Protein AF-0000000081343562 (afdb_homodimer)

Radius of gyration: 34.68 Å; Cα contacts (8 Å, |Δi|>4): 1991; chains: 2; bounding box: 82×102×68 Å

Structure (mmCIF, N/CA/C/O backbone):
data_AF-0000000081343562-model_v1
#
loop_
_entity.id
_entity.type
_entity.pdbx_description
1 polymer 'STAS domain-containing protein'
#
loop_
_atom_site.group_PDB
_atom_site.id
_atom_site.type_symbol
_atom_site.label_atom_id
_atom_site.label_alt_id
_atom_site.label_comp_id
_atom_site.label_asym_id
_atom_site.label_entity_id
_atom_site.label_seq_id
_atom_site.pdbx_PDB_ins_code
_atom_site.Cartn_x
_atom_site.Cartn_y
_atom_site.Cartn_z
_atom_site.occupancy
_atom_site.B_iso_or_equiv
_atom_site.auth_seq_id
_atom_site.auth_comp_id
_atom_site.auth_asym_id
_atom_site.auth_atom_id
_atom_site.pdbx_PDB_model_num
ATOM 1 N N . MET A 1 1 ? -19.469 31.406 -26.484 1 41.75 1 MET A N 1
ATOM 2 C CA . MET A 1 1 ? -18.094 30.984 -26.188 1 41.75 1 MET A CA 1
ATOM 3 C C . MET A 1 1 ? -17.484 31.859 -25.094 1 41.75 1 MET A C 1
ATOM 5 O O . MET A 1 1 ? -16.609 31.406 -24.359 1 41.75 1 MET A O 1
ATOM 9 N N . LYS A 1 2 ? -17.953 33.219 -25.219 1 46.97 2 LYS A N 1
ATOM 10 C CA . LYS A 1 2 ? -17.406 34.219 -24.281 1 46.97 2 LYS A CA 1
ATOM 11 C C . LYS A 1 2 ? -17.984 34 -22.891 1 46.97 2 LYS A C 1
ATOM 13 O O . LYS A 1 2 ? -17.281 34.188 -21.891 1 46.97 2 LYS A O 1
ATOM 18 N N . ARG A 1 3 ? -19.172 33.719 -22.75 1 47.62 3 ARG A N 1
ATOM 19 C CA . ARG A 1 3 ? -19.812 33.531 -21.453 1 47.62 3 ARG A CA 1
ATOM 20 C C . ARG A 1 3 ? -19.281 32.281 -20.766 1 47.62 3 ARG A C 1
ATOM 22 O O . ARG A 1 3 ? -19.078 32.281 -19.547 1 47.62 3 ARG A O 1
ATOM 29 N N . LYS A 1 4 ? -19.188 31.297 -21.531 1 56.66 4 LYS A N 1
ATOM 30 C CA . LYS A 1 4 ? -18.672 30.047 -20.984 1 56.66 4 LYS A CA 1
ATOM 31 C C . LYS A 1 4 ? -17.219 30.203 -20.516 1 56.66 4 LYS A C 1
ATOM 33 O O . LYS A 1 4 ? -16.844 29.656 -19.484 1 56.66 4 LYS A O 1
ATOM 38 N N . LYS A 1 5 ? -16.484 30.922 -21.281 1 53.62 5 LYS A N 1
ATOM 39 C CA . LYS A 1 5 ? -15.086 31.188 -20.953 1 53.62 5 LYS A CA 1
ATOM 40 C C . LYS A 1 5 ? -14.977 32.062 -19.703 1 53.62 5 LYS A C 1
ATOM 42 O O . LYS A 1 5 ? -14.086 31.859 -18.875 1 53.62 5 LYS A O 1
ATOM 47 N N . THR A 1 6 ? -15.664 32.906 -19.578 1 57.25 6 THR A N 1
ATOM 48 C CA . THR A 1 6 ? -15.656 33.781 -18.406 1 57.25 6 THR A CA 1
ATOM 49 C C . THR A 1 6 ? -16.031 33 -17.156 1 57.25 6 THR A C 1
ATOM 51 O O . THR A 1 6 ? -15.453 33.219 -16.078 1 57.25 6 THR A O 1
ATOM 54 N N . SER A 1 7 ? -16.875 32.156 -17.344 1 67.88 7 SER A N 1
ATOM 55 C CA . SER A 1 7 ? -17.312 31.328 -16.219 1 67.88 7 SER A CA 1
ATOM 56 C C . SER A 1 7 ? -16.203 30.359 -15.781 1 67.88 7 SER A C 1
ATOM 58 O O . SER A 1 7 ? -16.016 30.141 -14.586 1 67.88 7 SER A O 1
ATOM 60 N N . PHE A 1 8 ? -15.414 29.969 -16.781 1 70.25 8 PHE A N 1
ATOM 61 C CA . PHE A 1 8 ? -14.297 29.062 -16.484 1 70.25 8 PHE A CA 1
ATOM 62 C C . PHE A 1 8 ? -13.188 29.812 -15.75 1 70.25 8 PHE A C 1
ATOM 64 O O . PHE A 1 8 ? -12.641 29.312 -14.766 1 70.25 8 PHE A O 1
ATOM 71 N N . ILE A 1 9 ? -12.93 31.016 -16.219 1 72.75 9 ILE A N 1
ATOM 72 C CA . ILE A 1 9 ? -11.867 31.812 -15.617 1 72.75 9 ILE A CA 1
ATOM 73 C C . ILE A 1 9 ? -12.258 32.219 -14.195 1 72.75 9 ILE A C 1
ATOM 75 O O . ILE A 1 9 ? -11.43 32.156 -13.273 1 72.75 9 ILE A O 1
ATOM 79 N N . LYS A 1 10 ? -13.422 32.594 -14.047 1 73.56 10 LYS A N 1
ATOM 80 C CA . LYS A 1 10 ? -13.891 33 -12.727 1 73.56 10 LYS A CA 1
ATOM 81 C C . LYS A 1 10 ? -13.922 31.797 -11.773 1 73.56 10 LYS A C 1
ATOM 83 O O . LYS A 1 10 ? -13.727 31.953 -10.562 1 73.56 10 LYS A O 1
ATOM 88 N N . ARG A 1 11 ? -14.07 30.734 -12.359 1 76.62 11 ARG A N 1
ATOM 89 C CA . ARG A 1 11 ? -14.117 29.531 -11.531 1 76.62 11 ARG A CA 1
ATOM 90 C C . ARG A 1 11 ? -12.719 29.141 -11.055 1 76.62 11 ARG A C 1
ATOM 92 O O . ARG A 1 11 ? -12.555 28.656 -9.938 1 76.62 11 ARG A O 1
ATOM 99 N N . HIS A 1 12 ? -11.742 29.5 -11.883 1 84.5 12 HIS A N 1
ATOM 100 C CA . HIS A 1 12 ? -10.398 29.062 -11.555 1 84.5 12 HIS A CA 1
ATOM 101 C C . HIS A 1 12 ? -9.578 30.203 -10.945 1 84.5 12 HIS A C 1
ATOM 103 O O . HIS A 1 12 ? -8.477 29.969 -10.438 1 84.5 12 HIS A O 1
ATOM 109 N N . ILE A 1 13 ? -10.156 31.438 -10.992 1 90.5 13 ILE A N 1
ATOM 110 C CA . ILE A 1 13 ? -9.523 32.594 -10.367 1 90.5 13 ILE A CA 1
ATOM 111 C C . ILE A 1 13 ? -10.539 33.344 -9.492 1 90.5 13 ILE A C 1
ATOM 113 O O . ILE A 1 13 ? -11.047 34.406 -9.867 1 90.5 13 ILE A O 1
ATOM 117 N N . PRO A 1 14 ? -10.711 32.875 -8.336 1 88.31 14 PRO A N 1
ATOM 118 C CA . PRO A 1 14 ? -11.773 33.344 -7.445 1 88.31 14 PRO A CA 1
ATOM 119 C C . PRO A 1 14 ? -11.664 34.844 -7.117 1 88.31 14 PRO A C 1
ATOM 121 O O . PRO A 1 14 ? -12.672 35.5 -6.824 1 88.31 14 PRO A O 1
ATOM 124 N N . ILE A 1 15 ? -10.523 35.469 -7.164 1 87.88 15 ILE A N 1
ATOM 125 C CA . ILE A 1 15 ? -10.352 36.875 -6.824 1 87.88 15 ILE A CA 1
ATOM 126 C C . ILE A 1 15 ? -11.18 37.719 -7.773 1 87.88 15 ILE A C 1
ATOM 128 O O . ILE A 1 15 ? -11.656 38.812 -7.391 1 87.88 15 ILE A O 1
ATOM 132 N N . LEU A 1 16 ? -11.375 37.312 -8.945 1 88.81 16 LEU A N 1
ATOM 133 C CA . LEU A 1 16 ? -12.117 38.062 -9.945 1 88.81 16 LEU A CA 1
ATOM 134 C C . LEU A 1 16 ? -13.609 38.062 -9.617 1 88.81 16 LEU A C 1
ATOM 136 O O . LEU A 1 16 ? -14.344 38.938 -10.094 1 88.81 16 LEU A O 1
ATOM 140 N N . ASP A 1 17 ? -14 37.156 -8.773 1 85.44 17 ASP A N 1
ATOM 141 C CA . ASP A 1 17 ? -15.398 37.094 -8.383 1 85.44 17 ASP A CA 1
ATOM 142 C C . ASP A 1 17 ? -15.664 37.875 -7.117 1 85.44 17 ASP A C 1
ATOM 144 O O . ASP A 1 17 ? -16.578 38.719 -7.078 1 85.44 17 ASP A O 1
ATOM 148 N N . TRP A 1 18 ? -14.883 37.719 -6.117 1 86.31 18 TRP A N 1
ATOM 149 C CA . TRP A 1 18 ? -15.219 38.312 -4.824 1 86.31 18 TRP A CA 1
ATOM 150 C C . TRP A 1 18 ? -14.664 39.719 -4.711 1 86.31 18 TRP A C 1
ATOM 152 O O . TRP A 1 18 ? -15.219 40.562 -3.988 1 86.31 18 TRP A O 1
ATOM 162 N N . LEU A 1 19 ? -13.555 40.188 -5.391 1 87.94 19 LEU A N 1
ATOM 163 C CA . LEU A 1 19 ? -12.922 41.5 -5.23 1 87.94 19 LEU A CA 1
ATOM 164 C C . LEU A 1 19 ? -13.859 42.625 -5.688 1 87.94 19 LEU A C 1
ATOM 166 O O . LEU A 1 19 ? -13.969 43.656 -5.023 1 87.94 19 LEU A O 1
ATOM 170 N N . PRO A 1 20 ? -14.516 42.406 -6.84 1 87.88 20 PRO A N 1
ATOM 171 C CA . PRO A 1 20 ? -15.453 43.438 -7.266 1 87.88 20 PRO A CA 1
ATOM 172 C C . PRO A 1 20 ? -16.641 43.594 -6.312 1 87.88 20 PRO A C 1
ATOM 174 O O . PRO A 1 20 ? -17.25 44.656 -6.258 1 87.88 20 PRO A O 1
ATOM 177 N N . LYS A 1 21 ? -16.875 42.562 -5.574 1 88.88 21 LYS A N 1
ATOM 178 C CA . LYS A 1 21 ? -18 42.594 -4.637 1 88.88 21 LYS A CA 1
ATOM 179 C C . LYS A 1 21 ? -17.531 42.938 -3.229 1 88.88 21 LYS A C 1
ATOM 181 O O . LYS A 1 21 ? -18.297 42.875 -2.271 1 88.88 21 LYS A O 1
ATOM 186 N N . TYR A 1 22 ? -16.328 43.375 -3.184 1 91.56 22 TYR A N 1
ATOM 187 C CA . TYR A 1 22 ? -15.734 43.688 -1.889 1 91.56 22 TYR A CA 1
ATOM 188 C C . TYR A 1 22 ? -16.359 44.906 -1.275 1 91.56 22 TYR A C 1
ATOM 190 O O . TYR A 1 22 ? -16.359 46 -1.891 1 91.56 22 TYR A O 1
ATOM 198 N N . ASP A 1 23 ? -16.859 44.75 -0.118 1 92 23 ASP A N 1
ATOM 199 C CA . ASP A 1 23 ? -17.438 45.875 0.607 1 92 23 ASP A CA 1
ATOM 200 C C . ASP A 1 23 ? -16.391 46.562 1.487 1 92 23 ASP A C 1
ATOM 202 O O . ASP A 1 23 ? -16.078 46.062 2.574 1 92 23 ASP A O 1
ATOM 206 N N . ILE A 1 24 ? -16 47.719 1.186 1 91 24 ILE A N 1
ATOM 207 C CA . ILE A 1 24 ? -14.922 48.406 1.849 1 91 24 ILE A CA 1
ATOM 208 C C . ILE A 1 24 ? -15.352 48.812 3.26 1 91 24 ILE A C 1
ATOM 210 O O . ILE A 1 24 ? -14.57 48.719 4.207 1 91 24 ILE A O 1
ATOM 214 N N . LYS A 1 25 ? -16.547 49.219 3.469 1 91.06 25 LYS A N 1
ATOM 215 C CA . LYS A 1 25 ? -17.031 49.719 4.758 1 91.06 25 LYS A CA 1
ATOM 216 C C . LYS A 1 25 ? -17.156 48.562 5.766 1 91.06 25 LYS A C 1
ATOM 218 O O . LYS A 1 25 ? -16.797 48.719 6.934 1 91.06 25 LYS A O 1
ATOM 223 N N . GLU A 1 26 ? -17.484 47.469 5.273 1 90.81 26 GLU A N 1
ATOM 224 C CA . GLU A 1 26 ? -17.781 46.344 6.184 1 90.81 26 GLU A CA 1
ATOM 225 C C . GLU A 1 26 ? -16.562 45.438 6.352 1 90.81 26 GLU A C 1
ATOM 227 O O . GLU A 1 26 ? -16.375 44.844 7.414 1 90.81 26 GLU A O 1
ATOM 232 N N . ASN A 1 27 ? -15.719 45.406 5.355 1 92.69 27 ASN A N 1
ATOM 233 C CA . ASN A 1 27 ? -14.727 44.312 5.348 1 92.69 27 ASN A CA 1
ATOM 234 C C . ASN A 1 27 ? -13.32 44.875 5.57 1 92.69 27 ASN A C 1
ATOM 236 O O . ASN A 1 27 ? -12.469 44.188 6.141 1 92.69 27 ASN A O 1
ATOM 240 N N . LEU A 1 28 ? -13.031 46.062 5.234 1 94.19 28 LEU A N 1
ATOM 241 C CA . LEU A 1 28 ? -11.664 46.562 5.141 1 94.19 28 LEU A CA 1
ATOM 242 C C . LEU A 1 28 ? -11.016 46.625 6.52 1 94.19 28 LEU A C 1
ATOM 244 O O . LEU A 1 28 ? -9.883 46.188 6.699 1 94.19 28 LEU A O 1
ATOM 248 N N . ILE A 1 29 ? -11.672 47.219 7.461 1 93.44 29 ILE A N 1
ATOM 249 C CA . ILE A 1 29 ? -11.102 47.375 8.797 1 93.44 29 ILE A CA 1
ATOM 250 C C . ILE A 1 29 ? -10.828 45.969 9.391 1 93.44 29 ILE A C 1
ATOM 252 O O . ILE A 1 29 ? -9.797 45.781 10.047 1 93.44 29 ILE A O 1
ATOM 256 N N . ASN A 1 30 ? -11.727 45.062 9.219 1 93.19 30 ASN A N 1
ATOM 257 C CA . ASN A 1 30 ? -11.57 43.719 9.711 1 93.19 30 ASN A CA 1
ATOM 258 C C . ASN A 1 30 ? -10.383 43 9.047 1 93.19 30 ASN A C 1
ATOM 260 O O . ASN A 1 30 ? -9.609 42.312 9.711 1 93.19 30 ASN A O 1
ATOM 264 N N . ASP A 1 31 ? -10.289 43.219 7.805 1 95.06 31 ASP A N 1
ATOM 265 C CA . ASP A 1 31 ? -9.195 42.562 7.07 1 95.06 31 ASP A CA 1
ATOM 266 C C . ASP A 1 31 ? -7.859 43.219 7.43 1 95.06 31 ASP A C 1
ATOM 268 O O . ASP A 1 31 ? -6.824 42.531 7.434 1 95.06 31 ASP A O 1
ATOM 272 N N . ILE A 1 32 ? -7.836 44.5 7.742 1 94.62 32 ILE A N 1
ATOM 273 C CA . ILE A 1 32 ? -6.617 45.156 8.172 1 94.62 32 ILE A CA 1
ATOM 274 C C . ILE A 1 32 ? -6.184 44.625 9.539 1 94.62 32 ILE A C 1
ATOM 276 O O . ILE A 1 32 ? -5.016 44.312 9.742 1 94.62 32 ILE A O 1
ATOM 280 N N . VAL A 1 33 ? -7.098 44.531 10.414 1 92.38 33 VAL A N 1
ATOM 281 C CA . VAL A 1 33 ? -6.805 44.031 11.75 1 92.38 33 VAL A CA 1
ATOM 282 C C . VAL A 1 33 ? -6.312 42.594 11.68 1 92.38 33 VAL A C 1
ATOM 284 O O . VAL A 1 33 ? -5.32 42.219 12.32 1 92.38 33 VAL A O 1
ATOM 287 N N . GLY A 1 34 ? -7.047 41.812 10.953 1 93 34 GLY A N 1
ATOM 288 C CA . GLY A 1 34 ? -6.629 40.438 10.766 1 93 34 GLY A CA 1
ATOM 289 C C . GLY A 1 34 ? -5.262 40.312 10.125 1 93 34 GLY A C 1
ATOM 290 O O . GLY A 1 34 ? -4.426 39.531 10.586 1 93 34 GLY A O 1
ATOM 291 N N . GLY A 1 35 ? -5.043 41.031 9.109 1 94.5 35 GLY A N 1
ATOM 292 C CA . GLY A 1 35 ? -3.77 41.031 8.414 1 94.5 35 GLY A CA 1
ATOM 293 C C . GLY A 1 35 ? -2.605 41.469 9.281 1 94.5 35 GLY A C 1
ATOM 294 O O . GLY A 1 35 ? -1.52 40.875 9.211 1 94.5 35 GLY A O 1
ATOM 295 N N . LEU A 1 36 ? -2.793 42.5 10.062 1 93.19 36 LEU A N 1
ATOM 296 C CA . LEU A 1 36 ? -1.755 42.938 10.977 1 93.19 36 LEU A CA 1
ATOM 297 C C . LEU A 1 36 ? -1.447 41.906 12.031 1 93.19 36 LEU A C 1
ATOM 299 O O . LEU A 1 36 ? -0.28 41.625 12.32 1 93.19 36 LEU A O 1
ATOM 303 N N . THR A 1 37 ? -2.5 41.375 12.531 1 90.69 37 THR A N 1
ATOM 304 C CA . THR A 1 37 ? -2.348 40.344 13.547 1 90.69 37 THR A CA 1
ATOM 305 C C . THR A 1 37 ? -1.55 39.156 13.008 1 90.69 37 THR A C 1
ATOM 307 O O . THR A 1 37 ? -0.575 38.719 13.625 1 90.69 37 THR A O 1
ATOM 310 N N . VAL A 1 38 ? -1.941 38.688 11.914 1 92.81 38 VAL A N 1
ATOM 311 C CA . VAL A 1 38 ? -1.296 37.531 11.305 1 92.81 38 VAL A CA 1
ATOM 312 C C . VAL A 1 38 ? 0.112 37.875 10.844 1 92.81 38 VAL A C 1
ATOM 314 O O . VAL A 1 38 ? 1.034 37.062 10.93 1 92.81 38 VAL A O 1
ATOM 317 N N . GLY A 1 39 ? 0.273 39.094 10.32 1 93.75 39 GLY A N 1
ATOM 318 C CA . GLY A 1 39 ? 1.591 39.562 9.914 1 93.75 39 GLY A CA 1
ATOM 319 C C . GLY A 1 39 ? 2.605 39.531 11.047 1 93.75 39 GLY A C 1
ATOM 320 O O . GLY A 1 39 ? 3.74 39.062 10.852 1 93.75 39 GLY A O 1
ATOM 321 N N . PHE A 1 40 ? 2.18 39.875 12.164 1 90.81 40 PHE A N 1
ATOM 322 C CA . PHE A 1 40 ? 3.053 39.906 13.336 1 90.81 40 PHE A CA 1
ATOM 323 C C . PHE A 1 40 ? 3.391 38.5 13.781 1 90.81 40 PHE A C 1
ATOM 325 O O . PHE A 1 40 ? 4.484 38.25 14.297 1 90.81 40 PHE A O 1
ATOM 332 N N . ILE A 1 41 ? 2.527 37.625 13.539 1 90.62 41 ILE A N 1
ATOM 333 C CA . ILE A 1 41 ? 2.748 36.219 13.922 1 90.62 41 ILE A CA 1
ATOM 334 C C . ILE A 1 41 ? 3.66 35.562 12.898 1 90.62 41 ILE A C 1
ATOM 336 O O . ILE A 1 41 ? 4.488 34.719 13.25 1 90.62 41 ILE A O 1
ATOM 340 N N . HIS A 1 42 ? 3.543 35.938 11.656 1 94.06 42 HIS A N 1
ATOM 341 C CA . HIS A 1 42 ? 4.328 35.375 10.562 1 94.06 42 HIS A CA 1
ATOM 342 C C . HIS A 1 42 ? 5.82 35.625 10.781 1 94.06 42 HIS A C 1
ATOM 344 O O . HIS A 1 42 ? 6.645 34.781 10.383 1 94.06 42 HIS A O 1
ATOM 350 N N . VAL A 1 43 ? 6.164 36.656 11.391 1 92.81 43 VAL A N 1
ATOM 351 C CA . VAL A 1 43 ? 7.57 37.062 11.492 1 92.81 43 VAL A CA 1
ATOM 352 C C . VAL A 1 43 ? 8.312 36.062 12.383 1 92.81 43 VAL A C 1
ATOM 354 O O . VAL A 1 43 ? 9.211 35.344 11.914 1 92.81 43 VAL A O 1
ATOM 357 N N . PRO A 1 44 ? 7.887 35.969 13.648 1 91.62 44 PRO A N 1
ATOM 358 C CA . PRO A 1 44 ? 8.602 35 14.484 1 91.62 44 PRO A CA 1
ATOM 359 C C . PRO A 1 44 ? 8.445 33.562 14 1 91.62 44 PRO A C 1
ATOM 361 O O . PRO A 1 44 ? 9.398 32.781 14.031 1 91.62 44 PRO A O 1
ATOM 364 N N . GLN A 1 45 ? 7.305 33.156 13.57 1 91.88 45 GLN A N 1
ATOM 365 C CA . GLN A 1 45 ? 7.043 31.797 13.102 1 91.88 45 GLN A CA 1
ATOM 366 C C . GLN A 1 45 ? 7.879 31.469 11.867 1 91.88 45 GLN A C 1
ATOM 368 O O . GLN A 1 45 ? 8.43 30.375 11.758 1 91.88 45 GLN A O 1
ATOM 373 N N . GLY A 1 46 ? 7.859 32.406 10.977 1 94.25 46 GLY A N 1
ATOM 374 C CA . GLY A 1 46 ? 8.648 32.219 9.766 1 94.25 46 GLY A CA 1
ATOM 375 C C . GLY A 1 46 ? 10.125 31.984 10.047 1 94.25 46 GLY A C 1
ATOM 376 O O . GLY A 1 46 ? 10.727 31.047 9.531 1 94.25 46 GLY A O 1
ATOM 377 N N . MET A 1 47 ? 10.68 32.812 10.859 1 92.69 47 MET A N 1
ATOM 378 C CA . MET A 1 47 ? 12.094 32.688 11.195 1 92.69 47 MET A CA 1
ATOM 379 C C . MET A 1 47 ? 12.375 31.406 11.953 1 92.69 47 MET A C 1
ATOM 381 O O . MET A 1 47 ? 13.383 30.734 11.703 1 92.69 47 MET A O 1
ATOM 385 N N . ALA A 1 48 ? 11.469 31.094 12.773 1 93.19 48 ALA A N 1
ATOM 386 C CA . ALA A 1 48 ? 11.648 29.906 13.617 1 93.19 48 ALA A CA 1
ATOM 387 C C . ALA A 1 48 ? 11.562 28.625 12.797 1 93.19 48 ALA A C 1
ATOM 389 O O . ALA A 1 48 ? 12.344 27.703 13.008 1 93.19 48 ALA A O 1
ATOM 390 N N . TYR A 1 49 ? 10.68 28.5 11.859 1 95 49 TYR A N 1
ATOM 391 C CA . TYR A 1 49 ? 10.43 27.266 11.133 1 95 49 TYR A CA 1
ATOM 392 C C . TYR A 1 49 ? 11.445 27.078 10.008 1 95 49 TYR A C 1
ATOM 394 O O . TYR A 1 49 ? 11.578 25.984 9.461 1 95 49 TYR A O 1
ATOM 402 N N . ALA A 1 50 ? 12.203 28.109 9.75 1 95 50 ALA A N 1
ATOM 403 C CA . ALA A 1 50 ? 13.266 27.984 8.758 1 95 50 ALA A CA 1
ATOM 404 C C . ALA A 1 50 ? 14.312 26.969 9.195 1 95 50 ALA A C 1
ATOM 406 O O . ALA A 1 50 ? 14.859 26.234 8.367 1 95 50 ALA A O 1
ATOM 407 N N . SER A 1 51 ? 14.562 26.969 10.438 1 91.38 51 SER A N 1
ATOM 408 C CA . SER A 1 51 ? 15.539 26 10.953 1 91.38 51 SER A CA 1
ATOM 409 C C . SER A 1 51 ? 15.062 24.562 10.75 1 91.38 51 SER A C 1
ATOM 411 O O . SER A 1 51 ? 15.875 23.656 10.555 1 91.38 51 SER A O 1
ATOM 413 N N . LEU A 1 52 ? 13.797 24.391 10.773 1 93.06 52 LEU A N 1
ATOM 414 C CA . LEU A 1 52 ? 13.234 23.062 10.547 1 93.06 52 LEU A CA 1
ATOM 415 C C . LEU A 1 52 ? 13.438 22.641 9.094 1 93.06 52 LEU A C 1
ATOM 417 O O . LEU A 1 52 ? 13.625 21.453 8.82 1 93.06 52 LEU A O 1
ATOM 421 N N . ALA A 1 53 ? 13.43 23.594 8.242 1 95.25 53 ALA A N 1
ATOM 422 C CA . ALA A 1 53 ? 13.617 23.328 6.82 1 95.25 53 ALA A CA 1
ATOM 423 C C . ALA A 1 53 ? 15.094 23.25 6.465 1 95.25 53 ALA A C 1
ATOM 425 O O . ALA A 1 53 ? 15.453 22.906 5.336 1 95.25 53 ALA A O 1
ATOM 426 N N . GLY A 1 54 ? 15.945 23.609 7.438 1 92.5 54 GLY A N 1
ATOM 427 C CA . GLY A 1 54 ? 17.375 23.594 7.203 1 92.5 54 GLY A CA 1
ATOM 428 C C . GLY A 1 54 ? 17.875 24.812 6.445 1 92.5 54 GLY A C 1
ATOM 429 O O . GLY A 1 54 ? 18.812 24.719 5.66 1 92.5 54 GLY A O 1
ATOM 430 N N . LEU A 1 55 ? 17.234 25.922 6.633 1 94.69 55 LEU A N 1
ATOM 431 C CA . LEU A 1 55 ? 17.578 27.141 5.922 1 94.69 55 LEU A CA 1
ATOM 432 C C . LEU A 1 55 ? 17.781 28.297 6.895 1 94.69 55 LEU A C 1
ATOM 434 O O . LEU A 1 55 ? 17.453 28.188 8.078 1 94.69 55 LEU A O 1
ATOM 438 N N . LYS A 1 56 ? 18.328 29.391 6.391 1 93 56 LYS A N 1
ATOM 439 C CA . LYS A 1 56 ? 18.484 30.609 7.184 1 93 56 LYS A CA 1
ATOM 440 C C . LYS A 1 56 ? 17.125 31.25 7.465 1 93 56 LYS A C 1
ATOM 442 O O . LYS A 1 56 ? 16.188 31.125 6.664 1 93 56 LYS A O 1
ATOM 447 N N . PRO A 1 57 ? 16.953 31.938 8.516 1 92.94 57 PRO A N 1
ATOM 448 C CA . PRO A 1 57 ? 15.672 32.5 8.969 1 92.94 57 PRO A CA 1
ATOM 449 C C . PRO A 1 57 ? 15.023 33.406 7.934 1 92.94 57 PRO A C 1
ATOM 451 O O . PRO A 1 57 ? 13.797 33.5 7.855 1 92.94 57 PRO A O 1
ATOM 454 N N . VAL A 1 58 ? 15.812 34.094 7.102 1 92.94 58 VAL A N 1
ATOM 455 C CA . VAL A 1 58 ? 15.273 35.031 6.133 1 92.94 58 VAL A CA 1
ATOM 456 C C . VAL A 1 58 ? 14.352 34.312 5.156 1 92.94 58 VAL A C 1
ATOM 458 O O . VAL A 1 58 ? 13.344 34.875 4.711 1 92.94 58 VAL A O 1
ATOM 461 N N . TYR A 1 59 ? 14.656 33.094 4.84 1 95.12 59 TYR A N 1
ATOM 462 C CA . TYR A 1 59 ? 13.859 32.344 3.885 1 95.12 59 TYR A CA 1
ATOM 463 C C . TYR A 1 59 ? 12.477 32.031 4.449 1 95.12 59 TYR A C 1
ATOM 465 O O . TYR A 1 59 ? 11.523 31.812 3.697 1 95.12 59 TYR A O 1
ATOM 473 N N . GLY A 1 60 ? 12.398 31.953 5.758 1 95.81 60 GLY A N 1
ATOM 474 C CA . GLY A 1 60 ? 11.102 31.797 6.395 1 95.81 60 GLY A CA 1
ATOM 475 C C . GLY A 1 60 ? 10.195 33 6.199 1 95.81 60 GLY A C 1
ATOM 476 O O . GLY A 1 60 ? 8.977 32.844 6.066 1 95.81 60 GLY A O 1
ATOM 477 N N . LEU A 1 61 ? 10.82 34.125 6.176 1 94.69 61 LEU A N 1
ATOM 478 C CA . LEU A 1 61 ? 10.047 35.344 5.922 1 94.69 61 LEU A CA 1
ATOM 479 C C . LEU A 1 61 ? 9.508 35.344 4.5 1 94.69 61 LEU A C 1
ATOM 481 O O . LEU A 1 61 ? 8.352 35.719 4.273 1 94.69 61 LEU A O 1
ATOM 485 N N . TYR A 1 62 ? 10.352 34.906 3.578 1 96.5 62 TYR A N 1
ATOM 486 C CA . TYR A 1 62 ? 9.898 34.812 2.197 1 96.5 62 TYR A CA 1
ATOM 487 C C . TYR A 1 62 ? 8.758 33.812 2.064 1 96.5 62 TYR A C 1
ATOM 489 O O . TYR A 1 62 ? 7.793 34.031 1.332 1 96.5 62 TYR A O 1
ATOM 497 N N . THR A 1 63 ? 8.883 32.688 2.77 1 97.5 63 THR A N 1
ATOM 498 C CA . THR A 1 63 ? 7.898 31.625 2.695 1 97.5 63 THR A CA 1
ATOM 499 C C . THR A 1 63 ? 6.574 32.062 3.316 1 97.5 63 THR A C 1
ATOM 501 O O . THR A 1 63 ? 5.516 31.547 2.975 1 97.5 63 THR A O 1
ATOM 504 N N . SER A 1 64 ? 6.648 32.969 4.215 1 96.81 64 SER A N 1
ATOM 505 C CA . SER A 1 64 ? 5.449 33.531 4.832 1 96.81 64 SER A CA 1
ATOM 506 C C . SER A 1 64 ? 4.828 34.625 3.969 1 96.81 64 SER A C 1
ATOM 508 O O . SER A 1 64 ? 3.658 34.969 4.137 1 96.81 64 SER A O 1
ATOM 510 N N . LEU A 1 65 ? 5.578 35.156 3.053 1 96.62 65 LEU A N 1
ATOM 511 C CA . LEU A 1 65 ? 5.176 36.312 2.279 1 96.62 65 LEU A CA 1
ATOM 512 C C . LEU A 1 65 ? 4.488 35.906 0.985 1 96.62 65 LEU A C 1
ATOM 514 O O . LEU A 1 65 ? 3.32 36.25 0.762 1 96.62 65 LEU A O 1
ATOM 518 N N . PHE A 1 66 ? 5.086 35.125 0.178 1 97.25 66 PHE A N 1
ATOM 519 C CA . PHE A 1 66 ? 4.684 34.938 -1.208 1 97.25 66 PHE A CA 1
ATOM 520 C C . PHE A 1 66 ? 3.461 34.031 -1.285 1 97.25 66 PHE A C 1
ATOM 522 O O . PHE A 1 66 ? 2.502 34.312 -2 1 97.25 66 PHE A O 1
ATOM 529 N N . PRO A 1 67 ? 3.434 32.938 -0.543 1 97.19 67 PRO A N 1
ATOM 530 C CA . PRO A 1 67 ? 2.305 32 -0.686 1 97.19 67 PRO A CA 1
ATOM 531 C C . PRO A 1 67 ? 0.963 32.656 -0.371 1 97.19 67 PRO A C 1
ATOM 533 O O . PRO A 1 67 ? -0.022 32.438 -1.077 1 97.19 67 PRO A O 1
ATOM 536 N N . GLY A 1 68 ? 0.923 33.438 0.675 1 96.19 68 GLY A N 1
ATOM 537 C CA . GLY A 1 68 ? -0.313 34.125 1.034 1 96.19 68 GLY A CA 1
ATOM 538 C C . GLY A 1 68 ? -0.839 35.031 -0.065 1 96.19 68 GLY A C 1
ATOM 539 O O . GLY A 1 68 ? -2.047 35.094 -0.303 1 96.19 68 GLY A O 1
ATOM 540 N N . LEU A 1 69 ? 0.035 35.688 -0.744 1 96.56 69 LEU A N 1
ATOM 541 C CA . LEU A 1 69 ? -0.338 36.594 -1.812 1 96.56 69 LEU A CA 1
ATOM 542 C C . LEU A 1 69 ? -0.907 35.844 -3.008 1 96.56 69 LEU A C 1
ATOM 544 O O . LEU A 1 69 ? -1.893 36.281 -3.609 1 96.56 69 LEU A O 1
ATOM 548 N N . ILE A 1 70 ? -0.305 34.781 -3.311 1 97 70 ILE A N 1
ATOM 549 C CA . ILE A 1 70 ? -0.753 34 -4.457 1 97 70 ILE A CA 1
ATOM 550 C C . ILE A 1 70 ? -2.072 33.312 -4.125 1 97 70 ILE A C 1
ATOM 552 O O . ILE A 1 70 ? -2.961 33.219 -4.973 1 97 70 ILE A O 1
ATOM 556 N N . TYR A 1 71 ? -2.17 32.844 -2.918 1 96.94 71 TYR A N 1
ATOM 557 C CA . TYR A 1 71 ? -3.398 32.156 -2.504 1 96.94 71 TYR A CA 1
ATOM 558 C C . TYR A 1 71 ? -4.586 33.125 -2.566 1 96.94 71 TYR A C 1
ATOM 560 O O . TYR A 1 71 ? -5.707 32.719 -2.871 1 96.94 71 TYR A O 1
ATOM 568 N N . MET A 1 72 ? -4.344 34.344 -2.262 1 95.56 72 MET A N 1
ATOM 569 C CA . MET A 1 72 ? -5.402 35.375 -2.328 1 95.56 72 MET A CA 1
ATOM 570 C C . MET A 1 72 ? -6.043 35.375 -3.711 1 95.56 72 MET A C 1
ATOM 572 O O . MET A 1 72 ? -7.25 35.625 -3.836 1 95.56 72 MET A O 1
ATOM 576 N N . ILE A 1 73 ? -5.285 35.062 -4.699 1 95.25 73 ILE A N 1
ATOM 577 C CA . ILE A 1 73 ? -5.746 35.125 -6.078 1 95.25 73 ILE A CA 1
ATOM 578 C C . ILE A 1 73 ? -6.531 33.875 -6.426 1 95.25 73 ILE A C 1
ATOM 580 O O . ILE A 1 73 ? -7.582 33.938 -7.066 1 95.25 73 ILE A O 1
ATOM 584 N N . PHE A 1 74 ? -6.047 32.719 -5.93 1 94.69 74 PHE A N 1
ATOM 585 C CA . PHE A 1 74 ? -6.574 31.453 -6.457 1 94.69 74 PHE A CA 1
ATOM 586 C C . PHE A 1 74 ? -7.391 30.719 -5.402 1 94.69 74 PHE A C 1
ATOM 588 O O . PHE A 1 74 ? -8.156 29.812 -5.723 1 94.69 74 PHE A O 1
ATOM 595 N N . GLY A 1 75 ? -7.238 31.031 -4.152 1 93.44 75 GLY A N 1
ATOM 596 C CA . GLY A 1 75 ? -7.844 30.266 -3.074 1 93.44 75 GLY A CA 1
ATOM 597 C C . GLY A 1 75 ? -9.336 30.5 -2.943 1 93.44 75 GLY A C 1
ATOM 598 O O . GLY A 1 75 ? -9.852 31.531 -3.377 1 93.44 75 GLY A O 1
ATOM 599 N N . SER A 1 76 ? -10.023 29.516 -2.324 1 91.31 76 SER A N 1
ATOM 600 C CA . SER A 1 76 ? -11.469 29.625 -2.154 1 91.31 76 SER A CA 1
ATOM 601 C C . SER A 1 76 ? -11.836 29.891 -0.698 1 91.31 76 SER A C 1
ATOM 603 O O . SER A 1 76 ? -12.961 30.312 -0.402 1 91.31 76 SER A O 1
ATOM 605 N N . SER A 1 77 ? -10.93 29.672 0.175 1 93.19 77 SER A N 1
ATOM 606 C CA . SER A 1 77 ? -11.203 29.953 1.581 1 93.19 77 SER A CA 1
ATOM 607 C C . SER A 1 77 ? -10.969 31.422 1.916 1 93.19 77 SER A C 1
ATOM 609 O O . SER A 1 77 ? -9.992 32 1.452 1 93.19 77 SER A O 1
ATOM 611 N N . ARG A 1 78 ? -11.781 31.922 2.734 1 93.31 78 ARG A N 1
ATOM 612 C CA . ARG A 1 78 ? -11.711 33.344 3.086 1 93.31 78 ARG A CA 1
ATOM 613 C C . ARG A 1 78 ? -10.82 33.562 4.305 1 93.31 78 ARG A C 1
ATOM 615 O O . ARG A 1 78 ? -10.336 34.656 4.543 1 93.31 78 ARG A O 1
ATOM 622 N N . HIS A 1 79 ? -10.57 32.5 5.012 1 93.31 79 HIS A N 1
ATOM 623 C CA . HIS A 1 79 ? -10.047 32.719 6.355 1 93.31 79 HIS A CA 1
ATOM 624 C C . HIS A 1 79 ? -8.727 32 6.559 1 93.31 79 HIS A C 1
ATOM 626 O O . HIS A 1 79 ? -7.988 32.281 7.504 1 93.31 79 HIS A O 1
ATOM 632 N N . VAL A 1 80 ? -8.375 31.062 5.695 1 94 80 VAL A N 1
ATOM 633 C CA . VAL A 1 80 ? -7.168 30.266 5.918 1 94 80 VAL A CA 1
ATOM 634 C C . VAL A 1 80 ? -5.938 31.141 5.711 1 94 80 VAL A C 1
ATOM 636 O O . VAL A 1 80 ? -5.914 32 4.816 1 94 80 VAL A O 1
ATOM 639 N N . SER A 1 81 ? -4.988 30.984 6.562 1 94.56 81 SER A N 1
ATOM 640 C CA . SER A 1 81 ? -3.715 31.688 6.445 1 94.56 81 SER A CA 1
ATOM 641 C C . SER A 1 81 ? -2.611 30.766 5.949 1 94.56 81 SER A C 1
ATOM 643 O O . SER A 1 81 ? -2.174 29.859 6.676 1 94.56 81 SER A O 1
ATOM 645 N N . LEU A 1 82 ? -2.146 31.016 4.773 1 95.19 82 LEU A N 1
ATOM 646 C CA . LEU A 1 82 ? -1.099 30.188 4.176 1 95.19 82 LEU A CA 1
ATOM 647 C C . LEU A 1 82 ? 0.283 30.734 4.527 1 95.19 82 LEU A C 1
ATOM 649 O O . LEU A 1 82 ? 0.485 31.953 4.57 1 95.19 82 LEU A O 1
ATOM 653 N N . GLY A 1 83 ? 1.201 29.938 4.754 1 95.94 83 GLY A N 1
ATOM 654 C CA . GLY A 1 83 ? 2.58 30.25 5.09 1 95.94 83 GLY A CA 1
ATOM 655 C C . GLY A 1 83 ? 3.365 29.062 5.59 1 95.94 83 GLY A C 1
ATOM 656 O O . GLY A 1 83 ? 3.213 27.953 5.07 1 95.94 83 GLY A O 1
ATOM 657 N N . VAL A 1 84 ? 4.188 29.359 6.559 1 95.75 84 VAL A N 1
ATOM 658 C CA . VAL A 1 84 ? 5.027 28.297 7.105 1 95.75 84 VAL A CA 1
ATOM 659 C C . VAL A 1 84 ? 4.207 27.438 8.055 1 95.75 84 VAL A C 1
ATOM 661 O O . VAL A 1 84 ? 3.322 27.938 8.758 1 95.75 84 VAL A O 1
ATOM 664 N N . PHE A 1 85 ? 4.434 26.219 8.023 1 93.94 85 PHE A N 1
ATOM 665 C CA . PHE A 1 85 ? 3.838 25.219 8.914 1 93.94 85 PHE A CA 1
ATOM 666 C C . PHE A 1 85 ? 4.887 24.234 9.414 1 93.94 85 PHE A C 1
ATOM 668 O O . PHE A 1 85 ? 5.73 23.781 8.648 1 93.94 85 PHE A O 1
ATOM 675 N N . ALA A 1 86 ? 4.844 24 10.688 1 90.94 86 ALA A N 1
ATOM 676 C CA . ALA A 1 86 ? 5.906 23.25 11.359 1 90.94 86 ALA A CA 1
ATOM 677 C C . ALA A 1 86 ? 6.109 21.891 10.695 1 90.94 86 ALA A C 1
ATOM 679 O O . ALA A 1 86 ? 7.246 21.5 10.414 1 90.94 86 ALA A O 1
ATOM 680 N N . ILE A 1 87 ? 5.078 21.203 10.43 1 89.75 87 ILE A N 1
ATOM 681 C CA . ILE A 1 87 ? 5.168 19.844 9.93 1 89.75 87 ILE A CA 1
ATOM 682 C C . ILE A 1 87 ? 5.723 19.844 8.508 1 89.75 87 ILE A C 1
ATOM 684 O O . ILE A 1 87 ? 6.605 19.062 8.172 1 89.75 87 ILE A O 1
ATOM 688 N N . ILE A 1 88 ? 5.23 20.672 7.703 1 95.25 88 ILE A N 1
ATOM 689 C CA . ILE A 1 88 ? 5.699 20.766 6.324 1 95.25 88 ILE A CA 1
ATOM 690 C C . ILE A 1 88 ? 7.164 21.188 6.301 1 95.25 88 ILE A C 1
ATOM 692 O O . ILE A 1 88 ? 7.953 20.703 5.496 1 95.25 88 ILE A O 1
ATOM 696 N N . SER A 1 89 ? 7.512 22.141 7.207 1 96.12 89 SER A N 1
ATOM 697 C CA . SER A 1 89 ? 8.891 22.594 7.305 1 96.12 89 SER A CA 1
ATOM 698 C C . SER A 1 89 ? 9.828 21.438 7.684 1 96.12 89 SER A C 1
ATOM 700 O O . SER A 1 89 ? 10.914 21.312 7.125 1 96.12 89 SER A O 1
ATOM 702 N N . LEU A 1 90 ? 9.359 20.734 8.562 1 92.25 90 LEU A N 1
ATOM 703 C CA . LEU A 1 90 ? 10.156 19.594 8.992 1 92.25 90 LEU A CA 1
ATOM 704 C C . LEU A 1 90 ? 10.305 18.578 7.871 1 92.25 90 LEU A C 1
ATOM 706 O O . LEU A 1 90 ? 11.375 17.984 7.688 1 92.25 90 LEU A O 1
ATOM 710 N N . MET A 1 91 ? 9.219 18.297 7.176 1 93.62 91 MET A N 1
ATOM 711 C CA . MET A 1 91 ? 9.273 17.375 6.043 1 93.62 91 MET A CA 1
ATOM 712 C C . MET A 1 91 ? 10.25 17.859 4.984 1 93.62 91 MET A C 1
ATOM 714 O O . MET A 1 91 ? 11.023 17.078 4.434 1 93.62 91 MET A O 1
ATOM 718 N N . CYS A 1 92 ? 10.227 19.094 4.777 1 96.06 92 CYS A N 1
ATOM 719 C CA . CYS A 1 92 ? 11.156 19.703 3.834 1 96.06 92 CYS A CA 1
ATOM 720 C C . CYS A 1 92 ? 12.594 19.594 4.328 1 96.06 92 CYS A C 1
ATOM 722 O O . CYS A 1 92 ? 13.508 19.344 3.543 1 96.06 92 CYS A O 1
ATOM 724 N N . GLY A 1 93 ? 12.742 19.875 5.582 1 94.38 93 GLY A N 1
ATOM 725 C CA . GLY A 1 93 ? 14.062 19.766 6.18 1 94.38 93 GLY A CA 1
ATOM 726 C C . GLY A 1 93 ? 14.664 18.375 6.062 1 94.38 93 GLY A C 1
ATOM 727 O O . GLY A 1 93 ? 15.844 18.234 5.754 1 94.38 93 GLY A O 1
ATOM 728 N N . SER A 1 94 ? 13.859 17.422 6.32 1 90.62 94 SER A N 1
ATOM 729 C CA . SER A 1 94 ? 14.312 16.031 6.203 1 90.62 94 SER A CA 1
ATOM 730 C C . SER A 1 94 ? 14.719 15.703 4.77 1 90.62 94 SER A C 1
ATOM 732 O O . SER A 1 94 ? 15.719 15.023 4.543 1 90.62 94 SER A O 1
ATOM 734 N N . CYS A 1 95 ? 13.945 16.109 3.875 1 93.31 95 CYS A N 1
ATOM 735 C CA . CYS A 1 95 ? 14.258 15.93 2.461 1 93.31 95 CYS A CA 1
ATOM 736 C C . CYS A 1 95 ? 15.555 16.641 2.1 1 93.31 95 CYS A C 1
ATOM 738 O O . CYS A 1 95 ? 16.422 16.062 1.441 1 93.31 95 CYS A O 1
ATOM 740 N N . ASN A 1 96 ? 15.695 17.875 2.549 1 95.31 96 ASN A N 1
ATOM 741 C CA . ASN A 1 96 ? 16.859 18.703 2.27 1 95.31 96 ASN A CA 1
ATOM 742 C C . ASN A 1 96 ? 18.141 18.062 2.801 1 95.31 96 ASN A C 1
ATOM 744 O O . ASN A 1 96 ? 19.156 18 2.094 1 95.31 96 ASN A O 1
ATOM 748 N N . ILE A 1 97 ? 18.094 17.594 4.012 1 90.69 97 ILE A N 1
ATOM 749 C CA . ILE A 1 97 ? 19.25 16.984 4.637 1 90.69 97 ILE A CA 1
ATOM 750 C C . ILE A 1 97 ? 19.688 15.758 3.838 1 90.69 97 ILE A C 1
ATOM 752 O O . ILE A 1 97 ? 20.859 15.578 3.541 1 90.69 97 ILE A O 1
ATOM 756 N N . ARG A 1 98 ? 18.781 14.938 3.473 1 88.25 98 ARG A N 1
ATOM 757 C CA . ARG A 1 98 ? 19.078 13.711 2.742 1 88.25 98 ARG A CA 1
ATOM 758 C C . ARG A 1 98 ? 19.641 14.016 1.361 1 88.25 98 ARG A C 1
ATOM 760 O O . ARG A 1 98 ? 20.703 13.508 0.996 1 88.25 98 ARG A O 1
ATOM 767 N N . VAL A 1 99 ? 19.031 14.883 0.63 1 93.19 99 VAL A N 1
ATOM 768 C CA . VAL A 1 99 ? 19.344 15.133 -0.771 1 93.19 99 VAL A CA 1
ATOM 769 C C . VAL A 1 99 ? 20.625 15.961 -0.866 1 93.19 99 VAL A C 1
ATOM 771 O O . VAL A 1 99 ? 21.438 15.766 -1.774 1 93.19 99 VAL A O 1
ATOM 774 N N . SER A 1 100 ? 20.766 16.953 0.026 1 94 100 SER A N 1
ATOM 775 C CA . SER A 1 100 ? 21.984 17.766 0.013 1 94 100 SER A CA 1
ATOM 776 C C . SER A 1 100 ? 23.219 16.906 0.238 1 94 100 SER A C 1
ATOM 778 O O . SER A 1 100 ? 24.266 17.125 -0.399 1 94 100 SER A O 1
ATOM 780 N N . GLN A 1 101 ? 23.094 15.969 1.14 1 88.88 101 GLN A N 1
ATOM 781 C CA . GLN A 1 101 ? 24.203 15.062 1.386 1 88.88 101 GLN A CA 1
ATOM 782 C C . GLN A 1 101 ? 24.516 14.219 0.153 1 88.88 101 GLN A C 1
ATOM 784 O O . GLN A 1 101 ? 25.688 14.016 -0.193 1 88.88 101 GLN A O 1
ATOM 789 N N . GLU A 1 102 ? 23.516 13.742 -0.464 1 88.19 102 GLU A N 1
ATOM 790 C CA . GLU A 1 102 ? 23.688 12.922 -1.661 1 88.19 102 GLU A CA 1
ATOM 791 C C . GLU A 1 102 ? 24.359 13.711 -2.779 1 88.19 102 GLU A C 1
ATOM 793 O O . GLU A 1 102 ? 25.234 13.188 -3.469 1 88.19 102 GLU A O 1
ATOM 798 N N . ILE A 1 103 ? 23.953 14.938 -2.961 1 90.81 103 ILE A N 1
ATOM 799 C CA . ILE A 1 103 ? 24.484 15.773 -4.027 1 90.81 103 ILE A CA 1
ATOM 800 C C . ILE A 1 103 ? 25.922 16.172 -3.699 1 90.81 103 ILE A C 1
ATOM 802 O O . ILE A 1 103 ? 26.797 16.172 -4.574 1 90.81 103 ILE A O 1
ATOM 806 N N . MET A 1 104 ? 26.141 16.531 -2.445 1 91.81 104 MET A N 1
ATOM 807 C CA . MET A 1 104 ? 27.484 16.906 -2.023 1 91.81 104 MET A CA 1
ATOM 808 C C . MET A 1 104 ? 28.453 15.742 -2.215 1 91.81 104 MET A C 1
ATOM 810 O O . MET A 1 104 ? 29.578 15.93 -2.672 1 91.81 104 MET A O 1
ATOM 814 N N . ASP A 1 105 ? 28.016 14.516 -1.887 1 88.12 105 ASP A N 1
ATOM 815 C CA . ASP A 1 105 ? 28.828 13.328 -2.057 1 88.12 105 ASP A CA 1
ATOM 816 C C . ASP A 1 105 ? 29.094 13.047 -3.533 1 88.12 105 ASP A C 1
ATOM 818 O O . ASP A 1 105 ? 30.203 12.648 -3.908 1 88.12 105 ASP A O 1
ATOM 822 N N . LYS A 1 106 ? 28.125 13.195 -4.375 1 86.5 106 LYS A N 1
ATOM 823 C CA . LYS A 1 106 ? 28.219 12.93 -5.805 1 86.5 106 LYS A CA 1
ATOM 824 C C . LYS A 1 106 ? 29.234 13.852 -6.469 1 86.5 106 LYS A C 1
ATOM 826 O O . LYS A 1 106 ? 29.984 13.422 -7.352 1 86.5 106 LYS A O 1
ATOM 831 N N . TYR A 1 107 ? 29.312 15.102 -5.992 1 90.31 107 TYR A N 1
ATOM 832 C CA . TYR A 1 107 ? 30.172 16.094 -6.633 1 90.31 107 TYR A CA 1
ATOM 833 C C . TYR A 1 107 ? 31.391 16.391 -5.762 1 90.31 107 TYR A C 1
ATOM 835 O O . TYR A 1 107 ? 32.125 17.328 -6.035 1 90.31 107 TYR A O 1
ATOM 843 N N . ASN A 1 108 ? 31.594 15.727 -4.641 1 89.69 108 ASN A N 1
ATOM 844 C CA . ASN A 1 108 ? 32.719 15.844 -3.715 1 89.69 108 ASN A CA 1
ATOM 845 C C . ASN A 1 108 ? 32.875 17.266 -3.188 1 89.69 108 ASN A C 1
ATOM 847 O O . ASN A 1 108 ? 33.938 17.844 -3.234 1 89.69 108 ASN A O 1
ATOM 851 N N . LEU A 1 109 ? 31.75 17.828 -2.816 1 87.81 109 LEU A N 1
ATOM 852 C CA . LEU A 1 109 ? 31.75 19.172 -2.23 1 87.81 109 LEU A CA 1
ATOM 853 C C . LEU A 1 109 ? 31.797 19.094 -0.708 1 87.81 109 LEU A C 1
ATOM 855 O O . LEU A 1 109 ? 31.203 18.203 -0.107 1 87.81 109 LEU A O 1
ATOM 859 N N . THR A 1 110 ? 32.5 20.078 -0.032 1 85.94 110 THR A N 1
ATOM 860 C CA . THR A 1 110 ? 32.656 19.984 1.416 1 85.94 110 THR A CA 1
ATOM 861 C C . THR A 1 110 ? 32.344 21.328 2.084 1 85.94 110 THR A C 1
ATOM 863 O O . THR A 1 110 ? 32.156 21.391 3.299 1 85.94 110 THR A O 1
ATOM 866 N N . SER A 1 111 ? 32.156 22.359 1.361 1 88 111 SER A N 1
ATOM 867 C CA . SER A 1 111 ? 32.031 23.688 1.958 1 88 111 SER A CA 1
ATOM 868 C C . SER A 1 111 ? 30.609 23.906 2.484 1 88 111 SER A C 1
ATOM 870 O O . SER A 1 111 ? 29.641 23.406 1.901 1 88 111 SER A O 1
ATOM 872 N N . ILE A 1 112 ? 30.469 24.609 3.621 1 82.69 112 ILE A N 1
ATOM 873 C CA . ILE A 1 112 ? 29.188 24.953 4.238 1 82.69 112 ILE A CA 1
ATOM 874 C C . ILE A 1 112 ? 28.391 25.859 3.305 1 82.69 112 ILE A C 1
ATOM 876 O O . ILE A 1 112 ? 27.172 25.766 3.236 1 82.69 112 ILE A O 1
ATOM 880 N N . GLU A 1 113 ? 29.062 26.688 2.641 1 86.38 113 GLU A N 1
ATOM 881 C CA . GLU A 1 113 ? 28.422 27.609 1.709 1 86.38 113 GLU A CA 1
ATOM 882 C C . GLU A 1 113 ? 27.766 26.859 0.556 1 86.38 113 GLU A C 1
ATOM 884 O O . GLU A 1 113 ? 26.641 27.188 0.148 1 86.38 113 GLU A O 1
ATOM 889 N N . ASP A 1 114 ? 28.406 25.891 0.092 1 90.56 114 ASP A N 1
ATOM 890 C CA . ASP A 1 114 ? 27.859 25.062 -0.97 1 90.56 114 ASP A CA 1
ATOM 891 C C . ASP A 1 114 ? 26.594 24.344 -0.501 1 90.56 114 ASP A C 1
ATOM 893 O O . ASP A 1 114 ? 25.609 24.25 -1.245 1 90.56 114 ASP A O 1
ATOM 897 N N . ARG A 1 115 ? 26.656 23.953 0.644 1 90.38 115 ARG A N 1
ATOM 898 C CA . ARG A 1 115 ? 25.516 23.234 1.19 1 90.38 115 ARG A CA 1
ATOM 899 C C . ARG A 1 115 ? 24.297 24.156 1.284 1 90.38 115 ARG A C 1
ATOM 901 O O . ARG A 1 115 ? 23.172 23.719 1.021 1 90.38 115 ARG A O 1
ATOM 908 N N . GLN A 1 116 ? 24.531 25.328 1.658 1 90.5 116 GLN A N 1
ATOM 909 C CA . GLN A 1 116 ? 23.438 26.281 1.799 1 90.5 116 GLN A CA 1
ATOM 910 C C . GLN A 1 116 ? 22.812 26.594 0.445 1 90.5 116 GLN A C 1
ATOM 912 O O . GLN A 1 116 ? 21.578 26.688 0.328 1 90.5 116 GLN A O 1
ATOM 917 N N . GLU A 1 117 ? 23.625 26.75 -0.504 1 92.25 117 GLU A N 1
ATOM 918 C CA . GLU A 1 117 ? 23.125 27.047 -1.844 1 92.25 117 GLU A CA 1
ATOM 919 C C . GLU A 1 117 ? 22.344 25.859 -2.41 1 92.25 117 GLU A C 1
ATOM 921 O O . GLU A 1 117 ? 21.297 26.047 -3.021 1 92.25 117 GLU A O 1
ATOM 926 N N . ILE A 1 118 ? 22.891 24.719 -2.193 1 95.12 118 ILE A N 1
ATOM 927 C CA . ILE A 1 118 ? 22.234 23.5 -2.664 1 95.12 118 ILE A CA 1
ATOM 928 C C . ILE A 1 118 ? 20.906 23.312 -1.942 1 95.12 118 ILE A C 1
ATOM 930 O O . ILE A 1 118 ? 19.922 22.891 -2.549 1 95.12 118 ILE A O 1
ATOM 934 N N . SER A 1 119 ? 20.922 23.641 -0.666 1 96.31 119 SER A N 1
ATOM 935 C CA . SER A 1 119 ? 19.719 23.5 0.146 1 96.31 119 SER A CA 1
ATOM 936 C C . SER A 1 119 ? 18.578 24.375 -0.387 1 96.31 119 SER A C 1
ATOM 938 O O . SER A 1 119 ? 17.422 23.953 -0.441 1 96.31 119 SER A O 1
ATOM 940 N N . VAL A 1 120 ? 18.969 25.594 -0.757 1 96.12 120 VAL A N 1
ATOM 941 C CA . VAL A 1 120 ? 17.969 26.531 -1.28 1 96.12 120 VAL A CA 1
ATOM 942 C C . VAL A 1 120 ? 17.406 26 -2.6 1 96.12 120 VAL A C 1
ATOM 944 O O . VAL A 1 120 ? 16.203 26.047 -2.83 1 96.12 120 VAL A O 1
ATOM 947 N N . GLU A 1 121 ? 18.234 25.453 -3.387 1 96.62 121 GLU A N 1
ATOM 948 C CA . GLU A 1 121 ? 17.797 24.922 -4.676 1 96.62 121 GLU A CA 1
ATOM 949 C C . GLU A 1 121 ? 16.906 23.703 -4.492 1 96.62 121 GLU A C 1
ATOM 951 O O . GLU A 1 121 ? 15.961 23.484 -5.254 1 96.62 121 GLU A O 1
ATOM 956 N N . ILE A 1 122 ? 17.234 22.938 -3.521 1 97.38 122 ILE A N 1
ATOM 957 C CA . ILE A 1 122 ? 16.484 21.719 -3.242 1 97.38 122 ILE A CA 1
ATOM 958 C C . ILE A 1 122 ? 15.055 22.094 -2.844 1 97.38 122 ILE A C 1
ATOM 960 O O . ILE A 1 122 ? 14.086 21.516 -3.355 1 97.38 122 ILE A O 1
ATOM 964 N N . VAL A 1 123 ? 14.914 23.031 -1.971 1 97.12 123 VAL A N 1
ATOM 965 C CA . VAL A 1 123 ? 13.586 23.359 -1.458 1 97.12 123 VAL A CA 1
ATOM 966 C C . VAL A 1 123 ? 12.766 24.047 -2.547 1 97.12 123 VAL A C 1
ATOM 968 O O . VAL A 1 123 ? 11.547 23.859 -2.619 1 97.12 123 VAL A O 1
ATOM 971 N N . LYS A 1 124 ? 13.477 24.797 -3.414 1 97.31 124 LYS A N 1
ATOM 972 C CA . LYS A 1 124 ? 12.789 25.406 -4.555 1 97.31 124 LYS A CA 1
ATOM 973 C C . LYS A 1 124 ? 12.258 24.328 -5.5 1 97.31 124 LYS A C 1
ATOM 975 O O . LYS A 1 124 ? 11.094 24.375 -5.91 1 97.31 124 LYS A O 1
ATOM 980 N N . SER A 1 125 ? 13.109 23.422 -5.809 1 98.06 125 SER A N 1
ATOM 981 C CA . SER A 1 125 ? 12.727 22.344 -6.707 1 98.06 125 SER A CA 1
ATOM 982 C C . SER A 1 125 ? 11.625 21.484 -6.098 1 98.06 125 SER A C 1
ATOM 984 O O . SER A 1 125 ? 10.711 21.047 -6.801 1 98.06 125 SER A O 1
ATOM 986 N N . LEU A 1 126 ? 11.773 21.234 -4.855 1 97.94 126 LEU A N 1
ATOM 987 C CA . LEU A 1 126 ? 10.75 20.5 -4.121 1 97.94 126 LEU A CA 1
ATOM 988 C C . LEU A 1 126 ? 9.406 21.219 -4.215 1 97.94 126 LEU A C 1
ATOM 990 O O . LEU A 1 126 ? 8.375 20.594 -4.465 1 97.94 126 LEU A O 1
ATOM 994 N N . GLY A 1 127 ? 9.438 22.531 -4.02 1 98.19 127 GLY A N 1
ATOM 995 C CA . GLY A 1 127 ? 8.219 23.328 -4.113 1 98.19 127 GLY A CA 1
ATOM 996 C C . GLY A 1 127 ? 7.551 23.234 -5.473 1 98.19 127 GLY A C 1
ATOM 997 O O . GLY A 1 127 ? 6.332 23.094 -5.562 1 98.19 127 GLY A O 1
ATOM 998 N N . LEU A 1 128 ? 8.305 23.312 -6.465 1 98.19 128 LEU A N 1
ATOM 999 C CA . LEU A 1 128 ? 7.762 23.234 -7.812 1 98.19 128 LEU A CA 1
ATOM 1000 C C . LEU A 1 128 ? 7.117 21.875 -8.062 1 98.19 128 LEU A C 1
ATOM 1002 O O . LEU A 1 128 ? 6.031 21.797 -8.641 1 98.19 128 LEU A O 1
ATOM 1006 N N . LEU A 1 129 ? 7.812 20.875 -7.652 1 97.88 129 LEU A N 1
ATOM 1007 C CA . LEU A 1 129 ? 7.285 19.531 -7.875 1 97.88 129 LEU A CA 1
ATOM 1008 C C . LEU A 1 129 ? 6.02 19.312 -7.059 1 97.88 129 LEU A C 1
ATOM 1010 O O . LEU A 1 129 ? 5.09 18.641 -7.52 1 97.88 129 LEU A O 1
ATOM 1014 N N . VAL A 1 130 ? 5.984 19.781 -5.859 1 97.88 130 VAL A N 1
ATOM 1015 C CA . VAL A 1 130 ? 4.777 19.719 -5.039 1 97.88 130 VAL A CA 1
ATOM 1016 C C . VAL A 1 130 ? 3.623 20.406 -5.77 1 97.88 130 VAL A C 1
ATOM 1018 O O . VAL A 1 130 ? 2.516 19.859 -5.832 1 97.88 130 VAL A O 1
ATOM 1021 N N . GLY A 1 131 ? 3.945 21.562 -6.316 1 97.94 131 GLY A N 1
ATOM 1022 C CA . GLY A 1 131 ? 2.934 22.281 -7.078 1 97.94 131 GLY A CA 1
ATOM 1023 C C . GLY A 1 131 ? 2.441 21.516 -8.289 1 97.94 131 GLY A C 1
ATOM 1024 O O . GLY A 1 131 ? 1.237 21.453 -8.547 1 97.94 131 GLY A O 1
ATOM 1025 N N . CYS A 1 132 ? 3.314 20.906 -8.961 1 97.31 132 CYS A N 1
ATOM 1026 C CA . CYS A 1 132 ? 2.953 20.109 -10.125 1 97.31 132 CYS A CA 1
ATOM 1027 C C . CYS A 1 132 ? 2.047 18.953 -9.734 1 97.31 132 CYS A C 1
ATOM 1029 O O . CYS A 1 132 ? 1.056 18.672 -10.414 1 97.31 132 CYS A O 1
ATOM 1031 N N . PHE A 1 133 ? 2.395 18.328 -8.695 1 95.5 133 PHE A N 1
ATOM 1032 C CA . PHE A 1 133 ? 1.579 17.219 -8.219 1 95.5 133 PHE A CA 1
ATOM 1033 C C . PHE A 1 133 ? 0.183 17.703 -7.832 1 95.5 133 PHE A C 1
ATOM 1035 O O . PHE A 1 133 ? -0.811 17.031 -8.141 1 95.5 133 PHE A O 1
ATOM 1042 N N . GLN A 1 134 ? 0.122 18.781 -7.164 1 95.5 134 GLN A N 1
ATOM 1043 C CA . GLN A 1 134 ? -1.171 19.297 -6.723 1 95.5 134 GLN A CA 1
ATOM 1044 C C . GLN A 1 134 ? -2.041 19.688 -7.91 1 95.5 134 GLN A C 1
ATOM 1046 O O . GLN A 1 134 ? -3.246 19.438 -7.918 1 95.5 134 GLN A O 1
ATOM 1051 N N . ILE A 1 135 ? -1.439 20.266 -8.906 1 94.94 135 ILE A N 1
ATOM 1052 C CA . ILE A 1 135 ? -2.18 20.625 -10.117 1 94.94 135 ILE A CA 1
ATOM 1053 C C . ILE A 1 135 ? -2.656 19.344 -10.82 1 94.94 135 ILE A C 1
ATOM 1055 O O . ILE A 1 135 ? -3.811 19.266 -11.242 1 94.94 135 ILE A O 1
ATOM 1059 N N . LEU A 1 136 ? -1.782 18.391 -10.836 1 92.81 136 LEU A N 1
ATOM 1060 C CA . LEU A 1 136 ? -2.125 17.125 -11.469 1 92.81 136 LEU A CA 1
ATOM 1061 C C . LEU A 1 136 ? -3.26 16.438 -10.719 1 92.81 136 LEU A C 1
ATOM 1063 O O . LEU A 1 136 ? -4.188 15.906 -11.336 1 92.81 136 LEU A O 1
ATOM 1067 N N . LEU A 1 137 ? -3.152 16.469 -9.469 1 87.5 137 LEU A N 1
ATOM 1068 C CA . LEU A 1 137 ? -4.176 15.844 -8.641 1 87.5 137 LEU A CA 1
ATOM 1069 C C . LEU A 1 137 ? -5.504 16.578 -8.766 1 87.5 137 LEU A C 1
ATOM 1071 O O . LEU A 1 137 ? -6.57 15.961 -8.688 1 87.5 137 LEU A O 1
ATOM 1075 N N . GLY A 1 138 ? -5.453 17.906 -8.898 1 85.62 138 GLY A N 1
ATOM 1076 C CA . GLY A 1 138 ? -6.66 18.672 -9.156 1 85.62 138 GLY A CA 1
ATOM 1077 C C . GLY A 1 138 ? -7.297 18.359 -10.492 1 85.62 138 GLY A C 1
ATOM 1078 O O . GLY A 1 138 ? -8.523 18.281 -10.602 1 85.62 138 GLY A O 1
ATOM 1079 N N . LEU A 1 139 ? -6.461 18.109 -11.422 1 85.31 139 LEU A N 1
ATOM 1080 C CA . LEU A 1 139 ? -6.938 17.844 -12.773 1 85.31 139 LEU A CA 1
ATOM 1081 C C . LEU A 1 139 ? -7.605 16.484 -12.867 1 85.31 139 LEU A C 1
ATOM 1083 O O . LEU A 1 139 ? -8.594 16.312 -13.586 1 85.31 139 LEU A O 1
ATOM 1087 N N . ILE A 1 140 ? -7.105 15.531 -12.039 1 78.69 140 ILE A N 1
ATOM 1088 C CA . ILE A 1 140 ? -7.676 14.195 -12.125 1 78.69 140 ILE A CA 1
ATOM 1089 C C . ILE A 1 140 ? -8.805 14.055 -11.102 1 78.69 140 ILE A C 1
ATOM 1091 O O . ILE A 1 140 ? -9.289 12.945 -10.852 1 78.69 140 ILE A O 1
ATOM 1095 N N . LYS A 1 141 ? -9.188 15.141 -10.523 1 76.81 141 LYS A N 1
ATOM 1096 C CA . LYS A 1 141 ? -10.289 15.195 -9.57 1 76.81 141 LYS A CA 1
ATOM 1097 C C . LYS A 1 141 ? -10.07 14.234 -8.406 1 76.81 141 LYS A C 1
ATOM 1099 O O . LYS A 1 141 ? -10.969 13.477 -8.039 1 76.81 141 LYS A O 1
ATOM 1104 N N . ALA A 1 142 ? -8.789 14.297 -8.016 1 72.12 142 ALA A N 1
ATOM 1105 C CA . ALA A 1 142 ? -8.422 13.398 -6.922 1 72.12 142 ALA A CA 1
ATOM 1106 C C . ALA A 1 142 ? -8.867 13.961 -5.574 1 72.12 142 ALA A C 1
ATOM 1108 O O . ALA A 1 142 ? -8.156 13.828 -4.574 1 72.12 142 ALA A O 1
ATOM 1109 N N . ASP A 1 143 ? -9.922 14.656 -5.555 1 69.62 143 ASP A N 1
ATOM 1110 C CA . ASP A 1 143 ? -10.398 15.234 -4.305 1 69.62 143 ASP A CA 1
ATOM 1111 C C . ASP A 1 143 ? -10.805 14.141 -3.314 1 69.62 143 ASP A C 1
ATOM 1113 O O . ASP A 1 143 ? -10.859 14.383 -2.107 1 69.62 143 ASP A O 1
ATOM 1117 N N . TYR A 1 144 ? -10.945 12.953 -3.893 1 69.38 144 TYR A N 1
ATOM 1118 C CA . TYR A 1 144 ? -11.305 11.828 -3.047 1 69.38 144 TYR A CA 1
ATOM 1119 C C . TYR A 1 144 ? -10.117 11.367 -2.209 1 69.38 144 TYR A C 1
ATOM 1121 O O . TYR A 1 144 ? -10.289 10.711 -1.183 1 69.38 144 TYR A O 1
ATOM 1129 N N . LEU A 1 145 ? -8.977 11.852 -2.623 1 68.56 145 LEU A N 1
ATOM 1130 C CA . LEU A 1 145 ? -7.766 11.461 -1.906 1 68.56 145 LEU A CA 1
ATOM 1131 C C . LEU A 1 145 ? -7.758 12.047 -0.498 1 68.56 145 LEU A C 1
ATOM 1133 O O . LEU A 1 145 ? -7.156 11.477 0.413 1 68.56 145 LEU A O 1
ATOM 1137 N N . ILE A 1 146 ? -8.477 13.164 -0.342 1 73.12 146 ILE A N 1
ATOM 1138 C CA . ILE A 1 146 ? -8.547 13.82 0.959 1 73.12 146 ILE A CA 1
ATOM 1139 C C . ILE A 1 146 ? -9.266 12.906 1.956 1 73.12 146 ILE A C 1
ATOM 1141 O O . ILE A 1 146 ? -8.922 12.883 3.141 1 73.12 146 ILE A O 1
ATOM 1145 N N . SER A 1 147 ? -10.125 12.078 1.393 1 76.81 147 SER A N 1
ATOM 1146 C CA . SER A 1 147 ? -10.945 11.219 2.238 1 76.81 147 SER A CA 1
ATOM 1147 C C . SER A 1 147 ? -10.156 10.016 2.734 1 76.81 147 SER A C 1
ATOM 1149 O O . SER A 1 147 ? -10.547 9.367 3.705 1 76.81 147 SER A O 1
ATOM 1151 N N . TYR A 1 148 ? -9.047 9.875 2.162 1 77.06 148 TYR A N 1
ATOM 1152 C CA . TYR A 1 148 ? -8.297 8.672 2.498 1 77.06 148 TYR A CA 1
ATOM 1153 C C . TYR A 1 148 ? -7.43 8.891 3.73 1 77.06 148 TYR A C 1
ATOM 1155 O O . TYR A 1 148 ? -6.887 7.941 4.297 1 77.06 148 TYR A O 1
ATOM 1163 N N . LEU A 1 149 ? -7.281 10.133 4.086 1 80.31 149 LEU A N 1
ATOM 1164 C CA . LEU A 1 149 ? -6.594 10.398 5.344 1 80.31 149 LEU A CA 1
ATOM 1165 C C . LEU A 1 149 ? -7.594 10.578 6.48 1 80.31 149 LEU A C 1
ATOM 1167 O O . LEU A 1 149 ? -8.078 11.688 6.719 1 80.31 149 LEU A O 1
ATOM 1171 N N . SER A 1 150 ? -7.859 9.508 7.172 1 84.5 150 SER A N 1
ATOM 1172 C CA . SER A 1 150 ? -8.82 9.516 8.273 1 84.5 150 SER A CA 1
ATOM 1173 C C . SER A 1 150 ? -8.305 10.344 9.445 1 84.5 150 SER A C 1
ATOM 1175 O O . SER A 1 150 ? -7.129 10.695 9.492 1 84.5 150 SER A O 1
ATOM 1177 N N . ASP A 1 151 ? -9.164 10.641 10.328 1 80.69 151 ASP A N 1
ATOM 1178 C CA . ASP A 1 151 ? -8.805 11.414 11.516 1 80.69 151 ASP A CA 1
ATOM 1179 C C . ASP A 1 151 ? -7.738 10.695 12.336 1 80.69 151 ASP A C 1
ATOM 1181 O O . ASP A 1 151 ? -6.824 11.328 12.867 1 80.69 151 ASP A O 1
ATOM 1185 N N . GLN A 1 152 ? -7.863 9.43 12.359 1 86.25 152 GLN A N 1
ATOM 1186 C CA . GLN A 1 152 ? -6.918 8.648 13.148 1 86.25 152 GLN A CA 1
ATOM 1187 C C . GLN A 1 152 ? -5.512 8.727 12.555 1 86.25 152 GLN A C 1
ATOM 1189 O O . GLN A 1 152 ? -4.527 8.812 13.289 1 86.25 152 GLN A O 1
ATOM 1194 N N . ILE A 1 153 ? -5.465 8.672 11.234 1 87.88 153 ILE A N 1
ATOM 1195 C CA . ILE A 1 153 ? -4.18 8.734 10.555 1 87.88 153 ILE A CA 1
ATOM 1196 C C . ILE A 1 153 ? -3.572 10.125 10.727 1 87.88 153 ILE A C 1
ATOM 1198 O O . ILE A 1 153 ? -2.391 10.258 11.055 1 87.88 153 ILE A O 1
ATOM 1202 N N . VAL A 1 154 ? -4.422 11.141 10.562 1 84 154 VAL A N 1
ATOM 1203 C CA . VAL A 1 154 ? -3.949 12.523 10.633 1 84 154 VAL A CA 1
ATOM 1204 C C . VAL A 1 154 ? -3.461 12.836 12.039 1 84 154 VAL A C 1
ATOM 1206 O O . VAL A 1 154 ? -2.381 13.398 12.219 1 84 154 VAL A O 1
ATOM 1209 N N . VAL A 1 155 ? -4.207 12.453 13.047 1 85.44 155 VAL A N 1
ATOM 1210 C CA . VAL A 1 155 ? -3.836 12.75 14.422 1 85.44 155 VAL A CA 1
ATOM 1211 C C . VAL A 1 155 ? -2.586 11.953 14.805 1 85.44 155 VAL A C 1
ATOM 1213 O O . VAL A 1 155 ? -1.69 12.477 15.469 1 85.44 155 VAL A O 1
ATOM 1216 N N . GLY A 1 156 ? -2.549 10.711 14.43 1 88.69 156 GLY A N 1
ATOM 1217 C CA . GLY A 1 156 ? -1.368 9.906 14.695 1 88.69 156 GLY A CA 1
ATOM 1218 C C . GLY A 1 156 ? -0.113 10.453 14.039 1 88.69 156 GLY A C 1
ATOM 1219 O O . GLY A 1 156 ? 0.933 10.562 14.68 1 88.69 156 GLY A O 1
ATOM 1220 N N . PHE A 1 157 ? -0.275 10.773 12.875 1 88.44 157 PHE A N 1
ATOM 1221 C CA . PHE A 1 157 ? 0.826 11.305 12.078 1 88.44 157 PHE A CA 1
ATOM 1222 C C . PHE A 1 157 ? 1.285 12.656 12.625 1 88.44 157 PHE A C 1
ATOM 1224 O O . PHE A 1 157 ? 2.482 12.883 12.805 1 88.44 157 PHE A O 1
ATOM 1231 N N . THR A 1 158 ? 0.37 13.578 12.828 1 86.56 158 THR A N 1
ATOM 1232 C CA . THR A 1 158 ? 0.72 14.914 13.289 1 86.56 158 THR A CA 1
ATOM 1233 C C . THR A 1 158 ? 1.349 14.859 14.68 1 86.56 158 THR A C 1
ATOM 1235 O O . THR A 1 158 ? 2.273 15.617 14.977 1 86.56 158 THR A O 1
ATOM 1238 N N . THR A 1 159 ? 0.846 14.008 15.516 1 89.31 159 THR A N 1
ATOM 1239 C CA . THR A 1 159 ? 1.44 13.852 16.828 1 89.31 159 THR A CA 1
ATOM 1240 C C . THR A 1 159 ? 2.85 13.273 16.734 1 89.31 159 THR A C 1
ATOM 1242 O O . THR A 1 159 ? 3.754 13.688 17.453 1 89.31 159 THR A O 1
ATOM 1245 N N . GLY A 1 160 ? 2.971 12.297 15.914 1 91.19 160 GLY A N 1
ATOM 1246 C CA . GLY A 1 160 ? 4.305 11.773 15.672 1 91.19 160 GLY A CA 1
ATOM 1247 C C . GLY A 1 160 ? 5.266 12.805 15.109 1 91.19 160 GLY A C 1
ATOM 1248 O O . GLY A 1 160 ? 6.422 12.875 15.531 1 91.19 160 GLY A O 1
ATOM 1249 N N . ALA A 1 161 ? 4.77 13.57 14.18 1 89.38 161 ALA A N 1
ATOM 1250 C CA . ALA A 1 161 ? 5.574 14.641 13.594 1 89.38 161 ALA A CA 1
ATOM 1251 C C . ALA A 1 161 ? 5.945 15.68 14.648 1 89.38 161 ALA A C 1
ATOM 1253 O O . ALA A 1 161 ? 7.039 16.25 14.602 1 89.38 161 ALA A O 1
ATOM 1254 N N . ALA A 1 162 ? 5.023 15.969 15.547 1 90.81 162 ALA A N 1
ATOM 1255 C CA . ALA A 1 162 ? 5.289 16.906 16.625 1 90.81 162 ALA A CA 1
ATOM 1256 C C . ALA A 1 162 ? 6.473 16.453 17.484 1 90.81 162 ALA A C 1
ATOM 1258 O O . ALA A 1 162 ? 7.266 17.281 17.938 1 90.81 162 ALA A O 1
ATOM 1259 N N . CYS A 1 163 ? 6.582 15.195 17.656 1 92.81 163 CYS A N 1
ATOM 1260 C CA . CYS A 1 163 ? 7.723 14.648 18.391 1 92.81 163 CYS A CA 1
ATOM 1261 C C . CYS A 1 163 ? 9.031 14.945 17.656 1 92.81 163 CYS A C 1
ATOM 1263 O O . CYS A 1 163 ? 10.031 15.273 18.297 1 92.81 163 CYS A O 1
ATOM 1265 N N . HIS A 1 164 ? 8.938 14.797 16.422 1 92.19 164 HIS A N 1
ATOM 1266 C CA . HIS A 1 164 ? 10.125 15.078 15.625 1 92.19 164 HIS A CA 1
ATOM 1267 C C . HIS A 1 164 ? 10.477 16.562 15.68 1 92.19 164 HIS A C 1
ATOM 1269 O O . HIS A 1 164 ? 11.656 16.922 15.766 1 92.19 164 HIS A O 1
ATOM 1275 N N . VAL A 1 165 ? 9.477 17.406 15.57 1 91.06 165 VAL A N 1
ATOM 1276 C CA . VAL A 1 165 ? 9.695 18.859 15.633 1 91.06 165 VAL A CA 1
ATOM 1277 C C . VAL A 1 165 ? 10.273 19.234 17 1 91.06 165 VAL A C 1
ATOM 1279 O O . VAL A 1 165 ? 11.219 20.016 17.078 1 91.06 165 VAL A O 1
ATOM 1282 N N . PHE A 1 166 ? 9.734 18.688 18 1 93.38 166 PHE A N 1
ATOM 1283 C CA . PHE A 1 166 ? 10.211 18.938 19.359 1 93.38 166 PHE A CA 1
ATOM 1284 C C . PHE A 1 166 ? 11.68 18.562 19.484 1 93.38 166 PHE A C 1
ATOM 1286 O O . PHE A 1 166 ? 12.477 19.344 20 1 93.38 166 PHE A O 1
ATOM 1293 N N . THR A 1 167 ? 12.016 17.438 19.016 1 92.5 167 THR A N 1
ATOM 1294 C CA . THR A 1 167 ? 13.367 16.906 19.125 1 92.5 167 THR A CA 1
ATOM 1295 C C . THR A 1 167 ? 14.336 17.766 18.312 1 92.5 167 THR A C 1
ATOM 1297 O O . THR A 1 167 ? 15.469 18 18.734 1 92.5 167 THR A O 1
ATOM 1300 N N . ALA A 1 168 ? 13.883 18.234 17.219 1 90.5 168 ALA A N 1
ATOM 1301 C CA . ALA A 1 168 ? 14.719 19.031 16.328 1 90.5 168 ALA A CA 1
ATOM 1302 C C . ALA A 1 168 ? 15.094 20.359 16.969 1 90.5 168 ALA A C 1
ATOM 1304 O O . ALA A 1 168 ? 16.047 21.016 16.531 1 90.5 168 ALA A O 1
ATOM 1305 N N . GLN A 1 169 ? 14.359 20.75 17.969 1 92.25 169 GLN A N 1
ATOM 1306 C CA . GLN A 1 169 ? 14.625 22.031 18.609 1 92.25 169 GLN A CA 1
ATOM 1307 C C . GLN A 1 169 ? 15.562 21.875 19.797 1 92.25 169 GLN A C 1
ATOM 1309 O O . GLN A 1 169 ? 16.172 22.844 20.266 1 92.25 169 GLN A O 1
ATOM 1314 N N . LEU A 1 170 ? 15.82 20.734 20.266 1 93 170 LEU A N 1
ATOM 1315 C CA . LEU A 1 170 ? 16.516 20.516 21.531 1 93 170 LEU A CA 1
ATOM 1316 C C . LEU A 1 170 ? 17.984 20.891 21.422 1 93 170 LEU A C 1
ATOM 1318 O O . LEU A 1 170 ? 18.562 21.422 22.375 1 93 170 LEU A O 1
ATOM 1322 N N . ASN A 1 171 ? 18.625 20.656 20.359 1 92.44 171 ASN A N 1
ATOM 1323 C CA . ASN A 1 171 ? 20.047 20.984 20.203 1 92.44 171 ASN A CA 1
ATOM 1324 C C . ASN A 1 171 ? 20.266 22.5 20.281 1 92.44 171 ASN A C 1
ATOM 1326 O O . ASN A 1 171 ? 21.25 22.953 20.875 1 92.44 171 ASN A O 1
ATOM 1330 N N . LYS A 1 172 ? 19.391 23.25 19.766 1 92.31 172 LYS A N 1
ATOM 1331 C CA . LYS A 1 172 ? 19.5 24.703 19.781 1 92.31 172 LYS A CA 1
ATOM 1332 C C . LYS A 1 172 ? 19.219 25.266 21.172 1 92.31 172 LYS A C 1
ATOM 1334 O O . LYS A 1 172 ? 19.781 26.281 21.578 1 92.31 172 LYS A O 1
ATOM 1339 N N . MET A 1 173 ? 18.359 24.578 21.828 1 93.62 173 MET A N 1
ATOM 1340 C CA . MET A 1 173 ? 18.016 25.016 23.188 1 93.62 173 MET A CA 1
ATOM 1341 C C . MET A 1 173 ? 19.156 24.703 24.156 1 93.62 173 MET A C 1
ATOM 1343 O O . MET A 1 173 ? 19.344 25.422 25.141 1 93.62 173 MET A O 1
ATOM 1347 N N . LEU A 1 174 ? 19.891 23.672 23.828 1 93.12 174 LEU A N 1
ATOM 1348 C CA . LEU A 1 174 ? 21.016 23.281 24.672 1 93.12 174 LEU A CA 1
ATOM 1349 C C . LEU A 1 174 ? 22.312 23.938 24.188 1 93.12 174 LEU A C 1
ATOM 1351 O O . LEU A 1 174 ? 23.297 23.969 24.938 1 93.12 174 LEU A O 1
ATOM 1355 N N . GLY A 1 175 ? 22.281 24.438 23.016 1 92.06 175 GLY A N 1
ATOM 1356 C CA . GLY A 1 175 ? 23.453 25.078 22.453 1 92.06 175 GLY A CA 1
ATOM 1357 C C . GLY A 1 175 ? 24.531 24.094 22.016 1 92.06 175 GLY A C 1
ATOM 1358 O O . GLY A 1 175 ? 25.719 24.359 22.203 1 92.06 175 GLY A O 1
ATOM 1359 N N . VAL A 1 176 ? 24.125 22.938 21.562 1 90.38 176 VAL A N 1
ATOM 1360 C CA . VAL A 1 176 ? 25.062 21.906 21.156 1 90.38 176 VAL A CA 1
ATOM 1361 C C . VAL A 1 176 ? 24.906 21.625 19.656 1 90.38 176 VAL A C 1
ATOM 1363 O O . VAL A 1 176 ? 23.812 21.781 19.109 1 90.38 176 VAL A O 1
ATOM 1366 N N . SER A 1 177 ? 25.984 21.328 19.016 1 87 177 SER A N 1
ATOM 1367 C CA . SER A 1 177 ? 25.953 20.906 17.625 1 87 177 SER A CA 1
ATOM 1368 C C . SER A 1 177 ? 25.875 19.391 17.516 1 87 177 SER A C 1
ATOM 1370 O O . SER A 1 177 ? 26.719 18.672 18.062 1 87 177 SER A O 1
ATOM 1372 N N . LEU A 1 178 ? 24.891 18.906 16.875 1 87.19 178 LEU A N 1
ATOM 1373 C CA . LEU A 1 178 ? 24.703 17.453 16.75 1 87.19 178 LEU A CA 1
ATOM 1374 C C . LEU A 1 178 ? 24.828 17.031 15.281 1 87.19 178 LEU A C 1
ATOM 1376 O O . LEU A 1 178 ? 24.516 17.812 14.375 1 87.19 178 LEU A O 1
ATOM 1380 N N . PRO A 1 179 ? 25.25 15.812 15.102 1 83.44 179 PRO A N 1
ATOM 1381 C CA . PRO A 1 179 ? 25.266 15.281 13.734 1 83.44 179 PRO A CA 1
ATOM 1382 C C . PRO A 1 179 ? 23.859 15.086 13.164 1 83.44 179 PRO A C 1
ATOM 1384 O O . PRO A 1 179 ? 22.906 14.938 13.922 1 83.44 179 PRO A O 1
ATOM 1387 N N . ARG A 1 180 ? 23.812 15.031 11.883 1 79.69 180 ARG A N 1
ATOM 1388 C CA . ARG A 1 180 ? 22.531 14.867 11.203 1 79.69 180 ARG A CA 1
ATOM 1389 C C . ARG A 1 180 ? 22.25 13.391 10.922 1 79.69 180 ARG A C 1
ATOM 1391 O O . ARG A 1 180 ? 23.156 12.617 10.617 1 79.69 180 ARG A O 1
ATOM 1398 N N . HIS A 1 181 ? 21.016 13.031 11.227 1 80.38 181 HIS A N 1
ATOM 1399 C CA . HIS A 1 181 ? 20.594 11.648 10.992 1 80.38 181 HIS A CA 1
ATOM 1400 C C . HIS A 1 181 ? 19.328 11.586 10.148 1 80.38 181 HIS A C 1
ATOM 1402 O O . HIS A 1 181 ? 18.547 12.539 10.117 1 80.38 181 HIS A O 1
ATOM 1408 N N . THR A 1 182 ? 19.266 10.516 9.32 1 75.12 182 THR A N 1
ATOM 1409 C CA . THR A 1 182 ? 18.062 10.281 8.531 1 75.12 182 THR A CA 1
ATOM 1410 C C . THR A 1 182 ? 17.641 8.82 8.602 1 75.12 182 THR A C 1
ATOM 1412 O O . THR A 1 182 ? 18.422 7.957 8.992 1 75.12 182 THR A O 1
ATOM 1415 N N . GLY A 1 183 ? 16.344 8.602 8.398 1 75.06 183 GLY A N 1
ATOM 1416 C CA . GLY A 1 183 ? 15.898 7.234 8.211 1 75.06 183 GLY A CA 1
ATOM 1417 C C . GLY A 1 183 ? 15.445 6.574 9.5 1 75.06 183 GLY A C 1
ATOM 1418 O O . GLY A 1 183 ? 15.008 7.254 10.43 1 75.06 183 GLY A O 1
ATOM 1419 N N . PHE A 1 184 ? 15.531 5.23 9.547 1 80 184 PHE A N 1
ATOM 1420 C CA . PHE A 1 184 ? 15.047 4.402 10.641 1 80 184 PHE A CA 1
ATOM 1421 C C . PHE A 1 184 ? 15.82 4.703 11.922 1 80 184 PHE A C 1
ATOM 1423 O O . PHE A 1 184 ? 17.047 4.727 11.922 1 80 184 PHE A O 1
ATOM 1430 N N . GLY A 1 185 ? 15.102 5.039 13.016 1 85.62 185 GLY A N 1
ATOM 1431 C CA . GLY A 1 185 ? 15.672 5.266 14.328 1 85.62 185 GLY A CA 1
ATOM 1432 C C . GLY A 1 185 ? 16.312 6.637 14.477 1 85.62 185 GLY A C 1
ATOM 1433 O O . GLY A 1 185 ? 17.172 6.84 15.328 1 85.62 185 GLY A O 1
ATOM 1434 N N . LYS A 1 186 ? 16 7.492 13.625 1 86.38 186 LYS A N 1
ATOM 1435 C CA . LYS A 1 186 ? 16.562 8.836 13.625 1 86.38 186 LYS A CA 1
ATOM 1436 C C . LYS A 1 186 ? 16.406 9.508 14.984 1 86.38 186 LYS A C 1
ATOM 1438 O O . LYS A 1 186 ? 17.359 10.07 15.531 1 86.38 186 LYS A O 1
ATOM 1443 N N . LEU A 1 187 ? 15.227 9.469 15.547 1 90.5 187 LEU A N 1
ATOM 1444 C CA . LEU A 1 187 ? 14.945 10.125 16.828 1 90.5 187 LEU A CA 1
ATOM 1445 C C . LEU A 1 187 ? 15.797 9.516 17.938 1 90.5 187 LEU A C 1
ATOM 1447 O O . LEU A 1 187 ? 16.328 10.242 18.781 1 90.5 187 LEU A O 1
ATOM 1451 N N . PHE A 1 188 ? 15.953 8.25 17.859 1 90.62 188 PHE A N 1
ATOM 1452 C CA . PHE A 1 188 ? 16.719 7.562 18.891 1 90.62 188 PHE A CA 1
ATOM 1453 C C . PHE A 1 188 ? 18.203 7.926 18.797 1 90.62 188 PHE A C 1
ATOM 1455 O O . PHE A 1 188 ? 18.875 8.086 19.812 1 90.62 188 PHE A O 1
ATOM 1462 N N . ARG A 1 189 ? 18.688 8 17.656 1 90.56 189 ARG A N 1
ATOM 1463 C CA . ARG A 1 189 ? 20.078 8.391 17.453 1 90.56 189 ARG A CA 1
ATOM 1464 C C . ARG A 1 189 ? 20.328 9.82 17.922 1 90.56 189 ARG A C 1
ATOM 1466 O O . ARG A 1 189 ? 21.375 10.125 18.484 1 90.56 189 ARG A O 1
ATOM 1473 N N . ILE A 1 190 ? 19.359 10.734 17.703 1 91.31 190 ILE A N 1
ATOM 1474 C CA . ILE A 1 190 ? 19.484 12.125 18.125 1 91.31 190 ILE A CA 1
ATOM 1475 C C . ILE A 1 190 ? 19.516 12.188 19.656 1 91.31 190 ILE A C 1
ATOM 1477 O O . ILE A 1 190 ? 20.312 12.93 20.234 1 91.31 190 ILE A O 1
ATOM 1481 N N . TYR A 1 191 ? 18.672 11.422 20.25 1 92.81 191 TYR A N 1
ATOM 1482 C CA . TYR A 1 191 ? 18.641 11.414 21.703 1 92.81 191 TYR A CA 1
ATOM 1483 C C . TYR A 1 191 ? 19.922 10.836 22.281 1 92.81 191 TYR A C 1
ATOM 1485 O O . TYR A 1 191 ? 20.406 11.289 23.312 1 92.81 191 TYR A O 1
ATOM 1493 N N . ARG A 1 192 ? 20.406 9.805 21.594 1 92.25 192 ARG A N 1
ATOM 1494 C CA . ARG A 1 192 ? 21.703 9.273 22 1 92.25 192 ARG A CA 1
ATOM 1495 C C . ARG A 1 192 ? 22.781 10.336 21.922 1 92.25 192 ARG A C 1
ATOM 1497 O O . ARG A 1 192 ? 23.562 10.508 22.859 1 92.25 192 ARG A O 1
ATOM 1504 N N . ASP A 1 193 ? 22.781 11.047 20.891 1 92.62 193 ASP A N 1
ATOM 1505 C CA . ASP A 1 193 ? 23.766 12.109 20.703 1 92.62 193 ASP A CA 1
ATOM 1506 C C . ASP A 1 193 ? 23.562 13.227 21.719 1 92.62 193 ASP A C 1
ATOM 1508 O O . ASP A 1 193 ? 24.547 13.82 22.188 1 92.62 193 ASP A O 1
ATOM 1512 N N . LEU A 1 194 ? 22.406 13.547 22 1 92.31 194 LEU A N 1
ATOM 1513 C CA . LEU A 1 194 ? 22.078 14.594 22.969 1 92.31 194 LEU A CA 1
ATOM 1514 C C . LEU A 1 194 ? 22.562 14.203 24.359 1 92.31 194 LEU A C 1
ATOM 1516 O O . LEU A 1 194 ? 23.172 15.016 25.062 1 92.31 194 LEU A O 1
ATOM 1520 N N . ILE A 1 195 ? 22.328 13 24.719 1 92.5 195 ILE A N 1
ATOM 1521 C CA . ILE A 1 195 ? 22.734 12.5 26.031 1 92.5 195 ILE A CA 1
ATOM 1522 C C . ILE A 1 195 ? 24.266 12.5 26.125 1 92.5 195 ILE A C 1
ATOM 1524 O O . ILE A 1 195 ? 24.828 12.898 27.141 1 92.5 195 ILE A O 1
ATOM 1528 N N . ASN A 1 196 ? 24.875 12.086 25.062 1 92.06 196 ASN A N 1
ATOM 1529 C CA . ASN A 1 196 ? 26.344 12.094 25.016 1 92.06 196 ASN A CA 1
ATOM 1530 C C . ASN A 1 196 ? 26.891 13.516 25.141 1 92.06 196 ASN A C 1
ATOM 1532 O O . ASN A 1 196 ? 27.906 13.727 25.812 1 92.06 196 ASN A O 1
ATOM 1536 N N . SER A 1 197 ? 26.234 14.453 24.531 1 91.56 197 SER A N 1
ATOM 1537 C CA . SER A 1 197 ? 26.688 15.844 24.594 1 91.56 197 SER A CA 1
ATOM 1538 C C . SER A 1 197 ? 26.547 16.406 26 1 91.56 197 SER A C 1
ATOM 1540 O O . SER A 1 197 ? 27.375 17.219 26.438 1 91.56 197 SER A O 1
ATOM 1542 N N . VAL A 1 198 ? 25.547 16.047 26.656 1 89.88 198 VAL A N 1
ATOM 1543 C CA . VAL A 1 198 ? 25.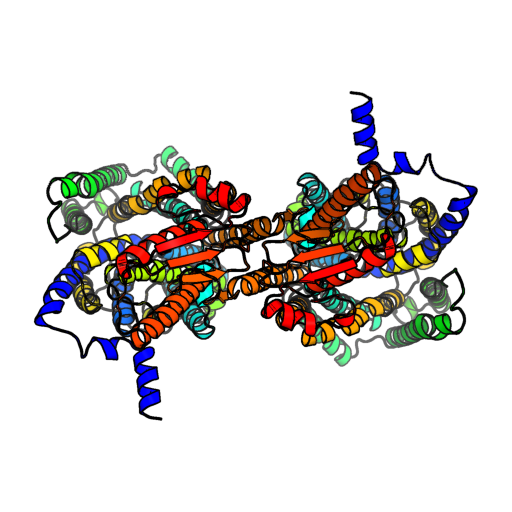312 16.5 28.031 1 89.88 198 VAL A CA 1
ATOM 1544 C C . VAL A 1 198 ? 26.344 15.875 28.953 1 89.88 198 VAL A C 1
ATOM 1546 O O . VAL A 1 198 ? 26.891 16.547 29.828 1 89.88 198 VAL A O 1
ATOM 1549 N N . MET A 1 199 ? 26.594 14.633 28.672 1 91.56 199 MET A N 1
ATOM 1550 C CA . MET A 1 199 ? 27.547 13.906 29.5 1 91.56 199 MET A CA 1
ATOM 1551 C C . MET A 1 199 ? 28.969 14.438 29.297 1 91.56 199 MET A C 1
ATOM 1553 O O . MET A 1 199 ? 29.797 14.391 30.219 1 91.56 199 MET A O 1
ATOM 1557 N N . GLU A 1 200 ? 29.219 14.898 28.141 1 92.06 200 GLU A N 1
ATOM 1558 C CA . GLU A 1 200 ? 30.547 15.414 27.828 1 92.06 200 GLU A CA 1
ATOM 1559 C C . GLU A 1 200 ? 30.656 16.906 28.156 1 92.06 200 GLU A C 1
ATOM 1561 O O . GLU A 1 200 ? 31.609 17.562 27.734 1 92.06 200 GLU A O 1
ATOM 1566 N N . ASP A 1 201 ? 29.672 17.5 28.781 1 87.69 201 ASP A N 1
ATOM 1567 C CA . ASP A 1 201 ? 29.625 18.875 29.25 1 87.69 201 ASP A CA 1
ATOM 1568 C C . ASP A 1 201 ? 29.766 19.859 28.094 1 87.69 201 ASP A C 1
ATOM 1570 O O . ASP A 1 201 ? 30.5 20.844 28.203 1 87.69 201 ASP A O 1
ATOM 1574 N N . GLN A 1 202 ? 29.156 19.547 27.047 1 90.06 202 GLN A N 1
ATOM 1575 C CA . GLN A 1 202 ? 29.203 20.406 25.875 1 90.06 202 GLN A CA 1
ATOM 1576 C C . GLN A 1 202 ? 28.062 21.406 25.875 1 90.06 202 GLN A C 1
ATOM 1578 O O . GLN A 1 202 ? 28.016 22.328 25.047 1 90.06 202 GLN A O 1
ATOM 1583 N N . VAL A 1 203 ? 27.25 21.344 26.891 1 92.31 203 VAL A N 1
ATOM 1584 C CA . VAL A 1 203 ? 26.047 22.172 26.969 1 92.31 203 VAL A CA 1
ATOM 1585 C C . VAL A 1 203 ? 26.438 23.609 27.344 1 92.31 203 VAL A C 1
ATOM 1587 O O . VAL A 1 203 ? 27.25 23.812 28.25 1 92.31 203 VAL A O 1
ATOM 1590 N N . ASN A 1 204 ? 25.891 24.562 26.562 1 93.69 204 ASN A N 1
ATOM 1591 C CA . ASN A 1 204 ? 26.031 25.953 26.953 1 93.69 204 ASN A CA 1
ATOM 1592 C C . ASN A 1 204 ? 24.984 26.359 27.969 1 93.69 204 ASN A C 1
ATOM 1594 O O . ASN A 1 204 ? 23.844 26.656 27.609 1 93.69 204 ASN A O 1
ATOM 1598 N N . PHE A 1 205 ? 25.328 26.547 29.125 1 93 205 PHE A N 1
ATOM 1599 C CA . PHE A 1 205 ? 24.422 26.75 30.25 1 93 205 PHE A CA 1
ATOM 1600 C C . PHE A 1 205 ? 23.672 28.078 30.109 1 93 205 PHE A C 1
ATOM 1602 O O . PHE A 1 205 ? 22.547 28.203 30.547 1 93 205 PHE A O 1
ATOM 1609 N N . TYR A 1 206 ? 24.328 29.047 29.5 1 93.06 206 TYR A N 1
ATOM 1610 C CA . TYR A 1 206 ? 23.656 30.328 29.266 1 93.06 206 TYR A CA 1
ATOM 1611 C C . TYR A 1 206 ? 22.516 30.172 28.266 1 93.06 206 TYR A C 1
ATOM 1613 O O . TYR A 1 206 ? 21.422 30.688 28.5 1 93.06 206 TYR A O 1
ATOM 1621 N N . THR A 1 207 ? 22.812 29.406 27.266 1 94.56 207 THR A N 1
ATOM 1622 C CA . THR A 1 207 ? 21.781 29.141 26.266 1 94.56 207 THR A CA 1
ATOM 1623 C C . THR A 1 207 ? 20.625 28.375 26.875 1 94.56 207 THR A C 1
ATOM 1625 O O . THR A 1 207 ? 19.453 28.672 26.609 1 94.56 207 THR A O 1
ATOM 1628 N N . LEU A 1 208 ? 20.938 27.453 27.688 1 95 208 LEU A N 1
ATOM 1629 C CA . LEU A 1 208 ? 19.906 26.641 28.344 1 95 208 LEU A CA 1
ATOM 1630 C C . LEU A 1 208 ? 19.062 27.484 29.281 1 95 208 LEU A C 1
ATOM 1632 O O . LEU A 1 208 ? 17.828 27.359 29.297 1 95 208 LEU A O 1
ATOM 1636 N N . ALA A 1 209 ? 19.688 28.281 30.016 1 95 209 ALA A N 1
ATOM 1637 C CA . ALA A 1 209 ? 18.969 29.141 30.969 1 95 209 ALA A CA 1
ATOM 1638 C C . ALA A 1 209 ? 18.031 30.094 30.25 1 95 209 ALA A C 1
ATOM 1640 O O . ALA A 1 209 ? 16.891 30.281 30.672 1 95 209 ALA A O 1
ATOM 1641 N N . ILE A 1 210 ? 18.547 30.688 29.234 1 94.88 210 ILE A N 1
ATOM 1642 C CA . ILE A 1 210 ? 17.75 31.609 28.453 1 94.88 210 ILE A CA 1
ATOM 1643 C C . ILE A 1 210 ? 16.562 30.875 27.828 1 94.88 210 ILE A C 1
ATOM 1645 O O . ILE A 1 210 ? 15.453 31.406 27.781 1 94.88 210 ILE A O 1
ATOM 1649 N N . SER A 1 211 ? 16.797 29.719 27.375 1 96.69 211 SER A N 1
ATOM 1650 C CA . SER A 1 211 ? 15.758 28.922 26.734 1 96.69 211 SER A CA 1
ATOM 1651 C C . SER A 1 211 ? 14.664 28.547 27.734 1 96.69 211 SER A C 1
ATOM 1653 O O . SER A 1 211 ? 13.477 28.688 27.453 1 96.69 211 SER A O 1
ATOM 1655 N N . ILE A 1 212 ? 15.047 28.062 28.875 1 96.25 212 ILE A N 1
ATOM 1656 C CA . ILE A 1 212 ? 14.086 27.672 29.906 1 96.25 212 ILE A CA 1
ATOM 1657 C C . ILE A 1 212 ? 13.25 28.875 30.312 1 96.25 212 ILE A C 1
ATOM 1659 O O . ILE A 1 212 ? 12.023 28.797 30.422 1 96.25 212 ILE A O 1
ATOM 1663 N N . PHE A 1 213 ? 13.945 29.938 30.516 1 95.75 213 PHE A N 1
ATOM 1664 C CA . PHE A 1 213 ? 13.258 31.156 30.906 1 95.75 213 PHE A CA 1
ATOM 1665 C C . PHE A 1 213 ? 12.266 31.594 29.828 1 95.75 213 PHE A C 1
ATOM 1667 O O . PHE A 1 213 ? 11.133 31.969 30.125 1 95.75 213 PHE A O 1
ATOM 1674 N N . THR A 1 214 ? 12.742 31.578 28.641 1 95.69 214 THR A N 1
ATOM 1675 C CA . THR A 1 214 ? 11.906 32 27.531 1 95.69 214 THR A CA 1
ATOM 1676 C C . THR A 1 214 ? 10.688 31.094 27.375 1 95.69 214 THR A C 1
ATOM 1678 O O . THR A 1 214 ? 9.578 31.578 27.156 1 95.69 214 THR A O 1
ATOM 1681 N N . VAL A 1 215 ? 10.82 29.828 27.469 1 95.75 215 VAL A N 1
ATOM 1682 C CA . VAL A 1 215 ? 9.719 28.875 27.359 1 95.75 215 VAL A CA 1
ATOM 1683 C C . VAL A 1 215 ? 8.703 29.125 28.469 1 95.75 215 VAL A C 1
ATOM 1685 O O . VAL A 1 215 ? 7.496 29.141 28.219 1 95.75 215 VAL A O 1
ATOM 1688 N N . ILE A 1 216 ? 9.188 29.266 29.641 1 94.94 216 ILE A N 1
ATOM 1689 C CA . ILE A 1 216 ? 8.312 29.516 30.781 1 94.94 216 ILE A CA 1
ATOM 1690 C C . ILE A 1 216 ? 7.559 30.828 30.578 1 94.94 216 ILE A C 1
ATOM 1692 O O . ILE A 1 216 ? 6.359 30.906 30.844 1 94.94 216 ILE A O 1
ATOM 1696 N N . PHE A 1 217 ? 8.281 31.812 30.125 1 94.06 217 PHE A N 1
ATOM 1697 C CA . PHE A 1 217 ? 7.691 33.125 29.891 1 94.06 217 PHE A CA 1
ATOM 1698 C C . PHE A 1 217 ? 6.59 33.031 28.844 1 94.06 217 PHE A C 1
ATOM 1700 O O . PHE A 1 217 ? 5.461 33.469 29.078 1 94.06 217 PHE A O 1
ATOM 1707 N N . LEU A 1 218 ? 6.883 32.531 27.719 1 93.38 218 LEU A N 1
ATOM 1708 C CA . LEU A 1 218 ? 5.918 32.406 26.625 1 93.38 218 LEU A CA 1
ATOM 1709 C C . LEU A 1 218 ? 4.727 31.547 27.031 1 93.38 218 LEU A C 1
ATOM 1711 O O . LEU A 1 218 ? 3.58 31.906 26.75 1 93.38 218 LEU A O 1
ATOM 1715 N N . TYR A 1 219 ? 5.02 30.469 27.656 1 91.19 219 TYR A N 1
ATOM 1716 C CA . TYR A 1 219 ? 3.957 29.562 28.062 1 91.19 219 TYR A CA 1
ATOM 1717 C C . TYR A 1 219 ? 3.027 30.219 29.062 1 91.19 219 TYR A C 1
ATOM 1719 O O . TYR A 1 219 ? 1.804 30.109 28.953 1 91.19 219 TYR A O 1
ATOM 1727 N N . SER A 1 220 ? 3.572 30.875 30.062 1 90.88 220 SER A N 1
ATOM 1728 C CA . SER A 1 220 ? 2.797 31.516 31.109 1 90.88 220 SER A CA 1
ATOM 1729 C C . SER A 1 220 ? 1.954 32.656 30.547 1 90.88 220 SER A C 1
ATOM 1731 O O . SER A 1 220 ? 0.782 32.812 30.906 1 90.88 220 SER A O 1
ATOM 1733 N N . PHE A 1 221 ? 2.492 33.375 29.688 1 86.81 221 PHE A N 1
ATOM 1734 C CA . PHE A 1 221 ? 1.784 34.562 29.172 1 86.81 221 PHE A CA 1
ATOM 1735 C C . PHE A 1 221 ? 0.724 34.125 28.172 1 86.81 221 PHE A C 1
ATOM 1737 O O . PHE A 1 221 ? -0.384 34.656 28.156 1 86.81 221 PHE A O 1
ATOM 1744 N N . LYS A 1 222 ? 0.973 33.219 27.328 1 84.19 222 LYS A N 1
ATOM 1745 C CA . LYS A 1 222 ? 0.054 32.781 26.281 1 84.19 222 LYS A CA 1
ATOM 1746 C C . LYS A 1 222 ? -1.116 32 26.844 1 84.19 222 LYS A C 1
ATOM 1748 O O . LYS A 1 222 ? -2.256 32.156 26.406 1 84.19 222 LYS A O 1
ATOM 1753 N N . TYR A 1 223 ? -0.86 31.188 27.812 1 83.94 223 TYR A N 1
ATOM 1754 C CA . TYR A 1 223 ? -1.886 30.203 28.156 1 83.94 223 TYR A CA 1
ATOM 1755 C C . TYR A 1 223 ? -2.42 30.453 29.562 1 83.94 223 TYR A C 1
ATOM 1757 O O . TYR A 1 223 ? -3.498 29.969 29.922 1 83.94 223 TYR A O 1
ATOM 1765 N N . ILE A 1 224 ? -1.75 31.25 30.344 1 82.56 224 ILE A N 1
ATOM 1766 C CA . ILE A 1 224 ? -2.221 31.484 31.703 1 82.56 224 ILE A CA 1
ATOM 1767 C C . ILE A 1 224 ? -2.686 32.938 31.859 1 82.56 224 ILE A C 1
ATOM 1769 O O . ILE A 1 224 ? -3.816 33.188 32.281 1 82.56 224 ILE A O 1
ATOM 1773 N N . ILE A 1 225 ? -1.91 33.875 31.438 1 80.62 225 ILE A N 1
ATOM 1774 C CA . ILE A 1 225 ? -2.172 35.281 31.719 1 80.62 225 ILE A CA 1
ATOM 1775 C C . ILE A 1 225 ? -3.178 35.812 30.719 1 80.62 225 ILE A C 1
ATOM 1777 O O . ILE A 1 225 ? -4.109 36.531 31.094 1 80.62 225 ILE A O 1
ATOM 1781 N N . THR A 1 226 ? -2.961 35.531 29.453 1 77.75 226 THR A N 1
ATOM 1782 C CA . THR A 1 226 ? -3.816 36.094 28.422 1 77.75 226 THR A CA 1
ATOM 1783 C C . THR A 1 226 ? -5.258 35.594 28.578 1 77.75 226 THR A C 1
ATOM 1785 O O . THR A 1 226 ? -6.191 36.406 28.531 1 77.75 226 THR A O 1
ATOM 1788 N N . PRO A 1 227 ? -5.531 34.281 28.703 1 73.31 227 PRO A N 1
ATOM 1789 C CA . PRO A 1 227 ? -6.926 33.875 28.891 1 73.31 227 PRO A CA 1
ATOM 1790 C C . PRO A 1 227 ? -7.555 34.469 30.141 1 73.31 227 PRO A C 1
ATOM 1792 O O . PRO A 1 227 ? -8.766 34.688 30.188 1 73.31 227 PRO A O 1
ATOM 1795 N N . ARG A 1 228 ? -6.875 34.781 31.125 1 68.44 228 ARG A N 1
ATOM 1796 C CA . ARG A 1 228 ? -7.383 35.281 32.375 1 68.44 228 ARG A CA 1
ATOM 1797 C C . ARG A 1 228 ? -7.578 36.812 32.312 1 68.44 228 ARG A C 1
ATOM 1799 O O . ARG A 1 228 ? -8.562 37.344 32.844 1 68.44 228 ARG A O 1
ATOM 1806 N N . CYS A 1 229 ? -6.641 37.438 31.812 1 61.97 229 CYS A N 1
ATOM 1807 C CA . CYS A 1 229 ? -6.68 38.875 31.875 1 61.97 229 CYS A CA 1
ATOM 1808 C C . CYS A 1 229 ? -7.262 39.469 30.594 1 61.97 229 CYS A C 1
ATOM 1810 O O . CYS A 1 229 ? -7.84 40.562 30.594 1 61.97 229 CYS A O 1
ATOM 1812 N N . CYS A 1 230 ? -7.027 38.844 29.391 1 57.56 230 CYS A N 1
ATOM 1813 C CA . CYS A 1 230 ? -7.383 39.469 28.109 1 57.56 230 CYS A CA 1
ATOM 1814 C C . CYS A 1 230 ? -8.352 38.594 27.328 1 57.56 230 CYS A C 1
ATOM 1816 O O . CYS A 1 230 ? -8.281 38.531 26.109 1 57.56 230 CYS A O 1
ATOM 1818 N N . ALA A 1 231 ? -9.141 37.844 28.031 1 55.97 231 ALA A N 1
ATOM 1819 C CA . ALA A 1 231 ? -10.078 36.938 27.375 1 55.97 231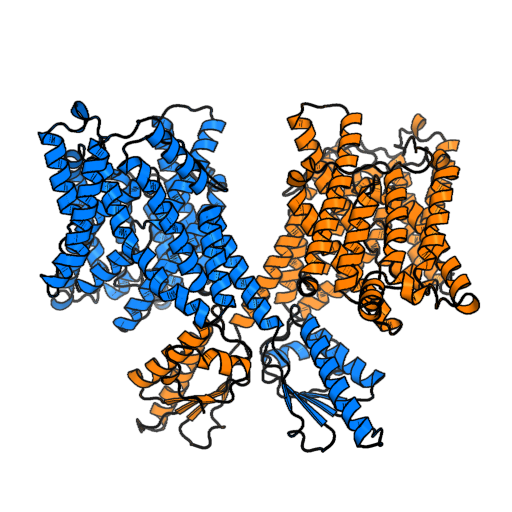 ALA A CA 1
ATOM 1820 C C . ALA A 1 231 ? -10.867 37.656 26.281 1 55.97 231 ALA A C 1
ATOM 1822 O O . ALA A 1 231 ? -11.258 37.062 25.281 1 55.97 231 ALA A O 1
ATOM 1823 N N . LYS A 1 232 ? -11.062 38.938 26.5 1 56.22 232 LYS A N 1
ATOM 1824 C CA . LYS A 1 232 ? -12.039 39.625 25.672 1 56.22 232 LYS A CA 1
ATOM 1825 C C . LYS A 1 232 ? -11.359 40.406 24.547 1 56.22 232 LYS A C 1
ATOM 1827 O O . LYS A 1 232 ? -12.023 41.094 23.766 1 56.22 232 LYS A O 1
ATOM 1832 N N . THR A 1 233 ? -10.156 40.469 24.469 1 56.53 233 THR A N 1
ATOM 1833 C CA . THR A 1 233 ? -9.617 41.406 23.469 1 56.53 233 THR A CA 1
ATOM 1834 C C . THR A 1 233 ? -9.555 40.719 22.094 1 56.53 233 THR A C 1
ATOM 1836 O O . THR A 1 233 ? -9.195 39.562 21.984 1 56.53 233 THR A O 1
ATOM 1839 N N . ARG A 1 234 ? -9.93 41.281 21.141 1 59.59 234 ARG A N 1
ATOM 1840 C CA . ARG A 1 234 ? -10.008 40.938 19.734 1 59.59 234 ARG A CA 1
ATOM 1841 C C . ARG A 1 234 ? -8.617 40.781 19.125 1 59.59 234 ARG A C 1
ATOM 1843 O O . ARG A 1 234 ? -8.453 40.156 18.078 1 59.59 234 ARG A O 1
ATOM 1850 N N . PHE A 1 235 ? -7.605 41.438 19.984 1 62.44 235 PHE A N 1
ATOM 1851 C CA . PHE A 1 235 ? -6.262 41.469 19.422 1 62.44 235 PHE A CA 1
ATOM 1852 C C . PHE A 1 235 ? -5.324 40.562 20.219 1 62.44 235 PHE A C 1
ATOM 1854 O O . PHE A 1 235 ? -4.938 40.906 21.344 1 62.44 235 PHE A O 1
ATOM 1861 N N . PRO A 1 236 ? -5.012 39.469 19.672 1 71.56 236 PRO A N 1
ATOM 1862 C CA . PRO A 1 236 ? -4.043 38.625 20.391 1 71.56 236 PRO A CA 1
ATOM 1863 C C . PRO A 1 236 ? -2.656 39.281 20.453 1 71.56 236 PRO A C 1
ATOM 1865 O O . PRO A 1 236 ? -2.191 39.844 19.484 1 71.56 236 PRO A O 1
ATOM 1868 N N . ILE A 1 237 ? -2.096 39.5 21.594 1 76.5 237 ILE A N 1
ATOM 1869 C CA . ILE A 1 237 ? -0.757 40.031 21.797 1 76.5 237 ILE A CA 1
ATOM 1870 C C . ILE A 1 237 ? 0.282 39.062 21.219 1 76.5 237 ILE A C 1
ATOM 1872 O O . ILE A 1 237 ? 0.296 37.906 21.562 1 76.5 237 ILE A O 1
ATOM 1876 N N . PRO A 1 238 ? 1.026 39.562 20.266 1 84.38 238 PRO A N 1
ATOM 1877 C CA . PRO A 1 238 ? 2.061 38.719 19.688 1 84.38 238 PRO A CA 1
ATOM 1878 C C . PRO A 1 238 ? 3.275 38.562 20.594 1 84.38 238 PRO A C 1
ATOM 1880 O O . PRO A 1 238 ? 4.355 39.062 20.281 1 84.38 238 PRO A O 1
ATOM 1883 N N . TYR A 1 239 ? 3.193 37.812 21.641 1 86.06 239 TYR A N 1
ATOM 1884 C CA . TYR A 1 239 ? 4.246 37.594 22.625 1 86.06 239 TYR A CA 1
ATOM 1885 C C . TYR A 1 239 ? 5.527 37.094 21.953 1 86.06 239 TYR A C 1
ATOM 1887 O O . TYR A 1 239 ? 6.629 37.469 22.391 1 86.06 239 TYR A O 1
ATOM 1895 N N . ASP A 1 240 ? 5.375 36.312 20.938 1 90 240 ASP A N 1
ATOM 1896 C CA . ASP A 1 240 ? 6.539 35.781 20.234 1 90 240 ASP A CA 1
ATOM 1897 C C . ASP A 1 240 ? 7.383 36.906 19.641 1 90 240 ASP A C 1
ATOM 1899 O O . ASP A 1 240 ? 8.617 36.875 19.719 1 90 240 ASP A O 1
ATOM 1903 N N . LEU A 1 241 ? 6.691 37.875 19.078 1 87.81 241 LEU A N 1
ATOM 1904 C CA . LEU A 1 241 ? 7.383 39 18.484 1 87.81 241 LEU A CA 1
ATOM 1905 C C . LEU A 1 241 ? 8.109 39.812 19.547 1 87.81 241 LEU A C 1
ATOM 1907 O O . LEU A 1 241 ? 9.242 40.25 19.328 1 87.81 241 LEU A O 1
ATOM 1911 N N . PHE A 1 242 ? 7.527 39.969 20.641 1 88.31 242 PHE A N 1
ATOM 1912 C CA . PHE A 1 242 ? 8.133 40.719 21.719 1 88.31 242 PHE A CA 1
ATOM 1913 C C . PHE A 1 242 ? 9.391 40.031 22.234 1 88.31 242 PHE A C 1
ATOM 1915 O O . PHE A 1 242 ? 10.398 40.688 22.516 1 88.31 242 PHE A O 1
ATOM 1922 N N . VAL A 1 243 ? 9.242 38.75 22.359 1 91.56 243 VAL A N 1
ATOM 1923 C CA . VAL A 1 243 ? 10.383 38 22.828 1 91.56 243 VAL A CA 1
ATOM 1924 C C . VAL A 1 243 ? 11.539 38.094 21.844 1 91.56 243 VAL A C 1
ATOM 1926 O O . VAL A 1 243 ? 12.703 38.219 22.25 1 91.56 243 VAL A O 1
ATOM 1929 N N . ILE A 1 244 ? 11.258 38.062 20.625 1 90.75 244 ILE A N 1
ATOM 1930 C CA . ILE A 1 244 ? 12.281 38.188 19.578 1 90.75 244 ILE A CA 1
ATOM 1931 C C . ILE A 1 244 ? 12.914 39.562 19.625 1 90.75 244 ILE A C 1
ATOM 1933 O O . ILE A 1 244 ? 14.141 39.688 19.562 1 90.75 244 ILE A O 1
ATOM 1937 N N . ILE A 1 245 ? 12.164 40.594 19.781 1 90.12 245 ILE A N 1
ATOM 1938 C CA . ILE A 1 245 ? 12.672 41.969 19.812 1 90.12 245 ILE A CA 1
ATOM 1939 C C . ILE A 1 245 ? 13.5 42.156 21.078 1 90.12 245 ILE A C 1
ATOM 1941 O O . ILE A 1 245 ? 14.633 42.656 21.016 1 90.12 245 ILE A O 1
ATOM 1945 N N . ALA A 1 246 ? 12.906 41.781 22.141 1 91.94 246 ALA A N 1
ATOM 1946 C CA . ALA A 1 246 ? 13.609 41.938 23.422 1 91.94 246 ALA A CA 1
ATOM 1947 C C . ALA A 1 246 ? 14.883 41.094 23.453 1 91.94 246 ALA A C 1
ATOM 1949 O O . ALA A 1 246 ? 15.906 41.531 23.969 1 91.94 246 ALA A O 1
ATOM 1950 N N . GLY A 1 247 ? 14.711 39.906 23.016 1 92.88 247 GLY A N 1
ATOM 1951 C CA . GLY A 1 247 ? 15.867 39.031 22.969 1 92.88 247 GLY A CA 1
ATOM 1952 C C . GLY A 1 247 ? 16.984 39.562 22.078 1 92.88 247 GLY A C 1
ATOM 1953 O O . GLY A 1 247 ? 18.156 39.438 22.422 1 92.88 247 GLY A O 1
ATOM 1954 N N . THR A 1 248 ? 16.625 40.094 20.984 1 92.69 248 THR A N 1
ATOM 1955 C CA . THR A 1 248 ? 17.609 40.688 20.062 1 92.69 248 THR A CA 1
ATOM 1956 C C . THR A 1 248 ? 18.297 41.875 20.719 1 92.69 248 THR A C 1
ATOM 1958 O O . THR A 1 248 ? 19.531 42.031 20.625 1 92.69 248 THR A O 1
ATOM 1961 N N . ALA A 1 249 ? 17.562 42.719 21.328 1 92.88 249 ALA A N 1
ATOM 1962 C CA . ALA A 1 249 ? 18.125 43.875 22.016 1 92.88 249 ALA A CA 1
ATOM 1963 C C . ALA A 1 249 ? 19.078 43.438 23.125 1 92.88 249 ALA A C 1
ATOM 1965 O O . ALA A 1 249 ? 20.172 44 23.25 1 92.88 249 ALA A O 1
ATOM 1966 N N . ALA A 1 250 ? 18.641 42.531 23.828 1 93.62 250 ALA A N 1
ATOM 1967 C CA . ALA A 1 250 ? 19.484 42.031 24.906 1 93.62 250 ALA A CA 1
ATOM 1968 C C . ALA A 1 250 ? 20.781 41.438 24.359 1 93.62 250 ALA A C 1
ATOM 1970 O O . ALA A 1 250 ? 21.844 41.594 24.953 1 93.62 250 ALA A O 1
ATOM 1971 N N . SER A 1 251 ? 20.641 40.719 23.328 1 94.5 251 SER A N 1
ATOM 1972 C CA . SER A 1 251 ? 21.812 40.094 22.719 1 94.5 251 SER A CA 1
ATOM 1973 C C . SER A 1 251 ? 22.797 41.125 22.219 1 94.5 251 SER A C 1
ATOM 1975 O O . SER A 1 251 ? 24.016 40.938 22.328 1 94.5 251 SER A O 1
ATOM 1977 N N . GLN A 1 252 ? 22.297 42.219 21.703 1 91 252 GLN A N 1
ATOM 1978 C CA . GLN A 1 252 ? 23.156 43.281 21.203 1 91 252 GLN A CA 1
ATOM 1979 C C . GLN A 1 252 ? 23.812 44.031 22.344 1 91 252 GLN A C 1
ATOM 1981 O O . GLN A 1 252 ? 25.016 44.312 22.297 1 91 252 GLN A O 1
ATOM 1986 N N . ILE A 1 253 ? 23.125 44.312 23.359 1 92.75 253 ILE A N 1
ATOM 1987 C CA . ILE A 1 253 ? 23.594 45.094 24.484 1 92.75 253 ILE A CA 1
ATOM 1988 C C . ILE A 1 253 ? 24.641 44.312 25.281 1 92.75 253 ILE A C 1
ATOM 1990 O O . ILE A 1 253 ? 25.656 44.875 25.672 1 92.75 253 ILE A O 1
ATOM 1994 N N . PHE A 1 254 ? 24.406 43.031 25.438 1 92.81 254 PHE A N 1
ATOM 1995 C CA . PHE A 1 254 ? 25.266 42.219 26.297 1 92.81 254 PHE A CA 1
ATOM 1996 C C . PHE A 1 254 ? 26.25 41.406 25.469 1 92.81 254 PHE A C 1
ATOM 1998 O O . PHE A 1 254 ? 27.016 40.625 26 1 92.81 254 PHE A O 1
ATOM 2005 N N . SER A 1 255 ? 26.266 41.531 24.172 1 90 255 SER A N 1
ATOM 2006 C CA . SER A 1 255 ? 27.156 40.812 23.266 1 90 255 SER A CA 1
ATOM 2007 C C . SER A 1 255 ? 27.156 39.312 23.578 1 90 255 SER A C 1
ATOM 2009 O O . SER A 1 255 ? 28.219 38.719 23.781 1 90 255 SER A O 1
ATOM 2011 N N . LEU A 1 256 ? 26.062 38.781 23.578 1 89.56 256 LEU A N 1
ATOM 2012 C CA . LEU A 1 256 ? 25.859 37.406 24 1 89.56 256 LEU A CA 1
ATOM 2013 C C . LEU A 1 256 ? 26.656 36.469 23.125 1 89.56 256 LEU A C 1
ATOM 2015 O O . LEU A 1 256 ? 27.125 35.406 23.609 1 89.56 256 LEU A O 1
ATOM 2019 N N . HIS A 1 257 ? 26.781 36.719 21.875 1 89.44 257 HIS A N 1
ATOM 2020 C CA . HIS A 1 257 ? 27.5 35.844 20.953 1 89.44 257 HIS A CA 1
ATOM 2021 C C . HIS A 1 257 ? 28.984 35.781 21.281 1 89.44 257 HIS A C 1
ATOM 2023 O O . HIS A 1 257 ? 29.578 34.719 21.359 1 89.44 257 HIS A O 1
ATOM 2029 N N . ASP A 1 258 ? 29.562 36.875 21.469 1 87.75 258 ASP A N 1
ATOM 2030 C CA . ASP A 1 258 ? 31 37 21.656 1 87.75 258 ASP A CA 1
ATOM 2031 C C . ASP A 1 258 ? 31.391 36.625 23.094 1 87.75 258 ASP A C 1
ATOM 2033 O O . ASP A 1 258 ? 32.438 36 23.297 1 87.75 258 ASP A O 1
ATOM 2037 N N . THR A 1 259 ? 30.547 36.938 23.984 1 88.56 259 THR A N 1
ATOM 2038 C CA . THR A 1 259 ? 30.906 36.75 25.391 1 88.56 259 THR A CA 1
ATOM 2039 C C . THR A 1 259 ? 30.5 35.344 25.859 1 88.56 259 THR A C 1
ATOM 2041 O O . THR A 1 259 ? 31.234 34.688 26.594 1 88.56 259 THR A O 1
ATOM 2044 N N . TYR A 1 260 ? 29.391 34.938 25.484 1 89.81 260 TYR A N 1
ATOM 2045 C CA . TYR A 1 260 ? 28.828 33.719 26.062 1 89.81 260 TYR A CA 1
ATOM 2046 C C . TYR A 1 260 ? 28.703 32.625 25 1 89.81 260 TYR A C 1
ATOM 2048 O O . TYR A 1 260 ? 28.188 31.547 25.281 1 89.81 260 TYR A O 1
ATOM 2056 N N . HIS A 1 261 ? 29.078 32.844 23.797 1 90.88 261 HIS A N 1
ATOM 2057 C CA . HIS A 1 261 ? 29.125 31.891 22.703 1 90.88 261 HIS A CA 1
ATOM 2058 C C . HIS A 1 261 ? 27.734 31.344 22.391 1 90.88 261 HIS A C 1
ATOM 2060 O O . HIS A 1 261 ? 27.562 30.156 22.125 1 90.88 261 HIS A O 1
ATOM 2066 N N . ILE A 1 262 ? 26.812 32.219 22.547 1 91.62 262 ILE A N 1
ATOM 2067 C CA . ILE A 1 262 ? 25.453 31.875 22.156 1 91.62 262 ILE A CA 1
ATOM 2068 C C . ILE A 1 262 ? 25.297 32.031 20.641 1 91.62 262 ILE A C 1
ATOM 2070 O O . ILE A 1 262 ? 25.688 33.062 20.078 1 91.62 262 ILE A O 1
ATOM 2074 N N . LYS A 1 263 ? 24.797 31.031 20.031 1 91.75 263 LYS A N 1
ATOM 2075 C CA . LYS A 1 263 ? 24.609 31.062 18.578 1 91.75 263 LYS A CA 1
ATOM 2076 C C . LYS A 1 263 ? 23.547 32.094 18.188 1 91.75 263 LYS A C 1
ATOM 2078 O O . LYS A 1 263 ? 22.484 32.156 18.812 1 91.75 263 LYS A O 1
ATOM 2083 N N . ILE A 1 264 ? 23.844 32.844 17.156 1 91.25 264 ILE A N 1
ATOM 2084 C CA . ILE A 1 264 ? 22.922 33.875 16.703 1 91.25 264 ILE A CA 1
ATOM 2085 C C . ILE A 1 264 ? 22.547 33.625 15.234 1 91.25 264 ILE A C 1
ATOM 2087 O O . ILE A 1 264 ? 23.156 32.781 14.562 1 91.25 264 ILE A O 1
ATOM 2091 N N . VAL A 1 265 ? 21.562 34.312 14.688 1 89.31 265 VAL A N 1
ATOM 2092 C CA . VAL A 1 265 ? 21.016 34.125 13.344 1 89.31 265 VAL A CA 1
ATOM 2093 C C . VAL A 1 265 ? 22.047 34.562 12.305 1 89.31 265 VAL A C 1
ATOM 2095 O O . VAL A 1 265 ? 22.25 33.906 11.297 1 89.31 265 VAL A O 1
ATOM 2098 N N . GLY A 1 266 ? 22.703 35.625 12.531 1 84.12 266 GLY A N 1
ATOM 2099 C CA . GLY A 1 266 ? 23.719 36.094 11.602 1 84.12 266 GLY A CA 1
ATOM 2100 C C . GLY A 1 266 ? 23.172 37.062 10.555 1 84.12 266 GLY A C 1
ATOM 2101 O O . GLY A 1 266 ? 22.156 37.719 10.773 1 84.12 266 GLY A O 1
ATOM 2102 N N . THR A 1 267 ? 23.75 37.094 9.383 1 81.88 267 THR A N 1
ATOM 2103 C CA . THR A 1 267 ? 23.469 38.125 8.383 1 81.88 267 THR A CA 1
ATOM 2104 C C . THR A 1 267 ? 22.141 37.844 7.703 1 81.88 267 THR A C 1
ATOM 2106 O O . THR A 1 267 ? 21.875 36.75 7.254 1 81.88 267 THR A O 1
ATOM 2109 N N . ILE A 1 268 ? 21.25 38.812 7.688 1 83.12 268 ILE A N 1
ATOM 2110 C CA . ILE A 1 268 ? 19.969 38.781 6.98 1 83.12 268 ILE A CA 1
ATOM 2111 C C . ILE A 1 268 ? 20 39.75 5.801 1 83.12 268 ILE A C 1
ATOM 2113 O O . ILE A 1 268 ? 20.062 40.938 5.992 1 83.12 268 ILE A O 1
ATOM 2117 N N . PRO A 1 269 ? 20.016 39.25 4.586 1 83 269 PRO A N 1
ATOM 2118 C CA . PRO A 1 269 ? 20.031 40.125 3.428 1 83 269 PRO A CA 1
ATOM 2119 C C . PRO A 1 269 ? 18.781 41 3.344 1 83 269 PRO A C 1
ATOM 2121 O O . PRO A 1 269 ? 17.688 40.562 3.713 1 83 269 PRO A O 1
ATOM 2124 N N . LYS A 1 270 ? 19 42.188 2.838 1 85.06 270 LYS A N 1
ATOM 2125 C CA . LYS A 1 270 ? 17.891 43.125 2.686 1 85.06 270 LYS A CA 1
ATOM 2126 C C . LYS A 1 270 ? 17.219 42.969 1.325 1 85.06 270 LYS A C 1
ATOM 2128 O O . LYS A 1 270 ? 17.875 42.688 0.324 1 85.06 270 LYS A O 1
ATOM 2133 N N . GLY A 1 271 ? 15.953 43.125 1.335 1 85.12 271 GLY A N 1
ATOM 2134 C CA . GLY A 1 271 ? 15.234 43.219 0.075 1 85.12 271 GLY A CA 1
ATOM 2135 C C . GLY A 1 271 ? 14.531 41.906 -0.3 1 85.12 271 GLY A C 1
ATOM 2136 O O . GLY A 1 271 ? 14.359 41.031 0.539 1 85.12 271 GLY A O 1
ATOM 2137 N N . LEU A 1 272 ? 14.023 41.906 -1.545 1 91.44 272 LEU A N 1
ATOM 2138 C CA . LEU A 1 272 ? 13.281 40.781 -2.1 1 91.44 272 LEU A CA 1
ATOM 2139 C C . LEU A 1 272 ? 14.156 39.969 -3.049 1 91.44 272 LEU A C 1
ATOM 2141 O O . LEU A 1 272 ? 14.961 40.531 -3.793 1 91.44 272 LEU A O 1
ATOM 2145 N N . PRO A 1 273 ? 14.055 38.719 -2.916 1 92.31 273 PRO A N 1
ATOM 2146 C CA . PRO A 1 273 ? 14.844 37.875 -3.818 1 92.31 273 PRO A CA 1
ATOM 2147 C C . PRO A 1 273 ? 14.352 37.938 -5.262 1 92.31 273 PRO A C 1
ATOM 2149 O O . PRO A 1 273 ? 13.164 38.156 -5.504 1 92.31 273 PRO A O 1
ATOM 2152 N N . ALA A 1 274 ? 15.242 37.75 -6.188 1 93 274 ALA A N 1
ATOM 2153 C CA . ALA A 1 274 ? 14.891 37.688 -7.605 1 93 274 ALA A CA 1
ATOM 2154 C C . ALA A 1 274 ? 14.328 36.344 -7.973 1 93 274 ALA A C 1
ATOM 2156 O O . ALA A 1 274 ? 14.789 35.312 -7.473 1 93 274 ALA A O 1
ATOM 2157 N N . PRO A 1 275 ? 13.312 36.375 -8.758 1 95.5 275 PRO A N 1
ATOM 2158 C CA . PRO A 1 275 ? 12.742 35.094 -9.18 1 95.5 275 PRO A CA 1
ATOM 2159 C C . PRO A 1 275 ? 13.695 34.281 -10.062 1 95.5 275 PRO A C 1
ATOM 2161 O O . PRO A 1 275 ? 14.414 34.844 -10.883 1 95.5 275 PRO A O 1
ATOM 2164 N N . LYS A 1 276 ? 13.867 33.094 -9.766 1 95.62 276 LYS A N 1
ATOM 2165 C CA . LYS A 1 276 ? 14.672 32.156 -10.547 1 95.62 276 LYS A CA 1
ATOM 2166 C C . LYS A 1 276 ? 13.984 30.812 -10.656 1 95.62 276 LYS A C 1
ATOM 2168 O O . LYS A 1 276 ? 13.477 30.281 -9.664 1 95.62 276 LYS A O 1
ATOM 2173 N N . PHE A 1 277 ? 14.023 30.312 -11.852 1 96.81 277 PHE A N 1
ATOM 2174 C CA . PHE A 1 277 ? 13.383 29.016 -12.086 1 96.81 277 PHE A CA 1
ATOM 2175 C C . PHE A 1 277 ? 14.164 27.891 -11.406 1 96.81 277 PHE A C 1
ATOM 2177 O O . PHE A 1 277 ? 15.398 27.844 -11.5 1 96.81 277 PHE A O 1
ATOM 2184 N N . PRO A 1 278 ? 13.492 27.062 -10.727 1 96.81 278 PRO A N 1
ATOM 2185 C CA . PRO A 1 278 ? 14.172 26 -9.992 1 96.81 278 PRO A CA 1
ATOM 2186 C C . PRO A 1 278 ? 14.805 24.953 -10.906 1 96.81 278 PRO A C 1
ATOM 2188 O O . PRO A 1 278 ? 14.406 24.828 -12.07 1 96.81 278 PRO A O 1
ATOM 2191 N N . ASP A 1 279 ? 15.75 24.203 -10.414 1 95.81 279 ASP A N 1
ATOM 2192 C CA . ASP A 1 279 ? 16.469 23.172 -11.156 1 95.81 279 ASP A CA 1
ATOM 2193 C C . ASP A 1 279 ? 15.648 21.891 -11.227 1 95.81 279 ASP A C 1
ATOM 2195 O O . ASP A 1 279 ? 15.508 21.172 -10.234 1 95.81 279 ASP A O 1
ATOM 2199 N N . ILE A 1 280 ? 15.258 21.5 -12.375 1 95.38 280 ILE A N 1
ATOM 2200 C CA . ILE A 1 280 ? 14.367 20.359 -12.586 1 95.38 280 ILE A CA 1
ATOM 2201 C C . ILE A 1 280 ? 15.141 19.062 -12.445 1 95.38 280 ILE A C 1
ATOM 2203 O O . ILE A 1 280 ? 14.547 18 -12.211 1 95.38 280 ILE A O 1
ATOM 2207 N N . SER A 1 281 ? 16.438 19.094 -12.516 1 93.44 281 SER A N 1
ATOM 2208 C CA . SER A 1 281 ? 17.281 17.906 -12.406 1 93.44 281 SER A CA 1
ATOM 2209 C C . SER A 1 281 ? 17.188 17.297 -11.008 1 93.44 281 SER A C 1
ATOM 2211 O O . SER A 1 281 ? 17.469 16.109 -10.82 1 93.44 281 SER A O 1
ATOM 2213 N N . ILE A 1 282 ? 16.75 18.109 -10.109 1 95.25 282 ILE A N 1
ATOM 2214 C CA . ILE A 1 282 ? 16.688 17.672 -8.719 1 95.25 282 ILE A CA 1
ATOM 2215 C C . ILE A 1 282 ? 15.391 16.906 -8.477 1 95.25 282 ILE A C 1
ATOM 2217 O O . ILE A 1 282 ? 15.25 16.219 -7.465 1 95.25 282 ILE A O 1
ATOM 2221 N N . PHE A 1 283 ? 14.492 16.844 -9.414 1 94.56 283 PHE A N 1
ATOM 2222 C CA . PHE A 1 283 ? 13.18 16.219 -9.258 1 94.56 283 PHE A CA 1
ATOM 2223 C C . PHE A 1 283 ? 13.32 14.742 -8.906 1 94.56 283 PHE A C 1
ATOM 2225 O O . PHE A 1 283 ? 12.57 14.227 -8.078 1 94.56 283 PHE A O 1
ATOM 2232 N N . GLN A 1 284 ? 14.273 14.133 -9.438 1 89.81 284 GLN A N 1
ATOM 2233 C CA . GLN A 1 284 ? 14.438 12.688 -9.266 1 89.81 284 GLN A CA 1
ATOM 2234 C C . GLN A 1 284 ? 14.773 12.344 -7.82 1 89.81 284 GLN A C 1
ATOM 2236 O O . GLN A 1 284 ? 14.492 11.227 -7.363 1 89.81 284 GLN A O 1
ATOM 2241 N N . TYR A 1 285 ? 15.328 13.328 -7.145 1 89.62 285 TYR A N 1
ATOM 2242 C CA . TYR A 1 285 ? 15.773 13.062 -5.785 1 89.62 285 TYR A CA 1
ATOM 2243 C C . TYR A 1 285 ? 14.656 13.32 -4.781 1 89.62 285 TYR A C 1
ATOM 2245 O O . TYR A 1 285 ? 14.711 12.852 -3.645 1 89.62 285 TYR A O 1
ATOM 2253 N N . VAL A 1 286 ? 13.609 14.094 -5.223 1 94.38 286 VAL A N 1
ATOM 2254 C CA . VAL A 1 286 ? 12.688 14.578 -4.203 1 94.38 286 VAL A CA 1
ATOM 2255 C C . VAL A 1 286 ? 11.273 14.109 -4.52 1 94.38 286 VAL A C 1
ATOM 2257 O O . VAL A 1 286 ? 10.305 14.609 -3.947 1 94.38 286 VAL A O 1
ATOM 2260 N N . ILE A 1 287 ? 11 13.133 -5.309 1 91.69 287 ILE A N 1
ATOM 2261 C CA . ILE A 1 287 ? 9.703 12.742 -5.836 1 91.69 287 ILE A CA 1
ATOM 2262 C C . ILE A 1 287 ? 8.812 12.242 -4.703 1 91.69 287 ILE A C 1
ATOM 2264 O O . ILE A 1 287 ? 7.648 12.633 -4.598 1 91.69 287 ILE A O 1
ATOM 2268 N N . SER A 1 288 ? 9.328 11.344 -3.857 1 87.19 288 SER A N 1
ATOM 2269 C CA . SER A 1 288 ? 8.523 10.758 -2.791 1 87.19 288 SER A CA 1
ATOM 2270 C C . SER A 1 288 ? 8.109 11.805 -1.766 1 87.19 288 SER A C 1
ATOM 2272 O O . SER A 1 288 ? 6.953 11.836 -1.336 1 87.19 288 SER A O 1
ATOM 2274 N N . GLU A 1 289 ? 9.031 12.664 -1.411 1 93.06 289 GLU A N 1
ATOM 2275 C CA . GLU A 1 289 ? 8.734 13.727 -0.455 1 93.06 289 GLU A CA 1
ATOM 2276 C C . GLU A 1 289 ? 7.754 14.734 -1.044 1 93.06 289 GLU A C 1
ATOM 2278 O O . GLU A 1 289 ? 6.863 15.227 -0.347 1 93.06 289 GLU A O 1
ATOM 2283 N N . ALA A 1 290 ? 7.969 14.984 -2.352 1 96.56 290 ALA A N 1
ATOM 2284 C CA . ALA A 1 290 ? 7.094 15.945 -3.01 1 96.56 290 ALA A CA 1
ATOM 2285 C C . ALA A 1 290 ? 5.645 15.469 -3.01 1 96.56 290 ALA A C 1
ATOM 2287 O O . ALA A 1 290 ? 4.727 16.25 -2.768 1 96.56 290 ALA A O 1
ATOM 2288 N N . LEU A 1 291 ? 5.441 14.266 -3.213 1 91.44 291 LEU A N 1
ATOM 2289 C CA . LEU A 1 291 ? 4.094 13.703 -3.219 1 91.44 291 LEU A CA 1
ATOM 2290 C C . LEU A 1 291 ? 3.479 13.758 -1.825 1 91.44 291 LEU A C 1
ATOM 2292 O O . LEU A 1 291 ? 2.314 14.133 -1.67 1 91.44 291 LEU A O 1
ATOM 2296 N N . ALA A 1 292 ? 4.25 13.359 -0.872 1 90 292 ALA A N 1
ATOM 2297 C CA . ALA A 1 292 ? 3.773 13.352 0.509 1 90 292 ALA A CA 1
ATOM 2298 C C . ALA A 1 292 ? 3.385 14.758 0.961 1 90 292 ALA A C 1
ATOM 2300 O O . ALA A 1 292 ? 2.312 14.953 1.535 1 90 292 ALA A O 1
ATOM 2301 N N . ILE A 1 293 ? 4.234 15.719 0.654 1 95.38 293 ILE A N 1
ATOM 2302 C CA . ILE A 1 293 ? 4 17.094 1.062 1 95.38 293 ILE A CA 1
ATOM 2303 C C . ILE A 1 293 ? 2.795 17.656 0.315 1 95.38 293 ILE A C 1
ATOM 2305 O O . ILE A 1 293 ? 1.987 18.391 0.89 1 95.38 293 ILE A O 1
ATOM 2309 N N . ALA A 1 294 ? 2.695 17.281 -0.961 1 94.75 294 ALA A N 1
ATOM 2310 C CA . ALA A 1 294 ? 1.566 17.75 -1.768 1 94.75 294 ALA A CA 1
ATOM 2311 C C . ALA A 1 294 ? 0.24 17.312 -1.147 1 94.75 294 ALA A C 1
ATOM 2313 O O . ALA A 1 294 ? -0.692 18.125 -1.046 1 94.75 294 ALA A O 1
ATOM 2314 N N . VAL A 1 295 ? 0.21 16.188 -0.657 1 89.25 295 VAL A N 1
ATOM 2315 C CA . VAL A 1 295 ? -1.033 15.641 -0.127 1 89.25 295 VAL A CA 1
ATOM 2316 C C . VAL A 1 295 ? -1.3 16.219 1.265 1 89.25 295 VAL A C 1
ATOM 2318 O O . VAL A 1 295 ? -2.406 16.672 1.552 1 89.25 295 VAL A O 1
ATOM 2321 N N . VAL A 1 296 ? -0.325 16.25 2.1 1 88.62 296 VAL A N 1
ATOM 2322 C CA . VAL A 1 296 ? -0.491 16.688 3.479 1 88.62 296 VAL A CA 1
ATOM 2323 C C . VAL A 1 296 ? -0.897 18.172 3.502 1 88.62 296 VAL A C 1
ATOM 2325 O O . VAL A 1 296 ? -1.793 18.562 4.254 1 88.62 296 VAL A O 1
ATOM 2328 N N . SER A 1 297 ? -0.253 18.891 2.676 1 93 297 SER A N 1
ATOM 2329 C CA . SER A 1 297 ? -0.532 20.328 2.666 1 93 297 SER A CA 1
ATOM 2330 C C . SER A 1 297 ? -1.964 20.609 2.223 1 93 297 SER A C 1
ATOM 2332 O O . SER A 1 297 ? -2.641 21.469 2.795 1 93 297 SER A O 1
ATOM 2334 N N . VAL A 1 298 ? -2.451 19.906 1.261 1 91.31 298 VAL A N 1
ATOM 2335 C CA . VAL A 1 298 ? -3.801 20.125 0.751 1 91.31 298 VAL A CA 1
ATOM 2336 C C . VAL A 1 298 ? -4.824 19.641 1.772 1 91.31 298 VAL A C 1
ATOM 2338 O O . VAL A 1 298 ? -5.848 20.297 1.998 1 91.31 298 VAL A O 1
ATOM 2341 N N . VAL A 1 299 ? -4.523 18.562 2.383 1 84.62 299 VAL A N 1
ATOM 2342 C CA . VAL A 1 299 ? -5.453 17.969 3.344 1 84.62 299 VAL A CA 1
ATOM 2343 C C . VAL A 1 299 ? -5.617 18.906 4.539 1 84.62 299 VAL A C 1
ATOM 2345 O O . VAL A 1 299 ? -6.734 19.156 4.996 1 84.62 299 VAL A O 1
ATOM 2348 N N . VAL A 1 300 ? -4.559 19.469 4.98 1 85.81 300 VAL A N 1
ATOM 2349 C CA . VAL A 1 300 ? -4.594 20.375 6.121 1 85.81 300 VAL A CA 1
ATOM 2350 C C . VAL A 1 300 ? -5.344 21.641 5.742 1 85.81 300 VAL A C 1
ATOM 2352 O O . VAL A 1 300 ? -6.18 22.125 6.508 1 85.81 300 VAL A O 1
ATOM 2355 N N . THR A 1 301 ? -5.09 22.109 4.586 1 91.56 301 THR A N 1
ATOM 2356 C CA . THR A 1 301 ? -5.695 23.359 4.133 1 91.56 301 THR A CA 1
ATOM 2357 C C . THR A 1 301 ? -7.195 23.188 3.924 1 91.56 301 THR A C 1
ATOM 2359 O O . THR A 1 301 ? -7.988 24 4.387 1 91.56 301 THR A O 1
ATOM 2362 N N . ILE A 1 302 ? -7.617 22.125 3.303 1 87.62 302 ILE A N 1
ATOM 2363 C CA . ILE A 1 302 ? -9.031 21.891 3.01 1 87.62 302 ILE A CA 1
ATOM 2364 C C . ILE A 1 302 ? -9.781 21.578 4.301 1 87.62 302 ILE A C 1
ATOM 2366 O O . ILE A 1 302 ? -10.914 22.031 4.488 1 87.62 302 ILE A O 1
ATOM 2370 N N . SER A 1 303 ? -9.156 20.859 5.148 1 82.12 303 SER A N 1
ATOM 2371 C CA . SER A 1 303 ? -9.797 20.531 6.422 1 82.12 303 SER A CA 1
ATOM 2372 C C . SER A 1 303 ? -10.102 21.797 7.223 1 82.12 303 SER A C 1
ATOM 2374 O O . SER A 1 303 ? -11.219 21.953 7.719 1 82.12 303 SER A O 1
ATOM 2376 N N . MET A 1 304 ? -9.156 22.672 7.273 1 86.06 304 MET A N 1
ATOM 2377 C CA . MET A 1 304 ? -9.359 23.938 7.988 1 86.06 304 MET A CA 1
ATOM 2378 C C . MET A 1 304 ? -10.336 24.828 7.242 1 86.06 304 MET A C 1
ATOM 2380 O O . MET A 1 304 ? -11.141 25.531 7.859 1 86.06 304 MET A O 1
ATOM 2384 N N . GLY A 1 305 ? -10.211 24.812 5.988 1 88.38 305 GLY A N 1
ATOM 2385 C CA . GLY A 1 305 ? -11.133 25.578 5.176 1 88.38 305 GLY A CA 1
ATOM 2386 C C . GLY A 1 305 ? -12.578 25.172 5.359 1 88.38 305 GLY A C 1
ATOM 2387 O O . GLY A 1 305 ? -13.469 26.016 5.426 1 88.38 305 GLY A O 1
ATOM 2388 N N . LYS A 1 306 ? -12.82 23.969 5.473 1 81 306 LYS A N 1
ATOM 2389 C CA . LYS A 1 306 ? -14.172 23.453 5.648 1 81 306 LYS A CA 1
ATOM 2390 C C . LYS A 1 306 ? -14.742 23.844 7.008 1 81 306 LYS A C 1
ATOM 2392 O O . LYS A 1 306 ? -15.945 24.094 7.133 1 81 306 LYS A O 1
ATOM 2397 N N . VAL A 1 307 ? -13.945 23.891 7.977 1 80.25 307 VAL A N 1
ATOM 2398 C CA . VAL A 1 307 ? -14.359 24.312 9.312 1 80.25 307 VAL A CA 1
ATOM 2399 C C . VAL A 1 307 ? -14.867 25.75 9.266 1 80.25 307 VAL A C 1
ATOM 2401 O O . VAL A 1 307 ? -15.945 26.047 9.797 1 80.25 307 VAL A O 1
ATOM 2404 N N . PHE A 1 308 ? -14.148 26.578 8.602 1 89.25 308 PHE A N 1
ATOM 2405 C CA . PHE A 1 308 ? -14.531 27.984 8.516 1 89.25 308 PHE A CA 1
ATOM 2406 C C . PHE A 1 308 ? -15.742 28.156 7.598 1 89.25 308 PHE A C 1
ATOM 2408 O O . PHE A 1 308 ? -16.609 28.984 7.863 1 89.25 308 PHE A O 1
ATOM 2415 N N . ALA A 1 309 ? -15.727 27.359 6.551 1 86.31 309 ALA A N 1
ATOM 2416 C CA . ALA A 1 309 ? -16.844 27.438 5.613 1 86.31 309 ALA A CA 1
ATOM 2417 C C . ALA A 1 309 ? -18.156 27.078 6.301 1 86.31 309 ALA A C 1
ATOM 2419 O O . ALA A 1 309 ? -19.188 27.703 6.051 1 86.31 309 ALA A O 1
ATOM 2420 N N . LYS A 1 310 ? -18.125 26.203 7.086 1 74.75 310 LYS A N 1
ATOM 2421 C CA . LYS A 1 310 ? -19.312 25.797 7.848 1 74.75 310 LYS A CA 1
ATOM 2422 C C . LYS A 1 310 ? -19.703 26.891 8.844 1 74.75 310 LYS A C 1
ATOM 2424 O O . LYS A 1 310 ? -20.891 27.219 8.961 1 74.75 310 LYS A O 1
ATOM 2429 N N . LYS A 1 311 ? -18.766 27.359 9.516 1 81.44 311 LYS A N 1
ATOM 2430 C CA . LYS A 1 311 ? -19 28.375 10.539 1 81.44 311 LYS A CA 1
ATOM 2431 C C . LYS A 1 311 ? -19.578 29.641 9.93 1 81.44 311 LYS A C 1
ATOM 2433 O O . LYS A 1 311 ? -20.422 30.297 10.539 1 81.44 311 LYS A O 1
ATOM 2438 N N . HIS A 1 312 ? -19.109 29.953 8.812 1 89.31 312 HIS A N 1
ATOM 2439 C CA . HIS A 1 312 ? -19.484 31.234 8.227 1 89.31 312 HIS A CA 1
ATOM 2440 C C . HIS A 1 312 ? -20.422 31.031 7.039 1 89.31 312 HIS A C 1
ATOM 2442 O O . HIS A 1 312 ? -20.656 31.969 6.277 1 89.31 312 HIS A O 1
ATOM 2448 N N . ASP A 1 313 ? -20.766 29.828 6.754 1 80.81 313 ASP A N 1
ATOM 2449 C CA . ASP A 1 313 ? -21.812 29.453 5.809 1 80.81 313 ASP A CA 1
ATOM 2450 C C . ASP A 1 313 ? -21.391 29.781 4.375 1 80.81 313 ASP A C 1
ATOM 2452 O O . ASP A 1 313 ? -22.109 30.484 3.662 1 80.81 313 ASP A O 1
ATOM 2456 N N . TYR A 1 314 ? -20.297 29.422 4.02 1 85.31 314 TYR A N 1
ATOM 2457 C CA . TYR A 1 314 ? -19.891 29.453 2.621 1 85.31 314 TYR A CA 1
ATOM 2458 C C . TYR A 1 314 ? -19.344 28.094 2.184 1 85.31 314 TYR A C 1
ATOM 2460 O O . TYR A 1 314 ? -19.391 27.125 2.939 1 85.31 314 TYR A O 1
ATOM 2468 N N . LYS A 1 315 ? -19.016 27.938 0.939 1 81.38 315 LYS A N 1
ATOM 2469 C CA . LYS A 1 315 ? -18.578 26.625 0.43 1 81.38 315 LYS A CA 1
ATOM 2470 C C . LYS A 1 315 ? -17.156 26.688 -0.092 1 81.38 315 LYS A C 1
ATOM 2472 O O . LYS A 1 315 ? -16.719 27.719 -0.626 1 81.38 315 LYS A O 1
ATOM 2477 N N . ILE A 1 316 ? -16.453 25.672 0.168 1 85.19 316 ILE A N 1
ATOM 2478 C CA . ILE A 1 316 ? -15.102 25.5 -0.362 1 85.19 316 ILE A CA 1
ATOM 2479 C C . ILE A 1 316 ? -15.094 24.391 -1.409 1 85.19 316 ILE A C 1
ATOM 2481 O O . ILE A 1 316 ? -15.773 23.375 -1.247 1 85.19 316 ILE A O 1
ATOM 2485 N N . ASP A 1 317 ? -14.469 24.656 -2.482 1 83.38 317 ASP A N 1
ATOM 2486 C CA . ASP A 1 317 ? -14.328 23.656 -3.535 1 83.38 317 ASP A CA 1
ATOM 2487 C C . ASP A 1 317 ? -12.977 22.953 -3.447 1 83.38 317 ASP A C 1
ATOM 2489 O O . ASP A 1 317 ? -11.938 23.562 -3.715 1 83.38 317 ASP A O 1
ATOM 2493 N N . ALA A 1 318 ? -13.031 21.734 -3.172 1 84.19 318 ALA A N 1
ATOM 2494 C CA . ALA A 1 318 ? -11.805 20.969 -2.977 1 84.19 318 ALA A CA 1
ATOM 2495 C C . ALA A 1 318 ? -10.945 20.969 -4.238 1 84.19 318 ALA A C 1
ATOM 2497 O O . ALA A 1 318 ? -9.719 21.062 -4.164 1 84.19 318 ALA A O 1
ATOM 2498 N N . ARG A 1 319 ? -11.516 20.828 -5.402 1 84.38 319 ARG A N 1
ATOM 2499 C CA . ARG A 1 319 ? -10.773 20.812 -6.66 1 84.38 319 ARG A CA 1
ATOM 2500 C C . ARG A 1 319 ? -10.055 22.141 -6.883 1 84.38 319 ARG A C 1
ATOM 2502 O O . ARG A 1 319 ? -8.922 22.172 -7.355 1 84.38 319 ARG A O 1
ATOM 2509 N N . GLN A 1 320 ? -10.781 23.172 -6.559 1 89.19 320 GLN A N 1
ATOM 2510 C CA . GLN A 1 320 ? -10.195 24.5 -6.684 1 89.19 320 GLN A CA 1
ATOM 2511 C C . GLN A 1 320 ? -9.023 24.672 -5.719 1 89.19 320 GLN A C 1
ATOM 2513 O O . GLN A 1 320 ? -8.047 25.359 -6.035 1 89.19 320 GLN A O 1
ATOM 2518 N N . GLU A 1 321 ? -9.203 24.125 -4.598 1 91.81 321 GLU A N 1
ATOM 2519 C CA . GLU A 1 321 ? -8.133 24.234 -3.617 1 91.81 321 GLU A CA 1
ATOM 2520 C C . GLU A 1 321 ? -6.879 23.5 -4.082 1 91.81 321 GLU A C 1
ATOM 2522 O O . GLU A 1 321 ? -5.758 23.938 -3.816 1 91.81 321 GLU A O 1
ATOM 2527 N N . PHE A 1 322 ? -7.051 22.391 -4.75 1 91.88 322 PHE A N 1
ATOM 2528 C CA . PHE A 1 322 ? -5.914 21.688 -5.332 1 91.88 322 PHE A CA 1
ATOM 2529 C C . PHE A 1 322 ? -5.188 22.578 -6.332 1 91.88 322 PHE A C 1
ATOM 2531 O O . PHE A 1 322 ? -3.961 22.703 -6.297 1 91.88 322 PHE A O 1
ATOM 2538 N N . PHE A 1 323 ? -5.941 23.172 -7.156 1 92.5 323 PHE A N 1
ATOM 2539 C CA . PHE A 1 323 ? -5.375 24.047 -8.172 1 92.5 323 PHE A CA 1
ATOM 2540 C C . PHE A 1 323 ? -4.734 25.281 -7.531 1 92.5 323 PHE A C 1
ATOM 2542 O O . PHE A 1 323 ? -3.637 25.688 -7.914 1 92.5 323 PHE A O 1
ATOM 2549 N N . ALA A 1 324 ? -5.434 25.812 -6.59 1 95 324 ALA A N 1
ATOM 2550 C CA . ALA A 1 324 ? -4.938 27.016 -5.906 1 95 324 ALA A CA 1
ATOM 2551 C C . ALA A 1 324 ? -3.605 26.734 -5.219 1 95 324 ALA A C 1
ATOM 2553 O O . ALA A 1 324 ? -2.646 27.5 -5.379 1 95 324 ALA A O 1
ATOM 2554 N N . LEU A 1 325 ? -3.512 25.672 -4.508 1 96.38 325 LEU A N 1
ATOM 2555 C CA . LEU A 1 325 ? -2.283 25.328 -3.795 1 96.38 325 LEU A CA 1
ATOM 2556 C C . LEU A 1 325 ? -1.179 24.938 -4.77 1 96.38 325 LEU A C 1
ATOM 2558 O O . LEU A 1 325 ? -0.002 25.219 -4.523 1 96.38 325 LEU A O 1
ATOM 2562 N N . GLY A 1 326 ? -1.577 24.25 -5.824 1 97.06 326 GLY A N 1
ATOM 2563 C CA . GLY A 1 326 ? -0.604 23.953 -6.863 1 97.06 326 GLY A CA 1
ATOM 2564 C C . GLY A 1 326 ? 0.022 25.203 -7.461 1 97.06 326 GLY A C 1
ATOM 2565 O O . GLY A 1 326 ? 1.233 25.25 -7.684 1 97.06 326 GLY A O 1
ATOM 2566 N N . MET A 1 327 ? -0.785 26.156 -7.699 1 96.62 327 MET A N 1
ATOM 2567 C CA . MET A 1 327 ? -0.297 27.438 -8.227 1 96.62 327 MET A CA 1
ATOM 2568 C C . MET A 1 327 ? 0.562 28.156 -7.195 1 96.62 327 MET A C 1
ATOM 2570 O O . MET A 1 327 ? 1.585 28.75 -7.539 1 96.62 327 MET A O 1
ATOM 2574 N N . VAL A 1 328 ? 0.102 28.109 -5.984 1 97.94 328 VAL A N 1
ATOM 2575 C CA . VAL A 1 328 ? 0.851 28.75 -4.898 1 97.94 328 VAL A CA 1
ATOM 2576 C C . VAL A 1 328 ? 2.264 28.172 -4.848 1 97.94 328 VAL A C 1
ATOM 2578 O O . VAL A 1 328 ? 3.246 28.906 -4.844 1 97.94 328 VAL A O 1
ATOM 2581 N N . GLU A 1 329 ? 2.348 26.859 -4.828 1 98.5 329 GLU A N 1
ATOM 2582 C CA . GLU A 1 329 ? 3.648 26.203 -4.711 1 98.5 329 GLU A CA 1
ATOM 2583 C C . GLU A 1 329 ? 4.484 26.422 -5.969 1 98.5 329 GLU A C 1
ATOM 2585 O O . GLU A 1 329 ? 5.691 26.656 -5.887 1 98.5 329 GLU A O 1
ATOM 2590 N N . SER A 1 330 ? 3.902 26.359 -7.137 1 97.75 330 SER A N 1
ATOM 2591 C CA . SER A 1 330 ? 4.625 26.484 -8.398 1 97.75 330 SER A CA 1
ATOM 2592 C C . SER A 1 330 ? 5.18 27.891 -8.57 1 97.75 330 SER A C 1
ATOM 2594 O O . SER A 1 330 ? 6.352 28.078 -8.906 1 97.75 330 SER A O 1
ATOM 2596 N N . ILE A 1 331 ? 4.387 28.875 -8.297 1 97.62 331 ILE A N 1
ATOM 2597 C CA . ILE A 1 331 ? 4.801 30.266 -8.484 1 97.62 331 ILE A CA 1
ATOM 2598 C C . ILE A 1 331 ? 5.758 30.672 -7.375 1 97.62 331 ILE A C 1
ATOM 2600 O O . ILE A 1 331 ? 6.762 31.344 -7.625 1 97.62 331 ILE A O 1
ATOM 2604 N N . SER A 1 332 ? 5.449 30.312 -6.16 1 97.69 332 SER A N 1
ATOM 2605 C CA . SER A 1 332 ? 6.309 30.656 -5.035 1 97.69 332 SER A CA 1
ATOM 2606 C C . SER A 1 332 ? 7.684 30.016 -5.164 1 97.69 332 SER A C 1
ATOM 2608 O O . SER A 1 332 ? 8.672 30.547 -4.66 1 97.69 332 SER A O 1
ATOM 2610 N N . SER A 1 333 ? 7.754 28.891 -5.875 1 97.69 333 SER A N 1
ATOM 2611 C CA . SER A 1 333 ? 9 28.141 -6 1 97.69 333 SER A CA 1
ATOM 2612 C C . SER A 1 333 ? 10.031 28.906 -6.824 1 97.69 333 SER A C 1
ATOM 2614 O O . SER A 1 333 ? 11.219 28.578 -6.809 1 97.69 333 SER A O 1
ATOM 2616 N N . MET A 1 334 ? 9.641 29.953 -7.477 1 97.56 334 MET A N 1
ATOM 2617 C CA . MET A 1 334 ? 10.57 30.812 -8.203 1 97.56 334 MET A CA 1
ATOM 2618 C C . MET A 1 334 ? 11.406 31.641 -7.246 1 97.56 334 MET A C 1
ATOM 2620 O O . MET A 1 334 ? 12.43 32.219 -7.637 1 97.56 334 MET A O 1
ATOM 2624 N N . PHE A 1 335 ? 10.969 31.734 -6.023 1 97.06 335 PHE A N 1
ATOM 2625 C CA . PHE A 1 335 ? 11.688 32.406 -4.949 1 97.06 335 PHE A CA 1
ATOM 2626 C C . PHE A 1 335 ? 12.258 31.391 -3.963 1 97.06 335 PHE A C 1
ATOM 2628 O O . PHE A 1 335 ? 11.922 30.203 -4.023 1 97.06 335 PHE A O 1
ATOM 2635 N N . PRO A 1 336 ? 13.211 31.75 -3.189 1 96.12 336 PRO A N 1
ATOM 2636 C CA . PRO A 1 336 ? 13.789 30.812 -2.23 1 96.12 336 PRO A CA 1
ATOM 2637 C C . PRO A 1 336 ? 12.859 30.516 -1.059 1 96.12 336 PRO A C 1
ATOM 2639 O O . PRO A 1 336 ? 13.148 30.891 0.078 1 96.12 336 PRO A O 1
ATOM 2642 N N . VAL A 1 337 ? 11.812 29.812 -1.349 1 97.12 337 VAL A N 1
ATOM 2643 C CA . VAL A 1 337 ? 10.789 29.422 -0.383 1 97.12 337 VAL A CA 1
ATOM 2644 C C . VAL A 1 337 ? 10.594 27.906 -0.409 1 97.12 337 VAL A C 1
ATOM 2646 O O . VAL A 1 337 ? 10.891 27.266 -1.411 1 97.12 337 VAL A O 1
ATOM 2649 N N . TRP A 1 338 ? 10.312 27.344 0.733 1 97.81 338 TRP A N 1
ATOM 2650 C CA . TRP A 1 338 ? 9.93 25.938 0.751 1 97.81 338 TRP A CA 1
ATOM 2651 C C . TRP A 1 338 ? 8.414 25.781 0.725 1 97.81 338 TRP A C 1
ATOM 2653 O O . TRP A 1 338 ? 7.684 26.766 0.854 1 97.81 338 TRP A O 1
ATOM 2663 N N . PRO A 1 339 ? 7.895 24.609 0.425 1 97.81 339 PRO A N 1
ATOM 2664 C CA . PRO A 1 339 ? 6.445 24.422 0.317 1 97.81 339 PRO A CA 1
ATOM 2665 C C . PRO A 1 339 ? 5.695 24.953 1.54 1 97.81 339 PRO A C 1
ATOM 2667 O O . PRO A 1 339 ? 6.152 24.766 2.672 1 97.81 339 PRO A O 1
ATOM 2670 N N . SER A 1 340 ? 4.648 25.625 1.254 1 96.5 340 SER A N 1
ATOM 2671 C CA . SER A 1 340 ? 3.848 26.266 2.297 1 96.5 340 SER A CA 1
ATOM 2672 C C . SER A 1 340 ? 2.557 25.484 2.549 1 96.5 340 SER A C 1
ATOM 2674 O O . SER A 1 340 ? 2.197 24.594 1.771 1 96.5 340 SER A O 1
ATOM 2676 N N . SER A 1 341 ? 1.958 25.766 3.666 1 93.94 341 SER A N 1
ATOM 2677 C CA . SER A 1 341 ? 0.67 25.188 4.02 1 93.94 341 SER A CA 1
ATOM 2678 C C . SER A 1 341 ? -0.093 26.078 4.996 1 93.94 341 SER A C 1
ATOM 2680 O O . SER A 1 341 ? 0.418 27.109 5.43 1 93.94 341 SER A O 1
ATOM 2682 N N . THR A 1 342 ? -1.315 25.656 5.195 1 93.06 342 THR A N 1
ATOM 2683 C CA . THR A 1 342 ? -2.148 26.328 6.191 1 93.06 342 THR A CA 1
ATOM 2684 C C . THR A 1 342 ? -1.727 25.922 7.602 1 93.06 342 THR A C 1
ATOM 2686 O O . THR A 1 342 ? -1.416 24.766 7.863 1 93.06 342 THR A O 1
ATOM 2689 N N . ALA A 1 343 ? -1.575 26.969 8.391 1 89.31 343 ALA A N 1
ATOM 2690 C CA . ALA A 1 343 ? -1.342 26.719 9.812 1 89.31 343 ALA A CA 1
ATOM 2691 C C . ALA A 1 343 ? -2.641 26.828 10.609 1 89.31 343 ALA A C 1
ATOM 2693 O O . ALA A 1 343 ? -3.355 27.828 10.508 1 89.31 343 ALA A O 1
ATOM 2694 N N . LEU A 1 344 ? -2.916 25.891 11.359 1 82.12 344 LEU A N 1
ATOM 2695 C CA . LEU A 1 344 ? -4.184 25.812 12.078 1 82.12 344 LEU A CA 1
ATOM 2696 C C . LEU A 1 344 ? -4.328 26.953 13.07 1 82.12 344 LEU A C 1
ATOM 2698 O O . LEU A 1 344 ? -5.277 27.734 12.984 1 82.12 344 LEU A O 1
ATOM 2702 N N . ALA A 1 345 ? -3.32 27.109 13.914 1 79.94 345 ALA A N 1
ATOM 2703 C CA . ALA A 1 345 ? -3.379 28.125 14.969 1 79.94 345 ALA A CA 1
ATOM 2704 C C . ALA A 1 345 ? -3.463 29.531 14.383 1 79.94 345 ALA A C 1
ATOM 2706 O O . ALA A 1 345 ? -4.281 30.344 14.812 1 79.94 345 ALA A O 1
ATOM 2707 N N . ARG A 1 346 ? -2.68 29.766 13.414 1 88.5 346 ARG A N 1
ATOM 2708 C CA . ARG A 1 346 ? -2.648 31.094 12.805 1 88.5 346 ARG A CA 1
ATOM 2709 C C . ARG A 1 346 ? -3.961 31.391 12.086 1 88.5 346 ARG A C 1
ATOM 2711 O O . ARG A 1 346 ? -4.43 32.531 12.102 1 88.5 346 ARG A O 1
ATOM 2718 N N . SER A 1 347 ? -4.582 30.422 11.469 1 92 347 SER A N 1
ATOM 2719 C CA . SER A 1 347 ? -5.848 30.609 10.758 1 92 347 SER A CA 1
ATOM 2720 C C . SER A 1 347 ? -6.984 30.891 11.734 1 92 347 SER A C 1
ATOM 2722 O O . SER A 1 347 ? -7.867 31.703 11.445 1 92 347 SER A O 1
ATOM 2724 N N . ILE A 1 348 ? -6.93 30.25 12.844 1 86.69 348 ILE A N 1
ATOM 2725 C CA . ILE A 1 348 ? -7.941 30.484 13.867 1 86.69 348 ILE A CA 1
ATOM 2726 C C . ILE A 1 348 ? -7.805 31.906 14.406 1 86.69 348 ILE A C 1
ATOM 2728 O O . ILE A 1 348 ? -8.805 32.625 14.594 1 86.69 348 ILE A O 1
ATOM 2732 N N . ILE A 1 349 ? -6.609 32.281 14.641 1 86.44 349 ILE A N 1
ATOM 2733 C CA . ILE A 1 349 ? -6.348 33.625 15.125 1 86.44 349 ILE A CA 1
ATOM 2734 C C . ILE A 1 349 ? -6.797 34.625 14.078 1 86.44 349 ILE A C 1
ATOM 2736 O O . ILE A 1 349 ? -7.355 35.688 14.414 1 86.44 349 ILE A O 1
ATOM 2740 N N . ASN A 1 350 ? -6.527 34.344 12.836 1 91.88 350 ASN A N 1
ATOM 2741 C CA . ASN A 1 350 ? -6.961 35.219 11.734 1 91.88 350 ASN A CA 1
ATOM 2742 C C . ASN A 1 350 ? -8.477 35.375 11.719 1 91.88 350 ASN A C 1
ATOM 2744 O O . ASN A 1 350 ? -8.984 36.469 11.594 1 91.88 350 ASN A O 1
ATOM 2748 N N . GLU A 1 351 ? -9.164 34.312 11.859 1 91.56 351 GLU A N 1
ATOM 2749 C CA . GLU A 1 351 ? -10.625 34.312 11.875 1 91.56 351 GLU A CA 1
ATOM 2750 C C . GLU A 1 351 ? -11.156 35.031 13.109 1 91.56 351 GLU A C 1
ATOM 2752 O O . GLU A 1 351 ? -12.117 35.812 13.016 1 91.56 351 GLU A O 1
ATOM 2757 N N . ASN A 1 352 ? -10.539 34.781 14.234 1 87.62 352 ASN A N 1
ATOM 2758 C CA . ASN A 1 352 ? -10.961 35.406 15.484 1 87.62 352 ASN A CA 1
ATOM 2759 C C . ASN A 1 352 ? -10.75 36.906 15.461 1 87.62 352 ASN A C 1
ATOM 2761 O O . ASN A 1 352 ? -11.469 37.656 16.125 1 87.62 352 ASN A O 1
ATOM 2765 N N . ALA A 1 353 ? -9.766 37.281 14.727 1 89.56 353 ALA A N 1
ATOM 2766 C CA . ALA A 1 353 ? -9.477 38.719 14.609 1 89.56 353 ALA A CA 1
ATOM 2767 C C . ALA A 1 353 ? -10.547 39.438 13.789 1 89.56 353 ALA A C 1
ATOM 2769 O O . ALA A 1 353 ? -10.586 40.656 13.75 1 89.56 353 ALA A O 1
ATOM 2770 N N . GLY A 1 354 ? -11.391 38.562 13.117 1 89.12 354 GLY A N 1
ATOM 2771 C CA . GLY A 1 354 ? -12.523 39.125 12.406 1 89.12 354 GLY A CA 1
ATOM 2772 C C . GLY A 1 354 ? -12.312 39.219 10.906 1 89.12 354 GLY A C 1
ATOM 2773 O O . GLY A 1 354 ? -13.062 39.875 10.195 1 89.12 354 GLY A O 1
ATOM 2774 N N . THR A 1 355 ? -11.359 38.594 10.453 1 93.56 355 THR A N 1
ATOM 2775 C CA . THR A 1 355 ? -11.039 38.625 9.023 1 93.56 355 THR A CA 1
ATOM 2776 C C . THR A 1 355 ? -12.242 38.156 8.203 1 93.56 355 THR A C 1
ATOM 2778 O O . THR A 1 355 ? -12.93 37.188 8.578 1 93.56 355 THR A O 1
ATOM 2781 N N . LYS A 1 356 ? -12.406 38.844 7.055 1 93.06 356 LYS A N 1
ATOM 2782 C CA . LYS A 1 356 ? -13.57 38.531 6.238 1 93.06 356 LYS A CA 1
ATOM 2783 C C . LYS A 1 356 ? -13.164 37.969 4.875 1 93.06 356 LYS A C 1
ATOM 2785 O O . LYS A 1 356 ? -13.906 37.219 4.258 1 93.06 356 LYS A O 1
ATOM 2790 N N . THR A 1 357 ? -12.078 38.469 4.445 1 93.69 357 THR A N 1
ATOM 2791 C CA . THR A 1 357 ? -11.648 38.062 3.119 1 93.69 357 THR A CA 1
ATOM 2792 C C . THR A 1 357 ? -10.141 37.844 3.084 1 93.69 357 THR A C 1
ATOM 2794 O O . THR A 1 357 ? -9.445 38.125 4.055 1 93.69 357 THR A O 1
ATOM 2797 N N . GLN A 1 358 ? -9.648 37.375 1.933 1 93.94 358 GLN A N 1
ATOM 2798 C CA . GLN A 1 358 ? -8.234 37.094 1.751 1 93.94 358 GLN A CA 1
ATOM 2799 C C . GLN A 1 358 ? -7.434 38.375 1.514 1 93.94 358 GLN A C 1
ATOM 2801 O O . GLN A 1 358 ? -6.207 38.312 1.401 1 93.94 358 GLN A O 1
ATOM 2806 N N . LEU A 1 359 ? -8.078 39.5 1.533 1 94.38 359 LEU A N 1
ATOM 2807 C CA . LEU A 1 359 ? -7.363 40.75 1.413 1 94.38 359 LEU A CA 1
ATOM 2808 C C . LEU A 1 359 ? -6.434 40.969 2.602 1 94.38 359 LEU A C 1
ATOM 2810 O O . LEU A 1 359 ? -5.477 41.75 2.518 1 94.38 359 LEU A O 1
ATOM 2814 N N . SER A 1 360 ? -6.691 40.312 3.668 1 94.12 360 SER A N 1
ATOM 2815 C CA . SER A 1 360 ? -5.828 40.375 4.844 1 94.12 360 SER A CA 1
ATOM 2816 C C . SER A 1 360 ? -4.41 39.906 4.504 1 94.12 360 SER A C 1
ATOM 2818 O O . SER A 1 360 ? -3.451 40.312 5.164 1 94.12 360 SER A O 1
ATOM 2820 N N . ALA A 1 361 ? -4.297 39.156 3.479 1 95.12 361 ALA A N 1
ATOM 2821 C CA . ALA A 1 361 ? -2.992 38.656 3.066 1 95.12 361 ALA A CA 1
ATOM 2822 C C . ALA A 1 361 ? -2.096 39.781 2.562 1 95.12 361 ALA A C 1
ATOM 2824 O O . ALA A 1 361 ? -0.877 39.719 2.746 1 95.12 361 ALA A O 1
ATOM 2825 N N . ILE A 1 362 ? -2.668 40.75 1.967 1 95.62 362 ILE A N 1
ATOM 2826 C CA . ILE A 1 362 ? -1.906 41.906 1.482 1 95.62 362 ILE A CA 1
ATOM 2827 C C . ILE A 1 362 ? -1.358 42.688 2.666 1 95.62 362 ILE A C 1
ATOM 2829 O O . ILE A 1 362 ? -0.217 43.156 2.635 1 95.62 362 ILE A O 1
ATOM 2833 N N . ILE A 1 363 ? -2.174 42.844 3.627 1 95.75 363 ILE A N 1
ATOM 2834 C CA . ILE A 1 363 ? -1.758 43.594 4.82 1 95.75 363 ILE A CA 1
ATOM 2835 C C . ILE A 1 363 ? -0.647 42.812 5.535 1 95.75 363 ILE A C 1
ATOM 2837 O O . ILE A 1 363 ? 0.355 43.406 5.949 1 95.75 363 ILE A O 1
ATOM 2841 N N . SER A 1 364 ? -0.866 41.562 5.699 1 95.88 364 SER A N 1
ATOM 2842 C CA . SER A 1 364 ? 0.173 40.75 6.309 1 95.88 364 SER A CA 1
ATOM 2843 C C . SER A 1 364 ? 1.471 40.812 5.512 1 95.88 364 SER A C 1
ATOM 2845 O O . SER A 1 364 ? 2.559 40.844 6.09 1 95.88 364 SER A O 1
ATOM 2847 N N . ALA A 1 365 ? 1.327 40.781 4.211 1 96.31 365 ALA A N 1
ATOM 2848 C CA . ALA A 1 365 ? 2.49 40.875 3.33 1 96.31 365 ALA A CA 1
ATOM 2849 C C . ALA A 1 365 ? 3.215 42.188 3.512 1 96.31 365 ALA A C 1
ATOM 2851 O O . ALA A 1 365 ? 4.445 42.25 3.451 1 96.31 365 ALA A O 1
ATOM 2852 N N . THR A 1 366 ? 2.484 43.188 3.65 1 96.12 366 THR A N 1
ATOM 2853 C CA . THR A 1 366 ? 3.072 44.5 3.857 1 96.12 366 THR A CA 1
ATOM 2854 C C . THR A 1 366 ? 3.9 44.531 5.137 1 96.12 366 THR A C 1
ATOM 2856 O O . THR A 1 366 ? 4.992 45.125 5.164 1 96.12 366 THR A O 1
ATOM 2859 N N . VAL A 1 367 ? 3.396 43.938 6.141 1 94.19 367 VAL A N 1
ATOM 2860 C CA . VAL A 1 367 ? 4.141 43.844 7.391 1 94.19 367 VAL A CA 1
ATOM 2861 C C . VAL A 1 367 ? 5.457 43.094 7.156 1 94.19 367 VAL A C 1
ATOM 2863 O O . VAL A 1 367 ? 6.516 43.562 7.609 1 94.19 367 VAL A O 1
ATOM 2866 N N . LEU A 1 368 ? 5.41 42.062 6.48 1 95.06 368 LEU A N 1
ATOM 2867 C CA . LEU A 1 368 ? 6.594 41.25 6.215 1 95.06 368 LEU A CA 1
ATOM 2868 C C . LEU A 1 368 ? 7.594 42 5.348 1 95.06 368 LEU A C 1
ATOM 2870 O O . LEU A 1 368 ? 8.805 41.906 5.562 1 95.06 368 LEU A O 1
ATOM 2874 N N . ILE A 1 369 ? 7.082 42.75 4.387 1 95.19 369 ILE A N 1
ATOM 2875 C CA . ILE A 1 369 ? 7.945 43.531 3.521 1 95.19 369 ILE A CA 1
ATOM 2876 C C . ILE A 1 369 ? 8.656 44.625 4.348 1 95.19 369 ILE A C 1
ATOM 2878 O O . ILE A 1 369 ? 9.844 44.875 4.16 1 95.19 369 ILE A O 1
ATOM 2882 N N . LEU A 1 370 ? 7.938 45.156 5.242 1 93.12 370 LEU A N 1
ATOM 2883 C CA . LEU A 1 370 ? 8.531 46.156 6.121 1 93.12 370 LEU A CA 1
ATOM 2884 C C . LEU A 1 370 ? 9.617 45.562 6.996 1 93.12 370 LEU A C 1
ATOM 2886 O O . LEU A 1 370 ? 10.672 46.156 7.211 1 93.12 370 LEU A O 1
ATOM 2890 N N . VAL A 1 371 ? 9.328 44.406 7.445 1 90.12 371 VAL A N 1
ATOM 2891 C CA . VAL A 1 371 ? 10.305 43.719 8.266 1 90.12 371 VAL A CA 1
ATOM 2892 C C . VAL A 1 371 ? 11.539 43.375 7.426 1 90.12 371 VAL A C 1
ATOM 2894 O O . VAL A 1 371 ? 12.672 43.562 7.875 1 90.12 371 VAL A O 1
ATOM 2897 N N . LEU A 1 372 ? 11.383 42.938 6.242 1 91.31 372 LEU A N 1
ATOM 2898 C CA . LEU A 1 372 ? 12.469 42.531 5.363 1 91.31 372 LEU A CA 1
ATOM 2899 C C . LEU A 1 372 ? 13.344 43.719 4.98 1 91.31 372 LEU A C 1
ATOM 2901 O O . LEU A 1 372 ? 14.562 43.562 4.836 1 91.31 372 LEU A O 1
ATOM 2905 N N . PHE A 1 373 ? 12.781 44.875 4.887 1 90.75 373 PHE A N 1
ATOM 2906 C CA . PHE A 1 373 ? 13.523 46.031 4.387 1 90.75 373 PHE A CA 1
ATOM 2907 C C . PHE A 1 373 ? 14.094 46.844 5.543 1 90.75 373 PHE A C 1
ATOM 2909 O O . PHE A 1 373 ? 15.188 47.406 5.434 1 90.75 373 PHE A O 1
ATOM 2916 N N . PHE A 1 374 ? 13.43 46.812 6.703 1 88.06 374 PHE A N 1
ATOM 2917 C CA . PHE A 1 374 ? 13.836 47.781 7.727 1 88.06 374 PHE A CA 1
ATOM 2918 C C . PHE A 1 374 ? 14.289 47.062 8.992 1 88.06 374 PHE A C 1
ATOM 2920 O O . PHE A 1 374 ? 15.133 47.562 9.734 1 88.06 374 PHE A O 1
ATOM 2927 N N . ILE A 1 375 ? 13.766 46 9.297 1 84.62 375 ILE A N 1
ATOM 2928 C CA . ILE A 1 375 ? 13.984 45.344 10.586 1 84.62 375 I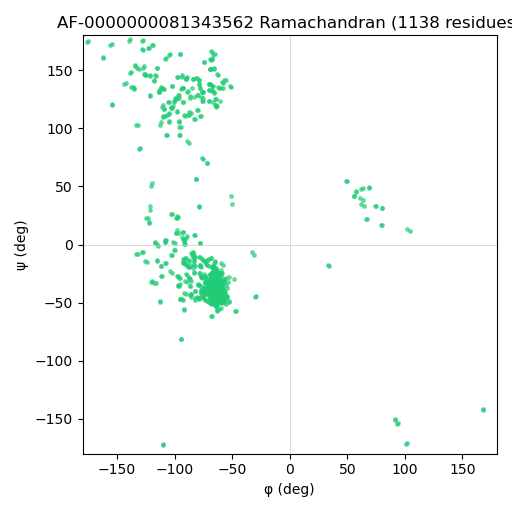LE A CA 1
ATOM 2929 C C . ILE A 1 375 ? 14.961 44.188 10.43 1 84.62 375 ILE A C 1
ATOM 2931 O O . ILE A 1 375 ? 15.656 43.812 11.375 1 84.62 375 ILE A O 1
ATOM 2935 N N . GLY A 1 376 ? 15.062 43.656 9.305 1 81.12 376 GLY A N 1
ATOM 2936 C CA . GLY A 1 376 ? 15.898 42.5 9.031 1 81.12 376 GLY A CA 1
ATOM 2937 C C . GLY A 1 376 ? 17.297 42.625 9.625 1 81.12 376 GLY A C 1
ATOM 2938 O O . GLY A 1 376 ? 17.688 41.812 10.453 1 81.12 376 GLY A O 1
ATOM 2939 N N . PRO A 1 377 ? 18.047 43.625 9.305 1 80.75 377 PRO A N 1
ATOM 2940 C CA . PRO A 1 377 ? 19.422 43.781 9.812 1 80.75 377 PRO A CA 1
ATOM 2941 C C . PRO A 1 377 ? 19.469 43.938 11.336 1 80.75 377 PRO A C 1
ATOM 2943 O O . PRO A 1 377 ? 20.453 43.531 11.961 1 80.75 377 PRO A O 1
ATOM 2946 N N . LEU A 1 378 ? 18.422 44.344 11.852 1 85.5 378 LEU A N 1
ATOM 2947 C CA . LEU A 1 378 ? 18.375 44.531 13.297 1 85.5 378 LEU A CA 1
ATOM 2948 C C . LEU A 1 378 ? 18.203 43.188 14.016 1 85.5 378 LEU A C 1
ATOM 2950 O O . LEU A 1 378 ? 18.484 43.094 15.211 1 85.5 378 LEU A O 1
ATOM 2954 N N . LEU A 1 379 ? 17.766 42.188 13.312 1 88.5 379 LEU A N 1
ATOM 2955 C CA . LEU A 1 379 ? 17.5 40.906 13.93 1 88.5 379 LEU A CA 1
ATOM 2956 C C . LEU A 1 379 ? 18.719 39.969 13.836 1 88.5 379 LEU A C 1
ATOM 2958 O O . LEU A 1 379 ? 18.688 38.844 14.312 1 88.5 379 LEU A O 1
ATOM 2962 N N . GLU A 1 380 ? 19.844 40.438 13.359 1 89 380 GLU A N 1
ATOM 2963 C CA . GLU A 1 380 ? 21.047 39.625 13.148 1 89 380 GLU A CA 1
ATOM 2964 C C . GLU A 1 380 ? 21.578 39.094 14.469 1 89 380 GLU A C 1
ATOM 2966 O O . GLU A 1 380 ? 22 37.938 14.531 1 89 380 GLU A O 1
ATOM 2971 N N . PRO A 1 381 ? 21.516 39.844 15.516 1 91.69 381 PRO A N 1
ATOM 2972 C CA . PRO A 1 381 ? 22.047 39.312 16.781 1 91.69 381 PRO A CA 1
ATOM 2973 C C . PRO A 1 381 ? 21.047 38.406 17.516 1 91.69 381 PRO A C 1
ATOM 2975 O O . PRO A 1 381 ? 21.312 37.969 18.625 1 91.69 381 PRO A O 1
ATOM 2978 N N . LEU A 1 382 ? 20 38.094 16.938 1 93.25 382 LEU A N 1
ATOM 2979 C CA . LEU A 1 382 ? 18.969 37.281 17.578 1 93.25 382 LEU A CA 1
ATOM 2980 C C . LEU A 1 382 ? 19.484 35.875 17.891 1 93.25 382 LEU A C 1
ATOM 2982 O O . LEU A 1 382 ? 19.953 35.188 17 1 93.25 382 LEU A O 1
ATOM 2986 N N . PRO A 1 383 ? 19.469 35.531 19.188 1 94 383 PRO A N 1
ATOM 2987 C CA . PRO A 1 383 ? 19.875 34.188 19.531 1 94 383 PRO A CA 1
ATOM 2988 C C . PRO A 1 383 ? 18.969 33.125 18.922 1 94 383 PRO A C 1
ATOM 2990 O O . PRO A 1 383 ? 17.734 33.219 19.031 1 94 383 PRO A O 1
ATOM 2993 N N . THR A 1 384 ? 19.484 32.094 18.375 1 93.5 384 THR A N 1
ATOM 2994 C CA . THR A 1 384 ? 18.734 31.062 17.703 1 93.5 384 THR A CA 1
ATOM 2995 C C . THR A 1 384 ? 17.891 30.266 18.688 1 93.5 384 THR A C 1
ATOM 2997 O O . THR A 1 384 ? 16.859 29.703 18.328 1 93.5 384 THR A O 1
ATOM 3000 N N . CYS A 1 385 ? 18.281 30.203 19.906 1 95 385 CYS A N 1
ATOM 3001 C CA . CYS A 1 385 ? 17.562 29.438 20.922 1 95 385 CYS A CA 1
ATOM 3002 C C . CYS A 1 385 ? 16.188 30.031 21.156 1 95 385 CYS A C 1
ATOM 3004 O O . CYS A 1 385 ? 15.242 29.328 21.516 1 95 385 CYS A O 1
ATOM 3006 N N . LEU A 1 386 ? 16.047 31.344 21 1 95.12 386 LEU A N 1
ATOM 3007 C CA . LEU A 1 386 ? 14.75 31.984 21.188 1 95.12 386 LEU A CA 1
ATOM 3008 C C . LEU A 1 386 ? 13.758 31.516 20.125 1 95.12 386 LEU A C 1
ATOM 3010 O O . LEU A 1 386 ? 12.578 31.312 20.422 1 95.12 386 LEU A O 1
ATOM 3014 N N . LEU A 1 387 ? 14.25 31.344 18.953 1 93.06 387 LEU A N 1
ATOM 3015 C CA . LEU A 1 387 ? 13.414 30.844 17.875 1 93.06 387 LEU A CA 1
ATOM 3016 C C . LEU A 1 387 ? 12.961 29.406 18.172 1 93.06 387 LEU A C 1
ATOM 3018 O O . LEU A 1 387 ? 11.805 29.062 17.906 1 93.06 387 LEU A O 1
ATOM 3022 N N . SER A 1 388 ? 13.805 28.641 18.688 1 94.94 388 SER A N 1
ATOM 3023 C CA . SER A 1 388 ? 13.469 27.281 19.062 1 94.94 388 SER A CA 1
ATOM 3024 C C . SER A 1 388 ? 12.391 27.234 20.141 1 94.94 388 SER A C 1
ATOM 3026 O O . SER A 1 388 ? 11.516 26.375 20.109 1 94.94 388 SER A O 1
ATOM 3028 N N . CYS A 1 389 ? 12.477 28.156 21.031 1 95.25 389 CYS A N 1
ATOM 3029 C CA . CYS A 1 389 ? 11.492 28.234 22.109 1 95.25 389 CYS A CA 1
ATOM 3030 C C . CYS A 1 389 ? 10.109 28.562 21.562 1 95.25 389 CYS A C 1
ATOM 3032 O O . CYS A 1 389 ? 9.109 28.016 22.031 1 95.25 389 CYS A O 1
ATOM 3034 N N . VAL A 1 390 ? 10.117 29.406 20.609 1 91.44 390 VAL A N 1
ATOM 3035 C CA . VAL A 1 390 ? 8.859 29.766 19.969 1 91.44 390 VAL A CA 1
ATOM 3036 C C . VAL A 1 390 ? 8.227 28.516 19.344 1 91.44 390 VAL A C 1
ATOM 3038 O O . VAL A 1 390 ? 7.016 28.297 19.484 1 91.44 390 VAL A O 1
ATOM 3041 N N . VAL A 1 391 ? 8.961 27.672 18.75 1 91.25 391 VAL A N 1
ATOM 3042 C CA . VAL A 1 391 ? 8.477 26.469 18.094 1 91.25 391 VAL A CA 1
ATOM 3043 C C . VAL A 1 391 ? 7.938 25.484 19.125 1 91.25 391 VAL A C 1
ATOM 3045 O O . VAL A 1 391 ? 6.859 24.906 18.953 1 91.25 391 VAL A O 1
ATOM 3048 N N . ILE A 1 392 ? 8.641 25.344 20.172 1 93.38 392 ILE A N 1
ATOM 3049 C CA . ILE A 1 392 ? 8.281 24.375 21.203 1 93.38 392 ILE A CA 1
ATOM 3050 C C . ILE A 1 392 ? 6.938 24.75 21.812 1 93.38 392 ILE A C 1
ATOM 3052 O O . ILE A 1 392 ? 6.078 23.891 22.016 1 93.38 392 ILE A O 1
ATOM 3056 N N . VAL A 1 393 ? 6.801 26.031 22.109 1 90.75 393 VAL A N 1
ATOM 3057 C CA . VAL A 1 393 ? 5.566 26.484 22.734 1 90.75 393 VAL A CA 1
ATOM 3058 C C . VAL A 1 393 ? 4.402 26.328 21.75 1 90.75 393 VAL A C 1
ATOM 3060 O O . VAL A 1 393 ? 3.281 26.016 22.156 1 90.75 393 VAL A O 1
ATOM 3063 N N . ALA A 1 394 ? 4.664 26.531 20.531 1 85.88 394 ALA A N 1
ATOM 3064 C CA . ALA A 1 394 ? 3.635 26.422 19.5 1 85.88 394 ALA A CA 1
ATOM 3065 C C . ALA A 1 394 ? 3.164 24.984 19.344 1 85.88 394 ALA A C 1
ATOM 3067 O O . ALA A 1 394 ? 2.076 24.734 18.812 1 85.88 394 ALA A O 1
ATOM 3068 N N . LEU A 1 395 ? 3.906 24 19.781 1 87.94 395 LEU A N 1
ATOM 3069 C CA . LEU A 1 395 ? 3.605 22.578 19.625 1 87.94 395 LEU A CA 1
ATOM 3070 C C . LEU A 1 395 ? 2.512 22.156 20.594 1 87.94 395 LEU A C 1
ATOM 3072 O O . LEU A 1 395 ? 1.942 21.062 20.453 1 87.94 395 LEU A O 1
ATOM 3076 N N . ARG A 1 396 ? 2.229 22.969 21.516 1 85.38 396 ARG A N 1
ATOM 3077 C CA . ARG A 1 396 ? 1.252 22.594 22.547 1 85.38 396 ARG A CA 1
ATOM 3078 C C . ARG A 1 396 ? -0.065 22.156 21.906 1 85.38 396 ARG A C 1
ATOM 3080 O O . ARG A 1 396 ? -0.655 21.156 22.328 1 85.38 396 ARG A O 1
ATOM 3087 N N . GLY A 1 397 ? -0.532 22.891 20.938 1 77.69 397 GLY A N 1
ATOM 3088 C CA . GLY A 1 397 ? -1.789 22.562 20.281 1 77.69 397 GLY A CA 1
ATOM 3089 C C . GLY A 1 397 ? -1.802 21.188 19.656 1 77.69 397 GLY A C 1
ATOM 3090 O O . GLY A 1 397 ? -2.809 20.469 19.734 1 77.69 397 GLY A O 1
ATOM 3091 N N . MET A 1 398 ? -0.76 20.797 19.125 1 78.75 398 MET A N 1
ATOM 3092 C CA . MET A 1 398 ? -0.667 19.5 18.469 1 78.75 398 MET A CA 1
ATOM 3093 C C . MET A 1 398 ? -0.67 18.359 19.484 1 78.75 398 MET A C 1
ATOM 3095 O O . MET A 1 398 ? -1.311 17.328 19.266 1 78.75 398 MET A O 1
ATOM 3099 N N . PHE A 1 399 ? -0.016 18.578 20.656 1 83.62 399 PHE A N 1
ATOM 3100 C CA . PHE A 1 399 ? 0.057 17.547 21.672 1 83.62 399 PHE A CA 1
ATOM 3101 C C . PHE A 1 399 ? -1.262 17.438 22.422 1 83.62 399 PHE A C 1
ATOM 3103 O O . PHE A 1 399 ? -1.631 16.359 22.891 1 83.62 399 PHE A O 1
ATOM 3110 N N . MET A 1 400 ? -1.967 18.516 22.469 1 79 400 MET A N 1
ATOM 3111 C CA . MET A 1 400 ? -3.244 18.5 23.188 1 79 400 MET A CA 1
ATOM 3112 C C . MET A 1 400 ? -4.301 17.75 22.375 1 79 400 MET A C 1
ATOM 3114 O O . MET A 1 400 ? -5.27 17.234 22.953 1 79 400 MET A O 1
ATOM 3118 N N . GLN A 1 401 ? -4.16 17.688 21.125 1 72.44 401 GLN A N 1
ATOM 3119 C CA . GLN A 1 401 ? -5.07 16.891 20.297 1 72.44 401 GLN A CA 1
ATOM 3120 C C . GLN A 1 401 ? -5.043 15.43 20.719 1 72.44 401 GLN A C 1
ATOM 3122 O O . GLN A 1 401 ? -6.043 14.719 20.578 1 72.44 401 GLN A O 1
ATOM 3127 N N . LEU A 1 402 ? -3.896 14.977 21.188 1 71.69 402 LEU A N 1
ATOM 3128 C CA . LEU A 1 402 ? -3.74 13.602 21.625 1 71.69 402 LEU A CA 1
ATOM 3129 C C . LEU A 1 402 ? -4.652 13.305 22.812 1 71.69 402 LEU A C 1
ATOM 3131 O O . LEU A 1 402 ? -5.168 12.195 22.953 1 71.69 402 LEU A O 1
ATOM 3135 N N . GLN A 1 403 ? -4.82 14.312 23.594 1 64 403 GLN A N 1
ATOM 3136 C CA . GLN A 1 403 ? -5.641 14.133 24.797 1 64 403 GLN A CA 1
ATOM 3137 C C . GLN A 1 403 ? -7.102 13.898 24.422 1 64 403 GLN A C 1
ATOM 3139 O O . GLN A 1 403 ? -7.801 13.125 25.078 1 64 403 GLN A O 1
ATOM 3144 N N . ASN A 1 404 ? -7.523 14.484 23.391 1 63.16 404 ASN A N 1
ATOM 3145 C CA . ASN A 1 404 ? -8.93 14.383 23.031 1 63.16 404 ASN A CA 1
ATOM 3146 C C . ASN A 1 404 ? -9.203 13.141 22.188 1 63.16 404 ASN A C 1
ATOM 3148 O O . ASN A 1 404 ? -10.227 12.477 22.359 1 63.16 404 ASN A O 1
ATOM 3152 N N . PHE A 1 405 ? -8.336 12.805 21.406 1 63.72 405 PHE A N 1
ATOM 3153 C CA . PHE A 1 405 ? -8.633 11.805 20.391 1 63.72 405 PHE A CA 1
ATOM 3154 C C . PHE A 1 405 ? -8.188 10.422 20.844 1 63.72 405 PHE A C 1
ATOM 3156 O O . PHE A 1 405 ? -8.906 9.438 20.656 1 63.72 405 PHE A O 1
ATOM 3163 N N . GLY A 1 406 ? -7.055 10.273 21.578 1 60.94 406 GLY A N 1
ATOM 3164 C CA . GLY A 1 406 ? -6.484 8.969 21.891 1 60.94 406 GLY A CA 1
ATOM 3165 C C . GLY A 1 406 ? -7.402 8.109 22.734 1 60.94 406 GLY A C 1
ATOM 3166 O O . GLY A 1 406 ? -7.844 7.043 22.297 1 60.94 406 GLY A O 1
ATOM 3167 N N . PRO A 1 407 ? -7.781 8.617 23.859 1 62.22 407 PRO A N 1
ATOM 3168 C CA . PRO A 1 407 ? -8.656 7.82 24.719 1 62.22 407 PRO A CA 1
ATOM 3169 C C . PRO A 1 407 ? -10.047 7.609 24.125 1 62.22 407 PRO A C 1
ATOM 3171 O O . PRO A 1 407 ? -10.68 6.582 24.375 1 62.22 407 PRO A O 1
ATOM 3174 N N . SER A 1 408 ? -10.352 8.492 23.328 1 69.62 408 SER A N 1
ATOM 3175 C CA . SER A 1 408 ? -11.664 8.383 22.703 1 69.62 408 SER A CA 1
ATOM 3176 C C . SER A 1 408 ? -11.703 7.242 21.688 1 69.62 408 SER A C 1
ATOM 3178 O O . SER A 1 408 ? -12.672 6.48 21.641 1 69.62 408 SER A O 1
ATOM 3180 N N . PHE A 1 409 ? -10.555 7.027 21.078 1 75 409 PHE A N 1
ATOM 3181 C CA . PHE A 1 409 ? -10.531 5.973 20.062 1 75 409 PHE A CA 1
ATOM 3182 C C . PHE A 1 409 ? -10.555 4.598 20.719 1 75 409 PHE A C 1
ATOM 3184 O O . PHE A 1 409 ? -11.219 3.682 20.234 1 75 409 PHE A O 1
ATOM 3191 N N . TRP A 1 410 ? -9.852 4.527 21.844 1 75.94 410 TRP A N 1
ATOM 3192 C CA . TRP A 1 410 ? -9.758 3.24 22.516 1 75.94 410 TRP A CA 1
ATOM 3193 C C . TRP A 1 410 ? -11.125 2.793 23.031 1 75.94 410 TRP A C 1
ATOM 3195 O O . TRP A 1 410 ? -11.461 1.608 22.953 1 75.94 410 TRP A O 1
ATOM 3205 N N . LYS A 1 411 ? -11.867 3.764 23.469 1 76.19 411 LYS A N 1
ATOM 3206 C CA . LYS A 1 411 ? -13.18 3.453 24.016 1 76.19 411 LYS A CA 1
ATOM 3207 C C . LYS A 1 411 ? -14.195 3.201 22.906 1 76.19 411 LYS A C 1
ATOM 3209 O O . LYS A 1 411 ? -15.133 2.414 23.078 1 76.19 411 LYS A O 1
ATOM 3214 N N . PHE A 1 412 ? -13.891 3.777 21.781 1 78.31 412 PHE A N 1
ATOM 3215 C CA . PHE A 1 412 ? -14.883 3.758 20.719 1 78.31 412 PHE A CA 1
ATOM 3216 C C . PHE A 1 412 ? -14.641 2.592 19.766 1 78.31 412 PHE A C 1
ATOM 3218 O O . PHE A 1 412 ? -15.578 1.896 19.375 1 78.31 412 PHE A O 1
ATOM 3225 N N . SER A 1 413 ? -13.398 2.438 19.375 1 85.44 413 SER A N 1
ATOM 3226 C CA . SER A 1 413 ? -13.078 1.419 18.375 1 85.44 413 SER A CA 1
ATOM 3227 C C . SER A 1 413 ? -11.633 0.951 18.5 1 85.44 413 SER A C 1
ATOM 3229 O O . SER A 1 413 ? -10.703 1.741 18.328 1 85.44 413 SER A O 1
ATOM 3231 N N . LYS A 1 414 ? -11.461 -0.25 18.734 1 86.69 414 LYS A N 1
ATOM 3232 C CA . LYS A 1 414 ? -10.125 -0.827 18.859 1 86.69 414 LYS A CA 1
ATOM 3233 C C . LYS A 1 414 ? -9.359 -0.745 17.547 1 86.69 414 LYS A C 1
ATOM 3235 O O . LYS A 1 414 ? -8.148 -0.526 17.547 1 86.69 414 LYS A O 1
ATOM 3240 N N . ILE A 1 415 ? -10.055 -0.879 16.469 1 87.69 415 ILE A N 1
ATOM 3241 C CA . ILE A 1 415 ? -9.414 -0.83 15.164 1 87.69 415 ILE A CA 1
ATOM 3242 C C . ILE A 1 415 ? -8.906 0.584 14.891 1 87.69 415 ILE A C 1
ATOM 3244 O O . ILE A 1 415 ? -7.789 0.767 14.406 1 87.69 415 ILE A O 1
ATOM 3248 N N . ASP A 1 416 ? -9.695 1.545 15.234 1 88.56 416 ASP A N 1
ATOM 3249 C CA . ASP A 1 416 ? -9.289 2.93 15.016 1 88.56 416 ASP A CA 1
ATOM 3250 C C . ASP A 1 416 ? -8.117 3.309 15.914 1 88.56 416 ASP A C 1
ATOM 3252 O O . ASP A 1 416 ? -7.242 4.082 15.516 1 88.56 416 ASP A O 1
ATOM 3256 N N . TRP A 1 417 ? -8.117 2.734 17.062 1 89.38 417 TRP A N 1
ATOM 3257 C CA . TRP A 1 417 ? -6.996 2.951 17.969 1 89.38 417 TRP A CA 1
ATOM 3258 C C . TRP A 1 417 ? -5.715 2.34 17.406 1 89.38 417 TRP A C 1
ATOM 3260 O O . TRP A 1 417 ? -4.633 2.908 17.562 1 89.38 417 TRP A O 1
ATOM 3270 N N . ILE A 1 418 ? -5.824 1.232 16.828 1 91.38 418 ILE A N 1
ATOM 3271 C CA . ILE A 1 418 ? -4.664 0.558 16.25 1 91.38 418 ILE A CA 1
ATOM 3272 C C . ILE A 1 418 ? -4.109 1.381 15.094 1 91.38 418 ILE A C 1
ATOM 3274 O O . ILE A 1 418 ? -2.895 1.522 14.953 1 91.38 418 ILE A O 1
ATOM 3278 N N . ILE A 1 419 ? -4.996 1.895 14.273 1 90.81 419 ILE A N 1
ATOM 3279 C CA . ILE A 1 419 ? -4.574 2.719 13.148 1 90.81 419 ILE A CA 1
ATOM 3280 C C . ILE A 1 419 ? -3.824 3.945 13.656 1 90.81 419 ILE A C 1
ATOM 3282 O O . ILE A 1 419 ? -2.758 4.289 13.141 1 90.81 419 ILE A O 1
ATOM 3286 N N . PHE A 1 420 ? -4.367 4.547 14.727 1 90.81 420 PHE A N 1
ATOM 3287 C CA . PHE A 1 420 ? -3.734 5.707 15.344 1 90.81 420 PHE A CA 1
ATOM 3288 C C . PHE A 1 420 ? -2.355 5.348 15.891 1 90.81 420 PHE A C 1
ATOM 3290 O O . PHE A 1 420 ? -1.375 6.039 15.609 1 90.81 420 PHE A O 1
ATOM 3297 N N . THR A 1 421 ? -2.273 4.277 16.609 1 93.06 421 THR A N 1
ATOM 3298 C CA . THR A 1 421 ? -1.053 3.877 17.297 1 93.06 421 THR A CA 1
ATOM 3299 C C . THR A 1 421 ? 0.031 3.482 16.297 1 93.06 421 THR A C 1
ATOM 3301 O O . THR A 1 421 ? 1.191 3.869 16.453 1 93.06 421 THR A O 1
ATOM 3304 N N . ILE A 1 422 ? -0.338 2.809 15.297 1 93.56 422 ILE A N 1
ATOM 3305 C CA . ILE A 1 422 ? 0.638 2.379 14.297 1 93.56 422 ILE A CA 1
ATOM 3306 C C . ILE A 1 422 ? 1.159 3.59 13.531 1 93.56 422 ILE A C 1
ATOM 3308 O O . ILE A 1 422 ? 2.357 3.691 13.258 1 93.56 422 ILE A O 1
ATOM 3312 N N . THR A 1 423 ? 0.246 4.438 13.18 1 92.12 423 THR A N 1
ATOM 3313 C CA . THR A 1 423 ? 0.658 5.648 12.477 1 92.12 423 THR A CA 1
ATOM 3314 C C . THR A 1 423 ? 1.606 6.477 13.336 1 92.12 423 THR A C 1
ATOM 3316 O O . THR A 1 423 ? 2.641 6.945 12.852 1 92.12 423 THR A O 1
ATOM 3319 N N . PHE A 1 424 ? 1.27 6.617 14.617 1 92.62 424 PHE A N 1
ATOM 3320 C CA . PHE A 1 424 ? 2.076 7.379 15.562 1 92.62 424 PHE A CA 1
ATOM 3321 C C . PHE A 1 424 ? 3.453 6.75 15.727 1 92.62 424 PHE A C 1
ATOM 3323 O O . PHE A 1 424 ? 4.473 7.426 15.578 1 92.62 424 PHE A O 1
ATOM 3330 N N . LEU A 1 425 ? 3.48 5.496 15.953 1 95 425 LEU A N 1
ATOM 3331 C CA . LEU A 1 425 ? 4.734 4.793 16.203 1 95 425 LEU A CA 1
ATOM 3332 C C . LEU A 1 425 ? 5.598 4.746 14.953 1 95 425 LEU A C 1
ATOM 3334 O O . LEU A 1 425 ? 6.82 4.883 15.031 1 95 425 LEU A O 1
ATOM 3338 N N . ALA A 1 426 ? 4.957 4.496 13.828 1 92.44 426 ALA A N 1
ATOM 3339 C CA . ALA A 1 426 ? 5.711 4.465 12.57 1 92.44 426 ALA A CA 1
ATOM 3340 C C . ALA A 1 426 ? 6.367 5.812 12.297 1 92.44 426 ALA A C 1
ATOM 3342 O O . ALA A 1 426 ? 7.504 5.871 11.82 1 92.44 426 ALA A O 1
ATOM 3343 N N . THR A 1 427 ? 5.652 6.883 12.57 1 91.06 427 THR A N 1
ATOM 3344 C CA . THR A 1 427 ? 6.195 8.219 12.359 1 91.06 427 THR A CA 1
ATOM 3345 C C . THR A 1 427 ? 7.352 8.492 13.32 1 91.06 427 THR A C 1
ATOM 3347 O O . THR A 1 427 ? 8.391 9.008 12.914 1 91.06 427 THR A O 1
ATOM 3350 N N . VAL A 1 428 ? 7.195 8.055 14.523 1 93.06 428 VAL A N 1
ATOM 3351 C CA . VAL A 1 428 ? 8.195 8.32 15.555 1 93.06 428 VAL A CA 1
ATOM 3352 C C . VAL A 1 428 ? 9.422 7.449 15.32 1 93.06 428 VAL A C 1
ATOM 3354 O O . VAL A 1 428 ? 10.555 7.922 15.422 1 93.06 428 VAL A O 1
ATOM 3357 N N . ILE A 1 429 ? 9.219 6.227 14.93 1 92.12 429 ILE A N 1
ATOM 3358 C CA . ILE A 1 429 ? 10.305 5.25 14.859 1 92.12 429 ILE A CA 1
ATOM 3359 C C . ILE A 1 429 ? 11.016 5.371 13.516 1 92.12 429 ILE A C 1
ATOM 3361 O O . ILE A 1 429 ? 12.242 5.234 13.438 1 92.12 429 ILE A O 1
ATOM 3365 N N . TYR A 1 430 ? 10.359 5.523 12.453 1 87.75 430 TYR A N 1
ATOM 3366 C CA . TYR A 1 430 ? 10.977 5.574 11.133 1 87.75 430 TYR A CA 1
ATOM 3367 C C . TYR A 1 430 ? 11.25 7.016 10.719 1 87.75 430 TYR A C 1
ATOM 3369 O O . TYR A 1 430 ? 12.391 7.484 10.781 1 87.75 430 TYR A O 1
ATOM 3377 N N . ASP A 1 431 ? 10.367 7.75 10.234 1 87.88 431 ASP A N 1
ATOM 3378 C CA . ASP A 1 431 ? 10.422 9.141 9.789 1 87.88 431 ASP A CA 1
ATOM 3379 C C . ASP A 1 431 ? 9.047 9.641 9.375 1 87.88 431 ASP A C 1
ATOM 3381 O O . ASP A 1 431 ? 8.086 8.867 9.32 1 87.88 431 ASP A O 1
ATOM 3385 N N . ILE A 1 432 ? 9.008 10.828 9.086 1 85.81 432 ILE A N 1
ATOM 3386 C CA . ILE A 1 432 ? 7.734 11.5 8.859 1 85.81 432 ILE A CA 1
ATOM 3387 C C . ILE A 1 432 ? 7.082 10.961 7.586 1 85.81 432 ILE A C 1
ATOM 3389 O O . ILE A 1 432 ? 5.926 10.539 7.605 1 85.81 432 ILE A O 1
ATOM 3393 N N . VAL A 1 433 ? 7.84 10.922 6.5 1 84.88 433 VAL A N 1
ATOM 3394 C CA . VAL A 1 433 ? 7.254 10.57 5.211 1 84.88 433 VAL A CA 1
ATOM 3395 C C . VAL A 1 433 ? 6.875 9.086 5.211 1 84.88 433 VAL A C 1
ATOM 3397 O O . VAL A 1 433 ? 5.727 8.734 4.934 1 84.88 433 VAL A O 1
ATOM 3400 N N . PRO A 1 434 ? 7.793 8.172 5.617 1 84.88 434 PRO A N 1
ATOM 3401 C CA . PRO A 1 434 ? 7.379 6.766 5.691 1 84.88 434 PRO A CA 1
ATOM 3402 C C . PRO A 1 434 ? 6.254 6.531 6.695 1 84.88 434 PRO A C 1
ATOM 3404 O O . PRO A 1 434 ? 5.402 5.664 6.484 1 84.88 434 PRO A O 1
ATOM 3407 N N . GLY A 1 435 ? 6.297 7.281 7.793 1 88.5 435 GLY A N 1
ATOM 3408 C CA . GLY A 1 435 ? 5.234 7.16 8.773 1 88.5 435 GLY A CA 1
ATOM 3409 C C . GLY A 1 435 ? 3.859 7.453 8.203 1 88.5 435 GLY A C 1
ATOM 3410 O O . GLY A 1 435 ? 2.895 6.742 8.508 1 88.5 435 GLY A O 1
ATOM 3411 N N . LEU A 1 436 ? 3.795 8.445 7.391 1 87.69 436 LEU A N 1
ATOM 3412 C CA . LEU A 1 436 ? 2.533 8.797 6.75 1 87.69 436 LEU A CA 1
ATOM 3413 C C . LEU A 1 436 ? 2.062 7.684 5.82 1 87.69 436 LEU A C 1
ATOM 3415 O O . LEU A 1 436 ? 0.884 7.32 5.832 1 87.69 436 LEU A O 1
ATOM 3419 N N . PHE A 1 437 ? 2.941 7.137 5.039 1 85.38 437 PHE A N 1
ATOM 3420 C CA . PHE A 1 437 ? 2.598 6.09 4.086 1 85.38 437 PHE A CA 1
ATOM 3421 C C . PHE A 1 437 ? 2.16 4.82 4.809 1 85.38 437 PHE A C 1
ATOM 3423 O O . PHE A 1 437 ? 1.193 4.172 4.402 1 85.38 437 PHE A O 1
ATOM 3430 N N . ILE A 1 438 ? 2.859 4.559 5.867 1 86.81 438 ILE A N 1
ATOM 3431 C CA . ILE A 1 438 ? 2.5 3.387 6.656 1 86.81 438 ILE A CA 1
ATOM 3432 C C . ILE A 1 438 ? 1.118 3.582 7.273 1 86.81 438 ILE A C 1
ATOM 3434 O O . ILE A 1 438 ? 0.303 2.656 7.293 1 86.81 438 ILE A O 1
ATOM 3438 N N . GLY A 1 439 ? 0.927 4.773 7.828 1 89.69 439 GLY A N 1
ATOM 3439 C CA . GLY A 1 439 ? -0.393 5.074 8.352 1 89.69 439 GLY A CA 1
ATOM 3440 C C . GLY A 1 439 ? -1.496 4.93 7.324 1 89.69 439 GLY A C 1
ATOM 3441 O O . GLY A 1 439 ? -2.543 4.344 7.605 1 89.69 439 GLY A O 1
ATOM 3442 N N . PHE A 1 440 ? -1.282 5.363 6.109 1 88 440 PHE A N 1
ATOM 3443 C CA . PHE A 1 440 ? -2.24 5.309 5.012 1 88 440 PHE A CA 1
ATOM 3444 C C . PHE A 1 440 ? -2.547 3.861 4.637 1 88 440 PHE A C 1
ATOM 3446 O O . PHE A 1 440 ? -3.713 3.477 4.527 1 88 440 PHE A O 1
ATOM 3453 N N . ILE A 1 441 ? -1.539 3.074 4.555 1 84.25 441 ILE A N 1
ATOM 3454 C CA . ILE A 1 441 ? -1.684 1.672 4.18 1 84.25 441 ILE A CA 1
ATOM 3455 C C . ILE A 1 441 ? -2.408 0.912 5.285 1 84.25 441 ILE A C 1
ATOM 3457 O O . ILE A 1 441 ? -3.281 0.086 5.012 1 84.25 441 ILE A O 1
ATOM 3461 N N . THR A 1 442 ? -2.031 1.228 6.484 1 87.06 442 THR A N 1
ATOM 3462 C CA . THR A 1 442 ? -2.654 0.574 7.629 1 87.06 442 THR A CA 1
ATOM 3463 C C . THR A 1 442 ? -4.141 0.92 7.711 1 87.06 442 THR A C 1
ATOM 3465 O O . THR A 1 442 ? -4.969 0.059 8.016 1 87.06 442 THR A O 1
ATOM 3468 N N . GLY A 1 443 ? -4.43 2.184 7.492 1 89.25 443 GLY A N 1
ATOM 3469 C CA . GLY A 1 443 ? -5.824 2.594 7.48 1 89.25 443 GLY A CA 1
ATOM 3470 C C . GLY A 1 443 ? -6.66 1.833 6.469 1 89.25 443 GLY A C 1
ATOM 3471 O O . GLY A 1 443 ? -7.734 1.324 6.801 1 89.25 443 GLY A O 1
ATOM 3472 N N . ILE A 1 444 ? -6.168 1.653 5.312 1 85.81 444 ILE A N 1
ATOM 3473 C CA . ILE A 1 444 ? -6.867 0.95 4.242 1 85.81 444 ILE A CA 1
ATOM 3474 C C . ILE A 1 444 ? -6.984 -0.533 4.59 1 85.81 444 ILE A C 1
ATOM 3476 O O . ILE A 1 444 ? -8.055 -1.125 4.465 1 85.81 444 ILE A O 1
ATOM 3480 N N . ALA A 1 445 ? -5.863 -1.066 5.066 1 83.81 445 ALA A N 1
ATOM 3481 C CA . ALA A 1 445 ? -5.824 -2.488 5.395 1 83.81 445 ALA A CA 1
ATOM 3482 C C . ALA A 1 445 ? -6.852 -2.834 6.465 1 83.81 445 ALA A C 1
ATOM 3484 O O . ALA A 1 445 ? -7.586 -3.816 6.336 1 83.81 445 ALA A O 1
ATOM 3485 N N . PHE A 1 446 ? -6.934 -2.027 7.465 1 86.75 446 PHE A N 1
ATOM 3486 C CA . PHE A 1 446 ? -7.848 -2.322 8.562 1 86.75 446 PHE A CA 1
ATOM 3487 C C . PHE A 1 446 ? -9.289 -2.029 8.172 1 86.75 446 PHE A C 1
ATOM 3489 O O . PHE A 1 446 ? -10.219 -2.65 8.688 1 86.75 446 PHE A O 1
ATOM 3496 N N . SER A 1 447 ? -9.484 -1.109 7.281 1 88.31 447 SER A N 1
ATOM 3497 C CA . SER A 1 447 ? -10.828 -0.875 6.766 1 88.31 447 SER A CA 1
ATOM 3498 C C . SER A 1 447 ? -11.328 -2.068 5.957 1 88.31 447 SER A C 1
ATOM 3500 O O . SER A 1 447 ? -12.484 -2.471 6.082 1 88.31 447 SER A O 1
ATOM 3502 N N . ILE A 1 448 ? -10.508 -2.619 5.18 1 86.19 448 ILE A N 1
ATOM 3503 C CA . ILE A 1 448 ? -10.852 -3.799 4.395 1 86.19 448 ILE A CA 1
ATOM 3504 C C . ILE A 1 448 ? -11.094 -4.984 5.324 1 86.19 448 ILE A C 1
ATOM 3506 O O . ILE A 1 448 ? -12.008 -5.785 5.098 1 86.19 448 ILE A O 1
ATOM 3510 N N . PHE A 1 449 ? -10.281 -5.039 6.324 1 84.81 449 PHE A N 1
ATOM 3511 C CA . PHE A 1 449 ? -10.43 -6.105 7.309 1 84.81 449 PHE A CA 1
ATOM 3512 C C . PHE A 1 449 ? -11.789 -6.031 7.984 1 84.81 449 PHE A C 1
ATOM 3514 O O . PHE A 1 449 ? -12.422 -7.059 8.234 1 84.81 449 PHE A O 1
ATOM 3521 N N . ARG A 1 450 ? -12.219 -4.828 8.219 1 86.81 450 ARG A N 1
ATOM 3522 C CA . ARG A 1 450 ? -13.547 -4.613 8.781 1 86.81 450 ARG A CA 1
ATOM 3523 C C . ARG A 1 450 ? -14.641 -5.117 7.84 1 86.81 450 ARG A C 1
ATOM 3525 O O . ARG A 1 450 ? -15.586 -5.777 8.273 1 86.81 450 ARG A O 1
ATOM 3532 N N . ILE A 1 451 ? -14.508 -4.809 6.656 1 88.94 451 ILE A N 1
ATOM 3533 C CA . ILE A 1 451 ? -15.508 -5.168 5.652 1 88.94 451 ILE A CA 1
ATOM 3534 C C . ILE A 1 451 ? -15.523 -6.68 5.457 1 88.94 451 ILE A C 1
ATOM 3536 O O . ILE A 1 451 ? -16.594 -7.285 5.309 1 88.94 451 ILE A O 1
ATOM 3540 N N . GLN A 1 452 ? -14.359 -7.242 5.477 1 86.25 452 GLN A N 1
ATOM 3541 C CA . GLN A 1 452 ? -14.219 -8.672 5.258 1 86.25 452 GLN A CA 1
ATOM 3542 C C . GLN A 1 452 ? -14.93 -9.477 6.344 1 86.25 452 GLN A C 1
ATOM 3544 O O . GLN A 1 452 ? -15.414 -10.578 6.09 1 86.25 452 GLN A O 1
ATOM 3549 N N . ARG A 1 453 ? -15.117 -8.969 7.539 1 85.06 453 ARG A N 1
ATOM 3550 C CA . ARG A 1 453 ? -15.641 -9.711 8.68 1 85.06 453 ARG A CA 1
ATOM 3551 C C . ARG A 1 453 ? -17.125 -9.438 8.875 1 85.06 453 ARG A C 1
ATOM 3553 O O . ARG A 1 453 ? -17.703 -9.82 9.891 1 85.06 453 ARG A O 1
ATOM 3560 N N . THR A 1 454 ? -17.656 -8.789 7.902 1 90.94 454 THR A N 1
ATOM 3561 C CA . THR A 1 454 ? -19.094 -8.555 7.98 1 90.94 454 THR A CA 1
ATOM 3562 C C . THR A 1 454 ? -19.859 -9.875 8.07 1 90.94 454 THR A C 1
ATOM 3564 O O . THR A 1 454 ? -19.5 -10.852 7.398 1 90.94 454 THR A O 1
ATOM 3567 N N . GLN A 1 455 ? -20.828 -9.898 8.859 1 90.31 455 GLN A N 1
ATOM 3568 C CA . GLN A 1 455 ? -21.562 -11.133 9.109 1 90.31 455 GLN A CA 1
ATOM 3569 C C . GLN A 1 455 ? -22.828 -11.195 8.25 1 90.31 455 GLN A C 1
ATOM 3571 O O . GLN A 1 455 ? -23.453 -10.172 7.988 1 90.31 455 GLN A O 1
ATOM 3576 N N . ILE A 1 456 ? -23.062 -12.406 7.867 1 93.06 456 ILE A N 1
ATOM 3577 C CA . ILE A 1 456 ? -24.312 -12.68 7.168 1 93.06 456 ILE A CA 1
ATOM 3578 C C . ILE A 1 456 ? -25.469 -12.758 8.172 1 93.06 456 ILE A C 1
ATOM 3580 O O . ILE A 1 456 ? -25.297 -13.305 9.266 1 93.06 456 ILE A O 1
ATOM 3584 N N . ILE A 1 457 ? -26.562 -12.117 7.852 1 90.81 457 ILE A N 1
ATOM 3585 C CA . ILE A 1 457 ? -27.75 -12.156 8.695 1 90.81 457 ILE A CA 1
ATOM 3586 C C . ILE A 1 457 ? -28.781 -13.109 8.094 1 90.81 457 ILE A C 1
ATOM 3588 O O . ILE A 1 457 ? -29.188 -12.945 6.938 1 90.81 457 ILE A O 1
ATOM 3592 N N . ALA A 1 458 ? -29.047 -14.086 8.844 1 90.69 458 ALA A N 1
ATOM 3593 C CA . ALA A 1 458 ? -30.047 -15.062 8.398 1 90.69 458 ALA A CA 1
ATOM 3594 C C . ALA A 1 458 ? -31.344 -14.891 9.172 1 90.69 458 ALA A C 1
ATOM 3596 O O . ALA A 1 458 ? -31.344 -14.703 10.391 1 90.69 458 ALA A O 1
ATOM 3597 N N . ASP A 1 459 ? -32.438 -14.656 8.414 1 84.31 459 ASP A N 1
ATOM 3598 C CA . ASP A 1 459 ? -33.781 -14.57 8.992 1 84.31 459 ASP A CA 1
ATOM 3599 C C . ASP A 1 459 ? -34.625 -15.766 8.602 1 84.31 459 ASP A C 1
ATOM 3601 O O . ASP A 1 459 ? -34.906 -15.977 7.418 1 84.31 459 ASP A O 1
ATOM 3605 N N . GLU A 1 460 ? -35.031 -16.547 9.516 1 71.88 460 GLU A N 1
ATOM 3606 C CA . GLU A 1 460 ? -35.812 -17.75 9.258 1 71.88 460 GLU A CA 1
ATOM 3607 C C . GLU A 1 460 ? -37.281 -17.422 9.102 1 71.88 460 GLU A C 1
ATOM 3609 O O . GLU A 1 460 ? -38.031 -18.172 8.484 1 71.88 460 GLU A O 1
ATOM 3614 N N . ASN A 1 461 ? -37.719 -16.359 9.648 1 64.56 461 ASN A N 1
ATOM 3615 C CA . ASN A 1 461 ? -39.125 -16.141 9.789 1 64.56 461 ASN A CA 1
ATOM 3616 C C . ASN A 1 461 ? -39.719 -15.469 8.547 1 64.56 461 ASN A C 1
ATOM 3618 O O . ASN A 1 461 ? -40.938 -15.398 8.391 1 64.56 461 ASN A O 1
ATOM 3622 N N . ASP A 1 462 ? -39 -14.836 7.707 1 56.03 462 ASP A N 1
ATOM 3623 C CA . ASP A 1 462 ? -39.531 -13.891 6.746 1 56.03 462 ASP A CA 1
ATOM 3624 C C . ASP A 1 462 ? -40.031 -14.609 5.492 1 56.03 462 ASP A C 1
ATOM 3626 O O . ASP A 1 462 ? -40.594 -13.984 4.59 1 56.03 462 ASP A O 1
ATOM 3630 N N . ILE A 1 463 ? -39.625 -15.812 5.191 1 56.09 463 ILE A N 1
ATOM 3631 C CA . ILE A 1 463 ? -40.094 -16.328 3.912 1 56.09 463 ILE A CA 1
ATOM 3632 C C . ILE A 1 463 ? -41.438 -17.016 4.094 1 56.09 463 ILE A C 1
ATOM 3634 O O . ILE A 1 463 ? -41.656 -17.766 5.051 1 56.09 463 ILE A O 1
ATOM 3638 N N . GLU A 1 464 ? -42.5 -16.344 3.496 1 51.66 464 GLU A N 1
ATOM 3639 C CA . GLU A 1 464 ? -43.875 -16.828 3.525 1 51.66 464 GLU A CA 1
ATOM 3640 C C . GLU A 1 464 ? -43.906 -18.359 3.586 1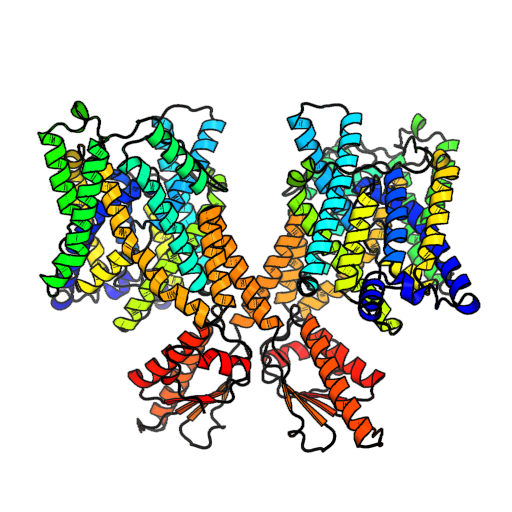 51.66 464 GLU A C 1
ATOM 3642 O O . GLU A 1 464 ? -44.812 -18.922 4.195 1 51.66 464 GLU A O 1
ATOM 3647 N N . SER A 1 465 ? -43.062 -18.938 2.734 1 52.16 465 SER A N 1
ATOM 3648 C CA . SER A 1 465 ? -43.188 -20.391 2.703 1 52.16 465 SER A CA 1
ATOM 3649 C C . SER A 1 465 ? -42.344 -21.062 3.781 1 52.16 465 SER A C 1
ATOM 3651 O O . SER A 1 465 ? -41.25 -20.594 4.082 1 52.16 465 SER A O 1
ATOM 3653 N N . SER A 1 466 ? -42.844 -21.688 4.754 1 54.31 466 SER A N 1
ATOM 3654 C CA . SER A 1 466 ? -42.375 -22.422 5.914 1 54.31 466 SER A CA 1
ATOM 3655 C C . SER A 1 466 ? -41.062 -23.125 5.625 1 54.31 466 SER A C 1
ATOM 3657 O O . SER A 1 466 ? -40.406 -23.641 6.531 1 54.31 466 SER A O 1
ATOM 3659 N N . LYS A 1 467 ? -40.5 -23.156 4.363 1 62.97 467 LYS A N 1
ATOM 3660 C CA . LYS A 1 467 ? -39.375 -24.031 4.129 1 62.97 467 LYS A CA 1
ATOM 3661 C C . LYS A 1 467 ? -38.188 -23.25 3.561 1 62.97 467 LYS A C 1
ATOM 3663 O O . LYS A 1 467 ? -37.344 -23.828 2.869 1 62.97 467 LYS A O 1
ATOM 3668 N N . GLY A 1 468 ? -38.156 -21.812 3.824 1 79.06 468 GLY A N 1
ATOM 3669 C CA . GLY A 1 468 ? -37.062 -21.062 3.229 1 79.06 468 GLY A CA 1
ATOM 3670 C C . GLY A 1 468 ? -36.344 -20.141 4.207 1 79.06 468 GLY A C 1
ATOM 3671 O O . GLY A 1 468 ? -36.812 -19.969 5.336 1 79.06 468 GLY A O 1
ATOM 3672 N N . ILE A 1 469 ? -35.031 -19.938 3.893 1 87.69 469 ILE A N 1
ATOM 3673 C CA . ILE A 1 469 ? -34.25 -19.031 4.703 1 87.69 469 ILE A CA 1
ATOM 3674 C C . ILE A 1 469 ? -33.906 -17.781 3.889 1 87.69 469 ILE A C 1
ATOM 3676 O O . ILE A 1 469 ? -33.625 -17.875 2.693 1 87.69 469 ILE A O 1
ATOM 3680 N N . ARG A 1 470 ? -34.094 -16.625 4.547 1 91.38 470 ARG A N 1
ATOM 3681 C CA . ARG A 1 470 ? -33.688 -15.359 3.943 1 91.38 470 ARG A CA 1
ATOM 3682 C C . ARG A 1 470 ? -32.344 -14.898 4.516 1 91.38 470 ARG A C 1
ATOM 3684 O O . ARG A 1 470 ? -32.188 -14.844 5.738 1 91.38 470 ARG A O 1
ATOM 3691 N N . VAL A 1 471 ? -31.453 -14.727 3.582 1 93.31 471 VAL A N 1
ATOM 3692 C CA . VAL A 1 471 ? -30.109 -14.305 3.996 1 93.31 471 VAL A CA 1
ATOM 3693 C C . VAL A 1 471 ? -29.828 -12.898 3.48 1 93.31 471 VAL A C 1
ATOM 3695 O O . VAL A 1 471 ? -30.172 -12.562 2.346 1 93.31 471 VAL A O 1
ATOM 3698 N N . THR A 1 472 ? -29.344 -12.047 4.367 1 93.5 472 THR A N 1
ATOM 3699 C CA . THR A 1 472 ? -28.953 -10.695 3.994 1 93.5 472 THR A CA 1
ATOM 3700 C C . THR A 1 472 ? -27.484 -10.453 4.324 1 93.5 472 THR A C 1
ATOM 3702 O O . THR A 1 472 ? -26.953 -11.031 5.273 1 93.5 472 THR A O 1
ATOM 3705 N N . TYR A 1 473 ? -26.828 -9.703 3.518 1 94.88 473 TYR A N 1
ATOM 3706 C CA . TYR A 1 473 ? -25.422 -9.367 3.686 1 94.88 473 TYR A CA 1
ATOM 3707 C C . TYR A 1 473 ? -25.188 -7.871 3.523 1 94.88 473 TYR A C 1
ATOM 3709 O O . TYR A 1 473 ? -25.188 -7.352 2.404 1 94.88 473 TYR A O 1
ATOM 3717 N N . PRO A 1 474 ? -25 -7.137 4.637 1 93.94 474 PRO A N 1
ATOM 3718 C CA . PRO A 1 474 ? -24.891 -5.676 4.582 1 93.94 474 PRO A CA 1
ATOM 3719 C C . PRO A 1 474 ? -23.5 -5.191 4.188 1 93.94 474 PRO A C 1
ATOM 3721 O O . PRO A 1 474 ? -22.875 -4.426 4.93 1 93.94 474 PRO A O 1
ATOM 3724 N N . SER A 1 475 ? -23 -5.617 3.061 1 93.19 475 SER A N 1
ATOM 3725 C CA . SER A 1 475 ? -21.688 -5.223 2.535 1 93.19 475 SER A CA 1
ATOM 3726 C C . SER A 1 475 ? -21.578 -5.523 1.044 1 93.19 475 SER A C 1
ATOM 3728 O O . SER A 1 475 ? -22.391 -6.273 0.496 1 93.19 475 SER A O 1
ATOM 3730 N N . SER A 1 476 ? -20.625 -4.844 0.427 1 94.06 476 SER A N 1
ATOM 3731 C CA . SER A 1 476 ? -20.297 -5.219 -0.946 1 94.06 476 SER A CA 1
ATOM 3732 C C . SER A 1 476 ? -19.703 -6.617 -1.012 1 94.06 476 SER A C 1
ATOM 3734 O O . SER A 1 476 ? -19.188 -7.129 -0.011 1 94.06 476 SER A O 1
ATOM 3736 N N . LEU A 1 477 ? -19.875 -7.266 -2.09 1 93.75 477 LEU A N 1
ATOM 3737 C CA . LEU A 1 477 ? -19.297 -8.578 -2.314 1 93.75 477 LEU A CA 1
ATOM 3738 C C . LEU A 1 477 ? -18.141 -8.5 -3.307 1 93.75 477 LEU A C 1
ATOM 3740 O O . LEU A 1 477 ? -18.344 -8.594 -4.52 1 93.75 477 LEU A O 1
ATOM 3744 N N . LEU A 1 478 ? -17 -8.375 -2.754 1 92.44 478 LEU A N 1
ATOM 3745 C CA . LEU A 1 478 ? -15.773 -8.18 -3.527 1 92.44 478 LEU A CA 1
ATOM 3746 C C . LEU A 1 478 ? -14.789 -9.32 -3.277 1 92.44 478 LEU A C 1
ATOM 3748 O O . LEU A 1 478 ? -15 -10.141 -2.385 1 92.44 478 LEU A O 1
ATOM 3752 N N . TYR A 1 479 ? -13.773 -9.359 -3.986 1 87.81 479 TYR A N 1
ATOM 3753 C CA . TYR A 1 479 ? -12.852 -10.492 -3.988 1 87.81 479 TYR A CA 1
ATOM 3754 C C . TYR A 1 479 ? -12.312 -10.758 -2.588 1 87.81 479 TYR A C 1
ATOM 3756 O O . TYR A 1 479 ? -12.078 -11.906 -2.211 1 87.81 479 TYR A O 1
ATOM 3764 N N . PHE A 1 480 ? -12.133 -9.703 -1.752 1 87.25 480 PHE A N 1
ATOM 3765 C CA . PHE A 1 480 ? -11.414 -9.891 -0.494 1 87.25 480 PHE A CA 1
ATOM 3766 C C . PHE A 1 480 ? -12.352 -10.414 0.588 1 87.25 480 PHE A C 1
ATOM 3768 O O . PHE A 1 480 ? -11.898 -10.844 1.653 1 87.25 480 PHE A O 1
ATOM 3775 N N . ASN A 1 481 ? -13.656 -10.422 0.362 1 90.19 481 ASN A N 1
ATOM 3776 C CA . ASN A 1 481 ? -14.547 -10.953 1.382 1 90.19 481 ASN A CA 1
ATOM 3777 C C . ASN A 1 481 ? -15.305 -12.18 0.877 1 90.19 481 ASN A C 1
ATOM 3779 O O . ASN A 1 481 ? -16.172 -12.711 1.575 1 90.19 481 ASN A O 1
ATOM 3783 N N . CYS A 1 482 ? -15.039 -12.625 -0.345 1 88.38 482 CYS A N 1
ATOM 3784 C CA . CYS A 1 482 ? -15.742 -13.75 -0.951 1 88.38 482 CYS A CA 1
ATOM 3785 C C . CYS A 1 482 ? -15.516 -15.023 -0.155 1 88.38 482 CYS A C 1
ATOM 3787 O O . CYS A 1 482 ? -16.453 -15.781 0.095 1 88.38 482 CYS A O 1
ATOM 3789 N N . ASP A 1 483 ? -14.344 -15.234 0.24 1 83.19 483 ASP A N 1
ATOM 3790 C CA . ASP A 1 483 ? -14.016 -16.469 0.959 1 83.19 483 ASP A CA 1
ATOM 3791 C C . ASP A 1 483 ? -14.727 -16.516 2.307 1 83.19 483 ASP A C 1
ATOM 3793 O O . ASP A 1 483 ? -15.305 -17.547 2.668 1 83.19 483 ASP A O 1
ATOM 3797 N N . VAL A 1 484 ? -14.711 -15.438 3.012 1 85.62 484 VAL A N 1
ATOM 3798 C CA . VAL A 1 484 ? -15.359 -15.375 4.316 1 85.62 484 VAL A CA 1
ATOM 3799 C C . VAL A 1 484 ? -16.875 -15.5 4.148 1 85.62 484 VAL A C 1
ATOM 3801 O O . VAL A 1 484 ? -17.531 -16.188 4.934 1 85.62 484 VAL A O 1
ATOM 3804 N N . PHE A 1 485 ? -17.375 -14.883 3.145 1 91.62 485 PHE A N 1
ATOM 3805 C CA . PHE A 1 485 ? -18.797 -14.977 2.84 1 91.62 485 PHE A CA 1
ATOM 3806 C C . PHE A 1 485 ? -19.188 -16.422 2.555 1 91.62 485 PHE A C 1
ATOM 3808 O O . PHE A 1 485 ? -20.172 -16.922 3.098 1 91.62 485 PHE A O 1
ATOM 3815 N N . GLU A 1 486 ? -18.406 -17.031 1.709 1 89.25 486 GLU A N 1
ATOM 3816 C CA . GLU A 1 486 ? -18.719 -18.406 1.318 1 89.25 486 GLU A CA 1
ATOM 3817 C C . GLU A 1 486 ? -18.703 -19.344 2.525 1 89.25 486 GLU A C 1
ATOM 3819 O O . GLU A 1 486 ? -19.594 -20.172 2.686 1 89.25 486 GLU A O 1
ATOM 3824 N N . LYS A 1 487 ? -17.734 -19.203 3.32 1 85.19 487 LYS A N 1
ATOM 3825 C CA . LYS A 1 487 ? -17.609 -20.031 4.512 1 85.19 487 LYS A CA 1
ATOM 3826 C C . LYS A 1 487 ? -18.781 -19.812 5.461 1 85.19 487 LYS A C 1
ATOM 3828 O O . LYS A 1 487 ? -19.375 -20.766 5.969 1 85.19 487 LYS A O 1
ATOM 3833 N N . SER A 1 488 ? -19.109 -18.547 5.703 1 90.94 488 SER A N 1
ATOM 3834 C CA . SER A 1 488 ? -20.219 -18.203 6.594 1 90.94 488 SER A CA 1
ATOM 3835 C C . SER A 1 488 ? -21.547 -18.672 6.016 1 90.94 488 SER A C 1
ATOM 3837 O O . SER A 1 488 ? -22.406 -19.156 6.75 1 90.94 488 SER A O 1
ATOM 3839 N N . PHE A 1 489 ? -21.672 -18.453 4.762 1 92.88 489 PHE A N 1
ATOM 3840 C CA . PHE A 1 489 ? -22.891 -18.859 4.066 1 92.88 489 PHE A CA 1
ATOM 3841 C C . PHE A 1 489 ? -23.109 -20.359 4.18 1 92.88 489 PHE A C 1
ATOM 3843 O O . PHE A 1 489 ? -24.203 -20.812 4.531 1 92.88 489 PHE A O 1
ATOM 3850 N N . ASN A 1 490 ? -22.078 -21.125 3.889 1 89 490 ASN A N 1
ATOM 3851 C CA . ASN A 1 490 ? -22.156 -22.578 3.957 1 89 490 ASN A CA 1
ATOM 3852 C C . ASN A 1 490 ? -22.438 -23.062 5.379 1 89 490 ASN A C 1
ATOM 3854 O O . ASN A 1 490 ? -23.172 -24.031 5.578 1 89 490 ASN A O 1
ATOM 3858 N N . LYS A 1 491 ? -21.906 -22.422 6.301 1 88.88 491 LYS A N 1
ATOM 3859 C CA . LYS A 1 491 ? -22.156 -22.75 7.695 1 88.88 491 LYS A CA 1
ATOM 3860 C C . LYS A 1 491 ? -23.625 -22.531 8.062 1 88.88 491 LYS A C 1
ATOM 3862 O O . LYS A 1 491 ? -24.234 -23.359 8.758 1 88.88 491 LYS A O 1
ATOM 3867 N N . ILE A 1 492 ? -24.172 -21.453 7.598 1 89.69 492 ILE A N 1
ATOM 3868 C CA . ILE A 1 492 ? -25.562 -21.109 7.879 1 89.69 492 ILE A CA 1
ATOM 3869 C C . ILE A 1 492 ? -26.484 -22.125 7.223 1 89.69 492 ILE A C 1
ATOM 3871 O O . ILE A 1 492 ? -27.438 -22.594 7.84 1 89.69 492 ILE A O 1
ATOM 3875 N N . ILE A 1 493 ? -26.172 -22.469 6.016 1 87.31 493 ILE A N 1
ATOM 3876 C CA . ILE A 1 493 ? -26.984 -23.422 5.277 1 87.31 493 ILE A CA 1
ATOM 3877 C C . ILE A 1 493 ? -26.922 -24.781 5.953 1 87.31 493 ILE A C 1
ATOM 3879 O O . ILE A 1 493 ? -27.938 -25.453 6.117 1 87.31 493 ILE A O 1
ATOM 3883 N N . HIS A 1 494 ? -25.75 -25.188 6.359 1 84.69 494 HIS A N 1
ATOM 3884 C CA . HIS A 1 494 ? -25.578 -26.484 7.008 1 84.69 494 HIS A CA 1
ATOM 3885 C C . HIS A 1 494 ? -26.297 -26.531 8.352 1 84.69 494 HIS A C 1
ATOM 3887 O O . HIS A 1 494 ? -26.906 -27.531 8.695 1 84.69 494 HIS A O 1
ATOM 3893 N N . THR A 1 495 ? -26.172 -25.5 9.086 1 83.69 495 THR A N 1
ATOM 3894 C CA . THR A 1 495 ? -26.781 -25.438 10.414 1 83.69 495 THR A CA 1
ATOM 3895 C C . THR A 1 495 ? -28.297 -25.422 10.305 1 83.69 495 THR A C 1
ATOM 3897 O O . THR A 1 495 ? -29 -26.094 11.062 1 83.69 495 THR A O 1
ATOM 3900 N N . GLN A 1 496 ? -28.797 -24.688 9.383 1 78 496 GLN A N 1
ATOM 3901 C CA . GLN A 1 496 ? -30.234 -24.484 9.281 1 78 496 GLN A CA 1
ATOM 3902 C C . GLN A 1 496 ? -30.922 -25.688 8.664 1 78 496 GLN A C 1
ATOM 3904 O O . GLN A 1 496 ? -32.031 -26.078 9.086 1 78 496 GLN A O 1
ATOM 3909 N N . PHE A 1 497 ? -30.344 -26.297 7.695 1 76.44 497 PHE A N 1
ATOM 3910 C CA . PHE A 1 497 ? -31 -27.406 7.02 1 76.44 497 PHE A CA 1
ATOM 3911 C C . PHE A 1 497 ? -30.703 -28.719 7.73 1 76.44 497 PHE A C 1
ATOM 3913 O O . PHE A 1 497 ? -31.5 -29.656 7.652 1 76.44 497 PHE A O 1
ATOM 3920 N N . SER A 1 498 ? -29.562 -28.812 8.375 1 73 498 SER A N 1
ATOM 3921 C CA . SER A 1 498 ? -29.312 -30 9.203 1 73 498 SER A CA 1
ATOM 3922 C C . SER A 1 498 ? -30.266 -30.031 10.406 1 73 498 SER A C 1
ATOM 3924 O O . SER A 1 498 ? -30.781 -31.094 10.75 1 73 498 SER A O 1
ATOM 3926 N N . THR A 1 499 ? -30.453 -28.938 10.984 1 66.19 499 THR A N 1
ATOM 3927 C CA . THR A 1 499 ? -31.359 -28.828 12.125 1 66.19 499 THR A CA 1
ATOM 3928 C C . THR A 1 499 ? -32.781 -29.109 11.703 1 66.19 499 THR A C 1
ATOM 3930 O O . THR A 1 499 ? -33.531 -29.812 12.406 1 66.19 499 THR A O 1
ATOM 3933 N N . LYS A 1 500 ? -33.188 -28.672 10.523 1 61.84 500 LYS A N 1
ATOM 3934 C CA . LYS A 1 500 ? -34.562 -28.859 10.062 1 61.84 500 LYS A CA 1
ATOM 3935 C C . LYS A 1 500 ? -34.812 -30.312 9.688 1 61.84 500 LYS A C 1
ATOM 3937 O O . LYS A 1 500 ? -35.906 -30.828 9.859 1 61.84 500 LYS A O 1
ATOM 3942 N N . ASP A 1 501 ? -33.719 -30.844 9.07 1 65.56 501 ASP A N 1
ATOM 3943 C CA . ASP A 1 501 ? -33.844 -32.25 8.703 1 65.56 501 ASP A CA 1
ATOM 3944 C C . ASP A 1 501 ? -34.062 -33.125 9.938 1 65.56 501 ASP A C 1
ATOM 3946 O O . ASP A 1 501 ? -34.844 -34.094 9.898 1 65.56 501 ASP A O 1
ATOM 3950 N N . GLU A 1 502 ? -33.312 -32.875 10.914 1 61.88 502 GLU A N 1
ATOM 3951 C CA . GLU A 1 502 ? -33.469 -33.625 12.156 1 61.88 502 GLU A CA 1
ATOM 3952 C C . GLU A 1 502 ? -34.875 -33.406 12.734 1 61.88 502 GLU A C 1
ATOM 3954 O O . GLU A 1 502 ? -35.469 -34.344 13.305 1 61.88 502 GLU A O 1
ATOM 3959 N N . GLU A 1 503 ? -35.312 -32.188 12.555 1 58.16 503 GLU A N 1
ATOM 3960 C CA . GLU A 1 503 ? -36.594 -31.859 13.164 1 58.16 503 GLU A CA 1
ATOM 3961 C C . GLU A 1 503 ? -37.75 -32.406 12.328 1 58.16 503 GLU A C 1
ATOM 3963 O O . GLU A 1 503 ? -38.781 -32.812 12.875 1 58.16 503 GLU A O 1
ATOM 3968 N N . THR A 1 504 ? -37.656 -32.188 11.133 1 54 504 THR A N 1
ATOM 3969 C CA . THR A 1 504 ? -38.875 -32.469 10.367 1 54 504 THR A CA 1
ATOM 3970 C C . THR A 1 504 ? -38.75 -33.844 9.703 1 54 504 THR A C 1
ATOM 3972 O O . THR A 1 504 ? -39.719 -34.312 9.055 1 54 504 THR A O 1
ATOM 3975 N N . GLN A 1 505 ? -37.906 -34.844 10.141 1 50.28 505 GLN A N 1
ATOM 3976 C CA . GLN A 1 505 ? -37.75 -36.156 9.562 1 50.28 505 GLN A CA 1
ATOM 3977 C C . GLN A 1 505 ? -37.906 -36.125 8.047 1 50.28 505 GLN A C 1
ATOM 3979 O O . GLN A 1 505 ? -37.969 -37.188 7.398 1 50.28 505 GLN A O 1
ATOM 3984 N N . MET A 1 506 ? -38.5 -35.125 7.379 1 45.34 506 MET A N 1
ATOM 3985 C CA . MET A 1 506 ? -38.875 -35.125 5.965 1 45.34 506 MET A CA 1
ATOM 3986 C C . MET A 1 506 ? -37.781 -34.438 5.133 1 45.34 506 MET A C 1
ATOM 3988 O O . MET A 1 506 ? -37.312 -33.344 5.484 1 45.34 506 MET A O 1
ATOM 3992 N N . ILE A 1 507 ? -36.906 -35.156 4.445 1 49.69 507 ILE A N 1
ATOM 3993 C CA . ILE A 1 507 ? -36 -34.656 3.406 1 49.69 507 ILE A CA 1
ATOM 3994 C C . ILE A 1 507 ? -36.781 -33.844 2.383 1 49.69 507 ILE A C 1
ATOM 3996 O O . ILE A 1 507 ? -37.438 -34.406 1.505 1 49.69 507 ILE A O 1
ATOM 4000 N N . ASP A 1 508 ? -37.719 -33 2.625 1 50.78 508 ASP A N 1
ATOM 4001 C CA . ASP A 1 508 ? -38.594 -32.406 1.645 1 50.78 508 ASP A CA 1
ATOM 4002 C C . ASP A 1 508 ? -37.812 -31.625 0.594 1 50.78 508 ASP A C 1
ATOM 4004 O O . ASP A 1 508 ? -36.812 -31 0.91 1 50.78 508 ASP A O 1
ATOM 4008 N N . LYS A 1 509 ? -38.125 -31.781 -0.667 1 55.53 509 LYS A N 1
ATOM 4009 C CA . LYS A 1 509 ? -37.719 -31.453 -2.027 1 55.53 509 LYS A CA 1
ATOM 4010 C C . LYS A 1 509 ? -37.688 -29.953 -2.26 1 55.53 509 LYS A C 1
ATOM 4012 O O . LYS A 1 509 ? -37.094 -29.484 -3.227 1 55.53 509 LYS A O 1
ATOM 4017 N N . ASP A 1 510 ? -38.312 -29.047 -1.388 1 62.03 510 ASP A N 1
ATOM 4018 C CA . ASP A 1 510 ? -38.438 -27.688 -1.902 1 62.03 510 ASP A CA 1
ATOM 4019 C C . ASP A 1 510 ? -37.719 -26.672 -1.011 1 62.03 510 ASP A C 1
ATOM 4021 O O . ASP A 1 510 ? -38.344 -25.734 -0.498 1 62.03 510 ASP A O 1
ATOM 4025 N N . ARG A 1 511 ? -36.469 -26.922 -0.684 1 80.88 511 ARG A N 1
ATOM 4026 C CA . ARG A 1 511 ? -35.688 -26 0.123 1 80.88 511 ARG A CA 1
ATOM 4027 C C . ARG A 1 511 ? -35.25 -24.781 -0.694 1 80.88 511 ARG A C 1
ATOM 4029 O O . ARG A 1 511 ? -34.781 -24.922 -1.826 1 80.88 511 ARG A O 1
ATOM 4036 N N . ASN A 1 512 ? -35.688 -23.516 -0.095 1 86.88 512 ASN A N 1
ATOM 4037 C CA . ASN A 1 512 ? -35.375 -22.297 -0.803 1 86.88 512 ASN A CA 1
ATOM 4038 C C . ASN A 1 512 ? -34.531 -21.344 0.073 1 86.88 512 ASN A C 1
ATOM 4040 O O . ASN A 1 512 ? -34.844 -21.188 1.261 1 86.88 512 ASN A O 1
ATOM 4044 N N . VAL A 1 513 ? -33.469 -20.938 -0.521 1 90.88 513 VAL A N 1
ATOM 4045 C CA . VAL A 1 513 ? -32.688 -19.891 0.107 1 90.88 513 VAL A CA 1
ATOM 4046 C C . VAL A 1 513 ? -32.812 -18.609 -0.699 1 90.88 513 VAL A C 1
ATOM 4048 O O . VAL A 1 513 ? -32.531 -18.594 -1.903 1 90.88 513 VAL A O 1
ATOM 4051 N N . VAL A 1 514 ? -33.312 -17.578 -0.05 1 92.44 514 VAL A N 1
ATOM 4052 C CA . VAL A 1 514 ? -33.438 -16.266 -0.695 1 92.44 514 VAL A CA 1
ATOM 4053 C C . VAL A 1 514 ? -32.344 -15.344 -0.208 1 92.44 514 VAL A C 1
ATOM 4055 O O . VAL A 1 514 ? -32.188 -15.109 0.994 1 92.44 514 VAL A O 1
ATOM 4058 N N . PHE A 1 515 ? -31.531 -14.922 -1.138 1 94.44 515 PHE A N 1
ATOM 4059 C CA . PHE A 1 515 ? -30.469 -13.969 -0.829 1 94.44 515 PHE A CA 1
ATOM 4060 C C . PHE A 1 515 ? -30.922 -12.547 -1.153 1 94.44 515 PHE A C 1
ATOM 4062 O O . PHE A 1 515 ? -31.062 -12.188 -2.324 1 94.44 515 PHE A O 1
ATOM 4069 N N . ASP A 1 516 ? -31.219 -11.781 -0.111 1 93.88 516 ASP A N 1
ATOM 4070 C CA . ASP A 1 516 ? -31.594 -10.383 -0.264 1 93.88 516 ASP A CA 1
ATOM 4071 C C . ASP A 1 516 ? -30.359 -9.508 -0.521 1 93.88 516 ASP A C 1
ATOM 4073 O O . ASP A 1 516 ? -29.562 -9.266 0.387 1 93.88 516 ASP A O 1
ATOM 4077 N N . MET A 1 517 ? -30.266 -9.008 -1.729 1 94.31 517 MET A N 1
ATOM 4078 C CA . MET A 1 517 ? -29.078 -8.281 -2.145 1 94.31 517 MET A CA 1
ATOM 4079 C C . MET A 1 517 ? -29.266 -6.777 -2.016 1 94.31 517 MET A C 1
ATOM 4081 O O . MET A 1 517 ? -28.562 -5.996 -2.656 1 94.31 517 MET A O 1
ATOM 4085 N N . SER A 1 518 ? -30.188 -6.371 -1.143 1 91.44 518 SER A N 1
ATOM 4086 C CA . SER A 1 518 ? -30.453 -4.949 -0.953 1 91.44 518 SER A CA 1
ATOM 4087 C C . SER A 1 518 ? -29.281 -4.254 -0.267 1 91.44 518 SER A C 1
ATOM 4089 O O . SER A 1 518 ? -29.078 -3.051 -0.447 1 91.44 518 SER A O 1
ATOM 4091 N N . GLY A 1 519 ? -28.547 -5.035 0.463 1 92.69 519 GLY A N 1
ATOM 4092 C CA . GLY A 1 519 ? -27.422 -4.469 1.192 1 92.69 519 GLY A CA 1
ATOM 4093 C C . GLY A 1 519 ? -26.125 -4.523 0.415 1 92.69 519 GLY A C 1
ATOM 4094 O O . GLY A 1 519 ? -25.094 -4.055 0.895 1 92.69 519 GLY A O 1
ATOM 4095 N N . ILE A 1 520 ? -26.172 -4.992 -0.806 1 94.69 520 ILE A N 1
ATOM 4096 C CA . ILE A 1 520 ? -24.969 -5.152 -1.614 1 94.69 520 ILE A CA 1
ATOM 4097 C C . ILE A 1 520 ? -24.906 -4.043 -2.664 1 94.69 520 ILE A C 1
ATOM 4099 O O . ILE A 1 520 ? -25.562 -4.125 -3.701 1 94.69 520 ILE A O 1
ATOM 4103 N N . GLY A 1 521 ? -24 -3.113 -2.363 1 92.44 521 GLY A N 1
ATOM 4104 C CA . GLY A 1 521 ? -23.906 -1.973 -3.26 1 92.44 521 GLY A CA 1
ATOM 4105 C C . GLY A 1 521 ? -23 -2.215 -4.445 1 92.44 521 GLY A C 1
ATOM 4106 O O . GLY A 1 521 ? -23.156 -1.595 -5.496 1 92.44 521 GLY A O 1
ATOM 4107 N N . ASN A 1 522 ? -22.031 -3.014 -4.207 1 93.31 522 ASN A N 1
ATOM 4108 C CA . ASN A 1 522 ? -21.047 -3.281 -5.25 1 93.31 522 ASN A CA 1
ATOM 4109 C C . ASN A 1 522 ? -20.688 -4.762 -5.305 1 93.31 522 ASN A C 1
ATOM 4111 O O . ASN A 1 522 ? -20.688 -5.449 -4.281 1 93.31 522 ASN A O 1
ATOM 4115 N N . ILE A 1 523 ? -20.359 -5.223 -6.551 1 92.56 523 ILE A N 1
ATOM 4116 C CA . ILE A 1 523 ? -19.938 -6.598 -6.781 1 92.56 523 ILE A CA 1
ATOM 4117 C C . ILE A 1 523 ? -18.859 -6.629 -7.863 1 92.56 523 ILE A C 1
ATOM 4119 O O . ILE A 1 523 ? -18.891 -5.824 -8.797 1 92.56 523 ILE A O 1
ATOM 4123 N N . ASP A 1 524 ? -17.906 -7.383 -7.664 1 90.38 524 ASP A N 1
ATOM 4124 C CA . ASP A 1 524 ? -16.875 -7.531 -8.695 1 90.38 524 ASP A CA 1
ATOM 4125 C C . ASP A 1 524 ? -16.938 -8.914 -9.336 1 90.38 524 ASP A C 1
ATOM 4127 O O . ASP A 1 524 ? -17.891 -9.672 -9.109 1 90.38 524 ASP A O 1
ATOM 4131 N N . VAL A 1 525 ? -16 -9.219 -10.133 1 87 525 VAL A N 1
ATOM 4132 C CA . VAL A 1 525 ? -16 -10.469 -10.891 1 87 525 VAL A CA 1
ATOM 4133 C C . VAL A 1 525 ? -15.945 -11.656 -9.93 1 87 525 VAL A C 1
ATOM 4135 O O . VAL A 1 525 ? -16.656 -12.641 -10.109 1 87 525 VAL A O 1
ATOM 4138 N N . SER A 1 526 ? -15.102 -11.555 -8.93 1 86.88 526 SER A N 1
ATOM 4139 C CA . SER A 1 526 ? -14.984 -12.633 -7.949 1 86.88 526 SER A CA 1
ATOM 4140 C C . SER A 1 526 ? -16.312 -12.859 -7.219 1 86.88 526 SER A C 1
ATOM 4142 O O . SER A 1 526 ? -16.688 -14 -6.949 1 86.88 526 SER A O 1
ATOM 4144 N N . GLY A 1 527 ? -16.922 -11.727 -6.887 1 90.88 527 GLY A N 1
ATOM 4145 C CA . GLY A 1 527 ? -18.234 -11.836 -6.25 1 90.88 527 GLY A CA 1
ATOM 4146 C C . GLY A 1 527 ? -19.281 -12.484 -7.137 1 90.88 527 GLY A C 1
ATOM 4147 O O . GLY A 1 527 ? -20.047 -13.328 -6.68 1 90.88 527 GLY A O 1
ATOM 4148 N N . ALA A 1 528 ? -19.344 -12.078 -8.32 1 90.88 528 ALA A N 1
ATOM 4149 C CA . ALA A 1 528 ? -20.281 -12.656 -9.273 1 90.88 528 ALA A CA 1
ATOM 4150 C C . ALA A 1 528 ? -20.031 -14.141 -9.477 1 90.88 528 ALA A C 1
ATOM 4152 O O . ALA A 1 528 ? -20.969 -14.945 -9.5 1 90.88 528 ALA A O 1
ATOM 4153 N N . ASN A 1 529 ? -18.797 -14.469 -9.633 1 87 529 ASN A N 1
ATOM 4154 C CA . ASN A 1 529 ? -18.422 -15.867 -9.789 1 87 529 ASN A CA 1
ATOM 4155 C C . ASN A 1 529 ? -18.812 -16.688 -8.57 1 87 529 ASN A C 1
ATOM 4157 O O . ASN A 1 529 ? -19.203 -17.859 -8.703 1 87 529 ASN A O 1
ATOM 4161 N N . LEU A 1 530 ? -18.672 -16.125 -7.473 1 89.81 530 LEU A N 1
ATOM 4162 C CA . LEU A 1 530 ? -19.031 -16.812 -6.238 1 89.81 530 LEU A CA 1
ATOM 4163 C C . LEU A 1 530 ? -20.531 -17.109 -6.207 1 89.81 530 LEU A C 1
ATOM 4165 O O . LEU A 1 530 ? -20.953 -18.188 -5.801 1 89.81 530 LEU A O 1
ATOM 4169 N N . LEU A 1 531 ? -21.359 -16.125 -6.605 1 93.5 531 LEU A N 1
ATOM 4170 C CA . LEU A 1 531 ? -22.812 -16.312 -6.621 1 93.5 531 LEU A CA 1
ATOM 4171 C C . LEU A 1 531 ? -23.188 -17.438 -7.582 1 93.5 531 LEU A C 1
ATOM 4173 O O . LEU A 1 531 ? -24.078 -18.234 -7.273 1 93.5 531 LEU A O 1
ATOM 4177 N N . VAL A 1 532 ? -22.562 -17.484 -8.664 1 90.31 532 VAL A N 1
ATOM 4178 C CA . VAL A 1 532 ? -22.797 -18.547 -9.641 1 90.31 532 VAL A CA 1
ATOM 4179 C C . VAL A 1 532 ? -22.391 -19.891 -9.047 1 90.31 532 VAL A C 1
ATOM 4181 O O . VAL A 1 532 ? -23.141 -20.859 -9.141 1 90.31 532 VAL A O 1
ATOM 4184 N N . LYS A 1 533 ? -21.25 -19.891 -8.508 1 86.94 533 LYS A N 1
ATOM 4185 C CA . LYS A 1 533 ? -20.734 -21.109 -7.875 1 86.94 533 LYS A CA 1
ATOM 4186 C C . LYS A 1 533 ? -21.688 -21.609 -6.789 1 86.94 533 LYS A C 1
ATOM 4188 O O . LYS A 1 533 ? -21.953 -22.812 -6.695 1 86.94 533 LYS A O 1
ATOM 4193 N N . LEU A 1 534 ? -22.172 -20.703 -5.957 1 91.75 534 LEU A N 1
ATOM 4194 C CA . LEU A 1 534 ? -23.094 -21.062 -4.883 1 91.75 534 LEU A CA 1
ATOM 4195 C C . LEU A 1 534 ? -24.406 -21.609 -5.441 1 91.75 534 LEU A C 1
ATOM 4197 O O . LEU A 1 534 ? -24.969 -22.562 -4.906 1 91.75 534 LEU A O 1
ATOM 4201 N N . THR A 1 535 ? -24.906 -21 -6.469 1 91.62 535 THR A N 1
ATOM 4202 C CA . THR A 1 535 ? -26.141 -21.438 -7.102 1 91.62 535 THR A CA 1
ATOM 4203 C C . THR A 1 535 ? -26 -22.859 -7.629 1 91.62 535 THR A C 1
ATOM 4205 O O . THR A 1 535 ? -26.875 -23.703 -7.41 1 91.62 535 THR A O 1
ATOM 4208 N N . GLU A 1 536 ? -24.891 -23.109 -8.242 1 87.94 536 GLU A N 1
ATOM 4209 C CA . GLU A 1 536 ? -24.625 -24.438 -8.805 1 87.94 536 GLU A CA 1
ATOM 4210 C C . GLU A 1 536 ? -24.438 -25.469 -7.703 1 87.94 536 GLU A C 1
ATOM 4212 O O . GLU A 1 536 ? -25 -26.562 -7.77 1 87.94 536 GLU A O 1
ATOM 4217 N N . ASN A 1 537 ? -23.703 -25.125 -6.711 1 86.69 537 ASN A N 1
ATOM 4218 C CA . ASN A 1 537 ? -23.391 -26.062 -5.629 1 86.69 537 ASN A CA 1
ATOM 4219 C C . ASN A 1 537 ? -24.641 -26.422 -4.832 1 86.69 537 ASN A C 1
ATOM 4221 O O . ASN A 1 537 ? -24.828 -27.578 -4.445 1 86.69 537 ASN A O 1
ATOM 4225 N N . LEU A 1 538 ? -25.469 -25.422 -4.543 1 88.81 538 LEU A N 1
ATOM 4226 C CA . LEU A 1 538 ? -26.672 -25.656 -3.764 1 88.81 538 LEU A CA 1
ATOM 4227 C C . LEU A 1 538 ? -27.656 -26.516 -4.539 1 88.81 538 LEU A C 1
ATOM 4229 O O . LEU A 1 538 ? -28.312 -27.391 -3.965 1 88.81 538 LEU A O 1
ATOM 4233 N N . LYS A 1 539 ? -27.672 -26.328 -5.766 1 87.06 539 LYS A N 1
ATOM 4234 C CA . LYS A 1 539 ? -28.562 -27.109 -6.605 1 87.06 539 LYS A CA 1
ATOM 4235 C C . LYS A 1 539 ? -28.062 -28.547 -6.762 1 87.06 539 LYS A C 1
ATOM 4237 O O . LYS A 1 539 ? -28.812 -29.5 -6.547 1 87.06 539 LYS A O 1
ATOM 4242 N N . GLU A 1 540 ? -26.828 -28.688 -7.059 1 83.88 540 GLU A N 1
ATOM 4243 C CA . GLU A 1 540 ? -26.25 -29.984 -7.383 1 83.88 540 GLU A CA 1
ATOM 4244 C C . GLU A 1 540 ? -26.078 -30.844 -6.129 1 83.88 540 GLU A C 1
ATOM 4246 O O . GLU A 1 540 ? -26.359 -32.031 -6.148 1 83.88 540 GLU A O 1
ATOM 4251 N N . GLN A 1 541 ? -25.641 -30.25 -5.09 1 76.19 541 GLN A N 1
ATOM 4252 C CA . GLN A 1 541 ? -25.281 -31.031 -3.914 1 76.19 541 GLN A CA 1
ATOM 4253 C C . GLN A 1 541 ? -26.484 -31.219 -2.984 1 76.19 541 GLN A C 1
ATOM 4255 O O . GLN A 1 541 ? -26.609 -32.25 -2.326 1 76.19 541 GLN A O 1
ATOM 4260 N N . HIS A 1 542 ? -27.406 -30.188 -2.947 1 78.19 542 HIS A N 1
ATOM 4261 C CA . HIS A 1 542 ? -28.406 -30.25 -1.887 1 78.19 542 HIS A CA 1
ATOM 4262 C C . HIS A 1 542 ? -29.812 -30.125 -2.453 1 78.19 542 HIS A C 1
ATOM 4264 O O . HIS A 1 542 ? -30.797 -30.203 -1.713 1 78.19 542 HIS A O 1
ATOM 4270 N N . GLY A 1 543 ? -29.938 -29.859 -3.688 1 82.12 543 GLY A N 1
ATOM 4271 C CA . GLY A 1 543 ? -31.25 -29.672 -4.277 1 82.12 543 GLY A CA 1
ATOM 4272 C C . GLY A 1 543 ? -31.953 -28.422 -3.771 1 82.12 543 GLY A C 1
ATOM 4273 O O . GLY A 1 543 ? -33.188 -28.391 -3.689 1 82.12 543 GLY A O 1
ATOM 4274 N N . ILE A 1 544 ? -31.219 -27.5 -3.279 1 88.06 544 ILE A N 1
ATOM 4275 C CA . ILE A 1 544 ? -31.75 -26.266 -2.723 1 88.06 544 ILE A CA 1
ATOM 4276 C C . ILE A 1 544 ? -31.781 -25.188 -3.805 1 88.06 544 ILE A C 1
ATOM 4278 O O . ILE A 1 544 ? -30.828 -25.047 -4.578 1 88.06 544 ILE A O 1
ATOM 4282 N N . SER A 1 545 ? -32.938 -24.453 -3.889 1 89 545 SER A N 1
ATOM 4283 C CA . SER A 1 545 ? -33.031 -23.344 -4.816 1 89 545 SER A CA 1
ATOM 4284 C C . SER A 1 545 ? -32.5 -22.062 -4.195 1 89 545 SER A C 1
ATOM 4286 O O . SER A 1 545 ? -32.875 -21.688 -3.084 1 89 545 SER A O 1
ATOM 4288 N N . PHE A 1 546 ? -31.578 -21.469 -4.91 1 92.19 546 PHE A N 1
ATOM 4289 C CA . PHE A 1 546 ? -30.953 -20.219 -4.473 1 92.19 546 PHE A CA 1
ATOM 4290 C C . PHE A 1 546 ? -31.453 -19.047 -5.305 1 92.19 546 PHE A C 1
ATOM 4292 O O . PHE A 1 546 ? -31.156 -18.953 -6.496 1 92.19 546 PHE A O 1
ATOM 4299 N N . GLU A 1 547 ? -32.219 -18.156 -4.656 1 93 547 GLU A N 1
ATOM 4300 C CA . GLU A 1 547 ? -32.844 -17.031 -5.355 1 93 547 GLU A CA 1
ATOM 4301 C C . GLU A 1 547 ? -32.25 -15.695 -4.895 1 93 547 GLU A C 1
ATOM 4303 O O . GLU A 1 547 ? -32.094 -15.461 -3.693 1 93 547 GLU A O 1
ATOM 4308 N N . LEU A 1 548 ? -31.891 -14.883 -5.91 1 94.88 548 LEU A N 1
ATOM 4309 C CA . LEU A 1 548 ? -31.406 -13.531 -5.637 1 94.88 548 LEU A CA 1
ATOM 4310 C C . LEU A 1 548 ? -32.531 -12.508 -5.766 1 94.88 548 LEU A C 1
ATOM 4312 O O . LEU A 1 548 ? -33.219 -12.453 -6.789 1 94.88 548 LEU A O 1
ATOM 4316 N N . GLN A 1 549 ? -32.688 -11.742 -4.688 1 93.94 549 GLN A N 1
ATOM 4317 C CA . GLN A 1 549 ? -33.781 -10.758 -4.699 1 93.94 549 GLN A CA 1
ATOM 4318 C C . GLN A 1 549 ? -33.25 -9.359 -4.363 1 93.94 549 GLN A C 1
ATOM 4320 O O . GLN A 1 549 ? -32.188 -9.219 -3.746 1 93.94 549 GLN A O 1
ATOM 4325 N N . ASN A 1 550 ? -33.906 -8.273 -4.824 1 93 550 ASN A N 1
ATOM 4326 C CA . ASN A 1 550 ? -33.688 -6.871 -4.48 1 93 550 ASN A CA 1
ATOM 4327 C C . ASN A 1 550 ? -32.312 -6.398 -4.859 1 93 550 ASN A C 1
ATOM 4329 O O . ASN A 1 550 ? -31.594 -5.809 -4.035 1 93 550 ASN A O 1
ATOM 4333 N N . LEU A 1 551 ? -31.984 -6.727 -6.066 1 93.69 551 LEU A N 1
ATOM 4334 C CA . LEU A 1 551 ? -30.688 -6.277 -6.559 1 93.69 551 LEU A CA 1
ATOM 4335 C C . LEU A 1 551 ? -30.656 -4.762 -6.711 1 93.69 551 LEU A C 1
ATOM 4337 O O . LEU A 1 551 ? -31.641 -4.16 -7.176 1 93.69 551 LEU A O 1
ATOM 4341 N N . THR A 1 552 ? -29.625 -4.199 -6.203 1 91.5 552 THR A N 1
ATOM 4342 C CA . THR A 1 552 ? -29.422 -2.777 -6.465 1 91.5 552 THR A CA 1
ATOM 4343 C C . THR A 1 552 ? -29.172 -2.531 -7.949 1 91.5 552 THR A C 1
ATOM 4345 O O . THR A 1 552 ? -28.797 -3.449 -8.68 1 91.5 552 THR A O 1
ATOM 4348 N N . ASP A 1 553 ? -29.281 -1.324 -8.398 1 89.62 553 ASP A N 1
ATOM 4349 C CA . ASP A 1 553 ? -29.125 -0.997 -9.812 1 89.62 553 ASP A CA 1
ATOM 4350 C C . ASP A 1 553 ? -27.719 -1.351 -10.297 1 89.62 553 ASP A C 1
ATOM 4352 O O . ASP A 1 553 ? -27.547 -1.93 -11.367 1 89.62 553 ASP A O 1
ATOM 4356 N N . ASN A 1 554 ? -26.812 -1.043 -9.523 1 89.19 554 ASN A N 1
ATOM 4357 C CA . ASN A 1 554 ? -25.422 -1.306 -9.891 1 89.19 554 ASN A CA 1
ATOM 4358 C C . ASN A 1 554 ? -25.141 -2.803 -10 1 89.19 554 ASN A C 1
ATOM 4360 O O . ASN A 1 554 ? -24.469 -3.25 -10.938 1 89.19 554 ASN A O 1
ATOM 4364 N N . THR A 1 555 ? -25.641 -3.561 -9.078 1 91.94 555 THR A N 1
ATOM 4365 C CA . THR A 1 555 ? -25.391 -5 -9.062 1 91.94 555 THR A CA 1
ATOM 4366 C C . THR A 1 555 ? -26.141 -5.691 -10.195 1 91.94 555 THR A C 1
ATOM 4368 O O . THR A 1 555 ? -25.641 -6.648 -10.789 1 91.94 555 THR A O 1
ATOM 4371 N N . LYS A 1 556 ? -27.359 -5.152 -10.414 1 92 556 LYS A N 1
ATOM 4372 C CA . LYS A 1 556 ? -28.172 -5.711 -11.5 1 92 556 LYS A CA 1
ATOM 4373 C C . LYS A 1 556 ? -27.469 -5.523 -12.844 1 92 556 LYS A C 1
ATOM 4375 O O . LYS A 1 556 ? -27.391 -6.457 -13.648 1 92 556 LYS A O 1
ATOM 4380 N N . GLN A 1 557 ? -26.969 -4.355 -13.055 1 89.5 557 GLN A N 1
ATOM 4381 C CA . GLN A 1 557 ? -26.281 -4.047 -14.305 1 89.5 557 GLN A CA 1
ATOM 4382 C C . GLN A 1 557 ? -25.016 -4.887 -14.453 1 89.5 557 GLN A C 1
ATOM 4384 O O . GLN A 1 557 ? -24.688 -5.34 -15.555 1 89.5 557 GLN A O 1
ATOM 4389 N N . PHE A 1 558 ? -24.375 -5.105 -13.383 1 89.81 558 PHE A N 1
ATOM 4390 C CA . PHE A 1 558 ? -23.125 -5.855 -13.398 1 89.81 558 PHE A CA 1
ATOM 4391 C C . PHE A 1 558 ? -23.391 -7.332 -13.672 1 89.81 558 PHE A C 1
ATOM 4393 O O . PHE A 1 558 ? -22.734 -7.941 -14.516 1 89.81 558 PHE A O 1
ATOM 4400 N N . LEU A 1 559 ? -24.312 -7.91 -12.977 1 91.06 559 LEU A N 1
ATOM 4401 C CA . LEU A 1 559 ? -24.594 -9.336 -13.094 1 91.06 559 LEU A CA 1
ATOM 4402 C C . LEU A 1 559 ? -25.188 -9.664 -14.453 1 91.06 559 LEU A C 1
ATOM 4404 O O . LEU A 1 559 ? -25 -10.773 -14.969 1 91.06 559 LEU A O 1
ATOM 4408 N N . ALA A 1 560 ? -25.875 -8.672 -14.977 1 89.31 560 ALA A N 1
ATOM 4409 C CA . ALA A 1 560 ? -26.484 -8.883 -16.281 1 89.31 560 ALA A CA 1
ATOM 4410 C C . ALA A 1 560 ? -25.422 -9.109 -17.359 1 89.31 560 ALA A C 1
ATOM 4412 O O . ALA A 1 560 ? -25.688 -9.773 -18.359 1 89.31 560 ALA A O 1
ATOM 4413 N N . LYS A 1 561 ? -24.266 -8.648 -17.125 1 87.62 561 LYS A N 1
ATOM 4414 C CA . LYS A 1 561 ? -23.172 -8.758 -18.109 1 87.62 561 LYS A CA 1
ATOM 4415 C C . LYS A 1 561 ? -22.375 -10.047 -17.891 1 87.62 561 LYS A C 1
ATOM 4417 O O . LYS A 1 561 ? -21.547 -10.414 -18.734 1 87.62 561 LYS A O 1
ATOM 4422 N N . HIS A 1 562 ? -22.625 -10.68 -16.797 1 86.19 562 HIS A N 1
ATOM 4423 C CA . HIS A 1 562 ? -21.875 -11.898 -16.5 1 86.19 562 HIS A CA 1
ATOM 4424 C C . HIS A 1 562 ? -22.281 -13.023 -17.453 1 86.19 562 HIS A C 1
ATOM 4426 O O . HIS A 1 562 ? -23.453 -13.188 -17.781 1 86.19 562 HIS A O 1
ATOM 4432 N N . PRO A 1 563 ? -21.344 -13.789 -17.953 1 79.75 563 PRO A N 1
ATOM 4433 C CA . PRO A 1 563 ? -21.641 -14.859 -18.906 1 79.75 563 PRO A CA 1
ATOM 4434 C C . PRO A 1 563 ? -22.594 -15.914 -18.328 1 79.75 563 PRO A C 1
ATOM 4436 O O . PRO A 1 563 ? -23.359 -16.516 -19.078 1 79.75 563 PRO A O 1
ATOM 4439 N N . SER A 1 564 ? -22.609 -16.156 -17.125 1 81.06 564 SER A N 1
ATOM 4440 C CA . SER A 1 564 ? -23.438 -17.172 -16.5 1 81.06 564 SER A CA 1
ATOM 4441 C C . SER A 1 564 ? -24.641 -16.562 -15.805 1 81.06 564 SER A C 1
ATOM 4443 O O . SER A 1 564 ? -25.141 -17.094 -14.812 1 81.06 564 SER A O 1
ATOM 4445 N N . PHE A 1 565 ? -25.062 -15.453 -16.25 1 85.62 565 PHE A N 1
ATOM 4446 C CA . PHE A 1 565 ? -26.188 -14.766 -15.648 1 85.62 565 PHE A CA 1
ATOM 4447 C C . PHE A 1 565 ? -27.453 -15.625 -15.719 1 85.62 565 PHE A C 1
ATOM 4449 O O . PHE A 1 565 ? -28.281 -15.602 -14.805 1 85.62 565 PHE A O 1
ATOM 4456 N N . SER A 1 566 ? -27.547 -16.391 -16.75 1 82.56 566 SER A N 1
ATOM 4457 C CA . SER A 1 566 ? -28.719 -17.219 -16.969 1 82.56 566 SER A CA 1
ATOM 4458 C C . SER A 1 566 ? -28.844 -18.312 -15.898 1 82.56 566 SER A C 1
ATOM 4460 O O . SER A 1 566 ? -29.938 -18.828 -15.648 1 82.56 566 SER A O 1
ATOM 4462 N N . GLN A 1 567 ? -27.766 -18.562 -15.266 1 85 567 GLN A N 1
ATOM 4463 C CA . GLN A 1 567 ? -27.766 -19.594 -14.234 1 85 567 GLN A CA 1
ATOM 4464 C C . GLN A 1 567 ? -28.266 -19.047 -12.906 1 85 567 GLN A C 1
ATOM 4466 O O . GLN A 1 567 ? -28.625 -19.797 -12.008 1 85 567 GLN A O 1
ATOM 4471 N N . LEU A 1 568 ? -28.312 -17.766 -12.859 1 88.88 568 LEU A N 1
ATOM 4472 C CA . LEU A 1 568 ? -28.75 -17.125 -11.617 1 88.88 568 LEU A CA 1
ATOM 4473 C C . LEU A 1 568 ? -30.25 -16.953 -11.586 1 88.88 568 LEU A C 1
ATOM 4475 O O . LEU A 1 568 ? -30.875 -16.625 -12.609 1 88.88 568 LEU A O 1
ATOM 4479 N N . ASN A 1 569 ? -30.859 -17.297 -10.562 1 88.69 569 ASN A N 1
ATOM 4480 C CA . ASN A 1 569 ? -32.281 -17.094 -10.359 1 88.69 569 ASN A CA 1
ATOM 4481 C C . ASN A 1 569 ? -32.562 -15.734 -9.719 1 88.69 569 ASN A C 1
ATOM 4483 O O . ASN A 1 569 ? -32.688 -15.625 -8.5 1 88.69 569 ASN A O 1
ATOM 4487 N N . VAL A 1 570 ? -32.719 -14.75 -10.594 1 87.19 570 VAL A N 1
ATOM 4488 C CA . VAL A 1 570 ? -32.938 -13.383 -10.133 1 87.19 570 VAL A CA 1
ATOM 4489 C C . VAL A 1 570 ? -34.438 -13.062 -10.203 1 87.19 570 VAL A C 1
ATOM 4491 O O . VAL A 1 570 ? -35.094 -13.32 -11.219 1 87.19 570 VAL A O 1
ATOM 4494 N N . GLN A 1 571 ? -35.031 -12.633 -9.148 1 78.88 571 GLN A N 1
ATOM 4495 C CA . GLN A 1 571 ? -36.406 -12.234 -9.125 1 78.88 571 GLN A CA 1
ATOM 4496 C C . GLN A 1 571 ? -36.562 -10.742 -8.812 1 78.88 571 GLN A C 1
ATOM 4498 O O . GLN A 1 571 ? -35.781 -10.195 -8.031 1 78.88 571 GLN A O 1
ATOM 4503 N N . MET B 1 1 ? -5.621 -34.375 29.016 1 41.66 1 MET B N 1
ATOM 4504 C CA . MET B 1 1 ? -4.484 -33.656 28.453 1 41.66 1 MET B CA 1
ATOM 4505 C C . MET B 1 1 ? -3.93 -34.406 27.234 1 41.66 1 MET B C 1
ATOM 4507 O O . MET B 1 1 ? -3.365 -33.781 26.328 1 41.66 1 MET B O 1
ATOM 4511 N N . LYS B 1 2 ? -4.051 -35.844 27.406 1 47.62 2 LYS B N 1
ATOM 4512 C CA . LYS B 1 2 ? -3.492 -36.688 26.359 1 47.62 2 LYS B CA 1
ATOM 4513 C C . LYS B 1 2 ? -4.375 -36.688 25.109 1 47.62 2 LYS B C 1
ATOM 4515 O O . LYS B 1 2 ? -3.869 -36.719 24 1 47.62 2 LYS B O 1
ATOM 4520 N N . ARG B 1 3 ? -5.59 -36.656 25.234 1 46.69 3 ARG B N 1
ATOM 4521 C CA . ARG B 1 3 ? -6.512 -36.625 24.109 1 46.69 3 ARG B CA 1
ATOM 4522 C C . ARG B 1 3 ? -6.43 -35.312 23.359 1 46.69 3 ARG B C 1
ATOM 4524 O O . ARG B 1 3 ? -6.48 -35.281 22.125 1 46.69 3 ARG B O 1
ATOM 4531 N N . LYS B 1 4 ? -6.406 -34.344 24.125 1 57.59 4 LYS B N 1
ATOM 4532 C CA . LYS B 1 4 ? -6.316 -33 23.5 1 57.59 4 LYS B CA 1
ATOM 4533 C C . LYS B 1 4 ? -5.008 -32.844 22.75 1 57.59 4 LYS B C 1
ATOM 4535 O O . LYS B 1 4 ? -4.98 -32.281 21.656 1 57.59 4 LYS B O 1
ATOM 4540 N N . LYS B 1 5 ? -3.992 -33.344 23.297 1 54.31 5 LYS B N 1
ATOM 4541 C CA . LYS B 1 5 ? -2.668 -33.281 22.688 1 54.31 5 LYS B CA 1
ATOM 4542 C C . LYS B 1 5 ? -2.613 -34.156 21.422 1 54.31 5 LYS B C 1
ATOM 4544 O O . LYS B 1 5 ? -1.988 -33.781 20.438 1 54.31 5 LYS B O 1
ATOM 4549 N N . THR B 1 6 ? -3.08 -35.125 21.406 1 57.5 6 THR B N 1
ATOM 4550 C CA . THR B 1 6 ? -3.111 -36 20.234 1 57.5 6 THR B CA 1
ATOM 4551 C C . THR B 1 6 ? -3.91 -35.375 19.109 1 57.5 6 THR B C 1
ATOM 4553 O O . THR B 1 6 ? -3.533 -35.469 17.938 1 57.5 6 THR B O 1
ATOM 4556 N N . SER B 1 7 ? -4.871 -34.719 19.453 1 67.88 7 SER B N 1
ATOM 4557 C CA . SER B 1 7 ? -5.707 -34.062 18.469 1 67.88 7 SER B CA 1
ATOM 4558 C C . SER B 1 7 ? -4.973 -32.875 17.844 1 67.88 7 SER B C 1
ATOM 4560 O O . SER B 1 7 ? -5.09 -32.656 16.625 1 67.88 7 SER B O 1
ATOM 4562 N N . PHE B 1 8 ? -4.113 -32.25 18.672 1 70.19 8 PHE B N 1
ATOM 4563 C CA . PHE B 1 8 ? -3.328 -31.141 18.156 1 70.19 8 PHE B CA 1
ATOM 4564 C C . PHE B 1 8 ? -2.25 -31.625 17.203 1 70.19 8 PHE B C 1
ATOM 4566 O O . PHE B 1 8 ? -2.051 -31.031 16.141 1 70.19 8 PHE B O 1
ATOM 4573 N N . ILE B 1 9 ? -1.63 -32.719 17.578 1 73 9 ILE B N 1
ATOM 4574 C CA . ILE B 1 9 ? -0.554 -33.25 16.75 1 73 9 ILE B CA 1
ATOM 4575 C C . ILE B 1 9 ? -1.123 -33.781 15.422 1 73 9 ILE B C 1
ATOM 4577 O O . ILE B 1 9 ? -0.547 -33.531 14.359 1 73 9 ILE B O 1
ATOM 4581 N N . LYS B 1 10 ? -2.172 -34.406 15.508 1 74.25 10 LYS B N 1
ATOM 4582 C CA . LYS B 1 10 ? -2.795 -34.938 14.297 1 74.25 10 LYS B CA 1
ATOM 4583 C C . LYS B 1 10 ? -3.295 -33.812 13.398 1 74.25 10 LYS B C 1
ATOM 4585 O O . LYS B 1 10 ? -3.324 -33.969 12.18 1 74.25 10 LYS B O 1
ATOM 4590 N N . ARG B 1 11 ? -3.574 -32.781 14.023 1 76.94 11 ARG B N 1
ATOM 4591 C CA . ARG B 1 11 ? -4.07 -31.656 13.25 1 76.94 11 ARG B CA 1
ATOM 4592 C C . ARG B 1 11 ? -2.934 -30.953 12.516 1 76.94 11 ARG B C 1
ATOM 4594 O O . ARG B 1 11 ? -3.115 -30.484 11.391 1 76.94 11 ARG B O 1
ATOM 4601 N N . HIS B 1 12 ? -1.744 -31.062 13.117 1 84.62 12 HIS B N 1
ATOM 4602 C CA . HIS B 1 12 ? -0.633 -30.328 12.523 1 84.62 12 HIS B CA 1
ATOM 4603 C C . HIS B 1 12 ? 0.288 -31.266 11.742 1 84.62 12 HIS B C 1
ATOM 4605 O O . HIS B 1 12 ? 1.183 -30.797 11.031 1 84.62 12 HIS B O 1
ATOM 4611 N N . ILE B 1 13 ? 0.035 -32.594 11.883 1 90.81 13 ILE B N 1
ATOM 4612 C CA . ILE B 1 13 ? 0.778 -33.594 11.117 1 90.81 13 ILE B CA 1
ATOM 4613 C C . ILE B 1 13 ? -0.194 -34.562 10.461 1 90.81 13 ILE B C 1
ATOM 4615 O O . ILE B 1 13 ? -0.351 -35.719 10.914 1 90.81 13 ILE B O 1
ATOM 4619 N N . PRO B 1 14 ? -0.707 -34.188 9.367 1 88.62 14 PRO B N 1
ATOM 4620 C CA . PRO B 1 14 ? -1.794 -34.938 8.711 1 88.62 14 PRO B CA 1
ATOM 4621 C C . PRO B 1 14 ? -1.401 -36.344 8.328 1 88.62 14 PRO B C 1
ATOM 4623 O O . PRO B 1 14 ? -2.264 -37.219 8.234 1 88.62 14 PRO B O 1
ATOM 4626 N N . ILE B 1 15 ? -0.168 -36.688 8.117 1 88.38 15 ILE B N 1
ATOM 4627 C CA . ILE B 1 15 ? 0.26 -38.031 7.715 1 88.38 15 ILE B CA 1
ATOM 4628 C C . ILE B 1 15 ? -0.125 -39.031 8.789 1 88.38 15 ILE B C 1
ATOM 4630 O O . ILE B 1 15 ? -0.396 -40.188 8.492 1 88.38 15 ILE B O 1
ATOM 4634 N N . LEU B 1 16 ? -0.154 -38.656 9.992 1 89 16 LEU B N 1
ATOM 4635 C CA . LEU B 1 16 ? -0.479 -39.531 11.109 1 89 16 LEU B CA 1
ATOM 4636 C C . LEU B 1 16 ? -1.957 -39.906 11.094 1 89 16 LEU B C 1
ATOM 4638 O O . LEU B 1 16 ? -2.354 -40.906 11.695 1 89 16 LEU B O 1
ATOM 4642 N N . ASP B 1 17 ? -2.715 -39.125 10.383 1 85.62 17 ASP B N 1
ATOM 4643 C CA . ASP B 1 17 ? -4.148 -39.406 10.297 1 85.62 17 ASP B CA 1
ATOM 4644 C C . ASP B 1 17 ? -4.473 -40.281 9.094 1 85.62 17 ASP B C 1
ATOM 4646 O O . ASP B 1 17 ? -5.148 -41.312 9.227 1 85.62 17 ASP B O 1
ATOM 4650 N N . TRP B 1 18 ? -3.973 -39.969 7.953 1 86.56 18 TRP B N 1
ATOM 4651 C CA . TRP B 1 18 ? -4.426 -40.656 6.75 1 86.56 18 TRP B CA 1
ATOM 4652 C C . TRP B 1 18 ? -3.588 -41.875 6.488 1 86.56 18 TRP B C 1
ATOM 4654 O O . TRP B 1 18 ? -4.066 -42.844 5.879 1 86.56 18 TRP B O 1
ATOM 4664 N N . LEU B 1 19 ? -2.287 -42.062 6.902 1 88.44 19 LEU B N 1
ATOM 4665 C CA . LEU B 1 19 ? -1.414 -43.188 6.582 1 88.44 19 LEU B CA 1
ATOM 4666 C C . LEU B 1 19 ? -1.944 -44.469 7.195 1 88.44 19 LEU B C 1
ATOM 4668 O O . LEU B 1 19 ? -1.953 -45.5 6.539 1 88.44 19 LEU B O 1
ATOM 4672 N N . PRO B 1 20 ? -2.377 -44.375 8.461 1 88.25 20 PRO B N 1
ATOM 4673 C CA . PRO B 1 20 ? -2.928 -45.625 9.047 1 88.25 20 PRO B CA 1
ATOM 4674 C C . PRO B 1 20 ? -4.211 -46.062 8.352 1 88.25 20 PRO B C 1
ATOM 4676 O O . PRO B 1 20 ? -4.559 -47.25 8.398 1 88.25 20 PRO B O 1
ATOM 4679 N N . LYS B 1 21 ? -4.836 -45.156 7.715 1 89.06 21 LYS B N 1
ATOM 4680 C CA . LYS B 1 21 ? -6.086 -45.438 7.023 1 89.06 21 LYS B CA 1
ATOM 4681 C C . LYS B 1 21 ? -5.848 -45.719 5.543 1 89.06 21 LYS B C 1
ATOM 4683 O O . LYS B 1 21 ? -6.797 -45.844 4.766 1 89.06 21 LYS B O 1
ATOM 4688 N N . TYR B 1 22 ? -4.641 -45.844 5.242 1 91.75 22 TYR B N 1
ATOM 4689 C CA . TYR B 1 22 ? -4.266 -46.031 3.844 1 91.75 22 TYR B CA 1
ATOM 4690 C C . TYR B 1 22 ? -4.691 -47.406 3.34 1 91.75 22 TYR B C 1
ATOM 4692 O O . TYR B 1 22 ? -4.316 -48.438 3.916 1 91.75 22 TYR B O 1
ATOM 4700 N N . ASP B 1 23 ? -5.438 -47.375 2.311 1 92.12 23 ASP B N 1
ATOM 4701 C CA . ASP B 1 23 ? -5.875 -48.625 1.69 1 92.12 23 ASP B CA 1
ATOM 4702 C C . ASP B 1 23 ? -4.906 -49.062 0.595 1 92.12 23 ASP B C 1
ATOM 4704 O O . ASP B 1 23 ? -4.945 -48.531 -0.521 1 92.12 23 ASP B O 1
ATOM 4708 N N . ILE B 1 24 ? -4.207 -50.094 0.787 1 91.06 24 ILE B N 1
ATOM 4709 C CA . ILE B 1 24 ? -3.148 -50.531 -0.106 1 91.06 24 ILE B CA 1
ATOM 4710 C C . ILE B 1 24 ? -3.758 -51.062 -1.406 1 91.06 24 ILE B C 1
ATOM 4712 O O . ILE B 1 24 ? -3.238 -50.781 -2.492 1 91.06 24 ILE B O 1
ATOM 4716 N N . LYS B 1 25 ? -4.84 -51.75 -1.38 1 91.19 25 LYS B N 1
ATOM 4717 C CA . LYS B 1 25 ? -5.445 -52.344 -2.555 1 91.19 25 LYS B CA 1
ATOM 4718 C C . LYS B 1 25 ? -6.047 -51.312 -3.484 1 91.19 25 LYS B C 1
ATOM 4720 O O . LYS B 1 25 ? -5.902 -51.406 -4.703 1 91.19 25 LYS B O 1
ATOM 4725 N N . GLU B 1 26 ? -6.516 -50.281 -2.902 1 90.94 26 GLU B N 1
ATOM 4726 C CA . GLU B 1 26 ? -7.242 -49.312 -3.707 1 90.94 26 GLU B CA 1
ATOM 4727 C C . GLU B 1 26 ? -6.344 -48.156 -4.098 1 90.94 26 GLU B C 1
ATOM 4729 O O . GLU B 1 26 ? -6.523 -47.531 -5.156 1 90.94 26 GLU B O 1
ATOM 4734 N N . ASN B 1 27 ? -5.348 -47.875 -3.301 1 92.75 27 ASN B N 1
ATOM 4735 C CA . ASN B 1 27 ? -4.656 -46.625 -3.473 1 92.75 27 ASN B CA 1
ATOM 4736 C C . ASN B 1 27 ? -3.236 -46.812 -3.994 1 92.75 27 ASN B C 1
ATOM 4738 O O . ASN B 1 27 ? -2.717 -45.969 -4.727 1 92.75 27 ASN B O 1
ATOM 4742 N N . LEU B 1 28 ? -2.615 -47.906 -3.75 1 94.12 28 LEU B N 1
ATOM 4743 C CA . LEU B 1 28 ? -1.179 -48.062 -3.955 1 94.12 28 LEU B CA 1
ATOM 4744 C C . LEU B 1 28 ? -0.833 -48 -5.441 1 94.12 28 LEU B C 1
ATOM 4746 O O . LEU B 1 28 ? 0.104 -47.312 -5.844 1 94.12 28 LEU B O 1
ATOM 4750 N N . ILE B 1 29 ? -1.516 -48.75 -6.246 1 93.31 29 ILE B N 1
ATOM 4751 C CA . ILE B 1 29 ? -1.217 -48.781 -7.672 1 93.31 29 ILE B CA 1
ATOM 4752 C C . ILE B 1 29 ? -1.398 -47.406 -8.281 1 93.31 29 ILE B C 1
ATOM 4754 O O . ILE B 1 29 ? -0.605 -46.969 -9.125 1 93.31 29 ILE B O 1
ATOM 4758 N N . ASN B 1 30 ? -2.438 -46.719 -7.902 1 93.12 30 ASN B N 1
ATOM 4759 C CA . ASN B 1 30 ? -2.707 -45.375 -8.383 1 93.12 30 ASN B CA 1
ATOM 4760 C C . ASN B 1 30 ? -1.614 -44.406 -7.961 1 93.12 30 ASN B C 1
ATOM 4762 O O . ASN B 1 30 ? -1.17 -43.562 -8.758 1 93.12 30 ASN B O 1
ATOM 4766 N N . ASP B 1 31 ? -1.216 -44.531 -6.77 1 95 31 ASP B N 1
ATOM 4767 C CA . ASP B 1 31 ? -0.175 -43.656 -6.258 1 95 31 ASP B CA 1
ATOM 4768 C C . ASP B 1 31 ? 1.175 -43.969 -6.902 1 95 31 ASP B C 1
ATOM 4770 O O . ASP B 1 31 ? 1.995 -43.062 -7.102 1 95 31 ASP B O 1
ATOM 4774 N N . ILE B 1 32 ? 1.425 -45.219 -7.246 1 94.62 32 ILE B N 1
ATOM 4775 C CA . ILE B 1 32 ? 2.654 -45.594 -7.934 1 94.62 32 ILE B CA 1
ATOM 4776 C C . ILE B 1 32 ? 2.656 -45 -9.344 1 94.62 32 ILE B C 1
ATOM 4778 O O . ILE B 1 32 ? 3.643 -44.406 -9.773 1 94.62 32 ILE B O 1
ATOM 4782 N N . VAL B 1 33 ? 1.589 -45.125 -10.016 1 92.38 33 VAL B N 1
ATOM 4783 C CA . VAL B 1 33 ? 1.472 -44.625 -11.375 1 92.38 33 VAL B CA 1
ATOM 4784 C C . VAL B 1 33 ? 1.614 -43.094 -11.375 1 92.38 33 VAL B C 1
ATOM 4786 O O . VAL B 1 33 ? 2.34 -42.531 -12.195 1 92.38 33 VAL B O 1
ATOM 4789 N N . GLY B 1 34 ? 0.883 -42.5 -10.484 1 93 34 GLY B N 1
ATOM 4790 C CA . GLY B 1 34 ? 0.992 -41.062 -10.359 1 93 34 GLY B CA 1
ATOM 4791 C C . GLY B 1 34 ? 2.395 -40.594 -10.008 1 93 34 GLY B C 1
ATOM 4792 O O . GLY B 1 34 ? 2.912 -39.656 -10.617 1 93 34 GLY B O 1
ATOM 4793 N N . GLY B 1 35 ? 2.984 -41.25 -9.078 1 94.5 35 GLY B N 1
ATOM 4794 C CA . GLY B 1 35 ? 4.336 -40.906 -8.656 1 94.5 35 GLY B CA 1
ATOM 4795 C C . GLY B 1 35 ? 5.363 -41.062 -9.758 1 94.5 35 GLY B C 1
ATOM 4796 O O . GLY B 1 35 ? 6.266 -40.25 -9.906 1 94.5 35 GLY B O 1
ATOM 4797 N N . LEU B 1 36 ? 5.262 -42.125 -10.516 1 93.19 36 LEU B N 1
ATOM 4798 C CA . LEU B 1 36 ? 6.164 -42.375 -11.641 1 93.19 36 LEU B CA 1
ATOM 4799 C C . LEU B 1 36 ? 5.988 -41.281 -12.703 1 93.19 36 LEU B C 1
ATOM 4801 O O . LEU B 1 36 ? 6.973 -40.75 -13.211 1 93.19 36 LEU B O 1
ATOM 4805 N N . THR B 1 37 ? 4.762 -41.031 -12.961 1 90.69 37 THR B N 1
ATOM 4806 C CA . THR B 1 37 ? 4.457 -40.031 -13.961 1 90.69 37 THR B CA 1
ATOM 4807 C C . THR B 1 37 ? 5.047 -38.656 -13.562 1 90.69 37 THR B C 1
ATOM 4809 O O . THR B 1 37 ? 5.746 -38.031 -14.359 1 90.69 37 THR B O 1
ATOM 4812 N N . VAL B 1 38 ? 4.793 -38.281 -12.398 1 92.88 38 VAL B N 1
ATOM 4813 C CA . VAL B 1 38 ? 5.258 -37 -11.906 1 92.88 38 VAL B CA 1
ATOM 4814 C C . VAL B 1 38 ? 6.777 -37 -11.758 1 92.88 38 VAL B C 1
ATOM 4816 O O . VAL B 1 38 ? 7.445 -36 -12.016 1 92.88 38 VAL B O 1
ATOM 4819 N N . GLY B 1 39 ? 7.32 -38.125 -11.312 1 93.75 39 GLY B N 1
ATOM 4820 C CA . GLY B 1 39 ? 8.766 -38.25 -11.203 1 93.75 39 GLY B CA 1
ATOM 4821 C C . GLY B 1 39 ? 9.484 -38 -12.516 1 93.75 39 GLY B C 1
ATOM 4822 O O . GLY B 1 39 ? 10.492 -37.281 -12.555 1 93.75 39 GLY B O 1
ATOM 4823 N N . PHE B 1 40 ? 8.938 -38.5 -13.531 1 90.88 40 PHE B N 1
ATOM 4824 C CA . PHE B 1 40 ? 9.531 -38.344 -14.852 1 90.88 40 PHE B CA 1
ATOM 4825 C C . PHE B 1 40 ? 9.43 -36.906 -15.328 1 90.88 40 PHE B C 1
ATOM 4827 O O . PHE B 1 40 ? 10.297 -36.406 -16.047 1 90.88 40 PHE B O 1
ATOM 4834 N N . ILE B 1 41 ? 8.453 -36.25 -14.898 1 90.75 41 ILE B N 1
ATOM 4835 C CA . ILE B 1 41 ? 8.25 -34.844 -15.281 1 90.75 41 ILE B CA 1
ATOM 4836 C C . ILE B 1 41 ? 9.172 -33.969 -14.445 1 90.75 41 ILE B C 1
ATOM 4838 O O . ILE B 1 41 ? 9.688 -32.969 -14.945 1 90.75 41 ILE B O 1
ATOM 4842 N N . HIS B 1 42 ? 9.422 -34.344 -13.219 1 94.19 42 HIS B N 1
ATOM 4843 C CA . HIS B 1 42 ? 10.25 -33.562 -12.297 1 94.19 42 HIS B CA 1
ATOM 4844 C C . HIS B 1 42 ? 11.68 -33.438 -12.828 1 94.19 42 HIS B C 1
ATOM 4846 O O . HIS B 1 42 ? 12.344 -32.438 -12.594 1 94.19 42 HIS B O 1
ATOM 4852 N N . VAL B 1 43 ? 12.125 -34.406 -13.531 1 92.88 43 VAL B N 1
ATOM 4853 C CA . VAL B 1 43 ? 13.523 -34.438 -13.93 1 92.88 43 VAL B CA 1
ATOM 4854 C C . VAL B 1 43 ? 13.812 -33.312 -14.93 1 92.88 43 VAL B C 1
ATOM 4856 O O . VAL B 1 43 ? 14.586 -32.406 -14.633 1 92.88 43 VAL B O 1
ATOM 4859 N N . PRO B 1 44 ? 13.117 -33.375 -16.078 1 91.62 44 PRO B N 1
ATOM 4860 C CA . PRO B 1 44 ? 13.398 -32.281 -17.031 1 91.62 44 PRO B CA 1
ATOM 4861 C C . PRO B 1 44 ? 13 -30.906 -16.484 1 91.62 44 PRO B C 1
ATOM 4863 O O . PRO B 1 44 ? 13.719 -29.922 -16.688 1 91.62 44 PRO B O 1
ATOM 4866 N N . GLN B 1 45 ? 11.922 -30.781 -15.805 1 91.94 45 GLN B N 1
ATOM 4867 C CA . GLN B 1 45 ? 11.453 -29.5 -15.266 1 91.94 45 GLN B CA 1
ATOM 4868 C C . GLN B 1 45 ? 12.422 -28.953 -14.219 1 91.94 45 GLN B C 1
ATOM 4870 O O . GLN B 1 45 ? 12.711 -27.766 -14.203 1 91.94 45 GLN B O 1
ATOM 4875 N N . GLY B 1 46 ? 12.805 -29.844 -13.367 1 94.31 46 GLY B N 1
ATOM 4876 C CA . GLY B 1 46 ? 13.758 -29.453 -12.344 1 94.31 46 GLY B CA 1
ATOM 4877 C C . GLY B 1 46 ? 15.047 -28.891 -12.922 1 94.31 46 GLY B C 1
ATOM 4878 O O . GLY B 1 46 ? 15.5 -27.812 -12.516 1 94.31 46 GLY B O 1
ATOM 4879 N N . MET B 1 47 ? 15.602 -29.562 -13.844 1 92.81 47 MET B N 1
ATOM 4880 C CA . MET B 1 47 ? 16.859 -29.141 -14.461 1 92.81 47 MET B CA 1
ATOM 4881 C C . MET B 1 47 ? 16.656 -27.828 -15.227 1 92.81 47 MET B C 1
ATOM 4883 O O . MET B 1 47 ? 17.5 -26.938 -15.172 1 92.81 47 MET B O 1
ATOM 4887 N N . ALA B 1 48 ? 15.547 -27.766 -15.844 1 93.19 48 ALA B N 1
ATOM 4888 C CA . ALA B 1 48 ? 15.266 -26.594 -16.688 1 93.19 48 ALA B CA 1
ATOM 4889 C C . ALA B 1 48 ? 15.047 -25.344 -15.828 1 93.19 48 ALA B C 1
ATOM 4891 O O . ALA B 1 48 ? 15.539 -24.266 -16.156 1 93.19 48 ALA B O 1
ATOM 4892 N N . TYR B 1 49 ? 14.375 -25.422 -14.719 1 95 49 TYR B N 1
ATOM 4893 C CA . TYR B 1 49 ? 13.992 -24.25 -13.93 1 95 49 TYR B CA 1
ATOM 4894 C C . TYR B 1 49 ? 15.141 -23.812 -13.031 1 95 49 TYR B C 1
ATOM 4896 O O . TYR B 1 49 ? 15.125 -22.703 -12.5 1 95 49 TYR B O 1
ATOM 4904 N N . ALA B 1 50 ? 16.156 -24.609 -12.961 1 95.06 50 ALA B N 1
ATOM 4905 C CA . ALA B 1 50 ? 17.344 -24.219 -12.203 1 95.06 50 ALA B CA 1
ATOM 4906 C C . ALA B 1 50 ? 18.016 -23 -12.828 1 95.06 50 ALA B C 1
ATOM 4908 O O . ALA B 1 50 ? 18.531 -22.125 -12.117 1 95.06 50 ALA B O 1
ATOM 4909 N N . SER B 1 51 ? 18 -22.953 -14.094 1 91.5 51 SER B N 1
ATOM 4910 C CA . SER B 1 51 ? 18.578 -21.812 -14.789 1 91.5 51 SER B CA 1
ATOM 4911 C C . SER B 1 51 ? 17.844 -20.531 -14.453 1 91.5 51 SER B C 1
ATOM 4913 O O . SER B 1 51 ? 18.438 -19.453 -14.414 1 91.5 51 SER B O 1
ATOM 4915 N N . LEU B 1 52 ? 16.578 -20.656 -14.211 1 93.06 52 LEU B N 1
ATOM 4916 C CA . LEU B 1 52 ? 15.781 -19.5 -13.836 1 93.06 52 LEU B CA 1
ATOM 4917 C C . LEU B 1 52 ? 16.172 -18.984 -12.453 1 93.06 52 LEU B C 1
ATOM 4919 O O . LEU B 1 52 ? 16.125 -17.781 -12.195 1 93.06 52 LEU B O 1
ATOM 4923 N N . ALA B 1 53 ? 16.578 -19.906 -11.641 1 95.31 53 ALA B N 1
ATOM 4924 C CA . ALA B 1 53 ? 16.984 -19.547 -10.281 1 95.31 53 ALA B CA 1
ATOM 4925 C C . ALA B 1 53 ? 18.438 -19.125 -10.242 1 95.31 53 ALA B C 1
ATOM 4927 O O . ALA B 1 53 ? 18.938 -18.672 -9.203 1 95.31 53 ALA B O 1
ATOM 4928 N N . GLY B 1 54 ? 19.125 -19.297 -11.367 1 92.56 54 GLY B N 1
ATOM 4929 C CA . GLY B 1 54 ? 20.531 -18.938 -11.438 1 92.56 54 GLY B CA 1
ATOM 4930 C C . GLY B 1 54 ? 21.438 -19.984 -10.828 1 92.56 54 GLY B C 1
ATOM 4931 O O . GLY B 1 54 ? 22.484 -19.656 -10.258 1 92.56 54 GLY B O 1
ATOM 4932 N N . LEU B 1 55 ? 21.047 -21.219 -10.898 1 94.75 55 LEU B N 1
ATOM 4933 C CA . LEU B 1 55 ? 21.812 -22.312 -10.297 1 94.75 55 LEU B CA 1
ATOM 4934 C C . LEU B 1 55 ? 22.078 -23.422 -11.32 1 94.75 55 LEU B C 1
ATOM 4936 O O . LEU B 1 55 ? 21.5 -23.422 -12.406 1 94.75 55 LEU B O 1
ATOM 4940 N N . LYS B 1 56 ? 22.969 -24.328 -10.977 1 93.06 56 LYS B N 1
ATOM 4941 C CA . LYS B 1 56 ? 23.234 -25.5 -11.805 1 93.06 56 LYS B CA 1
ATOM 4942 C C . LYS B 1 56 ? 22.047 -26.453 -11.812 1 93.06 56 LYS B C 1
ATOM 4944 O O . LYS B 1 56 ? 21.297 -26.531 -10.836 1 93.06 56 LYS B O 1
ATOM 4949 N N . PRO B 1 57 ? 21.828 -27.188 -12.828 1 93 57 PRO B N 1
ATOM 4950 C CA . PRO B 1 57 ? 20.656 -28.047 -13.023 1 93 57 PRO B CA 1
ATOM 4951 C C . PRO B 1 57 ? 20.484 -29.062 -11.898 1 93 57 PRO B C 1
ATOM 4953 O O . PRO B 1 57 ? 19.344 -29.438 -11.57 1 93 57 PRO B O 1
ATOM 4956 N N . VAL B 1 58 ? 21.562 -29.5 -11.266 1 93 58 VAL B N 1
ATOM 4957 C CA . VAL B 1 58 ? 21.469 -30.516 -10.227 1 93 58 VAL B CA 1
ATOM 4958 C C . VAL B 1 58 ? 20.625 -30.016 -9.062 1 93 58 VAL B C 1
ATOM 4960 O O . VAL B 1 58 ? 19.891 -30.781 -8.438 1 93 58 VAL B O 1
ATOM 4963 N N . TYR B 1 59 ? 20.703 -28.766 -8.789 1 95.19 59 TYR B N 1
ATOM 4964 C CA . TYR B 1 59 ? 19.953 -28.188 -7.672 1 95.19 59 TYR B CA 1
ATOM 4965 C C . TYR B 1 59 ? 18.453 -28.219 -7.934 1 95.19 59 TYR B C 1
ATOM 4967 O O . TYR B 1 59 ? 17.656 -28.219 -6.996 1 95.19 59 TYR B O 1
ATOM 4975 N N . GLY B 1 60 ? 18.094 -28.203 -9.195 1 95.81 60 GLY B N 1
ATOM 4976 C CA . GLY B 1 60 ? 16.688 -28.375 -9.547 1 95.81 60 GLY B CA 1
ATOM 4977 C C . GLY B 1 60 ? 16.141 -29.75 -9.203 1 95.81 60 GLY B C 1
ATOM 4978 O O . GLY B 1 60 ? 14.984 -29.875 -8.812 1 95.81 60 GLY B O 1
ATOM 4979 N N . LEU B 1 61 ? 17.016 -30.703 -9.328 1 94.69 61 LEU B N 1
ATOM 4980 C CA . LEU B 1 61 ? 16.625 -32.062 -8.953 1 94.69 61 LEU B CA 1
ATOM 4981 C C . LEU B 1 61 ? 16.406 -32.156 -7.445 1 94.69 61 LEU B C 1
ATOM 4983 O O . LEU B 1 61 ? 15.445 -32.781 -6.996 1 94.69 61 LEU B O 1
ATOM 4987 N N . TYR B 1 62 ? 17.297 -31.5 -6.715 1 96.5 62 TYR B N 1
ATOM 4988 C CA . TYR B 1 62 ? 17.125 -31.484 -5.266 1 96.5 62 TYR B CA 1
ATOM 4989 C C . TYR B 1 62 ? 15.828 -30.766 -4.879 1 96.5 62 TYR B C 1
ATOM 4991 O O . TYR B 1 62 ? 15.117 -31.203 -3.975 1 96.5 62 TYR B O 1
ATOM 4999 N N . THR B 1 63 ? 15.539 -29.672 -5.562 1 97.5 63 THR B N 1
ATOM 5000 C CA . THR B 1 63 ? 14.367 -28.875 -5.262 1 97.5 63 THR B CA 1
ATOM 5001 C C . THR B 1 63 ? 13.086 -29.625 -5.605 1 97.5 63 THR B C 1
ATOM 5003 O O . THR B 1 63 ? 12.023 -29.344 -5.039 1 97.5 63 THR B O 1
ATOM 5006 N N . SER B 1 64 ? 13.188 -30.516 -6.52 1 96.88 64 SER B N 1
ATOM 5007 C CA . SER B 1 64 ? 12.047 -31.344 -6.891 1 96.88 64 SER B CA 1
ATOM 5008 C C . SER B 1 64 ? 11.898 -32.531 -5.941 1 96.88 64 SER B C 1
ATOM 5010 O O . SER B 1 64 ? 10.836 -33.156 -5.883 1 96.88 64 SER B O 1
ATOM 5012 N N . LEU B 1 65 ? 12.93 -32.844 -5.211 1 96.69 65 LEU B N 1
ATOM 5013 C CA . LEU B 1 65 ? 12.984 -34.062 -4.395 1 96.69 65 LEU B CA 1
ATOM 5014 C C . LEU B 1 65 ? 12.492 -33.781 -2.977 1 96.69 65 LEU B C 1
ATOM 5016 O O . LEU B 1 65 ? 11.508 -34.375 -2.529 1 96.69 65 LEU B O 1
ATOM 5020 N N . PHE B 1 66 ? 13.047 -32.875 -2.295 1 97.25 66 PHE B N 1
ATOM 5021 C CA . PHE B 1 66 ? 12.898 -32.719 -0.852 1 97.25 66 PHE B CA 1
ATOM 5022 C C . PHE B 1 66 ? 11.547 -32.125 -0.502 1 97.25 66 PHE B C 1
ATOM 5024 O O . PHE B 1 66 ? 10.852 -32.625 0.384 1 97.25 66 PHE B O 1
ATOM 5031 N N . PRO B 1 67 ? 11.109 -31.094 -1.193 1 97.19 67 PRO B N 1
ATOM 5032 C CA . PRO B 1 67 ? 9.844 -30.469 -0.8 1 97.19 67 PRO B CA 1
ATOM 5033 C C . PRO B 1 67 ? 8.664 -31.438 -0.852 1 97.19 67 PRO B C 1
ATOM 5035 O O . PRO B 1 67 ? 7.82 -31.422 0.049 1 97.19 67 PRO B O 1
ATOM 5038 N N . GLY B 1 68 ? 8.602 -32.219 -1.878 1 96.31 68 GLY B N 1
ATOM 5039 C CA . GLY B 1 68 ? 7.512 -33.188 -1.992 1 96.31 68 GLY B CA 1
ATOM 5040 C C . GLY B 1 68 ? 7.449 -34.156 -0.829 1 96.31 68 GLY B C 1
ATOM 5041 O O . GLY B 1 68 ? 6.367 -34.469 -0.345 1 96.31 68 GLY B O 1
ATOM 5042 N N . LEU B 1 69 ? 8.578 -34.562 -0.364 1 96.62 69 LEU B N 1
ATOM 5043 C CA . LEU B 1 69 ? 8.656 -35.531 0.736 1 96.62 69 LEU B CA 1
ATOM 5044 C C . LEU B 1 69 ? 8.188 -34.875 2.041 1 96.62 69 LEU B C 1
ATOM 5046 O O . LEU B 1 69 ? 7.473 -35.531 2.82 1 96.62 69 LEU B O 1
ATOM 5050 N N . ILE B 1 70 ? 8.57 -33.719 2.246 1 97.06 70 ILE B N 1
ATOM 5051 C CA . ILE B 1 70 ? 8.195 -33.031 3.479 1 97.06 70 ILE B CA 1
ATOM 5052 C C . ILE B 1 70 ? 6.711 -32.688 3.441 1 97.06 70 ILE B C 1
ATOM 5054 O O . ILE B 1 70 ? 6.02 -32.781 4.457 1 97.06 70 ILE B O 1
ATOM 5058 N N . TYR B 1 71 ? 6.262 -32.281 2.291 1 97 71 TYR B N 1
ATOM 5059 C CA . TYR B 1 71 ? 4.852 -31.922 2.156 1 97 71 TYR B CA 1
ATOM 5060 C C . TYR B 1 71 ? 3.963 -33.125 2.439 1 97 71 TYR B C 1
ATOM 5062 O O . TYR B 1 71 ? 2.861 -33 2.975 1 97 71 TYR B O 1
ATOM 5070 N N . MET B 1 72 ? 4.418 -34.281 2.07 1 95.62 72 MET B N 1
ATOM 5071 C CA . MET B 1 72 ? 3.668 -35.5 2.33 1 95.62 72 MET B CA 1
ATOM 5072 C C . MET B 1 72 ? 3.35 -35.656 3.814 1 95.62 72 MET B C 1
ATOM 5074 O O . MET B 1 72 ? 2.287 -36.156 4.184 1 95.62 72 MET B O 1
ATOM 5078 N N . ILE B 1 73 ? 4.195 -35.125 4.637 1 95.38 73 ILE B N 1
ATOM 5079 C CA . ILE B 1 73 ? 4.062 -35.25 6.082 1 95.38 73 ILE B CA 1
ATOM 5080 C C . ILE B 1 73 ? 3.088 -34.219 6.613 1 95.38 73 ILE B C 1
ATOM 5082 O O . ILE B 1 73 ? 2.238 -34.5 7.453 1 95.38 73 ILE B O 1
ATOM 5086 N N . PHE B 1 74 ? 3.178 -33 6.051 1 94.75 74 PHE B N 1
ATOM 5087 C CA . PHE B 1 74 ? 2.49 -31.891 6.707 1 94.75 74 PHE B CA 1
ATOM 5088 C C . PHE B 1 74 ? 1.322 -31.391 5.859 1 94.75 74 PHE B C 1
ATOM 5090 O O . PHE B 1 74 ? 0.447 -30.688 6.355 1 94.75 74 PHE B O 1
ATOM 5097 N N . GLY B 1 75 ? 1.273 -31.688 4.602 1 93.56 75 GLY B N 1
ATOM 5098 C CA . GLY B 1 75 ? 0.297 -31.125 3.688 1 93.56 75 GLY B CA 1
ATOM 5099 C C . GLY B 1 75 ? -1.095 -31.703 3.863 1 93.56 75 GLY B C 1
ATOM 5100 O O . GLY B 1 75 ? -1.253 -32.812 4.371 1 93.56 75 GLY B O 1
ATOM 5101 N N . SER B 1 76 ? -2.109 -30.922 3.428 1 91.44 76 SER B N 1
ATOM 5102 C CA . SER B 1 76 ? -3.494 -31.375 3.559 1 91.44 76 SER B CA 1
ATOM 5103 C C . SER B 1 76 ? -4.078 -31.766 2.205 1 91.44 76 SER B C 1
ATOM 5105 O O . SER B 1 76 ? -5.102 -32.438 2.139 1 91.44 76 SER B O 1
ATOM 5107 N N . SER B 1 77 ? -3.445 -31.359 1.162 1 93.38 77 SER B N 1
ATOM 5108 C CA . SER B 1 77 ? -3.934 -31.719 -0.161 1 93.38 77 SER B CA 1
ATOM 5109 C C . SER B 1 77 ? -3.434 -33.094 -0.569 1 93.38 77 SER B C 1
ATOM 5111 O O . SER B 1 77 ? -2.275 -33.438 -0.324 1 93.38 77 SER B O 1
ATOM 5113 N N . ARG B 1 78 ? -4.258 -33.812 -1.216 1 93.5 78 ARG B N 1
ATOM 5114 C CA . ARG B 1 78 ? -3.93 -35.188 -1.608 1 93.5 78 ARG B CA 1
ATOM 5115 C C . ARG B 1 78 ? -3.285 -35.219 -2.99 1 93.5 78 ARG B C 1
ATOM 5117 O O . ARG B 1 78 ? -2.627 -36.188 -3.352 1 93.5 78 ARG B O 1
ATOM 5124 N N . HIS B 1 79 ? -3.436 -34.125 -3.703 1 93.5 79 HIS B N 1
ATOM 5125 C CA . HIS B 1 79 ? -3.164 -34.281 -5.129 1 93.5 79 HIS B CA 1
ATOM 5126 C C . HIS B 1 79 ? -2.123 -33.25 -5.586 1 93.5 79 HIS B C 1
ATOM 5128 O O . HIS B 1 79 ? -1.55 -33.375 -6.672 1 93.5 79 HIS B O 1
ATOM 5134 N N . VAL B 1 80 ? -1.836 -32.25 -4.805 1 94.12 80 VAL B N 1
ATOM 5135 C CA . VAL B 1 80 ? -0.919 -31.203 -5.254 1 94.12 80 VAL B CA 1
ATOM 5136 C C . VAL B 1 80 ? 0.5 -31.75 -5.328 1 94.12 80 VAL B C 1
ATOM 5138 O O . VAL B 1 80 ? 0.908 -32.562 -4.48 1 94.12 80 VAL B O 1
ATOM 5141 N N . SER B 1 81 ? 1.188 -31.391 -6.355 1 94.62 81 SER B N 1
ATOM 5142 C CA . SER B 1 81 ? 2.588 -31.766 -6.523 1 94.62 81 SER B CA 1
ATOM 5143 C C . SER B 1 81 ? 3.518 -30.594 -6.242 1 94.62 81 SER B C 1
ATOM 5145 O O . SER B 1 81 ? 3.57 -29.641 -7.023 1 94.62 81 SER B O 1
ATOM 5147 N N . LEU B 1 82 ? 4.262 -30.703 -5.203 1 95.25 82 LEU B N 1
ATOM 5148 C CA . LEU B 1 82 ? 5.18 -29.641 -4.812 1 95.25 82 LEU B CA 1
ATOM 5149 C C . LEU B 1 82 ? 6.551 -29.844 -5.453 1 95.25 82 LEU B C 1
ATOM 5151 O O . LEU B 1 82 ? 7.02 -30.984 -5.574 1 95.25 82 LEU B O 1
ATOM 5155 N N . GLY B 1 83 ? 7.184 -28.844 -5.844 1 95.94 83 GLY B N 1
ATOM 5156 C CA . GLY B 1 83 ? 8.5 -28.844 -6.469 1 95.94 83 GLY B CA 1
ATOM 5157 C C . GLY B 1 83 ? 8.852 -27.5 -7.09 1 95.94 83 GLY B C 1
ATOM 5158 O O . GLY B 1 83 ? 8.555 -26.453 -6.527 1 95.94 83 GLY B O 1
ATOM 5159 N N . VAL B 1 84 ? 9.508 -27.641 -8.219 1 95.81 84 VAL B N 1
ATOM 5160 C CA . VAL B 1 84 ? 9.938 -26.422 -8.898 1 95.81 84 VAL B CA 1
ATOM 5161 C C . VAL B 1 84 ? 8.758 -25.797 -9.641 1 95.81 84 VAL B C 1
ATOM 5163 O O . VAL B 1 84 ? 7.898 -26.516 -10.164 1 95.81 84 VAL B O 1
ATOM 5166 N N . PHE B 1 85 ? 8.688 -24.562 -9.625 1 94 85 PHE B N 1
ATOM 5167 C CA . PHE B 1 85 ? 7.707 -23.766 -10.352 1 94 85 PHE B CA 1
ATOM 5168 C C . PHE B 1 85 ? 8.367 -22.578 -11.031 1 94 85 PHE B C 1
ATOM 5170 O O . PHE B 1 85 ? 9.219 -21.906 -10.445 1 94 85 PHE B O 1
ATOM 5177 N N . ALA B 1 86 ? 8.016 -22.375 -12.258 1 90.94 86 ALA B N 1
ATOM 5178 C CA . ALA B 1 86 ? 8.711 -21.422 -13.109 1 90.94 86 ALA B CA 1
ATOM 5179 C C . ALA B 1 86 ? 8.719 -20.031 -12.477 1 90.94 86 ALA B C 1
ATOM 5181 O O . ALA B 1 86 ? 9.758 -19.375 -12.414 1 90.94 86 ALA B O 1
ATOM 5182 N N . ILE B 1 87 ? 7.629 -19.609 -11.992 1 89.81 87 ILE B N 1
ATOM 5183 C CA . ILE B 1 87 ? 7.492 -18.25 -11.477 1 89.81 87 ILE B CA 1
ATOM 5184 C C . ILE B 1 87 ? 8.312 -18.094 -10.203 1 89.81 87 ILE B C 1
ATOM 5186 O O . ILE B 1 87 ? 9.039 -17.109 -10.047 1 89.81 87 ILE B O 1
ATOM 5190 N N . ILE B 1 88 ? 8.211 -18.984 -9.336 1 95.31 88 ILE B N 1
ATOM 5191 C CA . ILE B 1 88 ? 8.961 -18.922 -8.086 1 95.31 88 ILE B CA 1
ATOM 5192 C C . ILE B 1 88 ? 10.461 -19 -8.375 1 95.31 88 ILE B C 1
ATOM 5194 O O . ILE B 1 88 ? 11.258 -18.312 -7.742 1 95.31 88 ILE B O 1
ATOM 5198 N N . SER B 1 89 ? 10.828 -19.844 -9.359 1 96.19 89 SER B N 1
ATOM 5199 C CA . SER B 1 89 ? 12.227 -19.969 -9.75 1 96.19 89 SER B CA 1
ATOM 5200 C C . SER B 1 89 ? 12.758 -18.641 -10.281 1 96.19 89 SER B C 1
ATOM 5202 O O . SER B 1 89 ? 13.883 -18.234 -9.961 1 96.19 89 SER B O 1
ATOM 5204 N N . LEU B 1 90 ? 11.961 -18.078 -11.031 1 92.25 90 LEU B N 1
ATOM 5205 C CA . LEU B 1 90 ? 12.367 -16.797 -11.594 1 92.25 90 LEU B CA 1
ATOM 5206 C C . LEU B 1 90 ? 12.492 -15.742 -10.492 1 92.25 90 LEU B C 1
ATOM 5208 O O . LEU B 1 90 ? 13.406 -14.922 -10.523 1 92.25 90 LEU B O 1
ATOM 5212 N N . MET B 1 91 ? 11.539 -15.719 -9.586 1 93.62 91 MET B N 1
ATOM 5213 C CA . MET B 1 91 ? 11.602 -14.781 -8.461 1 93.62 91 MET B CA 1
ATOM 5214 C C . MET B 1 91 ? 12.867 -15 -7.641 1 93.62 91 MET B C 1
ATOM 5216 O O . MET B 1 91 ? 13.531 -14.039 -7.246 1 93.62 91 MET B O 1
ATOM 5220 N N . CYS B 1 92 ? 13.188 -16.203 -7.465 1 96.06 92 CYS B N 1
ATOM 5221 C CA . CYS B 1 92 ? 14.414 -16.547 -6.75 1 96.06 92 CYS B CA 1
ATOM 5222 C C . CYS B 1 92 ? 15.641 -16.109 -7.527 1 96.06 92 CYS B C 1
ATOM 5224 O O . CYS B 1 92 ? 16.609 -15.625 -6.941 1 96.06 92 CYS B O 1
ATOM 5226 N N . GLY B 1 93 ? 15.586 -16.375 -8.789 1 94.38 93 GLY B N 1
ATOM 5227 C CA . GLY B 1 93 ? 16.688 -15.969 -9.648 1 94.38 93 GLY B CA 1
ATOM 5228 C C . GLY B 1 93 ? 16.953 -14.477 -9.625 1 94.38 93 GLY B C 1
ATOM 5229 O O . GLY B 1 93 ? 18.109 -14.047 -9.562 1 94.38 93 GLY B O 1
ATOM 5230 N N . SER B 1 94 ? 15.914 -13.75 -9.688 1 90.69 94 SER B N 1
ATOM 5231 C CA . SER B 1 94 ? 16.047 -12.297 -9.633 1 90.69 94 SER B CA 1
ATOM 5232 C C . SER B 1 94 ? 16.641 -11.844 -8.312 1 90.69 94 SER B C 1
ATOM 5234 O O . SER B 1 94 ? 17.5 -10.953 -8.281 1 90.69 94 SER B O 1
ATOM 5236 N N . CYS B 1 95 ? 16.188 -12.391 -7.281 1 93.38 95 CYS B N 1
ATOM 5237 C CA . CYS B 1 95 ? 16.734 -12.109 -5.961 1 93.38 95 CYS B CA 1
ATOM 5238 C C . CYS B 1 95 ? 18.219 -12.477 -5.895 1 93.38 95 CYS B C 1
ATOM 5240 O O . CYS B 1 95 ? 19.047 -11.688 -5.422 1 93.38 95 CYS B O 1
ATOM 5242 N N . ASN B 1 96 ? 18.547 -13.664 -6.391 1 95.38 96 ASN B N 1
ATOM 5243 C CA . ASN B 1 96 ? 19.906 -14.18 -6.379 1 95.38 96 ASN B CA 1
ATOM 5244 C C . ASN B 1 96 ? 20.859 -13.266 -7.148 1 95.38 96 ASN B C 1
ATOM 5246 O O . ASN B 1 96 ? 21.953 -12.945 -6.664 1 95.38 96 ASN B O 1
ATOM 5250 N N . ILE B 1 97 ? 20.453 -12.859 -8.312 1 90.88 97 ILE B N 1
ATOM 5251 C CA . ILE B 1 97 ? 21.281 -12.008 -9.148 1 90.88 97 ILE B CA 1
ATOM 5252 C C . ILE B 1 97 ? 21.562 -10.688 -8.422 1 90.88 97 ILE B C 1
ATOM 5254 O O . ILE B 1 97 ? 22.719 -10.242 -8.367 1 90.88 97 ILE B O 1
ATOM 5258 N N . ARG B 1 98 ? 20.578 -10.094 -7.863 1 88.44 98 ARG B N 1
ATOM 5259 C CA . ARG B 1 98 ? 20.734 -8.812 -7.184 1 88.44 98 ARG B CA 1
ATOM 5260 C C . ARG B 1 98 ? 21.625 -8.945 -5.957 1 88.44 98 ARG B C 1
ATOM 5262 O O . ARG B 1 98 ? 22.594 -8.203 -5.812 1 88.44 98 ARG B O 1
ATOM 5269 N N . VAL B 1 99 ? 21.391 -9.914 -5.137 1 93.31 99 VAL B N 1
ATOM 5270 C CA . VAL B 1 99 ? 22.047 -10.039 -3.842 1 93.31 99 VAL B CA 1
ATOM 5271 C C . VAL B 1 99 ? 23.484 -10.547 -4.035 1 93.31 99 VAL B C 1
ATOM 5273 O O . VAL B 1 99 ? 24.391 -10.141 -3.311 1 93.31 99 VAL B O 1
ATOM 5276 N N . SER B 1 100 ? 23.672 -11.492 -4.957 1 94.06 100 SER B N 1
ATOM 5277 C CA . SER B 1 100 ? 25.016 -11.992 -5.215 1 94.06 100 SER B CA 1
ATOM 5278 C C . SER B 1 100 ? 25.938 -10.875 -5.672 1 94.06 100 SER B C 1
ATOM 5280 O O . SER B 1 100 ? 27.109 -10.82 -5.266 1 94.06 100 SER B O 1
ATOM 5282 N N . GLN B 1 101 ? 25.406 -10.023 -6.508 1 88.94 101 GLN B N 1
ATOM 5283 C CA . GLN B 1 101 ? 26.203 -8.891 -6.957 1 88.94 101 GLN B CA 1
ATOM 5284 C C . GLN B 1 101 ? 26.547 -7.965 -5.793 1 88.94 101 GLN B C 1
ATOM 5286 O O . GLN B 1 101 ? 27.688 -7.484 -5.691 1 88.94 101 GLN B O 1
ATOM 5291 N N . GLU B 1 102 ? 25.625 -7.719 -4.973 1 88.19 102 GLU B N 1
ATOM 5292 C CA . GLU B 1 102 ? 25.828 -6.852 -3.814 1 88.19 102 GLU B CA 1
ATOM 5293 C C . GLU B 1 102 ? 26.891 -7.43 -2.881 1 88.19 102 GLU B C 1
ATOM 5295 O O . GLU B 1 102 ? 27.75 -6.699 -2.385 1 88.19 102 GLU B O 1
ATOM 5300 N N . ILE B 1 103 ? 26.828 -8.711 -2.654 1 91 103 ILE B N 1
ATOM 5301 C CA . ILE B 1 103 ? 27.766 -9.375 -1.744 1 91 103 ILE B CA 1
ATOM 5302 C C . ILE B 1 103 ? 29.156 -9.43 -2.375 1 91 103 ILE B C 1
ATOM 5304 O O . ILE B 1 103 ? 30.156 -9.188 -1.701 1 91 103 ILE B O 1
ATOM 5308 N N . MET B 1 104 ? 29.188 -9.766 -3.648 1 92 104 MET B N 1
ATOM 5309 C CA . MET B 1 104 ? 30.453 -9.812 -4.352 1 92 104 MET B CA 1
ATOM 5310 C C . MET B 1 104 ? 31.141 -8.453 -4.336 1 92 104 MET B C 1
ATOM 5312 O O . MET B 1 104 ? 32.344 -8.359 -4.129 1 92 104 MET B O 1
ATOM 5316 N N . ASP B 1 105 ? 30.359 -7.387 -4.539 1 88.44 105 ASP B N 1
ATOM 5317 C CA . ASP B 1 105 ? 30.906 -6.031 -4.516 1 88.44 105 ASP B CA 1
ATOM 5318 C C . ASP B 1 105 ? 31.391 -5.656 -3.119 1 88.44 105 ASP B C 1
ATOM 5320 O O . ASP B 1 105 ? 32.438 -5.004 -2.973 1 88.44 105 ASP B O 1
ATOM 5324 N N . LYS B 1 106 ? 30.672 -6.012 -2.119 1 87.25 106 LYS B N 1
ATOM 5325 C CA . LYS B 1 106 ? 31 -5.691 -0.734 1 87.25 106 LYS B CA 1
ATOM 5326 C C . LYS B 1 106 ? 32.312 -6.332 -0.323 1 87.25 106 LYS B C 1
ATOM 5328 O O . LYS B 1 106 ? 33.125 -5.719 0.387 1 87.25 106 LYS B O 1
ATOM 5333 N N . TYR B 1 107 ? 32.594 -7.543 -0.81 1 90.38 107 TYR B N 1
ATOM 5334 C CA . TYR B 1 107 ? 33.781 -8.281 -0.39 1 90.38 107 TYR B CA 1
ATOM 5335 C C . TYR B 1 107 ? 34.812 -8.305 -1.498 1 90.38 107 TYR B C 1
ATOM 5337 O O . TYR B 1 107 ? 35.812 -9.039 -1.41 1 90.38 107 TYR B O 1
ATOM 5345 N N . ASN B 1 108 ? 34.625 -7.645 -2.625 1 89.94 108 ASN B N 1
ATOM 5346 C CA . ASN B 1 108 ? 35.5 -7.508 -3.766 1 89.94 108 ASN B CA 1
ATOM 5347 C C . ASN B 1 108 ? 35.875 -8.867 -4.352 1 89.94 108 ASN B C 1
ATOM 5349 O O . ASN B 1 108 ? 37.062 -9.164 -4.547 1 89.94 108 ASN B O 1
ATOM 5353 N N . LEU B 1 109 ? 34.875 -9.695 -4.5 1 88 109 LEU B N 1
ATOM 5354 C CA . LEU B 1 109 ? 35.062 -11.008 -5.109 1 88 109 LEU B CA 1
ATOM 5355 C C . LEU B 1 109 ? 34.781 -10.961 -6.605 1 88 109 LEU B C 1
ATOM 5357 O O . LEU B 1 109 ? 33.875 -10.242 -7.043 1 88 109 LEU B O 1
ATOM 5361 N N . THR B 1 110 ? 35.562 -11.75 -7.438 1 86.12 110 THR B N 1
ATOM 5362 C CA . THR B 1 110 ? 35.375 -11.656 -8.875 1 86.12 110 THR B CA 1
ATOM 5363 C C . THR B 1 110 ? 35.25 -13.047 -9.5 1 86.12 110 THR B C 1
ATOM 5365 O O . THR B 1 110 ? 34.812 -13.18 -10.648 1 86.12 110 THR B O 1
ATOM 5368 N N . SER B 1 111 ? 35.469 -14.078 -8.781 1 88.25 111 SER B N 1
ATOM 5369 C CA . SER B 1 111 ? 35.531 -15.414 -9.367 1 88.25 111 SER B CA 1
ATOM 5370 C C . SER B 1 111 ? 34.125 -15.969 -9.594 1 88.25 111 SER B C 1
ATOM 5372 O O . SER B 1 111 ? 33.219 -15.695 -8.812 1 88.25 111 SER B O 1
ATOM 5374 N N . ILE B 1 112 ? 33.906 -16.719 -10.695 1 83.31 112 ILE B N 1
ATOM 5375 C CA . ILE B 1 112 ? 32.656 -17.375 -11.039 1 83.31 112 ILE B CA 1
ATOM 5376 C C . ILE B 1 112 ? 32.312 -18.422 -9.984 1 83.31 112 ILE B C 1
ATOM 5378 O O . ILE B 1 112 ? 31.141 -18.609 -9.648 1 83.31 112 ILE B O 1
ATOM 5382 N N . GLU B 1 113 ? 33.281 -19.047 -9.492 1 86.56 113 GLU B N 1
ATOM 5383 C CA . GLU B 1 113 ? 33.094 -20.078 -8.469 1 86.56 113 GLU B CA 1
ATOM 5384 C C . GLU B 1 113 ? 32.531 -19.469 -7.184 1 86.56 113 GLU B C 1
ATOM 5386 O O . GLU B 1 113 ? 31.625 -20.047 -6.562 1 86.56 113 GLU B O 1
ATOM 5391 N N . ASP B 1 114 ? 33 -18.375 -6.836 1 90.56 114 ASP B N 1
ATOM 5392 C CA . ASP B 1 114 ? 32.5 -17.672 -5.66 1 90.56 114 ASP B CA 1
ATOM 5393 C C . ASP B 1 114 ? 31.047 -17.281 -5.832 1 90.56 114 ASP B C 1
ATOM 5395 O O . ASP B 1 114 ? 30.25 -17.406 -4.898 1 90.56 114 ASP B O 1
ATOM 5399 N N . ARG B 1 115 ? 30.781 -16.922 -6.965 1 90.56 115 ARG B N 1
ATOM 5400 C CA . ARG B 1 115 ? 29.406 -16.516 -7.238 1 90.56 115 ARG B CA 1
ATOM 5401 C C . ARG B 1 115 ? 28.453 -17.688 -7.102 1 90.56 115 ARG B C 1
ATOM 5403 O O . ARG B 1 115 ? 27.328 -17.531 -6.594 1 90.56 115 ARG B O 1
ATOM 5410 N N . GLN B 1 116 ? 28.875 -18.781 -7.547 1 90.69 116 GLN B N 1
ATOM 5411 C CA . GLN B 1 116 ? 28.031 -19.969 -7.477 1 90.69 116 GLN B CA 1
ATOM 5412 C C . GLN B 1 116 ? 27.781 -20.391 -6.031 1 90.69 116 GLN B C 1
ATOM 5414 O O . GLN B 1 116 ? 26.672 -20.766 -5.664 1 90.69 116 GLN B O 1
ATOM 5419 N N . GLU B 1 117 ? 28.797 -20.328 -5.281 1 92.38 117 GLU B N 1
ATOM 5420 C CA . GLU B 1 117 ? 28.672 -20.703 -3.875 1 92.38 117 GLU B CA 1
ATOM 5421 C C . GLU B 1 117 ? 27.766 -19.719 -3.127 1 92.38 117 GLU B C 1
ATOM 5423 O O . GLU B 1 117 ? 26.938 -20.125 -2.32 1 92.38 117 GLU B O 1
ATOM 5428 N N . ILE B 1 118 ? 27.969 -18.484 -3.42 1 95.19 118 ILE B N 1
ATOM 5429 C CA . ILE B 1 118 ? 27.156 -17.438 -2.793 1 95.19 118 ILE B CA 1
ATOM 5430 C C . ILE B 1 118 ? 25.703 -17.594 -3.217 1 95.19 118 ILE B C 1
ATOM 5432 O O . ILE B 1 118 ? 24.797 -17.406 -2.408 1 95.19 118 ILE B O 1
ATOM 5436 N N . SER B 1 119 ? 25.516 -17.938 -4.473 1 96.38 119 SER B N 1
ATOM 5437 C CA . SER B 1 119 ? 24.172 -18.109 -5.012 1 96.38 119 SER B CA 1
ATOM 5438 C C . SER B 1 119 ? 23.422 -19.219 -4.281 1 96.38 119 SER B C 1
ATOM 5440 O O . SER B 1 119 ? 22.234 -19.062 -3.975 1 96.38 119 SER B O 1
ATOM 5442 N N . VAL B 1 120 ? 24.141 -20.297 -4.023 1 96.12 120 VAL B N 1
ATOM 5443 C CA . VAL B 1 120 ? 23.531 -21.422 -3.328 1 96.12 120 VAL B CA 1
ATOM 5444 C C . VAL B 1 120 ? 23.156 -21 -1.909 1 96.12 120 VAL B C 1
ATOM 5446 O O . VAL B 1 120 ? 22.062 -21.328 -1.434 1 96.12 120 VAL B O 1
ATOM 5449 N N . GLU B 1 121 ? 23.969 -20.266 -1.3 1 96.69 121 GLU B N 1
ATOM 5450 C CA . GLU B 1 121 ? 23.688 -19.812 0.062 1 96.69 121 GLU B CA 1
ATOM 5451 C C . GLU B 1 121 ? 22.516 -18.828 0.096 1 96.69 121 GLU B C 1
ATOM 5453 O O . GLU B 1 121 ? 21.734 -18.844 1.043 1 96.69 121 GLU B O 1
ATOM 5458 N N . ILE B 1 122 ? 22.453 -18.047 -0.906 1 97.38 122 ILE B N 1
ATOM 5459 C CA . ILE B 1 122 ? 21.391 -17.047 -0.994 1 97.38 122 ILE B CA 1
ATOM 5460 C C . ILE B 1 122 ? 20.031 -17.75 -1.095 1 97.38 122 ILE B C 1
ATOM 5462 O O . ILE B 1 122 ? 19.094 -17.406 -0.377 1 97.38 122 ILE B O 1
ATOM 5466 N N . VAL B 1 123 ? 19.953 -18.734 -1.938 1 97.12 123 VAL B N 1
ATOM 5467 C CA . VAL B 1 123 ? 18.656 -19.375 -2.168 1 97.12 123 VAL B CA 1
ATOM 5468 C C . VAL B 1 123 ? 18.266 -20.203 -0.95 1 97.12 123 VAL B C 1
ATOM 5470 O O . VAL B 1 123 ? 17.094 -20.312 -0.619 1 97.12 123 VAL B O 1
ATOM 5473 N N . LYS B 1 124 ? 19.297 -20.75 -0.27 1 97.31 124 LYS B N 1
ATOM 5474 C CA . LYS B 1 124 ? 19.031 -21.469 0.972 1 97.31 124 LYS B CA 1
ATOM 5475 C C . LYS B 1 124 ? 18.469 -20.531 2.037 1 97.31 124 LYS B C 1
ATOM 5477 O O . LYS B 1 124 ? 17.453 -20.844 2.678 1 97.31 124 LYS B O 1
ATOM 5482 N N . SER B 1 125 ? 19.125 -19.438 2.18 1 98.06 125 SER B N 1
ATOM 5483 C CA . SER B 1 125 ? 18.688 -18.453 3.16 1 98.06 125 SER B CA 1
ATOM 5484 C C . SER B 1 125 ? 17.312 -17.891 2.814 1 98.06 125 SER B C 1
ATOM 5486 O O . SER B 1 125 ? 16.484 -17.672 3.703 1 98.06 125 SER B O 1
ATOM 5488 N N . LEU B 1 126 ? 17.141 -17.656 1.578 1 98 126 LEU B N 1
ATOM 5489 C CA . LEU B 1 126 ? 15.844 -17.219 1.093 1 98 126 LEU B CA 1
ATOM 5490 C C . LEU B 1 126 ? 14.758 -18.219 1.445 1 98 126 LEU B C 1
ATOM 5492 O O . LEU B 1 126 ? 13.688 -17.844 1.924 1 98 126 LEU B O 1
ATOM 5496 N N . GLY B 1 127 ? 15.062 -19.484 1.232 1 98.19 127 GLY B N 1
ATOM 5497 C CA . GLY B 1 127 ? 14.117 -20.547 1.555 1 98.19 127 GLY B CA 1
ATOM 5498 C C . GLY B 1 127 ? 13.742 -20.578 3.023 1 98.19 127 GLY B C 1
ATOM 5499 O O . GLY B 1 127 ? 12.562 -20.719 3.367 1 98.19 127 GLY B O 1
ATOM 5500 N N . LEU B 1 128 ? 14.688 -20.453 3.828 1 98.19 128 LEU B N 1
ATOM 5501 C CA . LEU B 1 128 ? 14.43 -20.469 5.266 1 98.19 12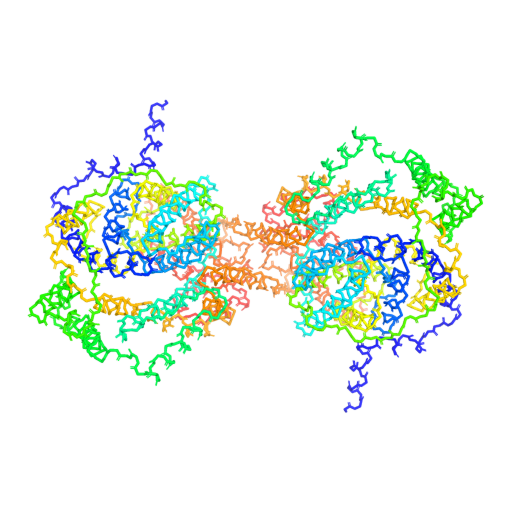8 LEU B CA 1
ATOM 5502 C C . LEU B 1 128 ? 13.547 -19.297 5.676 1 98.19 128 LEU B C 1
ATOM 5504 O O . LEU B 1 128 ? 12.617 -19.453 6.465 1 98.19 128 LEU B O 1
ATOM 5508 N N . LEU B 1 129 ? 13.883 -18.172 5.148 1 97.88 129 LEU B N 1
ATOM 5509 C CA . LEU B 1 129 ? 13.109 -17 5.508 1 97.88 129 LEU B CA 1
ATOM 5510 C C . LEU B 1 129 ? 11.688 -17.094 4.977 1 97.88 129 LEU B C 1
ATOM 5512 O O . LEU B 1 129 ? 10.742 -16.656 5.641 1 97.88 129 LEU B O 1
ATOM 5516 N N . VAL B 1 130 ? 11.516 -17.594 3.799 1 97.88 130 VAL B N 1
ATOM 5517 C CA . VAL B 1 130 ? 10.188 -17.844 3.246 1 97.88 130 VAL B CA 1
ATOM 5518 C C . VAL B 1 130 ? 9.406 -18.75 4.188 1 97.88 130 VAL B C 1
ATOM 5520 O O . VAL B 1 130 ? 8.242 -18.484 4.492 1 97.88 130 VAL B O 1
ATOM 5523 N N . GLY B 1 131 ? 10.094 -19.781 4.629 1 98 131 GLY B N 1
ATOM 5524 C CA . GLY B 1 131 ? 9.469 -20.703 5.566 1 98 131 GLY B CA 1
ATOM 5525 C C . GLY B 1 131 ? 9.062 -20.031 6.867 1 98 131 GLY B C 1
ATOM 5526 O O . GLY B 1 131 ? 7.961 -20.266 7.371 1 98 131 GLY B O 1
ATOM 5527 N N . CYS B 1 132 ? 9.891 -19.234 7.363 1 97.31 132 CYS B N 1
ATOM 5528 C CA . CYS B 1 132 ? 9.594 -18.5 8.594 1 97.31 132 CYS B CA 1
ATOM 5529 C C . CYS B 1 132 ? 8.375 -17.609 8.422 1 97.31 132 CYS B C 1
ATOM 5531 O O . CYS B 1 132 ? 7.512 -17.547 9.297 1 97.31 132 CYS B O 1
ATOM 5533 N N . PHE B 1 133 ? 8.352 -16.953 7.34 1 95.56 133 PHE B N 1
ATOM 5534 C CA . PHE B 1 133 ? 7.215 -16.078 7.07 1 95.56 133 PHE B CA 1
ATOM 5535 C C . PHE B 1 133 ? 5.926 -16.875 6.977 1 95.56 133 PHE B C 1
ATOM 5537 O O . PHE B 1 133 ? 4.891 -16.469 7.5 1 95.56 133 PHE B O 1
ATOM 5544 N N . GLN B 1 134 ? 5.988 -17.969 6.316 1 95.56 134 GLN B N 1
ATOM 5545 C CA . GLN B 1 134 ? 4.789 -18.781 6.141 1 95.56 134 GLN B CA 1
ATOM 5546 C C . GLN B 1 134 ? 4.305 -19.344 7.473 1 95.56 134 GLN B C 1
ATOM 5548 O O . GLN B 1 134 ? 3.102 -19.375 7.738 1 95.56 134 GLN B O 1
ATOM 5553 N N . ILE B 1 135 ? 5.219 -19.734 8.312 1 95 135 ILE B N 1
ATOM 5554 C CA . ILE B 1 135 ? 4.852 -20.219 9.633 1 95 135 ILE B CA 1
ATOM 5555 C C . ILE B 1 135 ? 4.242 -19.078 10.445 1 95 135 ILE B C 1
ATOM 5557 O O . ILE B 1 135 ? 3.209 -19.266 11.102 1 95 135 ILE B O 1
ATOM 5561 N N . LEU B 1 136 ? 4.848 -17.953 10.305 1 92.88 136 LEU B N 1
ATOM 5562 C CA . LEU B 1 136 ? 4.352 -16.781 11.023 1 92.88 136 LEU B CA 1
ATOM 5563 C C . LEU B 1 136 ? 2.957 -16.391 10.539 1 92.88 136 LEU B C 1
ATOM 5565 O O . LEU B 1 136 ? 2.08 -16.094 11.352 1 92.88 136 LEU B O 1
ATOM 5569 N N . LEU B 1 137 ? 2.809 -16.453 9.289 1 87.62 137 LEU B N 1
ATOM 5570 C CA . LEU B 1 137 ? 1.516 -16.094 8.711 1 87.62 137 LEU B CA 1
ATOM 5571 C C . LEU B 1 137 ? 0.455 -17.125 9.086 1 87.62 137 LEU B C 1
ATOM 5573 O O . LEU B 1 137 ? -0.719 -16.781 9.25 1 87.62 137 LEU B O 1
ATOM 5577 N N . GLY B 1 138 ? 0.847 -18.391 9.188 1 85.75 138 GLY B N 1
ATOM 5578 C CA . GLY B 1 138 ? -0.061 -19.422 9.664 1 85.75 138 GLY B CA 1
ATOM 5579 C C . GLY B 1 138 ? -0.467 -19.234 11.117 1 85.75 138 GLY B C 1
ATOM 5580 O O . GLY B 1 138 ? -1.629 -19.438 11.469 1 85.75 138 GLY B O 1
ATOM 5581 N N . LEU B 1 139 ? 0.453 -18.75 11.852 1 85.25 139 LEU B N 1
ATOM 5582 C CA . LEU B 1 139 ? 0.219 -18.578 13.281 1 85.25 139 LEU B CA 1
ATOM 5583 C C . LEU B 1 139 ? -0.722 -17.406 13.547 1 85.25 139 LEU B C 1
ATOM 5585 O O . LEU B 1 139 ? -1.554 -17.469 14.453 1 85.25 139 LEU B O 1
ATOM 5589 N N . ILE B 1 140 ? -0.638 -16.391 12.664 1 78.69 140 ILE B N 1
ATOM 5590 C CA . ILE B 1 140 ? -1.483 -15.227 12.891 1 78.69 140 ILE B CA 1
ATOM 5591 C C . ILE B 1 140 ? -2.797 -15.383 12.125 1 78.69 140 ILE B C 1
ATOM 5593 O O . ILE B 1 140 ? -3.574 -14.43 12.016 1 78.69 140 ILE B O 1
ATOM 5597 N N . LYS B 1 141 ? -3.029 -16.547 11.609 1 76.81 141 LYS B N 1
ATOM 5598 C CA . LYS B 1 141 ? -4.262 -16.891 10.898 1 76.81 141 LYS B CA 1
ATOM 5599 C C . LYS B 1 141 ? -4.52 -15.93 9.742 1 76.81 141 LYS B C 1
ATOM 5601 O O . LYS B 1 141 ? -5.633 -15.422 9.586 1 76.81 141 LYS B O 1
ATOM 5606 N N . ALA B 1 142 ? -3.367 -15.688 9.094 1 72.44 142 ALA B N 1
ATOM 5607 C CA . ALA B 1 142 ? -3.465 -14.758 7.973 1 72.44 142 ALA B CA 1
ATOM 5608 C C . ALA B 1 142 ? -4.031 -15.445 6.734 1 72.44 142 ALA B C 1
ATOM 5610 O O . ALA B 1 142 ? -3.594 -15.18 5.609 1 72.44 142 ALA B O 1
ATOM 5611 N N . ASP B 1 143 ? -4.883 -16.359 6.922 1 69.75 143 ASP B N 1
ATOM 5612 C CA . ASP B 1 143 ? -5.453 -17.078 5.785 1 69.75 143 ASP B CA 1
ATOM 5613 C C . ASP B 1 143 ? -6.297 -16.141 4.918 1 69.75 143 ASP B C 1
ATOM 5615 O O . ASP B 1 143 ? -6.531 -16.422 3.742 1 69.75 143 ASP B O 1
ATOM 5619 N N . TYR B 1 144 ? -6.609 -15.008 5.547 1 69.69 144 TYR B N 1
ATOM 5620 C CA . TYR B 1 144 ? -7.395 -14.023 4.812 1 69.69 144 TYR B CA 1
ATOM 5621 C C . TYR B 1 144 ? -6.543 -13.32 3.766 1 69.69 144 TYR B C 1
ATOM 5623 O O . TYR B 1 144 ? -7.074 -12.734 2.816 1 69.69 144 TYR B O 1
ATOM 5631 N N . LEU B 1 145 ? -5.246 -13.508 3.918 1 68.88 145 LEU B N 1
ATOM 5632 C CA . LEU B 1 145 ? -4.336 -12.867 2.977 1 68.88 145 LEU B CA 1
ATOM 5633 C C . LEU B 1 145 ? -4.48 -13.469 1.583 1 68.88 145 LEU B C 1
ATOM 5635 O O . LEU B 1 145 ? -4.23 -12.789 0.582 1 68.88 145 LEU B O 1
ATOM 5639 N N . ILE B 1 146 ? -4.934 -14.719 1.547 1 73.5 146 ILE B N 1
ATOM 5640 C CA . ILE B 1 146 ? -5.117 -15.414 0.275 1 73.5 146 ILE B CA 1
ATOM 5641 C C . ILE B 1 146 ? -6.211 -14.719 -0.535 1 73.5 146 ILE B C 1
ATOM 5643 O O . ILE B 1 146 ? -6.125 -14.633 -1.762 1 73.5 146 ILE B O 1
ATOM 5647 N N . SER B 1 147 ? -7.109 -14.109 0.212 1 76.94 147 SER B N 1
ATOM 5648 C CA . SER B 1 147 ? -8.266 -13.484 -0.431 1 76.94 147 SER B CA 1
ATOM 5649 C C . SER B 1 147 ? -7.891 -12.141 -1.05 1 76.94 147 SER B C 1
ATOM 5651 O O . SER B 1 147 ? -8.609 -11.625 -1.905 1 76.94 147 SER B O 1
ATOM 5653 N N . TYR B 1 148 ? -6.754 -11.727 -0.71 1 77.06 148 TYR B N 1
ATOM 5654 C CA . TYR B 1 148 ? -6.391 -10.391 -1.161 1 77.06 148 TYR B CA 1
ATOM 5655 C C . TYR B 1 148 ? -5.762 -10.438 -2.549 1 77.06 148 TYR B C 1
ATOM 5657 O O . TYR B 1 148 ? -5.57 -9.398 -3.186 1 77.06 148 TYR B O 1
ATOM 5665 N N . LEU B 1 149 ? -5.414 -11.617 -2.963 1 80.56 149 LEU B N 1
ATOM 5666 C CA . LEU B 1 149 ? -4.957 -11.742 -4.344 1 80.56 149 LEU B CA 1
ATOM 5667 C C . LEU B 1 149 ? -6.102 -12.18 -5.254 1 80.56 149 LEU B C 1
ATOM 5669 O O . LEU B 1 149 ? -6.352 -13.375 -5.41 1 80.56 149 LEU B O 1
ATOM 5673 N N . SER B 1 150 ? -6.738 -11.219 -5.855 1 84.69 150 SER B N 1
ATOM 5674 C CA . SER B 1 150 ? -7.879 -11.477 -6.73 1 84.69 150 SER B CA 1
ATOM 5675 C C . SER B 1 150 ? -7.441 -12.195 -8.008 1 84.69 150 SER B C 1
ATOM 5677 O O . SER B 1 150 ? -6.246 -12.273 -8.297 1 84.69 150 SER B O 1
ATOM 5679 N N . ASP B 1 151 ? -8.359 -12.695 -8.711 1 80.94 151 ASP B N 1
ATOM 5680 C CA . ASP B 1 151 ? -8.086 -13.391 -9.961 1 80.94 151 ASP B CA 1
ATOM 5681 C C . ASP B 1 151 ? -7.41 -12.469 -10.969 1 80.94 151 ASP B C 1
ATOM 5683 O O . ASP B 1 151 ? -6.5 -12.883 -11.688 1 80.94 151 ASP B O 1
ATOM 5687 N N . GLN B 1 152 ? -7.828 -11.266 -10.938 1 86.44 152 GLN B N 1
ATOM 5688 C CA . GLN B 1 152 ? -7.27 -10.297 -11.883 1 86.44 152 GLN B CA 1
ATOM 5689 C C . GLN B 1 152 ? -5.797 -10.039 -11.594 1 86.44 152 GLN B C 1
ATOM 5691 O O . GLN B 1 152 ? -4.992 -9.914 -12.523 1 86.44 152 GLN B O 1
ATOM 5696 N N . ILE B 1 153 ? -5.5 -9.938 -10.312 1 87.94 153 ILE B N 1
ATOM 5697 C CA . ILE B 1 153 ? -4.121 -9.68 -9.906 1 87.94 153 ILE B CA 1
ATOM 5698 C C . ILE B 1 153 ? -3.256 -10.898 -10.234 1 87.94 153 ILE B C 1
ATOM 5700 O O . ILE B 1 153 ? -2.168 -10.758 -10.805 1 87.94 153 ILE B O 1
ATOM 5704 N N . VAL B 1 154 ? -3.789 -12.078 -9.93 1 84.06 154 VAL B N 1
ATOM 5705 C CA . VAL B 1 154 ? -3.031 -13.305 -10.125 1 84.06 154 VAL B CA 1
ATOM 5706 C C . VAL B 1 154 ? -2.785 -13.531 -11.609 1 84.06 154 VAL B C 1
ATOM 5708 O O . VAL B 1 154 ? -1.66 -13.828 -12.023 1 84.06 154 VAL B O 1
ATOM 5711 N N . VAL B 1 155 ? -3.787 -13.359 -12.43 1 85.62 155 VAL B N 1
ATOM 5712 C CA . VAL B 1 155 ? -3.65 -13.594 -13.867 1 85.62 155 VAL B CA 1
ATOM 5713 C C . VAL B 1 155 ? -2.725 -12.539 -14.469 1 85.62 155 VAL B C 1
ATOM 5715 O O . VAL B 1 155 ? -1.887 -12.852 -15.32 1 85.62 155 VAL B O 1
ATOM 5718 N N . GLY B 1 156 ? -2.904 -11.312 -14.078 1 88.81 156 GLY B N 1
ATOM 5719 C CA . GLY B 1 156 ? -2.023 -10.258 -14.562 1 88.81 156 GLY B CA 1
ATOM 5720 C C . GLY B 1 156 ? -0.57 -10.477 -14.195 1 88.81 156 GLY B C 1
ATOM 5721 O O . GLY B 1 156 ? 0.318 -10.352 -15.039 1 88.81 156 GLY B O 1
ATOM 5722 N N . PHE B 1 157 ? -0.403 -10.805 -13.023 1 88.5 157 PHE B N 1
ATOM 5723 C CA . PHE B 1 157 ? 0.932 -11.039 -12.492 1 88.5 157 PHE B CA 1
ATOM 5724 C C . PHE B 1 157 ? 1.57 -12.258 -13.156 1 88.5 157 PHE B C 1
ATOM 5726 O O . PHE B 1 157 ? 2.725 -12.203 -13.586 1 88.5 157 PHE B O 1
ATOM 5733 N N . THR B 1 158 ? 0.879 -13.375 -13.188 1 86.62 158 THR B N 1
ATOM 5734 C CA . THR B 1 158 ? 1.43 -14.602 -13.742 1 86.62 158 THR B CA 1
ATOM 5735 C C . THR B 1 158 ? 1.73 -14.438 -15.227 1 86.62 158 THR B C 1
ATOM 5737 O O . THR B 1 158 ? 2.729 -14.961 -15.727 1 86.62 158 THR B O 1
ATOM 5740 N N . THR B 1 159 ? 0.878 -13.742 -15.93 1 89.38 159 THR B N 1
ATOM 5741 C CA . THR B 1 159 ? 1.135 -13.484 -17.344 1 89.38 159 THR B CA 1
ATOM 5742 C C . THR B 1 159 ? 2.359 -12.594 -17.516 1 89.38 159 THR B C 1
ATOM 5744 O O . THR B 1 159 ? 3.168 -12.805 -18.422 1 89.38 159 THR B O 1
ATOM 5747 N N . GLY B 1 160 ? 2.406 -11.594 -16.719 1 91.25 160 GLY B N 1
ATOM 5748 C CA . GLY B 1 160 ? 3.598 -10.766 -16.734 1 91.25 160 GLY B CA 1
ATOM 5749 C C . GLY B 1 160 ? 4.867 -11.523 -16.406 1 91.25 160 GLY B C 1
ATOM 5750 O O . GLY B 1 160 ? 5.898 -11.336 -17.062 1 91.25 160 GLY B O 1
ATOM 5751 N N . ALA B 1 161 ? 4.77 -12.359 -15.406 1 89.5 161 ALA B N 1
ATOM 5752 C CA . ALA B 1 161 ? 5.906 -13.195 -15.031 1 89.5 161 ALA B CA 1
ATOM 5753 C C . ALA B 1 161 ? 6.289 -14.148 -16.156 1 89.5 161 ALA B C 1
ATOM 5755 O O . ALA B 1 161 ? 7.469 -14.438 -16.359 1 89.5 161 ALA B O 1
ATOM 5756 N N . ALA B 1 162 ? 5.293 -14.664 -16.859 1 90.94 162 ALA B N 1
ATOM 5757 C CA . ALA B 1 162 ? 5.547 -15.547 -18 1 90.94 162 ALA B CA 1
ATOM 5758 C C . ALA B 1 162 ? 6.387 -14.844 -19.062 1 90.94 162 ALA B C 1
ATOM 5760 O O . ALA B 1 162 ? 7.242 -15.469 -19.688 1 90.94 162 ALA B O 1
ATOM 5761 N N . CYS B 1 163 ? 6.16 -13.602 -19.234 1 92.81 163 CYS B N 1
ATOM 5762 C CA . CYS B 1 163 ? 6.965 -12.828 -20.172 1 92.81 163 CYS B CA 1
ATOM 5763 C C . CYS B 1 163 ? 8.422 -12.781 -19.734 1 92.81 163 CYS B C 1
ATOM 5765 O O . CYS B 1 163 ? 9.328 -12.883 -20.562 1 92.81 163 CYS B O 1
ATOM 5767 N N . HIS B 1 164 ? 8.555 -12.625 -18.5 1 92.31 164 HIS B N 1
ATOM 5768 C CA . HIS B 1 164 ? 9.914 -12.609 -17.969 1 92.31 164 HIS B CA 1
ATOM 5769 C C . HIS B 1 164 ? 10.586 -13.969 -18.141 1 92.31 164 HIS B C 1
ATOM 5771 O O . HIS B 1 164 ? 11.773 -14.039 -18.484 1 92.31 164 HIS B O 1
ATOM 5777 N N . VAL B 1 165 ? 9.859 -15.023 -17.844 1 91.19 165 VAL B N 1
ATOM 5778 C CA . VAL B 1 165 ? 10.391 -16.375 -17.984 1 91.19 165 VAL B CA 1
ATOM 5779 C C . VAL B 1 165 ? 10.75 -16.641 -19.453 1 91.19 165 VAL B C 1
ATOM 5781 O O . VAL B 1 165 ? 11.82 -17.172 -19.734 1 91.19 165 VAL B O 1
ATOM 5784 N N . PHE B 1 166 ? 9.898 -16.266 -20.297 1 93.44 166 PHE B N 1
ATOM 5785 C CA . PHE B 1 166 ? 10.125 -16.422 -21.734 1 93.44 166 PHE B CA 1
ATOM 5786 C C . PHE B 1 166 ? 11.406 -15.711 -22.156 1 93.44 166 PHE B C 1
ATOM 5788 O O . PHE B 1 166 ? 12.242 -16.297 -22.844 1 93.44 166 PHE B O 1
ATOM 5795 N N . THR B 1 167 ? 11.555 -14.531 -21.75 1 92.69 167 THR B N 1
ATOM 5796 C CA . THR B 1 167 ? 12.703 -13.711 -22.109 1 92.69 167 THR B CA 1
ATOM 5797 C C . THR B 1 167 ? 13.992 -14.289 -21.531 1 92.69 167 THR B C 1
ATOM 5799 O O . THR B 1 167 ? 15.039 -14.266 -22.188 1 92.69 167 THR B O 1
ATOM 5802 N N . ALA B 1 168 ? 13.898 -14.828 -20.375 1 90.69 168 ALA B N 1
ATOM 5803 C CA . ALA B 1 168 ? 15.062 -15.383 -19.703 1 90.69 168 ALA B CA 1
ATOM 5804 C C . ALA B 1 168 ? 15.609 -16.594 -20.438 1 90.69 168 ALA B C 1
ATOM 5806 O O . ALA B 1 168 ? 16.766 -17 -20.234 1 90.69 168 ALA B O 1
ATOM 5807 N N . GLN B 1 169 ? 14.789 -17.172 -21.266 1 92.31 169 GLN B N 1
ATOM 5808 C CA . GLN B 1 169 ? 15.219 -18.375 -21.984 1 92.31 169 GLN B CA 1
ATOM 5809 C C . GLN B 1 169 ? 15.828 -18.031 -23.328 1 92.31 169 GLN B C 1
ATOM 5811 O O . GLN B 1 169 ? 16.516 -18.844 -23.938 1 92.31 169 GLN B O 1
ATOM 5816 N N . LEU B 1 170 ? 15.695 -16.875 -23.828 1 93.19 170 LEU B N 1
ATOM 5817 C CA . LEU B 1 170 ? 16.047 -16.531 -25.203 1 93.19 170 LEU B CA 1
ATOM 5818 C C . LEU B 1 170 ? 17.547 -16.547 -25.406 1 93.19 170 LEU B C 1
ATOM 5820 O O . LEU B 1 170 ? 18.031 -16.953 -26.469 1 93.19 170 LEU B O 1
ATOM 5824 N N . ASN B 1 171 ? 18.328 -16.141 -24.5 1 92.69 171 ASN B N 1
ATOM 5825 C CA . ASN B 1 171 ? 19.781 -16.141 -24.641 1 92.69 171 ASN B CA 1
ATOM 5826 C C . ASN B 1 171 ? 20.328 -17.547 -24.797 1 92.69 171 ASN B C 1
ATOM 5828 O O . ASN B 1 171 ? 21.25 -17.781 -25.594 1 92.69 171 ASN B O 1
ATOM 5832 N N . LYS B 1 172 ? 19.781 -18.469 -24.125 1 92.5 172 LYS B N 1
ATOM 5833 C CA . LYS B 1 172 ? 20.234 -19.859 -24.203 1 92.5 172 LYS B CA 1
ATOM 5834 C C . LYS B 1 172 ? 19.812 -20.5 -25.516 1 92.5 172 LYS B C 1
ATOM 5836 O O . LYS B 1 172 ? 20.5 -21.375 -26.047 1 92.5 172 LYS B O 1
ATOM 5841 N N . MET B 1 173 ? 18.688 -20.062 -25.969 1 93.75 173 MET B N 1
ATOM 5842 C CA . MET B 1 173 ? 18.203 -20.594 -27.234 1 93.75 173 MET B CA 1
ATOM 5843 C C . MET B 1 173 ? 19 -20.047 -28.406 1 93.75 173 MET B C 1
ATOM 5845 O O . MET B 1 173 ? 19.141 -20.734 -29.438 1 93.75 173 MET B O 1
ATOM 5849 N N . LEU B 1 174 ? 19.531 -18.859 -28.219 1 93.31 174 LEU B N 1
ATOM 5850 C CA . LEU B 1 174 ? 20.328 -18.234 -29.266 1 93.31 174 LEU B CA 1
ATOM 5851 C C . LEU B 1 174 ? 21.812 -18.562 -29.094 1 93.31 174 LEU B C 1
ATOM 5853 O O . LEU B 1 174 ? 22.609 -18.375 -30.016 1 93.31 174 LEU B O 1
ATOM 5857 N N . GLY B 1 175 ? 22.141 -19.031 -27.938 1 92.19 175 GLY B N 1
ATOM 5858 C CA . GLY B 1 175 ? 23.531 -19.359 -27.641 1 92.19 175 GLY B CA 1
ATOM 5859 C C . GLY B 1 175 ? 24.406 -18.141 -27.422 1 92.19 175 GLY B C 1
ATOM 5860 O O . GLY B 1 175 ? 25.562 -18.109 -27.844 1 92.19 175 GLY B O 1
ATOM 5861 N N . VAL B 1 176 ? 23.828 -17.094 -26.859 1 90.5 176 VAL B N 1
ATOM 5862 C CA . VAL B 1 176 ? 24.578 -15.852 -26.625 1 90.5 176 VAL B CA 1
ATOM 5863 C C . VAL B 1 176 ? 24.656 -15.578 -25.125 1 90.5 176 VAL B C 1
ATOM 5865 O O . VAL B 1 176 ? 23.781 -15.992 -24.359 1 90.5 176 VAL B O 1
ATOM 5868 N N . SER B 1 177 ? 25.75 -15.023 -24.719 1 87.19 177 SER B N 1
ATOM 5869 C CA . SER B 1 177 ? 25.906 -14.586 -23.328 1 87.19 177 SER B CA 1
ATOM 5870 C C . SER B 1 177 ? 25.5 -13.125 -23.172 1 87.19 177 SER B C 1
ATOM 5872 O O . SER B 1 177 ? 26.016 -12.25 -23.875 1 87.19 177 SER B O 1
ATOM 5874 N N . LEU B 1 178 ? 24.578 -12.859 -22.328 1 87.5 178 LEU B N 1
ATOM 5875 C CA . LEU B 1 178 ? 24.094 -11.5 -22.125 1 87.5 178 LEU B CA 1
ATOM 5876 C C . LEU B 1 178 ? 24.406 -11.016 -20.719 1 87.5 178 LEU B C 1
ATOM 5878 O O . LEU B 1 178 ? 24.484 -11.82 -19.781 1 87.5 178 LEU B O 1
ATOM 5882 N N . PRO B 1 179 ? 24.562 -9.742 -20.594 1 84.06 179 PRO B N 1
ATOM 5883 C CA . PRO B 1 179 ? 24.75 -9.188 -19.25 1 84.06 179 PRO B CA 1
ATOM 5884 C C . PRO B 1 179 ? 23.484 -9.312 -18.391 1 84.06 179 PRO B C 1
ATOM 5886 O O . PRO B 1 179 ? 22.375 -9.422 -18.938 1 84.06 179 PRO B O 1
ATOM 5889 N N . ARG B 1 180 ? 23.688 -9.227 -17.125 1 80.19 180 ARG B N 1
ATOM 5890 C CA . ARG B 1 180 ? 22.578 -9.359 -16.188 1 80.19 180 ARG B CA 1
ATOM 5891 C C . ARG B 1 180 ? 22.016 -7.988 -15.82 1 80.19 180 ARG B C 1
ATOM 5893 O O . ARG B 1 180 ? 22.766 -7.02 -15.68 1 80.19 180 ARG B O 1
ATOM 5900 N N . HIS B 1 181 ? 20.703 -7.934 -15.867 1 81.12 181 HIS B N 1
ATOM 5901 C CA . HIS B 1 181 ? 20.031 -6.688 -15.516 1 81.12 181 HIS B CA 1
ATOM 5902 C C . HIS B 1 181 ? 18.984 -6.906 -14.422 1 81.12 181 HIS B C 1
ATOM 5904 O O . HIS B 1 181 ? 18.484 -8.016 -14.258 1 81.12 181 HIS B O 1
ATOM 5910 N N . THR B 1 182 ? 18.828 -5.852 -13.57 1 75.5 182 THR B N 1
ATOM 5911 C CA . THR B 1 182 ? 17.797 -5.898 -12.547 1 75.5 182 THR B CA 1
ATOM 5912 C C . THR B 1 182 ? 17.031 -4.578 -12.492 1 75.5 182 THR B C 1
ATOM 5914 O O . THR B 1 182 ? 17.5 -3.562 -13.016 1 75.5 182 THR B O 1
ATOM 5917 N N . GLY B 1 183 ? 15.797 -4.672 -12.031 1 75.25 183 GLY B N 1
ATOM 5918 C CA . GLY B 1 183 ? 15.086 -3.441 -11.719 1 75.25 183 GLY B CA 1
ATOM 5919 C C . GLY B 1 183 ? 14.227 -2.943 -12.867 1 75.25 183 GLY B C 1
ATOM 5920 O O . GLY B 1 183 ? 13.773 -3.734 -13.703 1 75.25 183 GLY B O 1
ATOM 5921 N N . PHE B 1 184 ? 13.992 -1.607 -12.898 1 80 184 PHE B N 1
ATOM 5922 C CA . PHE B 1 184 ? 13.109 -0.949 -13.859 1 80 184 PHE B CA 1
ATOM 5923 C C . PHE B 1 184 ? 13.648 -1.09 -15.281 1 80 184 PHE B C 1
ATOM 5925 O O . PHE B 1 184 ? 14.828 -0.814 -15.531 1 80 184 PHE B O 1
ATOM 5932 N N . GLY B 1 185 ? 12.82 -1.631 -16.203 1 85.56 185 GLY B N 1
ATOM 5933 C CA . GLY B 1 185 ? 13.148 -1.747 -17.609 1 85.56 185 GLY B CA 1
ATOM 5934 C C . GLY B 1 185 ? 14.047 -2.932 -17.922 1 85.56 185 GLY B C 1
ATOM 5935 O O . GLY B 1 185 ? 14.742 -2.939 -18.938 1 85.56 185 GLY B O 1
ATOM 5936 N N . LYS B 1 186 ? 14.117 -3.812 -17.047 1 86.56 186 LYS B N 1
ATOM 5937 C CA . LYS B 1 186 ? 14.977 -4.984 -17.188 1 86.56 186 LYS B CA 1
ATOM 5938 C C . LYS B 1 186 ? 14.695 -5.703 -18.516 1 86.56 186 LYS B C 1
ATOM 5940 O O . LYS B 1 186 ? 15.625 -6.043 -19.25 1 86.56 186 LYS B O 1
ATOM 5945 N N . LEU B 1 187 ? 13.453 -5.969 -18.812 1 90.62 187 LEU B N 1
ATOM 5946 C CA . LEU B 1 187 ? 13.078 -6.699 -20.016 1 90.62 187 LEU B CA 1
ATOM 5947 C C . LEU B 1 187 ? 13.516 -5.941 -21.266 1 90.62 187 LEU B C 1
ATOM 5949 O O . LEU B 1 187 ? 14.023 -6.543 -22.219 1 90.62 187 LEU B O 1
ATOM 5953 N N . PHE B 1 188 ? 13.375 -4.668 -21.203 1 90.88 188 PHE B N 1
ATOM 5954 C CA . PHE B 1 188 ? 13.734 -3.846 -22.359 1 90.88 188 PHE B CA 1
ATOM 5955 C C . PHE B 1 188 ? 15.242 -3.844 -22.562 1 90.88 188 PHE B C 1
ATOM 5957 O O . PHE B 1 188 ? 15.711 -3.865 -23.703 1 90.88 188 PHE B O 1
ATOM 5964 N N . ARG B 1 189 ? 15.961 -3.775 -21.547 1 90.75 189 ARG B N 1
ATOM 5965 C CA . ARG B 1 189 ? 17.422 -3.818 -21.641 1 90.75 189 ARG B CA 1
ATOM 5966 C C . ARG B 1 189 ? 17.891 -5.16 -22.188 1 90.75 189 ARG B C 1
ATOM 5968 O O . ARG B 1 189 ? 18.844 -5.219 -22.969 1 90.75 189 ARG B O 1
ATOM 5975 N N . ILE B 1 190 ? 17.234 -6.27 -21.797 1 91.44 190 ILE B N 1
ATOM 5976 C CA . ILE B 1 190 ? 17.594 -7.598 -22.281 1 91.44 190 ILE B CA 1
ATOM 5977 C C . ILE B 1 190 ? 17.328 -7.691 -23.781 1 91.44 190 ILE B C 1
ATOM 5979 O O . ILE B 1 190 ? 18.141 -8.234 -24.531 1 91.44 190 ILE B O 1
ATOM 5983 N N . TYR B 1 191 ? 16.219 -7.164 -24.172 1 93 191 TYR B N 1
ATOM 5984 C CA . TYR B 1 191 ? 15.891 -7.203 -25.594 1 93 191 TYR B CA 1
ATOM 5985 C C . TYR B 1 191 ? 16.859 -6.352 -26.406 1 93 191 TYR B C 1
ATOM 5987 O O . TYR B 1 191 ? 17.219 -6.703 -27.531 1 93 191 TYR B O 1
ATOM 5995 N N . ARG B 1 192 ? 17.203 -5.223 -25.797 1 92.38 192 ARG B N 1
ATOM 5996 C CA . ARG B 1 192 ? 18.219 -4.41 -26.453 1 92.38 192 ARG B CA 1
ATOM 5997 C C . ARG B 1 192 ? 19.516 -5.191 -26.625 1 92.38 192 ARG B C 1
ATOM 5999 O O . ARG B 1 192 ? 20.109 -5.191 -27.719 1 92.38 192 ARG B O 1
ATOM 6006 N N . ASP B 1 193 ? 19.906 -5.859 -25.625 1 92.75 193 ASP B N 1
ATOM 6007 C CA . ASP B 1 193 ? 21.125 -6.656 -25.672 1 92.75 193 ASP B CA 1
ATOM 6008 C C . ASP B 1 193 ? 21 -7.812 -26.656 1 92.75 193 ASP B C 1
ATOM 6010 O O . ASP B 1 193 ? 21.953 -8.172 -27.344 1 92.75 193 ASP B O 1
ATOM 6014 N N . LEU B 1 194 ? 19.906 -8.398 -26.703 1 92.44 194 LEU B N 1
ATOM 6015 C CA . LEU B 1 194 ? 19.641 -9.508 -27.609 1 92.44 194 LEU B CA 1
ATOM 6016 C C . LEU B 1 194 ? 19.734 -9.047 -29.062 1 92.44 194 LEU B C 1
ATOM 6018 O O . LEU B 1 194 ? 20.344 -9.719 -29.906 1 92.44 194 LEU B O 1
ATOM 6022 N N . ILE B 1 195 ? 19.141 -7.941 -29.344 1 92.62 195 ILE B N 1
ATOM 6023 C CA . ILE B 1 195 ? 19.141 -7.387 -30.688 1 92.62 195 ILE B CA 1
ATOM 6024 C C . ILE B 1 195 ? 20.578 -7.039 -31.094 1 92.62 195 ILE B C 1
ATOM 6026 O O . ILE B 1 195 ? 20.984 -7.32 -32.219 1 92.62 195 ILE B O 1
ATOM 6030 N N . ASN B 1 196 ? 21.281 -6.465 -30.172 1 92.19 196 ASN B N 1
ATOM 6031 C CA . ASN B 1 196 ? 22.688 -6.133 -30.438 1 92.19 196 ASN B CA 1
ATOM 6032 C C . ASN B 1 196 ? 23.516 -7.379 -30.703 1 92.19 196 ASN B C 1
ATOM 6034 O O . ASN B 1 196 ? 24.391 -7.371 -31.578 1 92.19 196 ASN B O 1
ATOM 6038 N N . SER B 1 197 ? 23.25 -8.43 -29.984 1 91.69 197 SER B N 1
ATOM 6039 C CA . SER B 1 197 ? 23.984 -9.68 -30.172 1 91.69 197 SER B CA 1
ATOM 6040 C C . SER B 1 197 ? 23.688 -10.297 -31.531 1 91.69 197 SER B C 1
ATOM 6042 O O . SER B 1 197 ? 24.562 -10.891 -32.156 1 91.69 197 SER B O 1
ATOM 6044 N N . VAL B 1 198 ? 22.516 -10.203 -31.969 1 90.19 198 VAL B N 1
ATOM 6045 C CA . VAL B 1 198 ? 22.109 -10.719 -33.281 1 90.19 198 VAL B CA 1
ATOM 6046 C C . VAL B 1 198 ? 22.766 -9.891 -34.375 1 90.19 198 VAL B C 1
ATOM 6048 O O . VAL B 1 198 ? 23.266 -10.445 -35.375 1 90.19 198 VAL B O 1
ATOM 6051 N N . MET B 1 199 ? 22.766 -8.625 -34.125 1 91.81 199 MET B N 1
ATOM 6052 C CA . MET B 1 199 ? 23.328 -7.707 -35.125 1 91.81 199 MET B CA 1
ATOM 6053 C C . MET B 1 199 ? 24.844 -7.883 -35.219 1 91.81 199 MET B C 1
ATOM 6055 O O . MET B 1 199 ? 25.422 -7.695 -36.281 1 91.81 199 MET B O 1
ATOM 6059 N N . GLU B 1 200 ? 25.438 -8.258 -34.156 1 92.19 200 GLU B N 1
ATOM 6060 C CA . GLU B 1 200 ? 26.875 -8.438 -34.125 1 92.19 200 GLU B CA 1
ATOM 6061 C C . GLU B 1 200 ? 27.266 -9.867 -34.5 1 92.19 200 GLU B C 1
ATOM 6063 O O . GLU B 1 200 ? 28.422 -10.273 -34.312 1 92.19 200 GLU B O 1
ATOM 6068 N N . ASP B 1 201 ? 26.328 -10.688 -34.906 1 88.06 201 ASP B N 1
ATOM 6069 C CA . ASP B 1 201 ? 26.531 -12.047 -35.406 1 88.06 201 ASP B CA 1
ATOM 6070 C C . ASP B 1 201 ? 27.125 -12.945 -34.312 1 88.06 201 ASP B C 1
ATOM 6072 O O . ASP B 1 201 ? 28.047 -13.727 -34.594 1 88.06 201 ASP B O 1
ATOM 6076 N N . GLN B 1 202 ? 26.688 -12.758 -33.156 1 90.31 202 GLN B N 1
ATOM 6077 C CA . GLN B 1 202 ? 27.188 -13.562 -32.062 1 90.31 202 GLN B CA 1
ATOM 6078 C C . GLN B 1 202 ? 26.328 -14.805 -31.844 1 90.31 202 GLN B C 1
ATOM 6080 O O . GLN B 1 202 ? 26.672 -15.68 -31.031 1 90.31 202 GLN B O 1
ATOM 6085 N N . VAL B 1 203 ? 25.328 -14.945 -32.656 1 92.5 203 VAL B N 1
ATOM 6086 C CA . VAL B 1 203 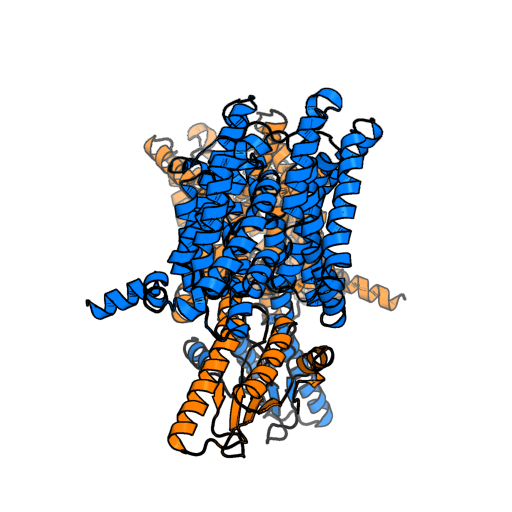? 24.375 -16.047 -32.5 1 92.5 203 VAL B CA 1
ATOM 6087 C C . VAL B 1 203 ? 25 -17.344 -33 1 92.5 203 VAL B C 1
ATOM 6089 O O . VAL B 1 203 ? 25.641 -17.375 -34.062 1 92.5 203 VAL B O 1
ATOM 6092 N N . ASN B 1 204 ? 24.875 -18.375 -32.156 1 93.75 204 ASN B N 1
ATOM 6093 C CA . ASN B 1 204 ? 25.25 -19.719 -32.594 1 93.75 204 ASN B CA 1
ATOM 6094 C C . ASN B 1 204 ? 24.141 -20.375 -33.375 1 93.75 204 ASN B C 1
ATOM 6096 O O . ASN B 1 204 ? 23.203 -20.922 -32.812 1 93.75 204 ASN B O 1
ATOM 6100 N N . PHE B 1 205 ? 24.281 -20.516 -34.594 1 93.06 205 PHE B N 1
ATOM 6101 C CA . PHE B 1 205 ? 23.234 -20.953 -35.5 1 93.06 205 PHE B CA 1
ATOM 6102 C C . PHE B 1 205 ? 22.875 -22.406 -35.25 1 93.06 205 PHE B C 1
ATOM 6104 O O . PHE B 1 205 ? 21.719 -22.828 -35.438 1 93.06 205 PHE B O 1
ATOM 6111 N N . TYR B 1 206 ? 23.844 -23.188 -34.812 1 93.06 206 TYR B N 1
ATOM 6112 C CA . TYR B 1 206 ? 23.562 -24.578 -34.469 1 93.06 206 TYR B CA 1
ATOM 6113 C C . TYR B 1 206 ? 22.641 -24.672 -33.281 1 93.06 206 TYR B C 1
ATOM 6115 O O . TYR B 1 206 ? 21.688 -25.438 -33.281 1 93.06 206 TYR B O 1
ATOM 6123 N N . THR B 1 207 ? 22.953 -23.828 -32.312 1 94.62 207 THR B N 1
ATOM 6124 C CA . THR B 1 207 ? 22.125 -23.797 -31.125 1 94.62 207 THR B CA 1
ATOM 6125 C C . THR B 1 207 ? 20.703 -23.344 -31.469 1 94.62 207 THR B C 1
ATOM 6127 O O . THR B 1 207 ? 19.734 -23.906 -30.969 1 94.62 207 THR B O 1
ATOM 6130 N N . LEU B 1 208 ? 20.609 -22.391 -32.281 1 95.06 208 LEU B N 1
ATOM 6131 C CA . LEU B 1 208 ? 19.312 -21.844 -32.719 1 95.06 208 LEU B CA 1
ATOM 6132 C C . LEU B 1 208 ? 18.516 -22.906 -33.469 1 95.06 208 LEU B C 1
ATOM 6134 O O . LEU B 1 208 ? 17.312 -23.062 -33.219 1 95.06 208 LEU B O 1
ATOM 6138 N N . ALA B 1 209 ? 19.141 -23.547 -34.344 1 95.06 209 ALA B N 1
ATOM 6139 C CA . ALA B 1 209 ? 18.469 -24.562 -35.156 1 95.06 209 ALA B CA 1
ATOM 6140 C C . ALA B 1 209 ? 17.953 -25.703 -34.25 1 95.06 209 ALA B C 1
ATOM 6142 O O . ALA B 1 209 ? 16.828 -26.156 -34.438 1 95.06 209 ALA B O 1
ATOM 6143 N N . ILE B 1 210 ? 18.797 -26.125 -33.406 1 94.88 210 ILE B N 1
ATOM 6144 C CA . ILE B 1 210 ? 18.422 -27.188 -32.469 1 94.88 210 ILE B CA 1
ATOM 6145 C C . ILE B 1 210 ? 17.25 -26.734 -31.609 1 94.88 210 ILE B C 1
ATOM 6147 O O . ILE B 1 210 ? 16.312 -27.5 -31.359 1 94.88 210 ILE B O 1
ATOM 6151 N N . SER B 1 211 ? 17.297 -25.547 -31.188 1 96.69 211 SER B N 1
ATOM 6152 C CA . SER B 1 211 ? 16.234 -25 -30.328 1 96.69 211 SER B CA 1
ATOM 6153 C C . SER B 1 211 ? 14.906 -24.922 -31.078 1 96.69 211 SER B C 1
ATOM 6155 O O . SER B 1 211 ? 13.875 -25.344 -30.562 1 96.69 211 SER B O 1
ATOM 6157 N N . ILE B 1 212 ? 14.93 -24.406 -32.25 1 96.25 212 ILE B N 1
ATOM 6158 C CA . ILE B 1 212 ? 13.711 -24.266 -33.062 1 96.25 212 ILE B CA 1
ATOM 6159 C C . ILE B 1 212 ? 13.117 -25.656 -33.312 1 96.25 212 ILE B C 1
ATOM 6161 O O . ILE B 1 212 ? 11.906 -25.859 -33.188 1 96.25 212 ILE B O 1
ATOM 6165 N N . PHE B 1 213 ? 13.984 -26.5 -33.688 1 95.75 213 PHE B N 1
ATOM 6166 C CA . PHE B 1 213 ? 13.539 -27.875 -33.938 1 95.75 213 PHE B CA 1
ATOM 6167 C C . PHE B 1 213 ? 12.922 -28.5 -32.688 1 95.75 213 PHE B C 1
ATOM 6169 O O . PHE B 1 213 ? 11.875 -29.141 -32.781 1 95.75 213 PHE B O 1
ATOM 6176 N N . THR B 1 214 ? 13.617 -28.344 -31.641 1 95.75 214 THR B N 1
ATOM 6177 C CA . THR B 1 214 ? 13.156 -28.938 -30.375 1 95.75 214 THR B CA 1
ATOM 6178 C C . THR B 1 214 ? 11.812 -28.344 -29.969 1 95.75 214 THR B C 1
ATOM 6180 O O . THR B 1 214 ? 10.914 -29.062 -29.531 1 95.75 214 THR B O 1
ATOM 6183 N N . VAL B 1 215 ? 11.617 -27.078 -30.062 1 95.75 215 VAL B N 1
ATOM 6184 C CA . VAL B 1 215 ? 10.367 -26.406 -29.703 1 95.75 215 VAL B CA 1
ATOM 6185 C C . VAL B 1 215 ? 9.234 -26.922 -30.578 1 95.75 215 VAL B C 1
ATOM 6187 O O . VAL B 1 215 ? 8.141 -27.219 -30.094 1 95.75 215 VAL B O 1
ATOM 6190 N N . ILE B 1 216 ? 9.492 -26.969 -31.844 1 94.94 216 ILE B N 1
ATOM 6191 C CA . ILE B 1 216 ? 8.484 -27.453 -32.781 1 94.94 216 ILE B CA 1
ATOM 6192 C C . ILE B 1 216 ? 8.125 -28.891 -32.438 1 94.94 216 ILE B C 1
ATOM 6194 O O . ILE B 1 216 ? 6.949 -29.266 -32.469 1 94.94 216 ILE B O 1
ATOM 6198 N N . PHE B 1 217 ? 9.125 -29.672 -32.188 1 94 217 PHE B N 1
ATOM 6199 C CA . PHE B 1 217 ? 8.93 -31.078 -31.859 1 94 217 PHE B CA 1
ATOM 6200 C C . PHE B 1 217 ? 8.078 -31.234 -30.609 1 94 217 PHE B C 1
ATOM 6202 O O . PHE B 1 217 ? 7.062 -31.922 -30.625 1 94 217 PHE B O 1
ATOM 6209 N N . LEU B 1 218 ? 8.461 -30.625 -29.547 1 93.31 218 LEU B N 1
ATOM 6210 C CA . LEU B 1 218 ? 7.75 -30.734 -28.281 1 93.31 218 LEU B CA 1
ATOM 6211 C C . LEU B 1 218 ? 6.332 -30.188 -28.406 1 93.31 218 LEU B C 1
ATOM 6213 O O . LEU B 1 218 ? 5.379 -30.781 -27.922 1 93.31 218 LEU B O 1
ATOM 6217 N N . TYR B 1 219 ? 6.219 -29.078 -29.047 1 91.19 219 TYR B N 1
ATOM 6218 C CA . TYR B 1 219 ? 4.91 -28.453 -29.219 1 91.19 219 TYR B CA 1
ATOM 6219 C C . TYR B 1 219 ? 3.977 -29.344 -30.031 1 91.19 219 TYR B C 1
ATOM 6221 O O . TYR B 1 219 ? 2.811 -29.516 -29.672 1 91.19 219 TYR B O 1
ATOM 6229 N N . SER B 1 220 ? 4.445 -29.859 -31.125 1 90.88 220 SER B N 1
ATOM 6230 C CA . SER B 1 220 ? 3.648 -30.703 -32 1 90.88 220 SER B CA 1
ATOM 6231 C C . SER B 1 220 ? 3.232 -32 -31.312 1 90.88 220 SER B C 1
ATOM 6233 O O . SER B 1 220 ? 2.08 -32.438 -31.422 1 90.88 220 SER B O 1
ATOM 6235 N N . PHE B 1 221 ? 4.082 -32.562 -30.609 1 86.81 221 PHE B N 1
ATOM 6236 C CA . PHE B 1 221 ? 3.791 -33.844 -29.984 1 86.81 221 PHE B CA 1
ATOM 6237 C C . PHE B 1 221 ? 2.893 -33.656 -28.766 1 86.81 221 PHE B C 1
ATOM 6239 O O . PHE B 1 221 ? 1.965 -34.438 -28.547 1 86.81 221 PHE B O 1
ATOM 6246 N N . LYS B 1 222 ? 3.096 -32.688 -27.984 1 84.12 222 LYS B N 1
ATOM 6247 C CA . LYS B 1 222 ? 2.344 -32.469 -26.75 1 84.12 222 LYS B CA 1
ATOM 6248 C C . LYS B 1 222 ? 0.927 -31.984 -27.047 1 84.12 222 LYS B C 1
ATOM 6250 O O . LYS B 1 222 ? -0.029 -32.406 -26.391 1 84.12 222 LYS B O 1
ATOM 6255 N N . TYR B 1 223 ? 0.77 -31.156 -28.016 1 83.81 223 TYR B N 1
ATOM 6256 C CA . TYR B 1 223 ? -0.507 -30.469 -28.125 1 83.81 223 TYR B CA 1
ATOM 6257 C C . TYR B 1 223 ? -1.241 -30.859 -29.406 1 83.81 223 TYR B C 1
ATOM 6259 O O . TYR B 1 223 ? -2.449 -30.656 -29.516 1 83.81 223 TYR B O 1
ATOM 6267 N N . ILE B 1 224 ? -0.571 -31.5 -30.328 1 82.38 224 ILE B N 1
ATOM 6268 C CA . ILE B 1 224 ? -1.24 -31.859 -31.578 1 82.38 224 ILE B CA 1
ATOM 6269 C C . ILE B 1 224 ? -1.373 -33.375 -31.656 1 82.38 224 ILE B C 1
ATOM 6271 O O . ILE B 1 224 ? -2.475 -33.906 -31.844 1 82.38 224 ILE B O 1
ATOM 6275 N N . ILE B 1 225 ? -0.333 -34.125 -31.438 1 80.56 225 ILE B N 1
ATOM 6276 C CA . ILE B 1 225 ? -0.308 -35.562 -31.688 1 80.56 225 ILE B CA 1
ATOM 6277 C C . ILE B 1 225 ? -0.927 -36.312 -30.516 1 80.56 225 ILE B C 1
ATOM 6279 O O . ILE B 1 225 ? -1.73 -37.219 -30.703 1 80.56 225 ILE B O 1
ATOM 6283 N N . THR B 1 226 ? -0.531 -35.938 -29.328 1 77.94 226 THR B N 1
ATOM 6284 C CA . THR B 1 226 ? -0.993 -36.656 -28.156 1 77.94 226 THR B CA 1
ATOM 6285 C C . THR B 1 226 ? -2.508 -36.531 -28 1 77.94 226 THR B C 1
ATOM 6287 O O . THR B 1 226 ? -3.197 -37.531 -27.797 1 77.94 226 THR B O 1
ATOM 6290 N N . PRO B 1 227 ? -3.094 -35.312 -28.016 1 73.38 227 PRO B N 1
ATOM 6291 C CA . PRO B 1 227 ? -4.551 -35.25 -27.891 1 73.38 227 PRO B CA 1
ATOM 6292 C C . PRO B 1 227 ? -5.27 -36 -29.016 1 73.38 227 PRO B C 1
ATOM 6294 O O . PRO B 1 227 ? -6.371 -36.531 -28.797 1 73.38 227 PRO B O 1
ATOM 6297 N N . ARG B 1 228 ? -4.742 -36.188 -30.109 1 69 228 ARG B N 1
ATOM 6298 C CA . ARG B 1 228 ? -5.363 -36.844 -31.25 1 69 228 ARG B CA 1
ATOM 6299 C C . ARG B 1 228 ? -5.172 -38.375 -31.188 1 69 228 ARG B C 1
ATOM 6301 O O . ARG B 1 228 ? -6.09 -39.125 -31.5 1 69 228 ARG B O 1
ATOM 6308 N N . CYS B 1 229 ? -4.051 -38.75 -30.875 1 62.38 229 CYS B N 1
ATOM 6309 C CA . CYS B 1 229 ? -3.752 -40.188 -30.953 1 62.38 229 CYS B CA 1
ATOM 6310 C C . CYS B 1 229 ? -3.896 -40.844 -29.594 1 62.38 229 CYS B C 1
ATOM 6312 O O . CYS B 1 229 ? -4.191 -42.031 -29.516 1 62.38 229 CYS B O 1
ATOM 6314 N N . CYS B 1 230 ? -3.549 -40.156 -28.469 1 57.62 230 CYS B N 1
ATOM 6315 C CA . CYS B 1 230 ? -3.473 -40.812 -27.172 1 57.62 230 CYS B CA 1
ATOM 6316 C C . CYS B 1 230 ? -4.422 -40.156 -26.172 1 57.62 230 CYS B C 1
ATOM 6318 O O . CYS B 1 230 ? -4.086 -40.031 -25 1 57.62 230 CYS B O 1
ATOM 6320 N N . ALA B 1 231 ? -5.492 -39.688 -26.656 1 56.28 231 ALA B N 1
ATOM 6321 C CA . ALA B 1 231 ? -6.445 -38.969 -25.797 1 56.28 231 ALA B CA 1
ATOM 6322 C C . ALA B 1 231 ? -6.801 -39.812 -24.578 1 56.28 231 ALA B C 1
ATOM 6324 O O . ALA B 1 231 ? -7.102 -39.281 -23.5 1 56.28 231 ALA B O 1
ATOM 6325 N N . LYS B 1 232 ? -6.711 -41.094 -24.781 1 55 232 LYS B N 1
ATOM 6326 C CA . LYS B 1 232 ? -7.32 -41.969 -23.781 1 55 232 LYS B CA 1
ATOM 6327 C C . LYS B 1 232 ? -6.27 -42.531 -22.828 1 55 232 LYS B C 1
ATOM 6329 O O . LYS B 1 232 ? -6.586 -43.344 -21.953 1 55 232 LYS B O 1
ATOM 6334 N N . THR B 1 233 ? -4.996 -42.281 -23.031 1 57.78 233 THR B N 1
ATOM 6335 C CA . THR B 1 233 ? -4.055 -43.031 -22.219 1 57.78 233 THR B CA 1
ATOM 6336 C C . THR B 1 233 ? -3.879 -42.375 -20.859 1 57.78 233 THR B C 1
ATOM 6338 O O . THR B 1 233 ? -3.789 -41.125 -20.766 1 57.78 233 THR B O 1
ATOM 6341 N N . ARG B 1 234 ? -4.059 -43.125 -19.828 1 61.19 234 ARG B N 1
ATOM 6342 C CA . ARG B 1 234 ? -3.9 -42.75 -18.422 1 61.19 234 ARG B CA 1
ATOM 6343 C C . ARG B 1 234 ? -2.49 -42.25 -18.125 1 61.19 234 ARG B C 1
ATOM 6345 O O . ARG B 1 234 ? -2.268 -41.531 -17.156 1 61.19 234 ARG B O 1
ATOM 6352 N N . PHE B 1 235 ? -1.452 -42.594 -19.109 1 63.84 235 PHE B N 1
ATOM 6353 C CA . PHE B 1 235 ? -0.064 -42.219 -18.844 1 63.84 235 PHE B CA 1
ATOM 6354 C C . PHE B 1 235 ? 0.424 -41.156 -19.812 1 63.84 235 PHE B C 1
ATOM 6356 O O . PHE B 1 235 ? 0.639 -41.438 -21 1 63.84 235 PHE B O 1
ATOM 6363 N N . PRO B 1 236 ? 0.469 -39.969 -19.328 1 71.62 236 PRO B N 1
ATOM 6364 C CA . PRO B 1 236 ? 1.033 -38.938 -20.219 1 71.62 236 PRO B CA 1
ATOM 6365 C C . PRO B 1 236 ? 2.482 -39.25 -20.609 1 71.62 236 PRO B C 1
ATOM 6367 O O . PRO B 1 236 ? 3.275 -39.656 -19.75 1 71.62 236 PRO B O 1
ATOM 6370 N N . ILE B 1 237 ? 2.822 -39.344 -21.844 1 76.62 237 ILE B N 1
ATOM 6371 C CA . ILE B 1 237 ? 4.18 -39.562 -22.328 1 76.62 237 ILE B CA 1
ATOM 6372 C C . ILE B 1 237 ? 5.062 -38.375 -21.969 1 76.62 237 ILE B C 1
ATOM 6374 O O . ILE B 1 237 ? 4.723 -37.25 -22.266 1 76.62 237 ILE B O 1
ATOM 6378 N N . PRO B 1 238 ? 6.09 -38.656 -21.219 1 84.19 238 PRO B N 1
ATOM 6379 C CA . PRO B 1 238 ? 6.992 -37.562 -20.844 1 84.19 238 PRO B CA 1
ATOM 6380 C C . PRO B 1 238 ? 7.918 -37.156 -21.984 1 84.19 238 PRO B C 1
ATOM 6382 O O . PRO B 1 238 ? 9.125 -37.406 -21.938 1 84.19 238 PRO B O 1
ATOM 6385 N N . TYR B 1 239 ? 7.445 -36.469 -22.984 1 86.06 239 TYR B N 1
ATOM 6386 C CA . TYR B 1 239 ? 8.188 -36.031 -24.156 1 86.06 239 TYR B CA 1
ATOM 6387 C C . TYR B 1 239 ? 9.43 -35.25 -23.75 1 86.06 239 TYR B C 1
ATOM 6389 O O . TYR B 1 239 ? 10.477 -35.344 -24.406 1 86.06 239 TYR B O 1
ATOM 6397 N N . ASP B 1 240 ? 9.312 -34.469 -22.703 1 89.88 240 ASP B N 1
ATOM 6398 C CA . ASP B 1 240 ? 10.438 -33.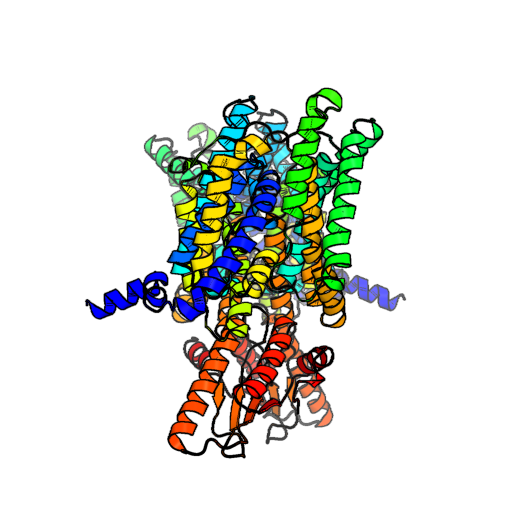688 -22.234 1 89.88 240 ASP B CA 1
ATOM 6399 C C . ASP B 1 240 ? 11.625 -34.562 -21.859 1 89.88 240 ASP B C 1
ATOM 6401 O O . ASP B 1 240 ? 12.773 -34.25 -22.188 1 89.88 240 ASP B O 1
ATOM 6405 N N . LEU B 1 241 ? 11.312 -35.625 -21.203 1 87.81 241 LEU B N 1
ATOM 6406 C CA . LEU B 1 241 ? 12.359 -36.562 -20.781 1 87.81 241 LEU B CA 1
ATOM 6407 C C . LEU B 1 241 ? 13.023 -37.219 -21.984 1 87.81 241 LEU B C 1
ATOM 6409 O O . LEU B 1 241 ? 14.25 -37.375 -22.016 1 87.81 241 LEU B O 1
ATOM 6413 N N . PHE B 1 242 ? 12.281 -37.531 -22.938 1 88.31 242 PHE B N 1
ATOM 6414 C CA . PHE B 1 242 ? 12.812 -38.125 -24.141 1 88.31 242 PHE B CA 1
ATOM 6415 C C . PHE B 1 242 ? 13.734 -37.188 -24.891 1 88.31 242 PHE B C 1
ATOM 6417 O O . PHE B 1 242 ? 14.789 -37.594 -25.375 1 88.31 242 PHE B O 1
ATOM 6424 N N . VAL B 1 243 ? 13.281 -36 -24.953 1 91.5 243 VAL B N 1
ATOM 6425 C CA . VAL B 1 243 ? 14.078 -34.969 -25.625 1 91.5 243 VAL B CA 1
ATOM 6426 C C . VAL B 1 243 ? 15.414 -34.812 -24.906 1 91.5 243 VAL B C 1
ATOM 6428 O O . VAL B 1 243 ? 16.453 -34.656 -25.531 1 91.5 243 VAL B O 1
ATOM 6431 N N . ILE B 1 244 ? 15.383 -34.812 -23.656 1 90.75 244 ILE B N 1
ATOM 6432 C CA . ILE B 1 244 ? 16.594 -34.625 -22.844 1 90.75 244 ILE B CA 1
ATOM 6433 C C . ILE B 1 244 ? 17.516 -35.844 -23.047 1 90.75 244 ILE B C 1
ATOM 6435 O O . ILE B 1 244 ? 18.719 -35.656 -23.266 1 90.75 244 ILE B O 1
ATOM 6439 N N . ILE B 1 245 ? 17.016 -37 -23.078 1 90.12 245 ILE B N 1
ATOM 6440 C CA . ILE B 1 245 ? 17.812 -38.219 -23.25 1 90.12 245 ILE B CA 1
ATOM 6441 C C . ILE B 1 245 ? 18.391 -38.25 -24.672 1 90.12 245 ILE B C 1
ATOM 6443 O O . ILE B 1 245 ? 19.594 -38.438 -24.844 1 90.12 245 ILE B O 1
ATOM 6447 N N . ALA B 1 246 ? 17.516 -38.062 -25.578 1 91.88 246 ALA B N 1
ATOM 6448 C CA . ALA B 1 246 ? 17.953 -38.062 -26.984 1 91.88 246 ALA B CA 1
ATOM 6449 C C . ALA B 1 246 ? 18.969 -36.969 -27.25 1 91.88 246 ALA B C 1
ATOM 6451 O O . ALA B 1 246 ? 19.938 -37.156 -27.984 1 91.88 246 ALA B O 1
ATOM 6452 N N . GLY B 1 247 ? 18.609 -35.844 -26.766 1 92.94 247 GLY B N 1
ATOM 6453 C CA . GLY B 1 247 ? 19.516 -34.719 -26.938 1 92.94 247 GLY B CA 1
ATOM 6454 C C . GLY B 1 247 ? 20.875 -34.938 -26.312 1 92.94 247 GLY B C 1
ATOM 6455 O O . GLY B 1 247 ? 21.891 -34.531 -26.875 1 92.94 247 GLY B O 1
ATOM 6456 N N . THR B 1 248 ? 20.891 -35.531 -25.156 1 92.62 248 THR B N 1
ATOM 6457 C CA . THR B 1 248 ? 22.141 -35.844 -24.484 1 92.62 248 THR B CA 1
ATOM 6458 C C . THR B 1 248 ? 22.953 -36.844 -25.297 1 92.62 248 THR B C 1
ATOM 6460 O O . THR B 1 248 ? 24.172 -36.688 -25.469 1 92.62 248 THR B O 1
ATOM 6463 N N . ALA B 1 249 ? 22.328 -37.844 -25.766 1 92.88 249 ALA B N 1
ATOM 6464 C CA . ALA B 1 249 ? 23 -38.844 -26.578 1 92.88 249 ALA B CA 1
ATOM 6465 C C . ALA B 1 249 ? 23.578 -38.219 -27.844 1 92.88 249 ALA B C 1
ATOM 6467 O O . ALA B 1 249 ? 24.719 -38.5 -28.203 1 92.88 249 ALA B O 1
ATOM 6468 N N . ALA B 1 250 ? 22.797 -37.469 -28.422 1 93.56 250 ALA B N 1
ATOM 6469 C CA . ALA B 1 250 ? 23.25 -36.812 -29.641 1 93.56 250 ALA B CA 1
ATOM 6470 C C . ALA B 1 250 ? 24.453 -35.906 -29.359 1 93.56 250 ALA B C 1
ATOM 6472 O O . ALA B 1 250 ? 25.391 -35.812 -30.156 1 93.56 250 ALA B O 1
ATOM 6473 N N . SER B 1 251 ? 24.375 -35.219 -28.312 1 94.44 251 SER B N 1
ATOM 6474 C CA . SER B 1 251 ? 25.453 -34.312 -27.938 1 94.44 251 SER B CA 1
ATOM 6475 C C . SER B 1 251 ? 26.75 -35.062 -27.672 1 94.44 251 SER B C 1
ATOM 6477 O O . SER B 1 251 ? 27.828 -34.594 -28.016 1 94.44 251 SER B O 1
ATOM 6479 N N . GLN B 1 252 ? 26.625 -36.219 -27.078 1 91 252 GLN B N 1
ATOM 6480 C CA . GLN B 1 252 ? 27.797 -37.062 -26.781 1 91 252 GLN B CA 1
ATOM 6481 C C . GLN B 1 252 ? 28.375 -37.656 -28.062 1 91 252 GLN B C 1
ATOM 6483 O O . GLN B 1 252 ? 29.578 -37.656 -28.266 1 91 252 GLN B O 1
ATOM 6488 N N . ILE B 1 253 ? 27.562 -38.094 -28.922 1 92.75 253 ILE B N 1
ATOM 6489 C CA . ILE B 1 253 ? 27.969 -38.812 -30.125 1 92.75 253 ILE B CA 1
ATOM 6490 C C . ILE B 1 253 ? 28.609 -37.812 -31.109 1 92.75 253 ILE B C 1
ATOM 6492 O O . ILE B 1 253 ? 29.641 -38.094 -31.719 1 92.75 253 ILE B O 1
ATOM 6496 N N . PHE B 1 254 ? 28.047 -36.625 -31.203 1 92.88 254 PHE B N 1
ATOM 6497 C CA . PHE B 1 254 ? 28.5 -35.656 -32.188 1 92.88 254 PHE B CA 1
ATOM 6498 C C . PHE B 1 254 ? 29.422 -34.625 -31.562 1 92.88 254 PHE B C 1
ATOM 6500 O O . PHE B 1 254 ? 29.844 -33.656 -32.25 1 92.88 254 PHE B O 1
ATOM 6507 N N . SER B 1 255 ? 29.734 -34.688 -30.297 1 89.94 255 SER B N 1
ATOM 6508 C CA . SER B 1 255 ? 30.594 -33.75 -29.594 1 89.94 255 SER B CA 1
ATOM 6509 C C . SER B 1 255 ? 30.172 -32.312 -29.859 1 89.94 255 SER B C 1
ATOM 6511 O O . SER B 1 255 ? 31 -31.484 -30.266 1 89.94 255 SER B O 1
ATOM 6513 N N . LEU B 1 256 ? 29.016 -32.062 -29.609 1 89.62 256 LEU B N 1
ATOM 6514 C CA . LEU B 1 256 ? 28.406 -30.781 -29.953 1 89.62 256 LEU B CA 1
ATOM 6515 C C . LEU B 1 256 ? 29.125 -29.641 -29.234 1 89.62 256 LEU B C 1
ATOM 6517 O O . LEU B 1 256 ? 29.219 -28.531 -29.766 1 89.62 256 LEU B O 1
ATOM 6521 N N . HIS B 1 257 ? 29.547 -29.828 -28.047 1 89.56 257 HIS B N 1
ATOM 6522 C CA . HIS B 1 257 ? 30.219 -28.797 -27.266 1 89.56 257 HIS B CA 1
ATOM 6523 C C . HIS B 1 257 ? 31.562 -28.406 -27.891 1 89.56 257 HIS B C 1
ATOM 6525 O O . HIS B 1 257 ? 31.859 -27.234 -28.062 1 89.56 257 HIS B O 1
ATOM 6531 N N . ASP B 1 258 ? 32.312 -29.344 -28.203 1 87.94 258 ASP B N 1
ATOM 6532 C CA . ASP B 1 258 ? 33.688 -29.125 -28.703 1 87.94 258 ASP B CA 1
ATOM 6533 C C . ASP B 1 258 ? 33.656 -28.688 -30.156 1 87.94 258 ASP B C 1
ATOM 6535 O O . ASP B 1 258 ? 34.469 -27.828 -30.562 1 87.94 258 ASP B O 1
ATOM 6539 N N . THR B 1 259 ? 32.75 -29.203 -30.875 1 88.5 259 THR B N 1
ATOM 6540 C CA . THR B 1 259 ? 32.781 -28.969 -32.312 1 88.5 259 THR B CA 1
ATOM 6541 C C . THR B 1 259 ? 31.953 -27.734 -32.656 1 88.5 259 THR B C 1
ATOM 6543 O O . THR B 1 259 ? 32.344 -26.938 -33.5 1 88.5 259 THR B O 1
ATOM 6546 N N . TYR B 1 260 ? 30.875 -27.594 -32.062 1 89.94 260 TYR B N 1
ATOM 6547 C CA . TYR B 1 260 ? 29.938 -26.562 -32.5 1 89.94 260 TYR B CA 1
ATOM 6548 C C . TYR B 1 260 ? 29.781 -25.484 -31.406 1 89.94 260 TYR B C 1
ATOM 6550 O O . TYR B 1 260 ? 28.969 -24.578 -31.547 1 89.94 260 TYR B O 1
ATOM 6558 N N . HIS B 1 261 ? 30.422 -25.594 -30.297 1 90.88 261 HIS B N 1
ATOM 6559 C CA . HIS B 1 261 ? 30.469 -24.609 -29.219 1 90.88 261 HIS B CA 1
ATOM 6560 C C . HIS B 1 261 ? 29.078 -24.422 -28.609 1 90.88 261 HIS B C 1
ATOM 6562 O O . HIS B 1 261 ? 28.688 -23.297 -28.297 1 90.88 261 HIS B O 1
ATOM 6568 N N . ILE B 1 262 ? 28.391 -25.484 -28.609 1 91.75 262 ILE B N 1
ATOM 6569 C CA . ILE B 1 262 ? 27.094 -25.469 -27.922 1 91.75 262 ILE B CA 1
ATOM 6570 C C . ILE B 1 262 ? 27.297 -25.625 -26.422 1 91.75 262 ILE B C 1
ATOM 6572 O O . ILE B 1 262 ? 28.016 -26.516 -25.969 1 91.75 262 ILE B O 1
ATOM 6576 N N . LYS B 1 263 ? 26.703 -24.75 -25.688 1 91.81 263 LYS B N 1
ATOM 6577 C CA . LYS B 1 263 ? 26.828 -24.797 -24.234 1 91.81 263 LYS B CA 1
ATOM 6578 C C . LYS B 1 263 ? 26.141 -26.016 -23.656 1 91.81 263 LYS B C 1
ATOM 6580 O O . LYS B 1 263 ? 25.031 -26.359 -24.047 1 91.81 263 LYS B O 1
ATOM 6585 N N . ILE B 1 264 ? 26.812 -26.672 -22.719 1 91.25 264 ILE B N 1
ATOM 6586 C CA . ILE B 1 264 ? 26.266 -27.875 -22.125 1 91.25 264 ILE B CA 1
ATOM 6587 C C . ILE B 1 264 ? 26.172 -27.688 -20.609 1 91.25 264 ILE B C 1
ATOM 6589 O O . ILE B 1 264 ? 26.688 -26.719 -20.047 1 91.25 264 ILE B O 1
ATOM 6593 N N . VAL B 1 265 ? 25.5 -28.562 -19.891 1 89.38 265 VAL B N 1
ATOM 6594 C CA . VAL B 1 265 ? 25.219 -28.5 -18.453 1 89.38 265 VAL B CA 1
ATOM 6595 C C . VAL B 1 265 ? 26.516 -28.656 -17.672 1 89.38 265 VAL B C 1
ATOM 6597 O O . VAL B 1 265 ? 26.75 -27.922 -16.703 1 89.38 265 VAL B O 1
ATOM 6600 N N . GLY B 1 266 ? 27.344 -29.531 -18.047 1 84.12 266 GLY B N 1
ATOM 6601 C CA . GLY B 1 266 ? 28.609 -29.719 -17.359 1 84.12 266 GLY B CA 1
ATOM 6602 C C . GLY B 1 266 ? 28.531 -30.75 -16.25 1 84.12 266 GLY B C 1
ATOM 6603 O O . GLY B 1 266 ? 27.672 -31.641 -16.266 1 84.12 266 GLY B O 1
ATOM 6604 N N . THR B 1 267 ? 29.344 -30.625 -15.227 1 81.88 267 THR B N 1
ATOM 6605 C CA . THR B 1 267 ? 29.516 -31.656 -14.211 1 81.88 267 THR B CA 1
ATOM 6606 C C . THR B 1 267 ? 28.328 -31.688 -13.266 1 81.88 267 THR B C 1
ATOM 6608 O O . THR B 1 267 ? 27.906 -30.656 -12.742 1 81.88 267 THR B O 1
ATOM 6611 N N . ILE B 1 268 ? 27.719 -32.812 -13.086 1 83.19 268 ILE B N 1
ATOM 6612 C CA . ILE B 1 268 ? 26.641 -33.062 -12.125 1 83.19 268 ILE B CA 1
ATOM 6613 C C . ILE B 1 268 ? 27.141 -33.969 -11 1 83.19 268 ILE B C 1
ATOM 6615 O O . ILE B 1 268 ? 27.453 -35.125 -11.227 1 83.19 268 ILE B O 1
ATOM 6619 N N . PRO B 1 269 ? 27.281 -33.438 -9.797 1 83.06 269 PRO B N 1
ATOM 6620 C CA . PRO B 1 269 ? 27.734 -34.281 -8.688 1 83.06 269 PRO B CA 1
ATOM 6621 C C . PRO B 1 269 ? 26.781 -35.406 -8.367 1 83.06 269 PRO B C 1
ATOM 6623 O O . PRO B 1 269 ? 25.562 -35.25 -8.484 1 83.06 269 PRO B O 1
ATOM 6626 N N . LYS B 1 270 ? 27.375 -36.5 -7.949 1 85 270 LYS B N 1
ATOM 6627 C CA . LYS B 1 270 ? 26.578 -37.656 -7.594 1 85 270 LYS B CA 1
ATOM 6628 C C . LYS B 1 270 ? 26.172 -37.625 -6.121 1 85 270 LYS B C 1
ATOM 6630 O O . LYS B 1 270 ? 26.953 -37.188 -5.273 1 85 270 LYS B O 1
ATOM 6635 N N . GLY B 1 271 ? 25.016 -38.094 -5.879 1 85.12 271 GLY B N 1
ATOM 6636 C CA . GLY B 1 271 ? 24.625 -38.312 -4.5 1 85.12 271 GLY B CA 1
ATOM 6637 C C . GLY B 1 271 ? 23.719 -37.219 -3.955 1 85.12 271 GLY B C 1
ATOM 6638 O O . GLY B 1 271 ? 23.172 -36.406 -4.719 1 85.12 271 GLY B O 1
ATOM 6639 N N . LEU B 1 272 ? 23.5 -37.312 -2.629 1 91.5 272 LEU B N 1
ATOM 6640 C CA . LEU B 1 272 ? 22.641 -36.375 -1.903 1 91.5 272 LEU B CA 1
ATOM 6641 C C . LEU B 1 272 ? 23.469 -35.344 -1.136 1 91.5 272 LEU B C 1
ATOM 6643 O O . LEU B 1 272 ? 24.531 -35.688 -0.586 1 91.5 272 LEU B O 1
ATOM 6647 N N . PRO B 1 273 ? 23.047 -34.156 -1.213 1 92.19 273 PRO B N 1
ATOM 6648 C CA . PRO B 1 273 ? 23.797 -33.125 -0.472 1 92.19 273 PRO B CA 1
ATOM 6649 C C . PRO B 1 273 ? 23.641 -33.281 1.041 1 92.19 273 PRO B C 1
ATOM 6651 O O . PRO B 1 273 ? 22.609 -33.781 1.517 1 92.19 273 PRO B O 1
ATOM 6654 N N . ALA B 1 274 ? 24.625 -32.875 1.774 1 93 274 ALA B N 1
ATOM 6655 C CA . ALA B 1 274 ? 24.562 -32.844 3.234 1 93 274 ALA B CA 1
ATOM 6656 C C . ALA B 1 274 ? 23.781 -31.641 3.742 1 93 274 ALA B C 1
ATOM 6658 O O . ALA B 1 274 ? 23.875 -30.547 3.182 1 93 274 ALA B O 1
ATOM 6659 N N . PRO B 1 275 ? 22.984 -31.906 4.719 1 95.5 275 PRO B N 1
ATOM 6660 C CA . PRO B 1 275 ? 22.234 -30.781 5.281 1 95.5 275 PRO B CA 1
ATOM 6661 C C . PRO B 1 275 ? 23.125 -29.75 5.965 1 95.5 275 PRO B C 1
ATOM 6663 O O . PRO B 1 275 ? 24.125 -30.109 6.605 1 95.5 275 PRO B O 1
ATOM 6666 N N . LYS B 1 276 ? 22.969 -28.578 5.668 1 95.62 276 LYS B N 1
ATOM 6667 C CA . LYS B 1 276 ? 23.672 -27.453 6.285 1 95.62 276 LYS B CA 1
ATOM 6668 C C . LYS B 1 276 ? 22.719 -26.297 6.574 1 95.62 276 LYS B C 1
ATOM 6670 O O . LYS B 1 276 ? 21.906 -25.938 5.727 1 95.62 276 LYS B O 1
ATOM 6675 N N . PHE B 1 277 ? 22.875 -25.766 7.742 1 96.75 277 PHE B N 1
ATOM 6676 C CA . PHE B 1 277 ? 22.016 -24.641 8.133 1 96.75 277 PHE B CA 1
ATOM 6677 C C . PHE B 1 277 ? 22.359 -23.391 7.336 1 96.75 277 PHE B C 1
ATOM 6679 O O . PHE B 1 277 ? 23.531 -23.047 7.176 1 96.75 277 PHE B O 1
ATOM 6686 N N . PRO B 1 278 ? 21.375 -22.766 6.836 1 96.81 278 PRO B N 1
ATOM 6687 C CA . PRO B 1 278 ? 21.609 -21.578 5.996 1 96.81 278 PRO B CA 1
ATOM 6688 C C . PRO B 1 278 ? 22.156 -20.391 6.785 1 96.81 278 PRO B C 1
ATOM 6690 O O . PRO B 1 278 ? 22 -20.344 8.008 1 96.81 278 PRO B O 1
ATOM 6693 N N . ASP B 1 279 ? 22.781 -19.469 6.113 1 95.81 279 ASP B N 1
ATOM 6694 C CA . ASP B 1 279 ? 23.375 -18.266 6.711 1 95.81 279 ASP B CA 1
ATOM 6695 C C . ASP B 1 279 ? 22.312 -17.219 6.984 1 95.81 279 ASP B C 1
ATOM 6697 O O . ASP B 1 279 ? 21.797 -16.594 6.055 1 95.81 279 ASP B O 1
ATOM 6701 N N . ILE B 1 280 ? 22.094 -16.891 8.195 1 95.38 280 ILE B N 1
ATOM 6702 C CA . ILE B 1 280 ? 21.016 -16 8.625 1 95.38 280 ILE B CA 1
ATOM 6703 C C . ILE B 1 280 ? 21.406 -14.555 8.352 1 95.38 280 ILE B C 1
ATOM 6705 O O . ILE B 1 280 ? 20.547 -13.672 8.273 1 95.38 280 ILE B O 1
ATOM 6709 N N . SER B 1 281 ? 22.672 -14.281 8.141 1 93.44 281 SER B N 1
ATOM 6710 C CA . SER B 1 281 ? 23.156 -12.922 7.891 1 93.44 281 SER B CA 1
ATOM 6711 C C . SER B 1 281 ? 22.641 -12.391 6.559 1 93.44 281 SER B C 1
ATOM 6713 O O . SER B 1 281 ? 22.578 -11.18 6.348 1 93.44 281 SER B O 1
ATOM 6715 N N . ILE B 1 282 ? 22.219 -13.297 5.75 1 95.31 282 ILE B N 1
ATOM 6716 C CA . ILE B 1 282 ? 21.766 -12.938 4.414 1 95.31 282 ILE B CA 1
ATOM 6717 C C . ILE B 1 282 ? 20.312 -12.5 4.465 1 95.31 282 ILE B C 1
ATOM 6719 O O . ILE B 1 282 ? 19.797 -11.898 3.52 1 95.31 282 ILE B O 1
ATOM 6723 N N . PHE B 1 283 ? 19.641 -12.633 5.566 1 94.56 283 PHE B N 1
ATOM 6724 C CA . PHE B 1 283 ? 18.219 -12.344 5.707 1 94.56 283 PHE B CA 1
ATOM 6725 C C . PHE B 1 283 ? 17.922 -10.883 5.371 1 94.56 283 PHE B C 1
ATOM 6727 O O . PHE B 1 283 ? 16.922 -10.578 4.723 1 94.56 283 PHE B O 1
ATOM 6734 N N . GLN B 1 284 ? 18.797 -10.055 5.699 1 89.75 284 GLN B N 1
ATOM 6735 C CA . GLN B 1 284 ? 18.578 -8.617 5.535 1 89.75 284 GLN B CA 1
ATOM 6736 C C . GLN B 1 284 ? 18.516 -8.242 4.059 1 89.75 284 GLN B C 1
ATOM 6738 O O . GLN B 1 284 ? 17.891 -7.238 3.697 1 89.75 284 GLN B O 1
ATOM 6743 N N . TYR B 1 285 ? 19.125 -9.086 3.262 1 89.69 285 TYR B N 1
ATOM 6744 C CA . TYR B 1 285 ? 19.203 -8.758 1.844 1 89.69 285 TYR B CA 1
ATOM 6745 C C . TYR B 1 285 ? 18 -9.297 1.092 1 89.69 285 TYR B C 1
ATOM 6747 O O . TYR B 1 285 ? 17.703 -8.859 -0.024 1 89.69 285 TYR B O 1
ATOM 6755 N N . VAL B 1 286 ? 17.281 -10.273 1.733 1 94.31 286 VAL B N 1
ATOM 6756 C CA . VAL B 1 286 ? 16.312 -10.992 0.917 1 94.31 286 VAL B CA 1
ATOM 6757 C C . VAL B 1 286 ? 14.922 -10.859 1.532 1 94.31 286 VAL B C 1
ATOM 6759 O O . VAL B 1 286 ? 14 -11.594 1.16 1 94.31 286 VAL B O 1
ATOM 6762 N N . ILE B 1 287 ? 14.594 -9.961 2.379 1 91.69 287 ILE B N 1
ATOM 6763 C CA . ILE B 1 287 ? 13.375 -9.867 3.174 1 91.69 287 ILE B CA 1
ATOM 6764 C C . ILE B 1 287 ? 12.18 -9.625 2.258 1 91.69 287 ILE B C 1
ATOM 6766 O O . ILE B 1 287 ? 11.148 -10.297 2.377 1 91.69 287 ILE B O 1
ATOM 6770 N N . SER B 1 288 ? 12.281 -8.656 1.345 1 87.25 288 SER B N 1
ATOM 6771 C CA . SER B 1 288 ? 11.164 -8.297 0.48 1 87.25 288 SER B CA 1
ATOM 6772 C C . SER B 1 288 ? 10.805 -9.445 -0.461 1 87.25 288 SER B C 1
ATOM 6774 O O . SER B 1 288 ? 9.625 -9.766 -0.642 1 87.25 288 SER B O 1
ATOM 6776 N N . GLU B 1 289 ? 11.805 -10.07 -1.016 1 93.06 289 GLU B N 1
ATOM 6777 C CA . GLU B 1 289 ? 11.57 -11.195 -1.915 1 93.06 289 GLU B CA 1
ATOM 6778 C C . GLU B 1 289 ? 11.008 -12.398 -1.162 1 93.06 289 GLU B C 1
ATOM 6780 O O . GLU B 1 289 ? 10.133 -13.094 -1.671 1 93.06 289 GLU B O 1
ATOM 6785 N N . ALA B 1 290 ? 11.539 -12.555 0.067 1 96.56 290 ALA B N 1
ATOM 6786 C CA . ALA B 1 290 ? 11.07 -13.68 0.869 1 96.56 290 ALA B CA 1
ATOM 6787 C C . ALA B 1 290 ? 9.578 -13.555 1.179 1 96.56 290 ALA B C 1
ATOM 6789 O O . ALA B 1 290 ? 8.836 -14.539 1.104 1 96.56 290 ALA B O 1
ATOM 6790 N N . LEU B 1 291 ? 9.148 -12.422 1.449 1 91.5 291 LEU B N 1
ATOM 6791 C CA . LEU B 1 291 ? 7.738 -12.195 1.748 1 91.5 291 LEU B CA 1
ATOM 6792 C C . LEU B 1 291 ? 6.875 -12.43 0.511 1 91.5 291 LEU B C 1
ATOM 6794 O O . LEU B 1 291 ? 5.832 -13.086 0.589 1 91.5 291 LEU B O 1
ATOM 6798 N N . ALA B 1 292 ? 7.32 -11.891 -0.574 1 90.12 292 ALA B N 1
ATOM 6799 C CA . ALA B 1 292 ? 6.582 -12.031 -1.826 1 90.12 292 ALA B CA 1
ATOM 6800 C C . ALA B 1 292 ? 6.449 -13.5 -2.219 1 90.12 292 ALA B C 1
ATOM 6802 O O . ALA B 1 292 ? 5.359 -13.969 -2.557 1 90.12 292 ALA B O 1
ATOM 6803 N N . ILE B 1 293 ? 7.539 -14.227 -2.117 1 95.44 293 ILE B N 1
ATOM 6804 C CA . ILE B 1 293 ? 7.559 -15.633 -2.5 1 95.44 293 ILE B CA 1
ATOM 6805 C C . ILE B 1 293 ? 6.699 -16.438 -1.533 1 95.44 293 ILE B C 1
ATOM 6807 O O . ILE B 1 293 ? 5.98 -17.359 -1.946 1 95.44 293 ILE B O 1
ATOM 6811 N N . ALA B 1 294 ? 6.789 -16.078 -0.25 1 94.81 294 ALA B N 1
ATOM 6812 C CA . ALA B 1 294 ? 5.988 -16.766 0.761 1 94.81 294 ALA B CA 1
ATOM 6813 C C . ALA B 1 294 ? 4.5 -16.672 0.438 1 94.81 294 ALA B C 1
ATOM 6815 O O . ALA B 1 294 ? 3.783 -17.672 0.506 1 94.81 294 ALA B O 1
ATOM 6816 N N . VAL B 1 295 ? 4.102 -15.602 -0.013 1 89.25 295 VAL B N 1
ATOM 6817 C CA . VAL B 1 295 ? 2.684 -15.375 -0.262 1 89.25 295 VAL B CA 1
ATOM 6818 C C . VAL B 1 295 ? 2.281 -16.016 -1.583 1 89.25 295 VAL B C 1
ATOM 6820 O O . VAL B 1 295 ? 1.281 -16.75 -1.648 1 89.25 295 VAL B O 1
ATOM 6823 N N . VAL B 1 296 ? 3.041 -15.852 -2.6 1 88.81 296 VAL B N 1
ATOM 6824 C CA . VAL B 1 296 ? 2.705 -16.359 -3.926 1 88.81 296 VAL B CA 1
ATOM 6825 C C . VAL B 1 296 ? 2.662 -17.891 -3.9 1 88.81 296 VAL B C 1
ATOM 6827 O O . VAL B 1 296 ? 1.746 -18.5 -4.457 1 88.81 296 VAL B O 1
ATOM 6830 N N . SER B 1 297 ? 3.619 -18.422 -3.24 1 93.06 297 SER B N 1
ATOM 6831 C CA . SER B 1 297 ? 3.693 -19.875 -3.205 1 93.06 297 SER B CA 1
ATOM 6832 C C . SER B 1 297 ? 2.49 -20.469 -2.484 1 93.06 297 SER B C 1
ATOM 6834 O O . SER B 1 297 ? 1.929 -21.469 -2.928 1 93.06 297 SER B O 1
ATOM 6836 N N . VAL B 1 298 ? 2.061 -19.891 -1.425 1 91.31 298 VAL B N 1
ATOM 6837 C CA . VAL B 1 298 ? 0.934 -20.406 -0.654 1 91.31 298 VAL B CA 1
ATOM 6838 C C . VAL B 1 298 ? -0.364 -20.188 -1.433 1 91.31 298 VAL B C 1
ATOM 6840 O O . VAL B 1 298 ? -1.227 -21.078 -1.458 1 91.31 298 VAL B O 1
ATOM 6843 N N . VAL B 1 299 ? -0.457 -19.094 -2.066 1 84.88 299 VAL B N 1
ATOM 6844 C CA . VAL B 1 299 ? -1.676 -18.766 -2.803 1 84.88 299 VAL B CA 1
ATOM 6845 C C . VAL B 1 299 ? -1.856 -19.75 -3.957 1 84.88 299 VAL B C 1
ATOM 6847 O O . VAL B 1 299 ? -2.955 -20.266 -4.18 1 84.88 299 VAL B O 1
ATOM 6850 N N . VAL B 1 300 ? -0.807 -20.047 -4.625 1 86.12 300 VAL B N 1
ATOM 6851 C CA . VAL B 1 300 ? -0.862 -20.969 -5.754 1 86.12 300 VAL B CA 1
ATOM 6852 C C . VAL B 1 300 ? -1.195 -22.375 -5.258 1 86.12 300 VAL B C 1
ATOM 6854 O O . VAL B 1 300 ? -2.037 -23.062 -5.844 1 86.12 300 VAL B O 1
ATOM 6857 N N . THR B 1 301 ? -0.607 -22.734 -4.188 1 91.69 301 THR B N 1
ATOM 6858 C CA . THR B 1 301 ? -0.792 -24.078 -3.65 1 91.69 301 THR B CA 1
ATOM 6859 C C . THR B 1 301 ? -2.215 -24.25 -3.131 1 91.69 301 THR B C 1
ATOM 6861 O O . THR B 1 301 ? -2.873 -25.25 -3.445 1 91.69 301 THR B O 1
ATOM 6864 N N . ILE B 1 302 ? -2.744 -23.312 -2.402 1 87.75 302 ILE B N 1
ATOM 6865 C CA . ILE B 1 302 ? -4.078 -23.406 -1.817 1 87.75 302 ILE B CA 1
ATOM 6866 C C . ILE B 1 302 ? -5.133 -23.328 -2.918 1 87.75 302 ILE B C 1
ATOM 6868 O O . ILE B 1 302 ? -6.137 -24.031 -2.881 1 87.75 302 ILE B O 1
ATOM 6872 N N . SER B 1 303 ? -4.879 -22.5 -3.867 1 82.31 303 SER B N 1
ATOM 6873 C CA . SER B 1 303 ? -5.824 -22.375 -4.973 1 82.31 303 SER B CA 1
ATOM 6874 C C . SER B 1 303 ? -5.988 -23.703 -5.719 1 82.31 303 SER B C 1
ATOM 6876 O O . SER B 1 303 ? -7.109 -24.141 -5.969 1 82.31 303 SER B O 1
ATOM 6878 N N . MET B 1 304 ? -4.883 -24.328 -5.988 1 86.38 304 MET B N 1
ATOM 6879 C CA . MET B 1 304 ? -4.926 -25.609 -6.672 1 86.38 304 MET B CA 1
ATOM 6880 C C . MET B 1 304 ? -5.488 -26.688 -5.758 1 86.38 304 MET B C 1
ATOM 6882 O O . MET B 1 304 ? -6.234 -27.562 -6.211 1 86.38 304 MET B O 1
ATOM 6886 N N . GLY B 1 305 ? -5.109 -26.609 -4.547 1 88.62 305 GLY B N 1
ATOM 6887 C CA . GLY B 1 305 ? -5.637 -27.547 -3.576 1 88.62 305 GLY B CA 1
ATOM 6888 C C . GLY B 1 305 ? -7.148 -27.5 -3.449 1 88.62 305 GLY B C 1
ATOM 6889 O O . GLY B 1 305 ? -7.809 -28.531 -3.35 1 88.62 305 GLY B O 1
ATOM 6890 N N . LYS B 1 306 ? -7.68 -26.375 -3.486 1 81.31 306 LYS B N 1
ATOM 6891 C CA . LYS B 1 306 ? -9.125 -26.203 -3.371 1 81.31 306 LYS B CA 1
ATOM 6892 C C . LYS B 1 306 ? -9.844 -26.766 -4.594 1 81.31 306 LYS B C 1
ATOM 6894 O O . LYS B 1 306 ? -10.953 -27.297 -4.477 1 81.31 306 LYS B O 1
ATOM 6899 N N . VAL B 1 307 ? -9.281 -26.641 -5.711 1 80.56 307 VAL B N 1
ATOM 6900 C CA . VAL B 1 307 ? -9.852 -27.188 -6.938 1 80.56 307 VAL B CA 1
ATOM 6901 C C . VAL B 1 307 ? -9.984 -28.703 -6.82 1 80.56 307 VAL B C 1
ATOM 6903 O O . VAL B 1 307 ? -11.047 -29.266 -7.117 1 80.56 307 VAL B O 1
ATOM 6906 N N . PHE B 1 308 ? -8.969 -29.312 -6.344 1 89.62 308 PHE B N 1
ATOM 6907 C CA . PHE B 1 308 ? -8.992 -30.766 -6.207 1 89.62 308 PHE B CA 1
ATOM 6908 C C . PHE B 1 308 ? -9.914 -31.188 -5.07 1 89.62 308 PHE B C 1
ATOM 6910 O O . PHE B 1 308 ? -10.602 -32.219 -5.172 1 89.62 308 PHE B O 1
ATOM 6917 N N . ALA B 1 309 ? -9.859 -30.406 -4.02 1 86.56 309 ALA B N 1
ATOM 6918 C CA . ALA B 1 309 ? -10.711 -30.703 -2.877 1 86.56 309 ALA B CA 1
ATOM 6919 C C . ALA B 1 309 ? -12.188 -30.688 -3.273 1 86.56 309 ALA B C 1
ATOM 6921 O O . ALA B 1 309 ? -12.961 -31.547 -2.838 1 86.56 309 ALA B O 1
ATOM 6922 N N . LYS B 1 310 ? -12.523 -29.844 -4.027 1 75.06 310 LYS B N 1
ATOM 6923 C CA . LYS B 1 310 ? -13.891 -29.75 -4.527 1 75.06 310 LYS B CA 1
ATOM 6924 C C . LYS B 1 310 ? -14.227 -30.922 -5.441 1 75.06 310 LYS B C 1
ATOM 6926 O O . LYS B 1 310 ? -15.289 -31.531 -5.324 1 75.06 310 LYS B O 1
ATOM 6931 N N . LYS B 1 311 ? -13.352 -31.188 -6.305 1 81.62 311 LYS B N 1
ATOM 6932 C CA . LYS B 1 311 ? -13.547 -32.25 -7.281 1 81.62 311 LYS B CA 1
ATOM 6933 C C . LYS B 1 311 ? -13.672 -33.625 -6.594 1 81.62 311 LYS B C 1
ATOM 6935 O O . LYS B 1 311 ? -14.453 -34.469 -7.023 1 81.62 311 LYS B O 1
ATOM 6940 N N . HIS B 1 312 ? -12.922 -33.781 -5.605 1 89.62 312 HIS B N 1
ATOM 6941 C CA . HIS B 1 312 ? -12.859 -35.094 -4.984 1 89.62 312 HIS B CA 1
ATOM 6942 C C . HIS B 1 312 ? -13.547 -35.094 -3.621 1 89.62 312 HIS B C 1
ATOM 6944 O O . HIS B 1 312 ? -13.406 -36.031 -2.848 1 89.62 312 HIS B O 1
ATOM 6950 N N . ASP B 1 313 ? -14.102 -34 -3.25 1 81.12 313 ASP B N 1
ATOM 6951 C CA . ASP B 1 313 ? -14.992 -33.844 -2.104 1 81.12 313 ASP B CA 1
ATOM 6952 C C . ASP B 1 313 ? -14.227 -34.031 -0.792 1 81.12 313 ASP B C 1
ATOM 6954 O O . ASP B 1 313 ? -14.602 -34.875 0.036 1 81.12 313 ASP B O 1
ATOM 6958 N N . TYR B 1 314 ? -13.203 -33.406 -0.656 1 85.44 314 TYR B N 1
ATOM 6959 C CA . TYR B 1 314 ? -12.508 -33.312 0.624 1 85.44 314 TYR B CA 1
ATOM 6960 C C . TYR B 1 314 ? -12.219 -31.859 0.976 1 85.44 314 TYR B C 1
ATOM 6962 O O . TYR B 1 314 ? -12.648 -30.938 0.266 1 85.44 314 TYR B O 1
ATOM 6970 N N . LYS B 1 315 ? -11.688 -31.594 2.129 1 81.44 315 LYS B N 1
ATOM 6971 C CA . LYS B 1 315 ? -11.492 -30.219 2.572 1 81.44 315 LYS B CA 1
ATOM 6972 C C . LYS B 1 315 ? -10.008 -29.922 2.785 1 81.44 315 LYS B C 1
ATOM 6974 O O . LYS B 1 315 ? -9.25 -30.797 3.197 1 81.44 315 LYS B O 1
ATOM 6979 N N . ILE B 1 316 ? -9.633 -28.766 2.412 1 85.44 316 ILE B N 1
ATOM 6980 C CA . ILE B 1 316 ? -8.281 -28.266 2.654 1 85.44 316 ILE B CA 1
ATOM 6981 C C . ILE B 1 316 ? -8.32 -27.156 3.707 1 85.44 316 ILE B C 1
ATOM 6983 O O . ILE B 1 316 ? -9.242 -26.328 3.715 1 85.44 316 ILE B O 1
ATOM 6987 N N . ASP B 1 317 ? -7.449 -27.234 4.613 1 83.44 317 ASP B N 1
ATOM 6988 C CA . ASP B 1 317 ? -7.332 -26.203 5.641 1 83.44 317 ASP B CA 1
ATOM 6989 C C . ASP B 1 317 ? -6.234 -25.219 5.293 1 83.44 317 ASP B C 1
ATOM 6991 O O . ASP B 1 317 ? -5.047 -25.547 5.324 1 83.44 317 ASP B O 1
ATOM 6995 N N . ALA B 1 318 ? -6.633 -24.047 5.051 1 84.31 318 ALA B N 1
ATOM 6996 C CA . ALA B 1 318 ? -5.695 -23.016 4.629 1 84.31 318 ALA B CA 1
ATOM 6997 C C . ALA B 1 318 ? -4.617 -22.781 5.688 1 84.31 318 ALA B C 1
ATOM 6999 O O . ALA B 1 318 ? -3.447 -22.578 5.359 1 84.31 318 ALA B O 1
ATOM 7000 N N . ARG B 1 319 ? -4.938 -22.75 6.945 1 84.06 319 ARG B N 1
ATOM 7001 C CA . ARG B 1 319 ? -3.979 -22.531 8.023 1 84.06 319 ARG B CA 1
ATOM 7002 C C . ARG B 1 319 ? -2.934 -23.641 8.062 1 84.06 319 ARG B C 1
ATOM 7004 O O . ARG B 1 319 ? -1.754 -23.375 8.305 1 84.06 319 ARG B O 1
ATOM 7011 N N . GLN B 1 320 ? -3.459 -24.828 7.875 1 89.12 320 GLN B N 1
ATOM 7012 C CA . GLN B 1 320 ? -2.557 -25.969 7.844 1 89.12 320 GLN B CA 1
ATOM 7013 C C . GLN B 1 320 ? -1.607 -25.891 6.652 1 89.12 320 GLN B C 1
ATOM 7015 O O . GLN B 1 320 ? -0.451 -26.312 6.742 1 89.12 320 GLN B O 1
ATOM 7020 N N . GLU B 1 321 ? -2.137 -25.438 5.602 1 91.88 321 GLU B N 1
ATOM 7021 C CA . GLU B 1 321 ? -1.294 -25.328 4.418 1 91.88 321 GLU B CA 1
ATOM 7022 C C . GLU B 1 321 ? -0.184 -24.297 4.633 1 91.88 321 GLU B C 1
ATOM 7024 O O . GLU B 1 321 ? 0.932 -24.469 4.137 1 91.88 321 GLU B O 1
ATOM 7029 N N . PHE B 1 322 ? -0.474 -23.234 5.34 1 91.94 322 PHE B N 1
ATOM 7030 C CA . PHE B 1 322 ? 0.565 -22.266 5.691 1 91.94 322 PHE B CA 1
ATOM 7031 C C . PHE B 1 322 ? 1.671 -22.938 6.5 1 91.94 322 PHE B C 1
ATOM 7033 O O . PHE B 1 322 ? 2.855 -22.766 6.199 1 91.94 322 PHE B O 1
ATOM 7040 N N . PHE B 1 323 ? 1.262 -23.672 7.445 1 92.5 323 PHE B N 1
ATOM 7041 C CA . PHE B 1 323 ? 2.219 -24.359 8.297 1 92.5 323 PHE B CA 1
ATOM 7042 C C . PHE B 1 323 ? 2.984 -25.422 7.512 1 92.5 323 PHE B C 1
ATOM 7044 O O . PHE B 1 323 ? 4.203 -25.547 7.652 1 92.5 323 PHE B O 1
ATOM 7051 N N . ALA B 1 324 ? 2.254 -26.125 6.734 1 95.06 324 ALA B N 1
ATOM 7052 C CA . ALA B 1 324 ? 2.867 -27.188 5.934 1 95.06 324 ALA B CA 1
ATOM 7053 C C . ALA B 1 324 ? 3.924 -26.625 4.992 1 95.06 324 ALA B C 1
ATOM 7055 O O . ALA B 1 324 ? 5.051 -27.125 4.941 1 95.06 324 ALA B O 1
ATOM 7056 N N . LEU B 1 325 ? 3.623 -25.594 4.293 1 96.38 325 LEU B N 1
ATOM 7057 C CA . LEU B 1 325 ? 4.562 -24.984 3.348 1 96.38 325 LEU B CA 1
ATOM 7058 C C . LEU B 1 325 ? 5.715 -24.312 4.082 1 96.38 325 LEU B C 1
ATOM 7060 O O . LEU B 1 325 ? 6.848 -24.312 3.594 1 96.38 325 LEU B O 1
ATOM 7064 N N . GLY B 1 326 ? 5.387 -23.719 5.219 1 97.06 326 GLY B N 1
ATOM 7065 C CA . GLY B 1 326 ? 6.457 -23.172 6.043 1 97.06 326 GLY B CA 1
ATOM 7066 C C . GLY B 1 326 ? 7.469 -24.219 6.469 1 97.06 326 GLY B C 1
ATOM 7067 O O . GLY B 1 326 ? 8.68 -23.984 6.422 1 97.06 326 GLY B O 1
ATOM 7068 N N . MET B 1 327 ? 6.98 -25.344 6.848 1 96.69 327 MET B N 1
ATOM 7069 C CA . MET B 1 327 ? 7.855 -26.453 7.23 1 96.69 327 MET B CA 1
ATOM 7070 C C . MET B 1 327 ? 8.625 -26.969 6.027 1 96.69 327 MET B C 1
ATOM 7072 O O . MET B 1 327 ? 9.812 -27.297 6.137 1 96.69 327 MET B O 1
ATOM 7076 N N . VAL B 1 328 ? 7.934 -27.078 4.934 1 97.94 328 VAL B N 1
ATOM 7077 C CA . VAL B 1 328 ? 8.57 -27.531 3.703 1 97.94 328 VAL B CA 1
ATOM 7078 C C . VAL B 1 328 ? 9.766 -26.641 3.373 1 97.94 328 VAL B C 1
ATOM 7080 O O . VAL B 1 328 ? 10.875 -27.125 3.146 1 97.94 328 VAL B O 1
ATOM 7083 N N . GLU B 1 329 ? 9.531 -25.344 3.365 1 98.5 329 GLU B N 1
ATOM 7084 C CA . GLU B 1 329 ? 10.586 -24.406 2.998 1 98.5 329 GLU B CA 1
ATOM 7085 C C . GLU B 1 329 ? 11.688 -24.391 4.051 1 98.5 329 GLU B C 1
ATOM 7087 O O . GLU B 1 329 ? 12.875 -24.344 3.715 1 98.5 329 GLU B O 1
ATOM 7092 N N . SER B 1 330 ? 11.359 -24.438 5.316 1 97.75 330 SER B N 1
ATOM 7093 C CA . SER B 1 330 ? 12.336 -24.359 6.398 1 97.75 330 SER B CA 1
ATOM 7094 C C . SER B 1 330 ? 13.234 -25.594 6.414 1 97.75 330 SER B C 1
ATOM 7096 O O . SER B 1 330 ? 14.461 -25.469 6.5 1 97.75 330 SER B O 1
ATOM 7098 N N . ILE B 1 331 ? 12.656 -26.75 6.297 1 97.69 331 ILE B N 1
ATOM 7099 C CA . ILE B 1 331 ? 13.414 -27.984 6.363 1 97.69 331 ILE B CA 1
ATOM 7100 C C . ILE B 1 331 ? 14.195 -28.188 5.066 1 97.69 331 ILE B C 1
ATOM 7102 O O . ILE B 1 331 ? 15.359 -28.594 5.09 1 97.69 331 ILE B O 1
ATOM 7106 N N . SER B 1 332 ? 13.562 -27.938 3.947 1 97.69 332 SER B N 1
ATOM 7107 C CA . SER B 1 332 ? 14.234 -28.109 2.662 1 97.69 332 SER B CA 1
ATOM 7108 C C . SER B 1 332 ? 15.414 -27.156 2.521 1 97.69 332 SER B C 1
ATOM 7110 O O . SER B 1 332 ? 16.375 -27.453 1.812 1 97.69 332 SER B O 1
ATOM 7112 N N . SER B 1 333 ? 15.359 -26.016 3.225 1 97.69 333 SER B N 1
ATOM 7113 C CA . SER B 1 333 ? 16.391 -24.984 3.105 1 97.69 333 SER B CA 1
ATOM 7114 C C . SER B 1 333 ? 17.719 -25.469 3.68 1 97.69 333 SER B C 1
ATOM 7116 O O . SER B 1 333 ? 18.766 -24.875 3.428 1 97.69 333 SER B O 1
ATOM 7118 N N . MET B 1 334 ? 17.734 -26.562 4.375 1 97.56 334 MET B N 1
ATOM 7119 C CA . MET B 1 334 ? 18.969 -27.156 4.875 1 97.56 334 MET B CA 1
ATOM 7120 C C . MET B 1 334 ? 19.766 -27.797 3.742 1 97.56 334 MET B C 1
ATOM 7122 O O . MET B 1 334 ? 20.953 -28.094 3.9 1 97.56 334 MET B O 1
ATOM 7126 N N . PHE B 1 335 ? 19.125 -28.016 2.635 1 97.06 335 PHE B N 1
ATOM 7127 C CA . PHE B 1 335 ? 19.734 -28.531 1.416 1 97.06 335 PHE B CA 1
ATOM 7128 C C . PHE B 1 335 ? 19.828 -27.438 0.358 1 97.06 335 PHE B C 1
ATOM 7130 O O . PHE B 1 335 ? 19.25 -26.359 0.514 1 97.06 335 PHE B O 1
ATOM 7137 N N . PRO B 1 336 ? 20.672 -27.594 -0.611 1 96.12 336 PRO B N 1
ATOM 7138 C CA . PRO B 1 336 ? 20.797 -26.562 -1.647 1 96.12 336 PRO B CA 1
ATOM 7139 C C . PRO B 1 336 ? 19.594 -26.516 -2.592 1 96.12 336 PRO B C 1
ATOM 7141 O O . PRO B 1 336 ? 19.719 -26.859 -3.771 1 96.12 336 PRO B O 1
ATOM 7144 N N . VAL B 1 337 ? 18.5 -26.078 -2.072 1 97.12 337 VAL B N 1
ATOM 7145 C CA . VAL B 1 337 ? 17.234 -25.969 -2.791 1 97.12 337 VAL B CA 1
ATOM 7146 C C . VAL B 1 337 ? 16.703 -24.531 -2.691 1 97.12 337 VAL B C 1
ATOM 7148 O O . VAL B 1 337 ? 17.047 -23.812 -1.76 1 97.12 337 VAL B O 1
ATOM 7151 N N . TRP B 1 338 ? 16.062 -24.078 -3.738 1 97.81 338 TRP B N 1
ATOM 7152 C CA . TRP B 1 338 ? 15.359 -22.797 -3.643 1 97.81 338 TRP B CA 1
ATOM 7153 C C . TRP B 1 338 ? 13.883 -23 -3.303 1 97.81 338 TRP B C 1
ATOM 7155 O O . TRP B 1 338 ? 13.398 -24.141 -3.305 1 97.81 338 TRP B O 1
ATOM 7165 N N . PRO B 1 339 ? 13.18 -21.984 -2.869 1 97.81 339 PRO B N 1
ATOM 7166 C CA . PRO B 1 339 ? 11.789 -22.156 -2.459 1 97.81 339 PRO B CA 1
ATOM 7167 C C . PRO B 1 339 ? 10.945 -22.859 -3.514 1 97.81 339 PRO B C 1
ATOM 7169 O O . PRO B 1 339 ? 11.109 -22.625 -4.711 1 97.81 339 PRO B O 1
ATOM 7172 N N . SER B 1 340 ? 10.172 -23.75 -3.027 1 96.5 340 SER B N 1
ATOM 7173 C CA . SER B 1 340 ? 9.344 -24.594 -3.896 1 96.5 340 SER B CA 1
ATOM 7174 C C . SER B 1 340 ? 7.883 -24.141 -3.857 1 96.5 340 SER B C 1
ATOM 7176 O O . SER B 1 340 ? 7.492 -23.344 -3.004 1 96.5 340 SER B O 1
ATOM 7178 N N . SER B 1 341 ? 7.145 -24.609 -4.832 1 93.94 341 SER B N 1
ATOM 7179 C CA . SER B 1 341 ? 5.711 -24.344 -4.898 1 93.94 341 SER B CA 1
ATOM 7180 C C . SER B 1 341 ? 4.992 -25.406 -5.715 1 93.94 341 SER B C 1
ATOM 7182 O O . SER B 1 341 ? 5.633 -26.312 -6.27 1 93.94 341 SER B O 1
ATOM 7184 N N . THR B 1 342 ? 3.693 -25.297 -5.648 1 93.12 342 THR B N 1
ATOM 7185 C CA . THR B 1 342 ? 2.857 -26.172 -6.461 1 93.12 342 THR B CA 1
ATOM 7186 C C . THR B 1 342 ? 2.871 -25.734 -7.922 1 93.12 342 THR B C 1
ATOM 7188 O O . THR B 1 342 ? 2.83 -24.531 -8.211 1 93.12 342 THR B O 1
ATOM 7191 N N . ALA B 1 343 ? 3.104 -26.719 -8.758 1 89.5 343 ALA B N 1
ATOM 7192 C CA . ALA B 1 343 ? 2.973 -26.469 -10.188 1 89.5 343 ALA B CA 1
ATOM 7193 C C . ALA B 1 343 ? 1.599 -26.891 -10.695 1 89.5 343 ALA B C 1
ATOM 7195 O O . ALA B 1 343 ? 1.176 -28.031 -10.477 1 89.5 343 ALA B O 1
ATOM 7196 N N . LEU B 1 344 ? 0.963 -26.078 -11.352 1 82.44 344 LEU B N 1
ATOM 7197 C CA . LEU B 1 344 ? -0.41 -26.312 -11.789 1 82.44 344 LEU B CA 1
ATOM 7198 C C . LEU B 1 344 ? -0.482 -27.5 -12.75 1 82.44 344 LEU B C 1
ATOM 7200 O O . LEU B 1 344 ? -1.17 -28.484 -12.477 1 82.44 344 LEU B O 1
ATOM 7204 N N . ALA B 1 345 ? 0.333 -27.422 -13.797 1 80.19 345 ALA B N 1
ATOM 7205 C CA . ALA B 1 345 ? 0.296 -28.453 -14.836 1 80.19 345 ALA B CA 1
ATOM 7206 C C . ALA B 1 345 ? 0.671 -29.812 -14.281 1 80.19 345 ALA B C 1
ATOM 7208 O O . ALA B 1 345 ? -0.007 -30.812 -14.547 1 80.19 345 ALA B O 1
ATOM 7209 N N . ARG B 1 346 ? 1.679 -29.828 -13.492 1 88.69 346 ARG B N 1
ATOM 7210 C CA . ARG B 1 346 ? 2.146 -31.094 -12.938 1 88.69 346 ARG B CA 1
ATOM 7211 C C . ARG B 1 346 ? 1.121 -31.688 -11.977 1 88.69 346 ARG B C 1
ATOM 7213 O O . ARG B 1 346 ? 0.944 -32.906 -11.914 1 88.69 346 ARG B O 1
ATOM 7220 N N . SER B 1 347 ? 0.428 -30.875 -11.211 1 92.12 347 SER B N 1
ATOM 7221 C CA . SER B 1 347 ? -0.582 -31.328 -10.266 1 92.12 347 SER B CA 1
ATOM 7222 C C . SER B 1 347 ? -1.796 -31.906 -10.984 1 92.12 347 SER B C 1
ATOM 7224 O O . SER B 1 347 ? -2.381 -32.906 -10.539 1 92.12 347 SER B O 1
ATOM 7226 N N . ILE B 1 348 ? -2.123 -31.297 -12.07 1 86.81 348 ILE B N 1
ATOM 7227 C CA . ILE B 1 348 ? -3.238 -31.797 -12.867 1 86.81 348 ILE B CA 1
ATOM 7228 C C . ILE B 1 348 ? -2.881 -33.156 -13.461 1 86.81 348 ILE B C 1
ATOM 7230 O O . ILE B 1 348 ? -3.701 -34.062 -13.453 1 86.81 348 ILE B O 1
ATOM 7234 N N . ILE B 1 349 ? -1.707 -33.219 -13.945 1 86.5 349 ILE B N 1
ATOM 7235 C CA . ILE B 1 349 ? -1.235 -34.5 -14.508 1 86.5 349 ILE B CA 1
ATOM 7236 C C . ILE B 1 349 ? -1.206 -35.562 -13.414 1 86.5 349 ILE B C 1
ATOM 7238 O O . ILE B 1 349 ? -1.564 -36.719 -13.648 1 86.5 349 ILE B O 1
ATOM 7242 N N . ASN B 1 350 ? -0.767 -35.188 -12.242 1 91.81 350 ASN B N 1
ATOM 7243 C CA . ASN B 1 350 ? -0.751 -36.094 -11.102 1 91.81 350 ASN B CA 1
ATOM 7244 C C . ASN B 1 350 ? -2.15 -36.594 -10.773 1 91.81 350 ASN B C 1
ATOM 7246 O O . ASN B 1 350 ? -2.342 -37.812 -10.57 1 91.81 350 ASN B O 1
ATOM 7250 N N . GLU B 1 351 ? -3.078 -35.75 -10.742 1 91.5 351 GLU B N 1
ATOM 7251 C CA . GLU B 1 351 ? -4.465 -36.094 -10.453 1 91.5 351 GLU B CA 1
ATOM 7252 C C . GLU B 1 351 ? -5.059 -36.938 -11.57 1 91.5 351 GLU B C 1
ATOM 7254 O O . GLU B 1 351 ? -5.762 -37.938 -11.297 1 91.5 351 GLU B O 1
ATOM 7259 N N . ASN B 1 352 ? -4.754 -36.562 -12.797 1 87.62 352 ASN B N 1
ATOM 7260 C CA . ASN B 1 352 ? -5.273 -37.312 -13.945 1 87.62 352 ASN B CA 1
ATOM 7261 C C . ASN B 1 352 ? -4.711 -38.719 -14 1 87.62 352 ASN B C 1
ATOM 7263 O O . ASN B 1 352 ? -5.359 -39.656 -14.523 1 87.62 352 ASN B O 1
ATOM 7267 N N . ALA B 1 353 ? -3.547 -38.844 -13.5 1 89.5 353 ALA B N 1
ATOM 7268 C CA . ALA B 1 353 ? -2.91 -40.156 -13.477 1 89.5 353 ALA B CA 1
ATOM 7269 C C . ALA B 1 353 ? -3.59 -41.094 -12.469 1 89.5 353 ALA B C 1
ATOM 7271 O O . ALA B 1 353 ? -3.342 -42.281 -12.461 1 89.5 353 ALA B O 1
ATOM 7272 N N . GLY B 1 354 ? -4.449 -40.438 -11.609 1 89.06 354 GLY B N 1
ATOM 7273 C CA . GLY B 1 354 ? -5.254 -41.25 -10.695 1 89.06 354 GLY B CA 1
ATOM 7274 C C . GLY B 1 354 ? -4.727 -41.219 -9.273 1 89.06 354 GLY B C 1
ATOM 7275 O O . GLY B 1 354 ? -5.137 -42.031 -8.445 1 89.06 354 GLY B O 1
ATOM 7276 N N . THR B 1 355 ? -3.871 -40.375 -9.008 1 93.56 355 THR B N 1
ATOM 7277 C CA . THR B 1 355 ? -3.271 -40.281 -7.684 1 93.56 355 THR B CA 1
ATOM 7278 C C . THR B 1 355 ? -4.348 -40.125 -6.617 1 93.56 355 THR B C 1
ATOM 7280 O O . THR B 1 355 ? -5.301 -39.344 -6.812 1 93.56 355 THR B O 1
ATOM 7283 N N . LYS B 1 356 ? -4.105 -40.781 -5.488 1 93.12 356 LYS B N 1
ATOM 7284 C CA . LYS B 1 356 ? -5.121 -40.719 -4.438 1 93.12 356 LYS B CA 1
ATOM 7285 C C . LYS B 1 356 ? -4.578 -40.062 -3.176 1 93.12 356 LYS B C 1
ATOM 7287 O O . LYS B 1 356 ? -5.336 -39.469 -2.404 1 93.12 356 LYS B O 1
ATOM 7292 N N . THR B 1 357 ? -3.336 -40.312 -2.992 1 93.75 357 THR B N 1
ATOM 7293 C CA . THR B 1 357 ? -2.756 -39.75 -1.772 1 93.75 357 THR B CA 1
ATOM 7294 C C . THR B 1 357 ? -1.365 -39.188 -2.045 1 93.75 357 THR B C 1
ATOM 7296 O O . THR B 1 357 ? -0.839 -39.312 -3.15 1 93.75 357 THR B O 1
ATOM 7299 N N . GLN B 1 358 ? -0.779 -38.594 -1.017 1 94 358 GLN B N 1
ATOM 7300 C CA . GLN B 1 358 ? 0.535 -37.969 -1.125 1 94 358 GLN B CA 1
ATOM 7301 C C . GLN B 1 358 ? 1.646 -39 -1.091 1 94 358 GLN B C 1
ATOM 7303 O O . GLN B 1 358 ? 2.824 -38.688 -1.236 1 94 358 GLN B O 1
ATOM 7308 N N . LEU B 1 359 ? 1.298 -40.25 -1 1 94.44 359 LEU B N 1
ATOM 7309 C CA . LEU B 1 359 ? 2.303 -41.312 -1.062 1 94.44 359 LEU B CA 1
ATOM 7310 C C . LEU B 1 359 ? 2.99 -41.344 -2.424 1 94.44 359 LEU B C 1
ATOM 7312 O O . LEU B 1 359 ? 4.098 -41.844 -2.557 1 94.44 359 LEU B O 1
ATOM 7316 N N . SER B 1 360 ? 2.371 -40.781 -3.391 1 94.25 360 SER B N 1
ATOM 7317 C CA . SER B 1 360 ? 2.957 -40.656 -4.723 1 94.25 360 SER B CA 1
ATOM 7318 C C . SER B 1 360 ? 4.266 -39.875 -4.672 1 94.25 360 SER B C 1
ATOM 7320 O O . SER B 1 360 ? 5.137 -40.062 -5.523 1 94.25 360 SER B O 1
ATOM 7322 N N . ALA B 1 361 ? 4.414 -39.062 -3.678 1 95.25 361 ALA B N 1
ATOM 7323 C CA . ALA B 1 361 ? 5.617 -38.25 -3.533 1 95.25 361 ALA B CA 1
ATOM 7324 C C . ALA B 1 361 ? 6.84 -39.125 -3.252 1 95.25 361 ALA B C 1
ATOM 7326 O O . ALA B 1 361 ? 7.949 -38.812 -3.68 1 95.25 361 ALA B O 1
ATOM 7327 N N . ILE B 1 362 ? 6.648 -40.219 -2.576 1 95.81 362 ILE B N 1
ATOM 7328 C CA . ILE B 1 362 ? 7.742 -41.125 -2.287 1 95.81 362 ILE B CA 1
ATOM 7329 C C . ILE B 1 362 ? 8.203 -41.812 -3.576 1 95.81 362 ILE B C 1
ATOM 7331 O O . ILE B 1 362 ? 9.406 -42 -3.793 1 95.81 362 ILE B O 1
ATOM 7335 N N . ILE B 1 363 ? 7.27 -42.188 -4.352 1 95.81 363 ILE B N 1
ATOM 7336 C CA . ILE B 1 363 ? 7.59 -42.812 -5.621 1 95.81 363 ILE B CA 1
ATOM 7337 C C . ILE B 1 363 ? 8.312 -41.812 -6.531 1 95.81 363 ILE B C 1
ATOM 7339 O O . ILE B 1 363 ? 9.32 -42.188 -7.156 1 95.81 363 ILE B O 1
ATOM 7343 N N . SER B 1 364 ? 7.777 -40.656 -6.621 1 95.94 364 SER B N 1
ATOM 7344 C CA . SER B 1 364 ? 8.445 -39.625 -7.41 1 95.94 364 SER B CA 1
ATOM 7345 C C . SER B 1 364 ? 9.859 -39.375 -6.902 1 95.94 364 SER B C 1
ATOM 7347 O O . SER B 1 364 ? 10.781 -39.188 -7.691 1 95.94 364 SER B O 1
ATOM 7349 N N . ALA B 1 365 ? 9.977 -39.344 -5.594 1 96.38 365 ALA B N 1
ATOM 7350 C CA . ALA B 1 365 ? 11.289 -39.125 -4.98 1 96.38 365 ALA B CA 1
ATOM 7351 C C . ALA B 1 365 ? 12.25 -40.25 -5.34 1 96.38 365 ALA B C 1
ATOM 7353 O O . ALA B 1 365 ? 13.445 -40.031 -5.539 1 96.38 365 ALA B O 1
ATOM 7354 N N . THR B 1 366 ? 11.773 -41.406 -5.348 1 96.19 366 THR B N 1
ATOM 7355 C CA . THR B 1 366 ? 12.594 -42.562 -5.703 1 96.19 366 THR B CA 1
ATOM 7356 C C . THR B 1 366 ? 13.125 -42.438 -7.129 1 96.19 366 THR B C 1
ATOM 7358 O O . THR B 1 366 ? 14.289 -42.719 -7.395 1 96.19 366 THR B O 1
ATOM 7361 N N . VAL B 1 367 ? 12.289 -41.969 -7.988 1 94.25 367 VAL B N 1
ATOM 7362 C CA . VAL B 1 367 ? 12.711 -41.75 -9.367 1 94.25 367 VAL B CA 1
ATOM 7363 C C . VAL B 1 367 ? 13.844 -40.719 -9.391 1 94.25 367 VAL B C 1
ATOM 7365 O O . VAL B 1 367 ? 14.859 -40.906 -10.062 1 94.25 367 VAL B O 1
ATOM 7368 N N . LEU B 1 368 ? 13.688 -39.688 -8.703 1 95.06 368 LEU B N 1
ATOM 7369 C CA . LEU B 1 368 ? 14.672 -38.625 -8.672 1 95.06 368 LEU B CA 1
ATOM 7370 C C . LEU B 1 368 ? 15.977 -39.094 -8.047 1 95.06 368 LEU B C 1
ATOM 7372 O O . LEU B 1 368 ? 17.062 -38.719 -8.508 1 95.06 368 LEU B O 1
ATOM 7376 N N . ILE B 1 369 ? 15.875 -39.906 -7.008 1 95.19 369 ILE B N 1
ATOM 7377 C CA . ILE B 1 369 ? 17.062 -40.438 -6.363 1 95.19 369 ILE B CA 1
ATOM 7378 C C . ILE B 1 369 ? 17.812 -41.344 -7.344 1 95.19 369 ILE B C 1
ATOM 7380 O O . ILE B 1 369 ? 19.047 -41.281 -7.422 1 95.19 369 ILE B O 1
ATOM 7384 N N . LEU B 1 370 ? 17.078 -42.094 -8.086 1 93.25 370 LEU B N 1
ATOM 7385 C CA . LEU B 1 370 ? 17.688 -42.938 -9.094 1 93.25 370 LEU B CA 1
ATOM 7386 C C . LEU B 1 370 ? 18.391 -42.094 -10.156 1 93.25 370 LEU B C 1
ATOM 7388 O O . LEU B 1 370 ? 19.5 -42.438 -10.594 1 93.25 370 LEU B O 1
ATOM 7392 N N . VAL B 1 371 ? 17.766 -41.062 -10.516 1 90.19 371 VAL B N 1
ATOM 7393 C CA . VAL B 1 371 ? 18.359 -40.188 -11.508 1 90.19 371 VAL B CA 1
ATOM 7394 C C . VAL B 1 371 ? 19.625 -39.531 -10.938 1 90.19 371 VAL B C 1
ATOM 7396 O O . VAL B 1 371 ? 20.641 -39.469 -11.609 1 90.19 371 VAL B O 1
ATOM 7399 N N . LEU B 1 372 ? 19.609 -39.125 -9.727 1 91.31 372 LEU B N 1
ATOM 7400 C CA . LEU B 1 372 ? 20.719 -38.438 -9.086 1 91.31 372 LEU B CA 1
ATOM 7401 C C . LEU B 1 372 ? 21.922 -39.375 -8.922 1 91.31 372 LEU B C 1
ATOM 7403 O O . LEU B 1 372 ? 23.062 -38.969 -9.039 1 91.31 372 LEU B O 1
ATOM 7407 N N . PHE B 1 373 ? 21.688 -40.656 -8.734 1 90.75 373 PHE B N 1
ATOM 7408 C CA . PHE B 1 373 ? 22.766 -41.562 -8.43 1 90.75 373 PHE B CA 1
ATOM 7409 C C . PHE B 1 373 ? 23.266 -42.25 -9.695 1 90.75 373 PHE B C 1
ATOM 7411 O O . PHE B 1 373 ? 24.453 -42.562 -9.82 1 90.75 373 PHE B O 1
ATOM 7418 N N . PHE B 1 374 ? 22.375 -42.438 -10.695 1 88.12 374 PHE B N 1
ATOM 7419 C CA . PHE B 1 374 ? 22.781 -43.281 -11.805 1 88.12 374 PHE B CA 1
ATOM 7420 C C . PHE B 1 374 ? 22.766 -42.5 -13.117 1 88.12 374 PHE B C 1
ATOM 7422 O O . PHE B 1 374 ? 23.531 -42.812 -14.031 1 88.12 374 PHE B O 1
ATOM 7429 N N . ILE B 1 375 ? 21.969 -41.594 -13.281 1 84.75 375 ILE B N 1
ATOM 7430 C CA . ILE B 1 375 ? 21.766 -40.969 -14.578 1 84.75 375 ILE B CA 1
ATOM 7431 C C . ILE B 1 375 ? 22.453 -39.594 -14.594 1 84.75 375 ILE B C 1
ATOM 7433 O O . ILE B 1 375 ? 22.828 -39.094 -15.656 1 84.75 375 ILE B O 1
ATOM 7437 N N . GLY B 1 376 ? 22.656 -39.062 -13.508 1 81.25 376 GLY B N 1
ATOM 7438 C CA . GLY B 1 376 ? 23.234 -37.719 -13.383 1 81.25 376 GLY B CA 1
ATOM 7439 C C . GLY B 1 376 ? 24.469 -37.531 -14.25 1 81.25 376 GLY B C 1
ATOM 7440 O O . GLY B 1 376 ? 24.484 -36.656 -15.133 1 81.25 376 GLY B O 1
ATOM 7441 N N . PRO B 1 377 ? 25.484 -38.312 -14.125 1 80.94 377 PRO B N 1
ATOM 7442 C CA . PRO B 1 377 ? 26.719 -38.156 -14.906 1 80.94 377 PRO B CA 1
ATOM 7443 C C . PRO B 1 377 ? 26.484 -38.312 -16.406 1 80.94 377 PRO B C 1
ATOM 7445 O O . PRO B 1 377 ? 27.188 -37.719 -17.219 1 80.94 377 PRO B O 1
ATOM 7448 N N . LEU B 1 378 ? 25.484 -38.969 -16.703 1 85.75 378 LEU B N 1
ATOM 7449 C CA . LEU B 1 378 ? 25.172 -39.188 -18.109 1 85.75 378 LEU B CA 1
ATOM 7450 C C . LEU B 1 378 ? 24.562 -37.969 -18.75 1 85.75 378 LEU B C 1
ATOM 7452 O O . LEU B 1 378 ? 24.547 -37.812 -19.969 1 85.75 378 LEU B O 1
ATOM 7456 N N . LEU B 1 379 ? 24.062 -37.094 -17.953 1 88.56 379 LEU B N 1
ATOM 7457 C CA . LEU B 1 379 ? 23.375 -35.906 -18.453 1 88.56 379 LEU B CA 1
ATOM 7458 C C . LEU B 1 379 ? 24.328 -34.719 -18.594 1 88.56 379 LEU B C 1
ATOM 7460 O O . LEU B 1 379 ? 23.938 -33.625 -19.031 1 88.56 379 LEU B O 1
ATOM 7464 N N . GLU B 1 380 ? 25.594 -34.875 -18.375 1 89 380 GLU B N 1
ATOM 7465 C CA . GLU B 1 380 ? 26.609 -33.812 -18.406 1 89 380 GLU B CA 1
ATOM 7466 C C . GLU B 1 380 ? 26.703 -33.188 -19.797 1 89 380 GLU B C 1
ATOM 7468 O O . GLU B 1 380 ? 26.828 -31.969 -19.922 1 89 380 GLU B O 1
ATOM 7473 N N . PRO B 1 381 ? 26.594 -33.969 -20.812 1 91.69 381 PRO B N 1
ATOM 7474 C CA . PRO B 1 381 ? 26.719 -33.375 -22.141 1 91.69 381 PRO B CA 1
ATOM 7475 C C . PRO B 1 381 ? 25.406 -32.75 -22.641 1 91.69 381 PRO B C 1
ATOM 7477 O O . PRO B 1 381 ? 25.328 -32.312 -23.781 1 91.69 381 PRO B O 1
ATOM 7480 N N . LEU B 1 382 ? 24.453 -32.656 -21.859 1 93.25 382 LEU B N 1
ATOM 7481 C CA . LEU B 1 382 ? 23.156 -32.125 -22.234 1 93.25 382 LEU B CA 1
ATOM 7482 C C . LEU B 1 382 ? 23.25 -30.672 -22.625 1 93.25 382 LEU B C 1
ATOM 7484 O O . LEU B 1 382 ? 23.719 -29.844 -21.828 1 93.25 382 LEU B O 1
ATOM 7488 N N . PRO B 1 383 ? 22.891 -30.375 -23.891 1 94 383 PRO B N 1
ATOM 7489 C CA . PRO B 1 383 ? 22.875 -28.953 -24.281 1 94 383 PRO B CA 1
ATOM 7490 C C . PRO B 1 383 ? 21.891 -28.125 -23.469 1 94 383 PRO B C 1
ATOM 7492 O O . PRO B 1 383 ? 20.719 -28.516 -23.312 1 94 383 PRO B O 1
ATOM 7495 N N . THR B 1 384 ? 22.266 -27 -23.016 1 93.56 384 THR B N 1
ATOM 7496 C CA . THR B 1 384 ? 21.438 -26.156 -22.172 1 93.56 384 THR B CA 1
ATOM 7497 C C . THR B 1 384 ? 20.25 -25.594 -22.938 1 93.56 384 THR B C 1
ATOM 7499 O O . THR B 1 384 ? 19.203 -25.297 -22.359 1 93.56 384 THR B O 1
ATOM 7502 N N . CYS B 1 385 ? 20.359 -25.469 -24.203 1 95.06 385 CYS B N 1
ATOM 7503 C CA . CYS B 1 385 ? 19.281 -24.938 -25.031 1 95.06 385 CYS B CA 1
ATOM 7504 C C . CYS B 1 385 ? 18.062 -25.844 -25 1 95.06 385 CYS B C 1
ATOM 7506 O O . CYS B 1 385 ? 16.922 -25.391 -25.141 1 95.06 385 CYS B O 1
ATOM 7508 N N . LEU B 1 386 ? 18.266 -27.141 -24.844 1 95.12 386 LEU B N 1
ATOM 7509 C CA . LEU B 1 386 ? 17.141 -28.078 -24.766 1 95.12 386 LEU B CA 1
ATOM 7510 C C . LEU B 1 386 ? 16.312 -27.828 -23.516 1 95.12 386 LEU B C 1
ATOM 7512 O O . LEU B 1 386 ? 15.086 -27.922 -23.562 1 95.12 386 LEU B O 1
ATOM 7516 N N . LEU B 1 387 ? 16.984 -27.516 -22.484 1 93.12 387 LEU B N 1
ATOM 7517 C CA . LEU B 1 387 ? 16.297 -27.188 -21.234 1 93.12 387 LEU B CA 1
ATOM 7518 C C . LEU B 1 387 ? 15.469 -25.922 -21.391 1 93.12 387 LEU B C 1
ATOM 7520 O O . LEU B 1 387 ? 14.344 -25.844 -20.891 1 93.12 387 LEU B O 1
ATOM 7524 N N . SER B 1 388 ? 15.977 -25 -22.047 1 94.94 388 SER B N 1
ATOM 7525 C CA . SER B 1 388 ? 15.258 -23.75 -22.312 1 94.94 388 SER B CA 1
ATOM 7526 C C . SER B 1 388 ? 14 -24 -23.141 1 94.94 388 SER B C 1
ATOM 7528 O O . SER B 1 388 ? 12.969 -23.359 -22.922 1 94.94 388 SER B O 1
ATOM 7530 N N . CYS B 1 389 ? 14.117 -24.891 -24.062 1 95.31 389 CYS B N 1
ATOM 7531 C CA . CYS B 1 389 ? 12.984 -25.234 -24.922 1 95.31 389 CYS B CA 1
ATOM 7532 C C . CYS B 1 389 ? 11.859 -25.859 -24.109 1 95.31 389 CYS B C 1
ATOM 7534 O O . CYS B 1 389 ? 10.68 -25.578 -24.344 1 95.31 389 CYS B O 1
ATOM 7536 N N . VAL B 1 390 ? 12.258 -26.656 -23.188 1 91.5 390 VAL B N 1
ATOM 7537 C CA . VAL B 1 390 ? 11.281 -27.281 -22.312 1 91.5 390 VAL B CA 1
ATOM 7538 C C . VAL B 1 390 ? 10.508 -26.203 -21.547 1 91.5 390 VAL B C 1
ATOM 7540 O O . VAL B 1 390 ? 9.281 -26.266 -21.438 1 91.5 390 VAL B O 1
ATOM 7543 N N . VAL B 1 391 ? 11.133 -25.203 -21.094 1 91.31 391 VAL B N 1
ATOM 7544 C CA . VAL B 1 391 ? 10.523 -24.109 -20.312 1 91.31 391 VAL B CA 1
ATOM 7545 C C . VAL B 1 391 ? 9.562 -23.328 -21.203 1 91.31 391 VAL B C 1
ATOM 7547 O O . VAL B 1 391 ? 8.438 -23.031 -20.797 1 91.31 391 VAL B O 1
ATOM 7550 N N . ILE B 1 392 ? 9.984 -23.047 -22.359 1 93.44 392 ILE B N 1
ATOM 7551 C CA . ILE B 1 392 ? 9.203 -22.219 -23.281 1 93.44 392 ILE B CA 1
ATOM 7552 C C . ILE B 1 392 ? 7.887 -22.906 -23.609 1 93.44 392 ILE B C 1
ATOM 7554 O O . ILE B 1 392 ? 6.828 -22.281 -23.609 1 93.44 392 ILE B O 1
ATOM 7558 N N . VAL B 1 393 ? 8.008 -24.203 -23.891 1 90.81 393 VAL B N 1
ATOM 7559 C CA . VAL B 1 393 ? 6.809 -24.953 -24.266 1 90.81 393 VAL B CA 1
ATOM 7560 C C . VAL B 1 393 ? 5.871 -25.047 -23.062 1 90.81 393 VAL B C 1
ATOM 7562 O O . VAL B 1 393 ? 4.648 -25.016 -23.219 1 90.81 393 VAL B O 1
ATOM 7565 N N . ALA B 1 394 ? 6.418 -25.141 -21.922 1 86 394 ALA B N 1
ATOM 7566 C CA . ALA B 1 394 ? 5.629 -25.25 -20.688 1 86 394 ALA B CA 1
ATOM 7567 C C . ALA B 1 394 ? 4.875 -23.953 -20.406 1 86 394 ALA B C 1
ATOM 7569 O O . ALA B 1 394 ? 3.898 -23.953 -19.656 1 86 394 ALA B O 1
ATOM 7570 N N . LEU B 1 395 ? 5.258 -22.859 -20.969 1 87.94 395 LEU B N 1
ATOM 7571 C CA . LEU B 1 395 ? 4.668 -21.547 -20.719 1 87.94 395 LEU B CA 1
ATOM 7572 C C . LEU B 1 395 ? 3.326 -21.406 -21.438 1 87.94 395 LEU B C 1
ATOM 7574 O O . LEU B 1 395 ? 2.561 -20.484 -21.156 1 87.94 395 LEU B O 1
ATOM 7578 N N . ARG B 1 396 ? 3.055 -22.281 -22.297 1 85.44 396 ARG B N 1
ATOM 7579 C CA . ARG B 1 396 ? 1.833 -22.188 -23.094 1 85.44 396 ARG B CA 1
ATOM 7580 C C . ARG B 1 396 ? 0.607 -22.062 -22.188 1 85.44 396 ARG B C 1
ATOM 7582 O O . ARG B 1 396 ? -0.275 -21.234 -22.453 1 85.44 396 ARG B O 1
ATOM 7589 N N . GLY B 1 397 ? 0.54 -22.844 -21.156 1 77.88 397 GLY B N 1
ATOM 7590 C CA . GLY B 1 397 ? -0.596 -22.812 -20.25 1 77.88 397 GLY B CA 1
ATOM 7591 C C . GLY B 1 397 ? -0.809 -21.453 -19.609 1 77.88 397 GLY B C 1
ATOM 7592 O O . GLY B 1 397 ? -1.947 -21.016 -19.453 1 77.88 397 GLY B O 1
ATOM 7593 N N . MET B 1 398 ? 0.206 -20.828 -19.297 1 78.88 398 MET B N 1
ATOM 7594 C CA . MET B 1 398 ? 0.127 -19.531 -18.641 1 78.88 398 MET B CA 1
ATOM 7595 C C . MET B 1 398 ? -0.356 -18.453 -19.594 1 78.88 398 MET B C 1
ATOM 7597 O O . MET B 1 398 ? -1.165 -17.594 -19.234 1 78.88 398 MET B O 1
ATOM 7601 N N . PHE B 1 399 ? 0.057 -18.531 -20.891 1 83.56 399 PHE B N 1
ATOM 7602 C CA . PHE B 1 399 ? -0.33 -17.531 -21.875 1 83.56 399 PHE B CA 1
ATOM 7603 C C . PHE B 1 399 ? -1.764 -17.75 -22.344 1 83.56 399 PHE B C 1
ATOM 7605 O O . PHE B 1 399 ? -2.463 -16.812 -22.703 1 83.56 399 PHE B O 1
ATOM 7612 N N . MET B 1 400 ? -2.186 -18.969 -22.266 1 79 400 MET B N 1
ATOM 7613 C CA . MET B 1 400 ? -3.547 -19.281 -22.688 1 79 400 MET B CA 1
ATOM 7614 C C . MET B 1 400 ? -4.566 -18.766 -21.672 1 79 400 MET B C 1
ATOM 7616 O O . MET B 1 400 ? -5.719 -18.516 -22.016 1 79 400 MET B O 1
ATOM 7620 N N . GLN B 1 401 ? -4.184 -18.656 -20.469 1 72.62 401 GLN B N 1
ATOM 7621 C CA . GLN B 1 401 ? -5.062 -18.078 -19.453 1 72.62 401 GLN B CA 1
ATOM 7622 C C . GLN B 1 401 ? -5.461 -16.656 -19.828 1 72.62 401 GLN B C 1
ATOM 7624 O O . GLN B 1 401 ? -6.547 -16.188 -19.453 1 72.62 401 GLN B O 1
ATOM 7629 N N . LEU B 1 402 ? -4.566 -15.961 -20.5 1 71.69 402 LEU B N 1
ATOM 7630 C CA . LEU B 1 402 ? -4.836 -14.594 -20.938 1 71.69 402 LEU B CA 1
ATOM 7631 C C . LEU B 1 402 ? -6.02 -14.555 -21.906 1 71.69 402 LEU B C 1
ATOM 7633 O O . LEU B 1 402 ? -6.797 -13.594 -21.891 1 71.69 402 LEU B O 1
ATOM 7637 N N . GLN B 1 403 ? -6.102 -15.594 -22.656 1 63.97 403 GLN B N 1
ATOM 7638 C CA . GLN B 1 403 ? -7.168 -15.641 -23.656 1 63.97 403 GLN B CA 1
ATOM 7639 C C . GLN B 1 403 ? -8.539 -15.758 -22.984 1 63.97 403 GLN B C 1
ATOM 7641 O O . GLN B 1 403 ? -9.523 -15.188 -23.469 1 63.97 403 GLN B O 1
ATOM 7646 N N . ASN B 1 404 ? -8.578 -16.391 -21.906 1 63.44 404 ASN B N 1
ATOM 7647 C CA . ASN B 1 404 ? -9.867 -16.625 -21.25 1 63.44 404 ASN B CA 1
ATOM 7648 C C . ASN B 1 404 ? -10.242 -15.461 -20.344 1 63.44 404 ASN B C 1
ATOM 7650 O O . ASN B 1 404 ? -11.406 -15.062 -20.281 1 63.44 404 ASN B O 1
ATOM 7654 N N . PHE B 1 405 ? -9.344 -14.906 -19.75 1 63.84 405 PHE B N 1
ATOM 7655 C CA . PHE B 1 405 ? -9.656 -13.977 -18.672 1 63.84 405 PHE B CA 1
ATOM 7656 C C . PHE B 1 405 ? -9.641 -12.539 -19.172 1 63.84 405 PHE B C 1
ATOM 7658 O O . PHE B 1 405 ? -10.523 -11.742 -18.812 1 63.84 405 PHE B O 1
ATOM 7665 N N . GLY B 1 406 ? -8.75 -12.148 -20.125 1 61 406 GLY B N 1
ATOM 7666 C CA . GLY B 1 406 ? -8.578 -10.758 -20.516 1 61 406 GLY B CA 1
ATOM 7667 C C . GLY B 1 406 ? -9.82 -10.156 -21.141 1 61 406 GLY B C 1
ATOM 7668 O O . GLY B 1 406 ? -10.398 -9.211 -20.594 1 61 406 GLY B O 1
ATOM 7669 N N . PRO B 1 407 ? -10.297 -10.758 -22.172 1 62.41 407 PRO B N 1
ATOM 7670 C CA . PRO B 1 407 ? -11.484 -10.211 -22.812 1 62.41 407 PRO B CA 1
ATOM 7671 C C . PRO B 1 407 ? -12.734 -10.312 -21.938 1 62.41 407 PRO B C 1
ATOM 7673 O O . PRO B 1 407 ? -13.625 -9.461 -22.031 1 62.41 407 PRO B O 1
ATOM 7676 N N . SER B 1 408 ? -12.664 -11.219 -21.109 1 70.12 408 SER B N 1
ATOM 7677 C CA . SER B 1 408 ? -13.812 -11.398 -20.234 1 70.12 408 SER B CA 1
ATOM 7678 C C . SER B 1 408 ? -13.906 -10.273 -19.203 1 70.12 408 SER B C 1
ATOM 7680 O O . SER B 1 408 ? -14.992 -9.758 -18.938 1 70.12 408 SER B O 1
ATOM 7682 N N . PHE B 1 409 ? -12.727 -9.789 -18.828 1 75.19 409 PHE B N 1
ATOM 7683 C CA . PHE B 1 409 ? -12.742 -8.727 -17.828 1 75.19 409 PHE B CA 1
ATOM 7684 C C . PHE B 1 409 ? -13.219 -7.414 -18.438 1 75.19 409 PHE B C 1
ATOM 7686 O O . PHE B 1 409 ? -13.961 -6.66 -17.812 1 75.19 409 PHE B O 1
ATOM 7693 N N . TRP B 1 410 ? -12.797 -7.207 -19.672 1 76.25 410 TRP B N 1
ATOM 7694 C CA . TRP B 1 410 ? -13.148 -5.953 -20.328 1 76.25 410 TRP B CA 1
ATOM 7695 C C . TRP B 1 410 ? -14.656 -5.855 -20.547 1 76.25 410 TRP B C 1
ATOM 7697 O O . TRP B 1 410 ? -15.242 -4.781 -20.375 1 76.25 410 TRP B O 1
ATOM 7707 N N . LYS B 1 411 ? -15.227 -6.984 -20.844 1 76.56 411 LYS B N 1
ATOM 7708 C CA . LYS B 1 411 ? -16.656 -7.008 -21.094 1 76.56 411 LYS B CA 1
ATOM 7709 C C . LYS B 1 411 ? -17.469 -6.969 -19.797 1 76.56 411 LYS B C 1
ATOM 7711 O O . LYS B 1 411 ? -18.562 -6.43 -19.766 1 76.56 411 LYS B O 1
ATOM 7716 N N . PHE B 1 412 ? -16.812 -7.422 -18.781 1 78.62 412 PHE B N 1
ATOM 7717 C CA . PHE B 1 412 ? -17.547 -7.613 -17.531 1 78.62 412 PHE B CA 1
ATOM 7718 C C . PHE B 1 412 ? -17.391 -6.398 -16.625 1 78.62 412 PHE B C 1
ATOM 7720 O O . PHE B 1 412 ? -18.359 -5.93 -16.031 1 78.62 412 PHE B O 1
ATOM 7727 N N . SER B 1 413 ? -16.156 -5.945 -16.5 1 85.75 413 SER B N 1
ATOM 7728 C CA . SER B 1 413 ? -15.891 -4.859 -15.562 1 85.75 413 SER B CA 1
ATOM 7729 C C . SER B 1 413 ? -14.656 -4.07 -15.969 1 85.75 413 SER B C 1
ATOM 7731 O O . SER B 1 413 ? -13.547 -4.613 -16 1 85.75 413 SER B O 1
ATOM 7733 N N . LYS B 1 414 ? -14.82 -2.857 -16.188 1 86.94 414 LYS B N 1
ATOM 7734 C CA . LYS B 1 414 ? -13.719 -1.986 -16.578 1 86.94 414 LYS B CA 1
ATOM 7735 C C . LYS B 1 414 ? -12.703 -1.854 -15.453 1 86.94 414 LYS B C 1
ATOM 7737 O O . LYS B 1 414 ? -11.492 -1.778 -15.703 1 86.94 414 LYS B O 1
ATOM 7742 N N . ILE B 1 415 ? -13.18 -1.86 -14.266 1 87.88 415 ILE B N 1
ATOM 7743 C CA . ILE B 1 415 ? -12.289 -1.726 -13.117 1 87.88 415 ILE B CA 1
ATOM 7744 C C . ILE B 1 415 ? -11.422 -2.975 -12.984 1 87.88 415 ILE B C 1
ATOM 7746 O O . ILE B 1 415 ? -10.211 -2.879 -12.75 1 87.88 415 ILE B O 1
ATOM 7750 N N . ASP B 1 416 ? -12.008 -4.109 -13.18 1 88.75 416 ASP B N 1
ATOM 7751 C CA . ASP B 1 416 ? -11.25 -5.352 -13.078 1 88.75 416 ASP B CA 1
ATOM 7752 C C . ASP B 1 416 ? -10.234 -5.465 -14.211 1 88.75 416 ASP B C 1
ATOM 7754 O O . ASP B 1 416 ? -9.141 -6 -14.016 1 88.75 416 ASP B O 1
ATOM 7758 N N . TRP B 1 417 ? -10.609 -4.941 -15.32 1 89.62 417 TRP B N 1
ATOM 7759 C CA . TRP B 1 417 ? -9.68 -4.91 -16.438 1 89.62 417 TRP B CA 1
ATOM 7760 C C . TRP B 1 417 ? -8.484 -4.004 -16.141 1 89.62 417 TRP B C 1
ATOM 7762 O O . TRP B 1 417 ? -7.355 -4.309 -16.516 1 89.62 417 TRP B O 1
ATOM 7772 N N . ILE B 1 418 ? -8.734 -2.932 -15.531 1 91.62 418 ILE B N 1
ATOM 7773 C CA . ILE B 1 418 ? -7.672 -1.989 -15.195 1 91.62 418 ILE B CA 1
ATOM 7774 C C . ILE B 1 418 ? -6.715 -2.629 -14.188 1 91.62 418 ILE B C 1
ATOM 7776 O O . ILE B 1 418 ? -5.496 -2.479 -14.305 1 91.62 418 ILE B O 1
ATOM 7780 N N . ILE B 1 419 ? -7.273 -3.318 -13.219 1 91.19 419 ILE B N 1
ATOM 7781 C CA . ILE B 1 419 ? -6.449 -3.992 -12.219 1 91.19 419 ILE B CA 1
ATOM 7782 C C . ILE B 1 419 ? -5.551 -5.02 -12.906 1 91.19 419 ILE B C 1
ATOM 7784 O O . ILE B 1 419 ? -4.348 -5.086 -12.633 1 91.19 419 ILE B O 1
ATOM 7788 N N . PHE B 1 420 ? -6.141 -5.754 -13.852 1 91 420 PHE B N 1
ATOM 7789 C CA . PHE B 1 420 ? -5.395 -6.75 -14.617 1 91 420 PHE B CA 1
ATOM 7790 C C . PHE B 1 420 ? -4.277 -6.09 -15.422 1 91 420 PHE B C 1
ATOM 7792 O O . PHE B 1 420 ? -3.127 -6.523 -15.359 1 91 420 PHE B O 1
ATOM 7799 N N . THR B 1 421 ? -4.605 -5.051 -16.125 1 93.19 421 THR B N 1
ATOM 7800 C CA . THR B 1 421 ? -3.684 -4.391 -17.031 1 93.19 421 THR B CA 1
ATOM 7801 C C . THR B 1 421 ? -2.541 -3.73 -16.266 1 93.19 421 THR B C 1
ATOM 7803 O O . THR B 1 421 ? -1.379 -3.84 -16.672 1 93.19 421 THR B O 1
ATOM 7806 N N . ILE B 1 422 ? -2.84 -3.131 -15.188 1 93.56 422 ILE B N 1
ATOM 7807 C CA . ILE B 1 422 ? -1.81 -2.459 -14.406 1 93.56 422 ILE B CA 1
ATOM 7808 C C . ILE B 1 422 ? -0.87 -3.494 -13.797 1 93.56 422 ILE B C 1
ATOM 7810 O O . ILE B 1 422 ? 0.349 -3.307 -13.781 1 93.56 422 ILE B O 1
ATOM 7814 N N . THR B 1 423 ? -1.464 -4.531 -13.281 1 92.19 423 THR B N 1
ATOM 7815 C CA . THR B 1 423 ? -0.642 -5.59 -12.711 1 92.19 423 THR B CA 1
ATOM 7816 C C . THR B 1 423 ? 0.277 -6.191 -13.766 1 92.19 423 THR B C 1
ATOM 7818 O O . THR B 1 423 ? 1.471 -6.383 -13.523 1 92.19 423 THR B O 1
ATOM 7821 N N . PHE B 1 424 ? -0.276 -6.445 -14.945 1 92.62 424 PHE B N 1
ATOM 7822 C CA . PHE B 1 424 ? 0.475 -7.016 -16.062 1 92.62 424 PHE B CA 1
ATOM 7823 C C . PHE B 1 424 ? 1.602 -6.086 -16.484 1 92.62 424 PHE B C 1
ATOM 7825 O O . PHE B 1 424 ? 2.76 -6.5 -16.578 1 92.62 424 PHE B O 1
ATOM 7832 N N . LEU B 1 425 ? 1.283 -4.867 -16.688 1 95.06 425 LEU B N 1
ATOM 7833 C CA . LEU B 1 425 ? 2.254 -3.895 -17.172 1 95.06 425 LEU B CA 1
ATOM 7834 C C . LEU B 1 425 ? 3.322 -3.617 -16.125 1 95.06 425 LEU B C 1
ATOM 7836 O O . LEU B 1 425 ? 4.5 -3.461 -16.453 1 95.06 425 LEU B O 1
ATOM 7840 N N . ALA B 1 426 ? 2.883 -3.498 -14.883 1 92.5 426 ALA B N 1
ATOM 7841 C CA . ALA B 1 426 ? 3.85 -3.26 -13.812 1 92.5 426 ALA B CA 1
ATOM 7842 C C . ALA B 1 426 ? 4.848 -4.41 -13.711 1 92.5 426 ALA B C 1
ATOM 7844 O O . ALA B 1 426 ? 6.039 -4.184 -13.484 1 92.5 426 ALA B O 1
ATOM 7845 N N . THR B 1 427 ? 4.367 -5.617 -13.852 1 91.19 427 THR B N 1
ATOM 7846 C CA . THR B 1 427 ? 5.242 -6.785 -13.797 1 91.19 427 THR B CA 1
ATOM 7847 C C . THR B 1 427 ? 6.207 -6.797 -14.977 1 91.19 427 THR B C 1
ATOM 7849 O O . THR B 1 427 ? 7.402 -7.039 -14.805 1 91.19 427 THR B O 1
ATOM 7852 N N . VAL B 1 428 ? 5.711 -6.445 -16.109 1 93.12 428 VAL B N 1
ATOM 7853 C CA . VAL B 1 428 ? 6.508 -6.492 -17.328 1 93.12 428 VAL B CA 1
ATOM 7854 C C . VAL B 1 428 ? 7.52 -5.348 -17.328 1 93.12 428 VAL B C 1
ATOM 7856 O O . VAL B 1 428 ? 8.688 -5.543 -17.688 1 93.12 428 VAL B O 1
ATOM 7859 N N . ILE B 1 429 ? 7.121 -4.203 -16.875 1 92.25 429 ILE B N 1
ATOM 7860 C CA . ILE B 1 429 ? 7.934 -3 -17 1 92.25 429 ILE B CA 1
ATOM 7861 C C . ILE B 1 429 ? 8.914 -2.914 -15.836 1 92.25 429 ILE B C 1
ATOM 7863 O O . ILE B 1 429 ? 10.062 -2.498 -16.016 1 92.25 429 ILE B O 1
ATOM 7867 N N . TYR B 1 430 ? 8.547 -3.188 -14.672 1 87.75 430 TYR B N 1
ATOM 7868 C CA . TYR B 1 430 ? 9.414 -3.059 -13.508 1 87.75 430 TYR B CA 1
ATOM 7869 C C . TYR B 1 430 ? 10.102 -4.383 -13.188 1 87.75 430 TYR B C 1
ATOM 7871 O O . TYR B 1 430 ? 11.281 -4.566 -13.492 1 87.75 430 TYR B O 1
ATOM 7879 N N . ASP B 1 431 ? 9.531 -5.297 -12.555 1 87.94 431 ASP B N 1
ATOM 7880 C CA . ASP B 1 431 ? 10 -6.625 -12.172 1 87.94 431 ASP B CA 1
ATOM 7881 C C . ASP B 1 431 ? 8.891 -7.422 -11.492 1 87.94 431 ASP B C 1
ATOM 7883 O O . ASP B 1 431 ? 7.812 -6.891 -11.219 1 87.94 431 ASP B O 1
ATOM 7887 N N . ILE B 1 432 ? 9.188 -8.578 -11.242 1 86 432 ILE B N 1
ATOM 7888 C CA . ILE B 1 432 ? 8.18 -9.531 -10.766 1 86 432 ILE B CA 1
ATOM 7889 C C . ILE B 1 432 ? 7.703 -9.133 -9.375 1 86 432 ILE B C 1
ATOM 7891 O O . ILE B 1 432 ? 6.5 -8.984 -9.141 1 86 432 ILE B O 1
ATOM 7895 N N . VAL B 1 433 ? 8.648 -8.883 -8.469 1 85.12 433 VAL B N 1
ATOM 7896 C CA . VAL B 1 433 ? 8.273 -8.641 -7.078 1 85.12 433 VAL B CA 1
ATOM 7897 C C . VAL B 1 433 ? 7.566 -7.289 -6.961 1 85.12 433 VAL B C 1
ATOM 7899 O O . VAL B 1 433 ? 6.449 -7.215 -6.449 1 85.12 433 VAL B O 1
ATOM 7902 N N . PRO B 1 434 ? 8.133 -6.191 -7.523 1 84.94 434 PRO B N 1
ATOM 7903 C CA . PRO B 1 434 ? 7.402 -4.926 -7.473 1 84.94 434 PRO B CA 1
ATOM 7904 C C . PRO B 1 434 ? 6.07 -4.988 -8.219 1 84.94 434 PRO B C 1
ATOM 7906 O O . PRO B 1 434 ? 5.102 -4.336 -7.816 1 84.94 434 PRO B O 1
ATOM 7909 N N . GLY B 1 435 ? 6.062 -5.727 -9.32 1 88.69 435 GLY B N 1
ATOM 7910 C CA . GLY B 1 435 ? 4.82 -5.883 -10.062 1 88.69 435 GLY B CA 1
ATOM 7911 C C . GLY B 1 435 ? 3.699 -6.477 -9.234 1 88.69 435 GLY B C 1
ATOM 7912 O O . GLY B 1 435 ? 2.557 -6.02 -9.305 1 88.69 435 GLY B O 1
ATOM 7913 N N . LEU B 1 436 ? 4.039 -7.434 -8.445 1 87.94 436 LEU B N 1
ATOM 7914 C CA . LEU B 1 436 ? 3.055 -8.062 -7.566 1 87.94 436 LEU B CA 1
ATOM 7915 C C . LEU B 1 436 ? 2.537 -7.07 -6.531 1 87.94 436 LEU B C 1
ATOM 7917 O O . LEU B 1 436 ? 1.331 -6.992 -6.289 1 87.94 436 LEU B O 1
ATOM 7921 N N . PHE B 1 437 ? 3.402 -6.312 -5.941 1 85.5 437 PHE B N 1
ATOM 7922 C CA . PHE B 1 437 ? 3.027 -5.348 -4.91 1 85.5 437 PHE B CA 1
ATOM 7923 C C . PHE B 1 437 ? 2.164 -4.238 -5.496 1 85.5 437 PHE B C 1
ATOM 7925 O O . PHE B 1 437 ? 1.173 -3.83 -4.887 1 85.5 437 PHE B O 1
ATOM 7932 N N . ILE B 1 438 ? 2.547 -3.846 -6.664 1 87.06 438 ILE B N 1
ATOM 7933 C CA . ILE B 1 438 ? 1.768 -2.809 -7.336 1 87.06 438 ILE B CA 1
ATOM 7934 C C . ILE B 1 438 ? 0.373 -3.34 -7.66 1 87.06 438 ILE B C 1
ATOM 7936 O O . ILE B 1 438 ? -0.623 -2.633 -7.488 1 87.06 438 ILE B O 1
ATOM 7940 N N . GLY B 1 439 ? 0.355 -4.551 -8.188 1 89.81 439 GLY B N 1
ATOM 7941 C CA . GLY B 1 439 ? -0.937 -5.172 -8.438 1 89.81 439 GLY B CA 1
ATOM 7942 C C . GLY B 1 439 ? -1.805 -5.262 -7.199 1 89.81 439 GLY B C 1
ATOM 7943 O O . GLY B 1 439 ? -2.996 -4.949 -7.242 1 89.81 439 GLY B O 1
ATOM 7944 N N . PHE B 1 440 ? -1.258 -5.613 -6.086 1 87.94 440 PHE B N 1
ATOM 7945 C CA . PHE B 1 440 ? -1.952 -5.754 -4.809 1 87.94 440 PHE B CA 1
ATOM 7946 C C . PHE B 1 440 ? -2.506 -4.41 -4.344 1 87.94 440 PHE B C 1
ATOM 7948 O O . PHE B 1 440 ? -3.68 -4.309 -3.988 1 87.94 440 PHE B O 1
ATOM 7955 N N . ILE B 1 441 ? -1.703 -3.402 -4.441 1 84.38 441 ILE B N 1
ATOM 7956 C CA . ILE B 1 441 ? -2.092 -2.062 -4.012 1 84.38 441 ILE B CA 1
ATOM 7957 C C . ILE B 1 441 ? -3.188 -1.524 -4.93 1 84.38 441 ILE B C 1
ATOM 7959 O O . ILE B 1 441 ? -4.156 -0.923 -4.461 1 84.38 441 ILE B O 1
ATOM 7963 N N . THR B 1 442 ? -3.004 -1.775 -6.184 1 87.25 442 THR B N 1
ATOM 7964 C CA . THR B 1 442 ? -3.984 -1.315 -7.16 1 87.25 442 THR B CA 1
ATOM 7965 C C . THR B 1 442 ? -5.328 -2.002 -6.941 1 87.25 442 THR B C 1
ATOM 7967 O O . THR B 1 442 ? -6.379 -1.366 -7.043 1 87.25 442 THR B O 1
ATOM 7970 N N . GLY B 1 443 ? -5.266 -3.293 -6.695 1 89.5 443 GLY B N 1
ATOM 7971 C CA . GLY B 1 443 ? -6.492 -4.02 -6.406 1 89.5 443 GLY B CA 1
ATOM 7972 C C . GLY B 1 443 ? -7.258 -3.449 -5.227 1 89.5 443 GLY B C 1
ATOM 7973 O O . GLY B 1 443 ? -8.461 -3.211 -5.316 1 89.5 443 GLY B O 1
ATOM 7974 N N . ILE B 1 444 ? -6.598 -3.131 -4.199 1 85.94 444 ILE B N 1
ATOM 7975 C CA . ILE B 1 444 ? -7.211 -2.584 -2.992 1 85.94 444 ILE B CA 1
ATOM 7976 C C . ILE B 1 444 ? -7.738 -1.18 -3.271 1 85.94 444 ILE B C 1
ATOM 7978 O O . ILE B 1 444 ? -8.867 -0.852 -2.912 1 85.94 444 ILE B O 1
ATOM 7982 N N . ALA B 1 445 ? -6.895 -0.41 -3.953 1 83.81 445 ALA B N 1
ATOM 7983 C CA . ALA B 1 445 ? -7.258 0.974 -4.246 1 83.81 445 ALA B CA 1
ATOM 7984 C C . ALA B 1 445 ? -8.539 1.042 -5.074 1 83.81 445 ALA B C 1
ATOM 7986 O O . ALA B 1 445 ? -9.438 1.825 -4.773 1 83.81 445 ALA B O 1
ATOM 7987 N N . PHE B 1 446 ? -8.633 0.21 -6.055 1 86.81 446 PHE B N 1
ATOM 7988 C CA . PHE B 1 446 ? -9.797 0.256 -6.938 1 86.81 446 PHE B CA 1
ATOM 7989 C C . PHE B 1 446 ? -11.016 -0.357 -6.262 1 86.81 446 PHE B C 1
ATOM 7991 O O . PHE B 1 446 ? -12.148 0.017 -6.559 1 86.81 446 PHE B O 1
ATOM 7998 N N . SER B 1 447 ? -10.805 -1.271 -5.375 1 88.31 447 SER B N 1
ATOM 7999 C CA . SER B 1 447 ? -11.922 -1.801 -4.598 1 88.31 447 SER B CA 1
ATOM 8000 C C . SER B 1 447 ? -12.508 -0.735 -3.68 1 88.31 447 SER B C 1
ATOM 8002 O O . SER B 1 447 ? -13.734 -0.621 -3.555 1 88.31 447 SER B O 1
ATOM 8004 N N . ILE B 1 448 ? -11.703 0.008 -3.07 1 86.25 448 ILE B N 1
ATOM 8005 C CA . ILE B 1 448 ? -12.148 1.093 -2.203 1 86.25 448 ILE B CA 1
ATOM 8006 C C . ILE B 1 448 ? -12.844 2.166 -3.035 1 86.25 448 ILE B C 1
ATOM 8008 O O . ILE B 1 448 ? -13.852 2.736 -2.607 1 86.25 448 ILE B O 1
ATOM 8012 N N . PHE B 1 449 ? -12.281 2.395 -4.18 1 84.81 449 PHE B N 1
ATOM 8013 C CA . PHE B 1 449 ? -12.875 3.369 -5.09 1 84.81 449 PHE B CA 1
ATOM 8014 C C . PHE B 1 449 ? -14.297 2.961 -5.469 1 84.81 449 PHE B C 1
ATOM 8016 O O . PHE B 1 449 ? -15.188 3.809 -5.566 1 84.81 449 PHE B O 1
ATOM 8023 N N . ARG B 1 450 ? -14.477 1.676 -5.633 1 86.94 450 ARG B N 1
ATOM 8024 C CA . ARG B 1 450 ? -15.805 1.146 -5.918 1 86.94 450 ARG B CA 1
ATOM 8025 C C . ARG B 1 450 ? -16.766 1.404 -4.758 1 86.94 450 ARG B C 1
ATOM 8027 O O . ARG B 1 450 ? -17.906 1.819 -4.969 1 86.94 450 ARG B O 1
ATOM 8034 N N . ILE B 1 451 ? -16.312 1.162 -3.637 1 88.94 451 ILE B N 1
ATOM 8035 C CA . ILE B 1 451 ? -17.141 1.303 -2.441 1 88.94 451 ILE B CA 1
ATOM 8036 C C . ILE B 1 451 ? -17.469 2.777 -2.209 1 88.94 451 ILE B C 1
ATOM 8038 O O . ILE B 1 451 ? -18.594 3.119 -1.834 1 88.94 451 ILE B O 1
ATOM 8042 N N . GLN B 1 452 ? -16.5 3.59 -2.453 1 86.25 452 GLN B N 1
ATOM 8043 C CA . GLN B 1 452 ? -16.656 5.023 -2.23 1 86.25 452 GLN B CA 1
ATOM 8044 C C . GLN B 1 452 ? -17.734 5.605 -3.129 1 86.25 452 GLN B C 1
ATOM 8046 O O . GLN B 1 452 ? -18.406 6.574 -2.758 1 86.25 452 GLN B O 1
ATOM 8051 N N . ARG B 1 453 ? -18.047 5.047 -4.273 1 85 453 ARG B N 1
ATOM 8052 C CA . ARG B 1 453 ? -18.953 5.617 -5.266 1 85 453 ARG B CA 1
ATOM 8053 C C . ARG B 1 453 ? -20.344 5 -5.152 1 85 453 ARG B C 1
ATOM 8055 O O . ARG B 1 453 ? -21.203 5.219 -6.016 1 85 453 ARG B O 1
ATOM 8062 N N . THR B 1 454 ? -20.5 4.266 -4.109 1 90.94 454 THR B N 1
ATOM 8063 C CA . THR B 1 454 ? -21.828 3.701 -3.893 1 90.94 454 THR B CA 1
ATOM 8064 C C . THR B 1 454 ? -22.875 4.805 -3.795 1 90.94 454 THR B C 1
ATOM 8066 O O . THR B 1 454 ? -22.625 5.848 -3.18 1 90.94 454 THR B O 1
ATOM 8069 N N . GLN B 1 455 ? -23.953 4.574 -4.371 1 90.31 455 GLN B N 1
ATOM 8070 C CA . GLN B 1 455 ? -25 5.594 -4.426 1 90.31 455 GLN B CA 1
ATOM 8071 C C . GLN B 1 455 ? -26.031 5.383 -3.324 1 90.31 455 GLN B C 1
ATOM 8073 O O . GLN B 1 455 ? -26.344 4.242 -2.969 1 90.31 455 GLN B O 1
ATOM 8078 N N . ILE B 1 456 ? -26.469 6.5 -2.863 1 92.94 456 ILE B N 1
ATOM 8079 C CA . ILE B 1 456 ? -27.578 6.492 -1.916 1 92.94 456 ILE B CA 1
ATOM 8080 C C . ILE B 1 456 ? -28.891 6.273 -2.664 1 92.94 456 ILE B C 1
ATOM 8082 O O . ILE B 1 456 ? -29.094 6.816 -3.754 1 92.94 456 ILE B O 1
ATOM 8086 N N . ILE B 1 457 ? -29.719 5.41 -2.145 1 90.69 457 ILE B N 1
ATOM 8087 C CA . ILE B 1 457 ? -31.031 5.148 -2.729 1 90.69 457 ILE B CA 1
ATOM 8088 C C . ILE B 1 457 ? -32.125 5.844 -1.905 1 90.69 457 ILE B C 1
ATOM 8090 O O . ILE B 1 457 ? -32.219 5.621 -0.698 1 90.69 457 ILE B O 1
ATOM 8094 N N . ALA B 1 458 ? -32.75 6.723 -2.564 1 90.62 458 ALA B N 1
ATOM 8095 C CA . ALA B 1 458 ? -33.844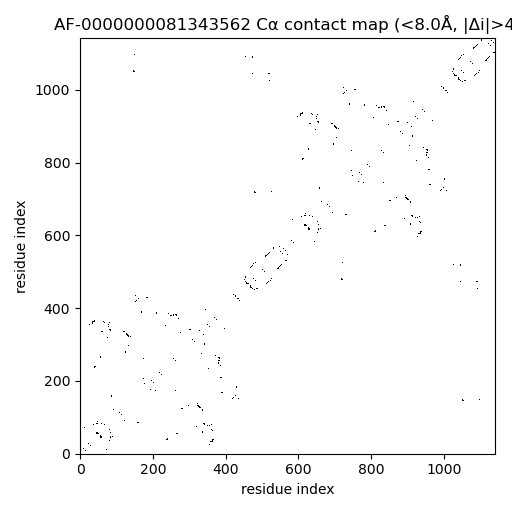 7.441 -1.905 1 90.62 458 ALA B CA 1
ATOM 8096 C C . ALA B 1 458 ? -35.188 6.945 -2.393 1 90.62 458 ALA B C 1
ATOM 8098 O O . ALA B 1 458 ? -35.406 6.73 -3.59 1 90.62 458 ALA B O 1
ATOM 8099 N N . ASP B 1 459 ? -36 6.477 -1.427 1 84.19 459 ASP B N 1
ATOM 8100 C CA . ASP B 1 459 ? -37.375 6.059 -1.728 1 84.19 459 ASP B CA 1
ATOM 8101 C C . ASP B 1 459 ? -38.406 7.035 -1.143 1 84.19 459 ASP B C 1
ATOM 8103 O O . ASP B 1 459 ? -38.469 7.211 0.075 1 84.19 459 ASP B O 1
ATOM 8107 N N . GLU B 1 460 ? -39.156 7.66 -1.947 1 71.81 460 GLU B N 1
ATOM 8108 C CA . GLU B 1 460 ? -40.125 8.656 -1.514 1 71.81 460 GLU B CA 1
ATOM 8109 C C . GLU B 1 460 ? -41.438 7.992 -1.064 1 71.81 460 GLU B C 1
ATOM 8111 O O . GLU B 1 460 ? -42.188 8.57 -0.288 1 71.81 460 GLU B O 1
ATOM 8116 N N . ASN B 1 461 ? -41.688 6.844 -1.531 1 64.69 461 ASN B N 1
ATOM 8117 C CA . ASN B 1 461 ? -43 6.285 -1.378 1 64.69 461 ASN B CA 1
ATOM 8118 C C . ASN B 1 461 ? -43.156 5.527 -0.062 1 64.69 461 ASN B C 1
ATOM 8120 O O . ASN B 1 461 ? -44.281 5.176 0.338 1 64.69 461 ASN B O 1
ATOM 8124 N N . ASP B 1 462 ? -42.125 5.117 0.597 1 56.28 462 ASP B N 1
ATOM 8125 C CA . ASP B 1 462 ? -42.25 4.098 1.637 1 56.28 462 ASP B CA 1
ATOM 8126 C C . ASP B 1 462 ? -42.625 4.719 2.975 1 56.28 462 ASP B C 1
ATOM 8128 O O . ASP B 1 462 ? -42.875 4.008 3.951 1 56.28 462 ASP B O 1
ATOM 8132 N N . ILE B 1 463 ? -42.469 6 3.221 1 56.06 463 ILE B N 1
ATOM 8133 C CA . ILE B 1 463 ? -42.781 6.426 4.582 1 56.06 463 ILE B CA 1
ATOM 8134 C C . ILE B 1 463 ? -44.25 6.766 4.688 1 56.06 463 ILE B C 1
ATOM 8136 O O . ILE B 1 463 ? -44.812 7.434 3.812 1 56.06 463 ILE B O 1
ATOM 8140 N N . GLU B 1 464 ? -44.969 5.883 5.465 1 51.84 464 GLU B N 1
ATOM 8141 C CA . GLU B 1 464 ? -46.406 6.035 5.73 1 51.84 464 GLU B CA 1
ATOM 8142 C C . GLU B 1 464 ? -46.812 7.504 5.715 1 51.84 464 GLU B C 1
ATOM 8144 O O . GLU B 1 464 ? -47.906 7.84 5.305 1 51.84 464 GLU B O 1
ATOM 8149 N N . SER B 1 465 ? -45.938 8.305 6.383 1 52.19 465 SER B N 1
ATOM 8150 C CA . SER B 1 465 ? -46.406 9.688 6.473 1 52.19 465 SER B CA 1
ATOM 8151 C C . SER B 1 465 ? -45.969 10.5 5.254 1 52.19 465 SER B C 1
ATOM 8153 O O . SER B 1 465 ? -44.875 10.289 4.727 1 52.19 465 SER B O 1
ATOM 8155 N N . SER B 1 466 ? -46.812 10.953 4.422 1 54.41 466 SER B N 1
ATOM 8156 C CA . SER B 1 466 ? -46.75 11.766 3.209 1 54.41 466 SER B CA 1
ATOM 8157 C C . SER B 1 466 ? -45.594 12.75 3.252 1 54.41 466 SER B C 1
ATOM 8159 O O . SER B 1 466 ? -45.281 13.391 2.246 1 54.41 466 SER B O 1
ATOM 8161 N N . LYS B 1 467 ? -44.844 12.961 4.379 1 62.56 467 LYS B N 1
ATOM 8162 C CA . LYS B 1 467 ? -43.938 14.086 4.406 1 62.56 467 LYS B CA 1
ATOM 8163 C C . LYS B 1 467 ? -42.5 13.609 4.703 1 62.56 467 LYS B C 1
ATOM 8165 O O . LYS B 1 467 ? -41.688 14.375 5.223 1 62.56 467 LYS B O 1
ATOM 8170 N N . GLY B 1 468 ? -42.188 12.211 4.398 1 79.12 468 GLY B N 1
ATOM 8171 C CA . GLY B 1 468 ? -40.844 11.773 4.742 1 79.12 468 GLY B CA 1
ATOM 8172 C C . GLY B 1 468 ? -40.156 11.008 3.621 1 79.12 468 GLY B C 1
ATOM 8173 O O . GLY B 1 468 ? -40.781 10.688 2.607 1 79.12 468 GLY B O 1
ATOM 8174 N N . ILE B 1 469 ? -38.781 11.117 3.658 1 87.62 469 ILE B N 1
ATOM 8175 C CA . ILE B 1 469 ? -38 10.383 2.68 1 87.62 469 ILE B CA 1
ATOM 8176 C C . ILE B 1 469 ? -37.219 9.281 3.379 1 87.62 469 ILE B C 1
ATOM 8178 O O . ILE B 1 469 ? -36.719 9.469 4.492 1 87.62 469 ILE B O 1
ATOM 8182 N N . ARG B 1 470 ? -37.25 8.094 2.746 1 91.31 470 ARG B N 1
ATOM 8183 C CA . ARG B 1 470 ? -36.438 6.98 3.221 1 91.31 470 ARG B CA 1
ATOM 8184 C C . ARG B 1 470 ? -35.188 6.832 2.373 1 91.31 470 ARG B C 1
ATOM 8186 O O . ARG B 1 470 ? -35.25 6.785 1.145 1 91.31 470 ARG B O 1
ATOM 8193 N N . VAL B 1 471 ? -34.094 6.898 3.098 1 93.25 471 VAL B N 1
ATOM 8194 C CA . VAL B 1 471 ? -32.812 6.797 2.408 1 93.25 471 VAL B CA 1
ATOM 8195 C C . VAL B 1 471 ? -32.125 5.504 2.818 1 93.25 471 VAL B C 1
ATOM 8197 O O . VAL B 1 471 ? -32.125 5.121 3.99 1 93.25 471 VAL B O 1
ATOM 8200 N N . THR B 1 472 ? -31.641 4.773 1.832 1 93.44 472 THR B N 1
ATOM 8201 C CA . THR B 1 472 ? -30.859 3.561 2.078 1 93.44 472 THR B CA 1
ATOM 8202 C C . THR B 1 472 ? -29.484 3.666 1.451 1 93.44 472 THR B C 1
ATOM 8204 O O . THR B 1 472 ? -29.297 4.332 0.428 1 93.44 472 THR B O 1
ATOM 8207 N N . TYR B 1 473 ? -28.516 3.096 2.08 1 94.81 473 TYR B N 1
ATOM 8208 C CA . TYR B 1 473 ? -27.141 3.1 1.621 1 94.81 473 TYR B CA 1
ATOM 8209 C C . TYR B 1 473 ? -26.531 1.701 1.699 1 94.81 473 TYR B C 1
ATOM 8211 O O . TYR B 1 473 ? -26.172 1.234 2.781 1 94.81 473 TYR B O 1
ATOM 8219 N N . PRO B 1 474 ? -26.406 1.008 0.551 1 93.94 474 PRO B N 1
ATOM 8220 C CA . PRO B 1 474 ? -25.953 -0.387 0.551 1 93.94 474 PRO B CA 1
ATOM 8221 C C . PRO B 1 474 ? -24.438 -0.52 0.636 1 93.94 474 PRO B C 1
ATOM 8223 O O . PRO B 1 474 ? -23.812 -1.142 -0.232 1 93.94 474 PRO B O 1
ATOM 8226 N N . SER B 1 475 ? -23.828 0.042 1.652 1 93.19 475 SER B N 1
ATOM 8227 C CA . SER B 1 475 ? -22.375 -0.023 1.886 1 93.19 475 SER B CA 1
ATOM 8228 C C . SER B 1 475 ? -22.047 0.33 3.33 1 93.19 475 SER B C 1
ATOM 8230 O O . SER B 1 475 ? -22.875 0.87 4.059 1 93.19 475 SER B O 1
ATOM 8232 N N . SER B 1 476 ? -20.844 -0.076 3.715 1 94.12 476 SER B N 1
ATOM 8233 C CA . SER B 1 476 ? -20.328 0.397 5 1 94.12 476 SER B CA 1
ATOM 8234 C C . SER B 1 476 ? -20.078 1.9 4.977 1 94.12 476 SER B C 1
ATOM 8236 O O . SER B 1 476 ? -19.938 2.494 3.906 1 94.12 476 SER B O 1
ATOM 8238 N N . LEU B 1 477 ? -20.188 2.506 6.082 1 93.75 477 LEU B N 1
ATOM 8239 C CA . LEU B 1 477 ? -19.906 3.928 6.215 1 93.75 477 LEU B CA 1
ATOM 8240 C C . LEU B 1 477 ? -18.578 4.145 6.945 1 93.75 477 LEU B C 1
ATOM 8242 O O . LEU B 1 477 ? -18.547 4.23 8.172 1 93.75 477 LEU B O 1
ATOM 8246 N N . LEU B 1 478 ? -17.578 4.281 6.16 1 92.44 478 LEU B N 1
ATOM 8247 C CA . LEU B 1 478 ? -16.219 4.398 6.664 1 92.44 478 LEU B CA 1
ATOM 8248 C C . LEU B 1 478 ? -15.594 5.727 6.238 1 92.44 478 LEU B C 1
ATOM 8250 O O . LEU B 1 478 ? -16.172 6.457 5.434 1 92.44 478 LEU B O 1
ATOM 8254 N N . TYR B 1 479 ? -14.5 6.02 6.727 1 87.75 479 TYR B N 1
ATOM 8255 C CA . TYR B 1 479 ? -13.891 7.336 6.566 1 87.75 479 TYR B CA 1
ATOM 8256 C C . TYR B 1 479 ? -13.727 7.684 5.094 1 87.75 479 TYR B C 1
ATOM 8258 O O . TYR B 1 479 ? -13.852 8.852 4.703 1 87.75 479 TYR B O 1
ATOM 8266 N N . PHE B 1 480 ? -13.477 6.688 4.215 1 87.19 480 PHE B N 1
ATOM 8267 C CA . PHE B 1 480 ? -13.102 7 2.84 1 87.19 480 PHE B CA 1
ATOM 8268 C C . PHE B 1 480 ? -14.336 7.262 1.988 1 87.19 480 PHE B C 1
ATOM 8270 O O . PHE B 1 480 ? -14.227 7.762 0.867 1 87.19 480 PHE B O 1
ATOM 8277 N N . ASN B 1 481 ? -15.531 6.965 2.486 1 90.19 481 ASN B N 1
ATOM 8278 C CA . ASN B 1 481 ? -16.719 7.246 1.687 1 90.19 481 ASN B CA 1
ATOM 8279 C C . ASN B 1 481 ? -17.609 8.273 2.363 1 90.19 481 ASN B C 1
ATOM 8281 O O . ASN B 1 481 ? -18.703 8.578 1.865 1 90.19 481 ASN B O 1
ATOM 8285 N N . CYS B 1 482 ? -17.219 8.797 3.516 1 88.38 482 CYS B N 1
ATOM 8286 C CA . CYS B 1 482 ? -18.031 9.742 4.277 1 88.38 482 CYS B CA 1
ATOM 8287 C C . CYS B 1 482 ? -18.266 11.016 3.482 1 88.38 482 CYS B C 1
ATOM 8289 O O . CYS B 1 482 ? -19.391 11.531 3.451 1 88.38 482 CYS B O 1
ATOM 8291 N N . ASP B 1 483 ? -17.281 11.484 2.861 1 83 483 ASP B N 1
ATOM 8292 C CA . ASP B 1 483 ? -17.406 12.734 2.119 1 83 483 ASP B CA 1
ATOM 8293 C C . ASP B 1 483 ? -18.375 12.586 0.948 1 83 483 ASP B C 1
ATOM 8295 O O . ASP B 1 483 ? -19.234 13.445 0.737 1 83 483 ASP B O 1
ATOM 8299 N N . VAL B 1 484 ? -18.25 11.523 0.227 1 85.56 484 VAL B N 1
ATOM 8300 C CA . VAL B 1 484 ? -19.125 11.281 -0.916 1 85.56 484 VAL B CA 1
ATOM 8301 C C . VAL B 1 484 ? -20.562 11.055 -0.435 1 85.56 484 VAL B C 1
ATOM 8303 O O . VAL B 1 484 ? -21.5 11.547 -1.05 1 85.56 484 VAL B O 1
ATOM 8306 N N . PHE B 1 485 ? -20.672 10.359 0.632 1 91.5 485 PHE B N 1
ATOM 8307 C CA . PHE B 1 485 ? -21.984 10.133 1.226 1 91.5 485 PHE B CA 1
ATOM 8308 C C . PHE B 1 485 ? -22.641 11.445 1.622 1 91.5 485 PHE B C 1
ATOM 8310 O O . PHE B 1 485 ? -23.797 11.688 1.305 1 91.5 485 PHE B O 1
ATOM 8317 N N . GLU B 1 486 ? -21.875 12.25 2.309 1 89.19 486 GLU B N 1
ATOM 8318 C CA . GLU B 1 486 ? -22.406 13.523 2.785 1 89.19 486 GLU B CA 1
ATOM 8319 C C . GLU B 1 486 ? -22.844 14.398 1.624 1 89.19 486 GLU B C 1
ATOM 8321 O O . GLU B 1 486 ? -23.922 15 1.673 1 89.19 486 GLU B O 1
ATOM 8326 N N . LYS B 1 487 ? -22.062 14.469 0.64 1 85.19 487 LYS B N 1
ATOM 8327 C CA . LYS B 1 487 ? -22.391 15.281 -0.53 1 85.19 487 LYS B CA 1
ATOM 8328 C C . LYS B 1 487 ? -23.641 14.766 -1.226 1 85.19 487 LYS B C 1
ATOM 8330 O O . LYS B 1 487 ? -24.531 15.547 -1.582 1 85.19 487 LYS B O 1
ATOM 8335 N N . SER B 1 488 ? -23.703 13.453 -1.424 1 90.88 488 SER B N 1
ATOM 8336 C CA . SER B 1 488 ? -24.859 12.844 -2.074 1 90.88 488 SER B CA 1
ATOM 8337 C C . SER B 1 488 ? -26.109 12.992 -1.227 1 90.88 488 SER B C 1
ATOM 8339 O O . SER B 1 488 ? -27.203 13.242 -1.756 1 90.88 488 SER B O 1
ATOM 8341 N N . PHE B 1 489 ? -25.938 12.789 0.019 1 92.88 489 PHE B N 1
ATOM 8342 C CA . PHE B 1 489 ? -27.047 12.914 0.958 1 92.88 489 PHE B CA 1
ATOM 8343 C C . PHE B 1 489 ? -27.625 14.32 0.928 1 92.88 489 PHE B C 1
ATOM 8345 O O . PHE B 1 489 ? -28.844 14.5 0.816 1 92.88 489 PHE B O 1
ATOM 8352 N N . ASN B 1 490 ? -26.766 15.32 1.026 1 88.88 490 ASN B N 1
ATOM 8353 C CA . ASN B 1 490 ? -27.203 16.703 1.012 1 88.88 490 ASN B CA 1
ATOM 8354 C C . ASN B 1 490 ? -27.875 17.078 -0.31 1 88.88 490 ASN B C 1
ATOM 8356 O O . ASN B 1 490 ? -28.844 17.844 -0.333 1 88.88 490 ASN B O 1
ATOM 8360 N N . LYS B 1 491 ? -27.391 16.547 -1.336 1 88.75 491 LYS B N 1
ATOM 8361 C CA . LYS B 1 491 ? -28 16.781 -2.643 1 88.75 491 LYS B CA 1
ATOM 8362 C C . LYS B 1 491 ? -29.422 16.203 -2.705 1 88.75 491 LYS B C 1
ATOM 8364 O O . LYS B 1 491 ? -30.328 16.844 -3.24 1 88.75 491 LYS B O 1
ATOM 8369 N N . ILE B 1 492 ? -29.578 15.039 -2.168 1 89.62 492 ILE B N 1
ATOM 8370 C CA . ILE B 1 492 ? -30.875 14.375 -2.166 1 89.62 492 ILE B CA 1
ATOM 8371 C C . ILE B 1 492 ? -31.859 15.172 -1.309 1 89.62 492 ILE B C 1
ATOM 8373 O O . ILE B 1 492 ? -33 15.383 -1.705 1 89.62 492 ILE B O 1
ATOM 8377 N N . ILE B 1 493 ? -31.406 15.586 -0.185 1 87.19 493 ILE B N 1
ATOM 8378 C CA . ILE B 1 493 ? -32.25 16.344 0.73 1 87.19 493 ILE B CA 1
ATOM 8379 C C . ILE B 1 493 ? -32.656 17.672 0.089 1 87.19 493 ILE B C 1
ATOM 8381 O O . ILE B 1 493 ? -33.812 18.078 0.156 1 87.19 493 ILE B O 1
ATOM 8385 N N . HIS B 1 494 ? -31.703 18.312 -0.53 1 84.56 494 HIS B N 1
ATOM 8386 C CA . HIS B 1 494 ? -31.984 19.594 -1.168 1 84.56 494 HIS B CA 1
ATOM 8387 C C . HIS B 1 494 ? -32.938 19.438 -2.332 1 84.56 494 HIS B C 1
ATOM 8389 O O . HIS B 1 494 ? -33.844 20.281 -2.52 1 84.56 494 HIS B O 1
ATOM 8395 N N . THR B 1 495 ? -32.75 18.469 -3.105 1 83.62 495 THR B N 1
ATOM 8396 C CA . THR B 1 495 ? -33.562 18.234 -4.273 1 83.62 495 THR B CA 1
ATOM 8397 C C . THR B 1 495 ? -35 17.859 -3.857 1 83.62 495 THR B C 1
ATOM 8399 O O . THR B 1 495 ? -35.969 18.328 -4.441 1 83.62 495 THR B O 1
ATOM 8402 N N . GLN B 1 496 ? -35.125 17.047 -2.877 1 78 496 GLN B N 1
ATOM 8403 C CA . GLN B 1 496 ? -36.406 16.516 -2.482 1 78 496 GLN B CA 1
ATOM 8404 C C . GLN B 1 496 ? -37.219 17.547 -1.709 1 78 496 GLN B C 1
ATOM 8406 O O . GLN B 1 496 ? -38.438 17.656 -1.895 1 78 496 GLN B O 1
ATOM 8411 N N . PHE B 1 497 ? -36.594 18.297 -0.868 1 76.25 497 PHE B N 1
ATOM 8412 C CA . PHE B 1 497 ? -37.344 19.234 -0.044 1 76.25 497 PHE B CA 1
ATOM 8413 C C . PHE B 1 497 ? -37.531 20.562 -0.771 1 76.25 497 PHE B C 1
ATOM 8415 O O . PHE B 1 497 ? -38.5 21.297 -0.51 1 76.25 497 PHE B O 1
ATOM 8422 N N . SER B 1 498 ? -36.625 20.906 -1.637 1 73 498 SER B N 1
ATOM 8423 C CA . SER B 1 498 ? -36.844 22.094 -2.469 1 73 498 SER B CA 1
ATOM 8424 C C . SER B 1 498 ? -37.969 21.875 -3.445 1 73 498 SER B C 1
ATOM 8426 O O . SER B 1 498 ? -38.812 22.766 -3.654 1 73 498 SER B O 1
ATOM 8428 N N . THR B 1 499 ? -38 20.734 -4 1 66.25 499 THR B N 1
ATOM 8429 C CA . THR B 1 499 ? -39.094 20.391 -4.93 1 66.25 499 THR B CA 1
ATOM 8430 C C . THR B 1 499 ? -40.438 20.344 -4.215 1 66.25 499 THR B C 1
ATOM 8432 O O . THR B 1 499 ? -41.438 20.812 -4.734 1 66.25 499 THR B O 1
ATOM 8435 N N . LYS B 1 500 ? -40.438 19.844 -2.998 1 62.25 500 LYS B N 1
ATOM 8436 C CA . LYS B 1 500 ? -41.688 19.719 -2.26 1 62.25 500 LYS B CA 1
ATOM 8437 C C . LYS B 1 500 ? -42.219 21.094 -1.815 1 62.25 500 LYS B C 1
ATOM 8439 O O . LYS B 1 500 ? -43.438 21.312 -1.751 1 62.25 500 LYS B O 1
ATOM 8444 N N . ASP B 1 501 ? -41.188 21.891 -1.426 1 65.62 501 ASP B N 1
ATOM 8445 C CA . ASP B 1 501 ? -41.562 23.234 -1.015 1 65.62 501 ASP B CA 1
ATOM 8446 C C . ASP B 1 501 ? -42.25 23.984 -2.158 1 65.62 501 ASP B C 1
ATOM 8448 O O . ASP B 1 501 ? -43.219 24.734 -1.938 1 65.62 501 ASP B O 1
ATOM 8452 N N . GLU B 1 502 ? -41.688 23.891 -3.277 1 62.03 502 GLU B N 1
ATOM 8453 C CA . GLU B 1 502 ? -42.281 24.531 -4.445 1 62.03 502 GLU B CA 1
ATOM 8454 C C . GLU B 1 502 ? -43.656 23.984 -4.727 1 62.03 502 GLU B C 1
ATOM 8456 O O . GLU B 1 502 ? -44.562 24.734 -5.141 1 62.03 502 GLU B O 1
ATOM 8461 N N . GLU B 1 503 ? -43.75 22.703 -4.5 1 58.5 503 GLU B N 1
ATOM 8462 C CA . GLU B 1 503 ? -45.031 22.062 -4.836 1 58.5 503 GLU B CA 1
ATOM 8463 C C . GLU B 1 503 ? -46.062 22.328 -3.771 1 58.5 503 GLU B C 1
ATOM 8465 O O . GLU B 1 503 ? -47.25 22.469 -4.086 1 58.5 503 GLU B O 1
ATOM 8470 N N . THR B 1 504 ? -45.688 22.172 -2.625 1 53.91 504 THR B N 1
ATOM 8471 C CA . THR B 1 504 ? -46.75 22.203 -1.621 1 53.91 504 THR B CA 1
ATOM 8472 C C . THR B 1 504 ? -46.844 23.578 -0.963 1 53.91 504 THR B C 1
ATOM 8474 O O . THR B 1 504 ? -47.719 23.812 -0.133 1 53.91 504 THR B O 1
ATOM 8477 N N . GLN B 1 505 ? -46.375 24.719 -1.555 1 50.47 505 GLN B N 1
ATOM 8478 C CA . GLN B 1 505 ? -46.406 26.062 -0.989 1 50.47 505 GLN B CA 1
ATOM 8479 C C . GLN B 1 505 ? -46.25 26.031 0.527 1 50.47 505 GLN B C 1
ATOM 8481 O O . GLN B 1 505 ? -46.406 27.047 1.196 1 50.47 505 GLN B O 1
ATOM 8486 N N . MET B 1 506 ? -46.438 24.922 1.27 1 45.59 506 MET B N 1
ATOM 8487 C CA . MET B 1 506 ? -46.5 24.844 2.727 1 45.59 506 MET B CA 1
ATOM 8488 C C . MET B 1 506 ? -45.125 24.5 3.309 1 45.59 506 MET B C 1
ATOM 8490 O O . MET B 1 506 ? -44.469 23.578 2.834 1 45.59 506 MET B O 1
ATOM 8494 N N . ILE B 1 507 ? -44.375 25.453 3.832 1 49.31 507 ILE B N 1
ATOM 8495 C CA . ILE B 1 507 ? -43.188 25.281 4.652 1 49.31 507 ILE B CA 1
ATOM 8496 C C . ILE B 1 507 ? -43.469 24.297 5.781 1 49.31 507 ILE B C 1
ATOM 8498 O O . ILE B 1 507 ? -44.062 24.656 6.805 1 49.31 507 ILE B O 1
ATOM 8502 N N . ASP B 1 508 ? -44.219 23.266 5.734 1 50.56 508 ASP B N 1
ATOM 8503 C CA . ASP B 1 508 ? -44.688 22.484 6.863 1 50.56 508 ASP B CA 1
ATOM 8504 C C . ASP B 1 508 ? -43.531 21.938 7.68 1 50.56 508 ASP B C 1
ATOM 8506 O O . ASP B 1 508 ? -42.5 21.531 7.121 1 50.56 508 ASP B O 1
ATOM 8510 N N . LYS B 1 509 ? -43.594 22.031 9 1 54.88 509 LYS B N 1
ATOM 8511 C CA . LYS B 1 509 ? -42.812 21.875 10.219 1 54.88 509 LYS B CA 1
ATOM 8512 C C . LYS B 1 509 ? -42.406 20.422 10.406 1 54.88 509 LYS B C 1
ATOM 8514 O O . LYS B 1 509 ? -41.5 20.125 11.219 1 54.88 509 LYS B O 1
ATOM 8519 N N . ASP B 1 510 ? -42.969 19.344 9.695 1 61.97 510 ASP B N 1
ATOM 8520 C CA . ASP B 1 510 ? -42.656 18.016 10.195 1 61.97 510 ASP B CA 1
ATOM 8521 C C . ASP B 1 510 ? -41.938 17.188 9.148 1 61.97 510 ASP B C 1
ATOM 8523 O O . ASP B 1 510 ? -42.406 16.125 8.742 1 61.97 510 ASP B O 1
ATOM 8527 N N . ARG B 1 511 ? -40.844 17.688 8.57 1 80.88 511 ARG B N 1
ATOM 8528 C CA . ARG B 1 511 ? -40.062 16.953 7.602 1 80.88 511 ARG B CA 1
ATOM 8529 C C . ARG B 1 511 ? -39.188 15.883 8.281 1 80.88 511 ARG B C 1
ATOM 8531 O O . ARG B 1 511 ? -38.562 16.156 9.305 1 80.88 511 ARG B O 1
ATOM 8538 N N . ASN B 1 512 ? -39.438 14.555 7.758 1 86.81 512 ASN B N 1
ATOM 8539 C CA . ASN B 1 512 ? -38.719 13.453 8.352 1 86.81 512 ASN B CA 1
ATOM 8540 C C . ASN B 1 512 ? -37.875 12.703 7.309 1 86.81 512 ASN B C 1
ATOM 8542 O O . ASN B 1 512 ? -38.344 12.453 6.199 1 86.81 512 ASN B O 1
ATOM 8546 N N . VAL B 1 513 ? -36.656 12.57 7.672 1 90.81 513 VAL B N 1
ATOM 8547 C CA . VAL B 1 513 ? -35.781 11.719 6.871 1 90.81 513 VAL B CA 1
ATOM 8548 C C . VAL B 1 513 ? -35.406 10.461 7.656 1 90.81 513 VAL B C 1
ATOM 8550 O O . VAL B 1 513 ? -34.906 10.539 8.781 1 90.81 513 VAL B O 1
ATOM 8553 N N . VAL B 1 514 ? -35.812 9.328 7.102 1 92.38 514 VAL B N 1
ATOM 8554 C CA . VAL B 1 514 ? -35.469 8.047 7.73 1 92.38 514 VAL B CA 1
ATOM 8555 C C . VAL B 1 514 ? -34.312 7.395 7.004 1 92.38 514 VAL B C 1
ATOM 8557 O O . VAL B 1 514 ? -34.375 7.168 5.793 1 92.38 514 VAL B O 1
ATOM 8560 N N . PHE B 1 515 ? -33.25 7.191 7.73 1 94.38 515 PHE B N 1
ATOM 8561 C CA . PHE B 1 515 ? -32.094 6.504 7.191 1 94.38 515 PHE B CA 1
ATOM 8562 C C . PHE B 1 515 ? -32.125 5.027 7.566 1 94.38 515 PHE B C 1
ATOM 8564 O O . PHE B 1 515 ? -31.922 4.676 8.734 1 94.38 515 PHE B O 1
ATOM 8571 N N . ASP B 1 516 ? -32.438 4.191 6.594 1 93.81 516 ASP B N 1
ATOM 8572 C CA . ASP B 1 516 ? -32.438 2.746 6.789 1 93.81 516 ASP B CA 1
ATOM 8573 C C . ASP B 1 516 ? -31 2.193 6.762 1 93.81 516 ASP B C 1
ATOM 8575 O O . ASP B 1 516 ? -30.375 2.125 5.703 1 93.81 516 ASP B O 1
ATOM 8579 N N . MET B 1 517 ? -30.547 1.753 7.91 1 94.25 517 MET B N 1
ATOM 8580 C CA . MET B 1 517 ? -29.156 1.34 8.047 1 94.25 517 MET B CA 1
ATOM 8581 C C . MET B 1 517 ? -29.016 -0.175 7.93 1 94.25 517 MET B C 1
ATOM 8583 O O . MET B 1 517 ? -28.031 -0.754 8.391 1 94.25 517 MET B O 1
ATOM 8587 N N . SER B 1 518 ? -29.969 -0.802 7.246 1 91.44 518 SER B N 1
ATOM 8588 C CA . SER B 1 518 ? -29.938 -2.252 7.078 1 91.44 518 SER B CA 1
ATOM 8589 C C . SER B 1 518 ? -28.797 -2.674 6.152 1 91.44 518 SER B C 1
ATOM 8591 O O . SER B 1 518 ? -28.297 -3.791 6.254 1 91.44 518 SER B O 1
ATOM 8593 N N . GLY B 1 519 ? -28.438 -1.757 5.301 1 92.75 519 GLY B N 1
ATOM 8594 C CA . GLY B 1 519 ? -27.391 -2.062 4.34 1 92.75 519 GLY B CA 1
ATOM 8595 C C . GLY B 1 519 ? -26 -1.685 4.832 1 92.75 519 GLY B C 1
ATOM 8596 O O . GLY B 1 519 ? -25.016 -1.903 4.137 1 92.75 519 GLY B O 1
ATOM 8597 N N . ILE B 1 520 ? -25.906 -1.214 6.051 1 94.69 520 ILE B N 1
ATOM 8598 C CA . ILE B 1 520 ? -24.625 -0.758 6.598 1 94.69 520 ILE B CA 1
ATOM 8599 C C . ILE B 1 520 ? -24.094 -1.792 7.582 1 94.69 520 ILE B C 1
ATOM 8601 O O . ILE B 1 520 ? -24.531 -1.844 8.734 1 94.69 520 ILE B O 1
ATOM 8605 N N . GLY B 1 521 ? -23.078 -2.49 7.09 1 92.56 521 GLY B N 1
ATOM 8606 C CA . GLY B 1 521 ? -22.531 -3.555 7.922 1 92.56 521 GLY B CA 1
ATOM 8607 C C . GLY B 1 521 ? -21.469 -3.074 8.891 1 92.56 521 GLY B C 1
ATOM 8608 O O . GLY B 1 521 ? -21.266 -3.688 9.945 1 92.56 521 GLY B O 1
ATOM 8609 N N . ASN B 1 522 ? -20.797 -2.07 8.492 1 93.31 522 ASN B N 1
ATOM 8610 C CA . ASN B 1 522 ? -19.719 -1.555 9.312 1 93.31 522 ASN B CA 1
ATOM 8611 C C . ASN B 1 522 ? -19.703 -0.028 9.328 1 93.31 522 ASN B C 1
ATOM 8613 O O . ASN B 1 522 ? -20.078 0.611 8.344 1 93.31 522 ASN B O 1
ATOM 8617 N N . ILE B 1 523 ? -19.266 0.521 10.492 1 92.56 523 ILE B N 1
ATOM 8618 C CA . ILE B 1 523 ? -19.125 1.963 10.664 1 92.56 523 ILE B CA 1
ATOM 8619 C C . ILE B 1 523 ? -17.891 2.27 11.5 1 92.56 523 ILE B C 1
ATOM 8621 O O . ILE B 1 523 ? -17.531 1.505 12.406 1 92.56 523 ILE B O 1
ATOM 8625 N N . ASP B 1 524 ? -17.203 3.223 11.133 1 90.31 524 ASP B N 1
ATOM 8626 C CA . ASP B 1 524 ? -16.047 3.633 11.938 1 90.31 524 ASP B CA 1
ATOM 8627 C C . ASP B 1 524 ? -16.297 4.98 12.609 1 90.31 524 ASP B C 1
ATOM 8629 O O . ASP B 1 524 ? -17.422 5.488 12.594 1 90.31 524 ASP B O 1
ATOM 8633 N N . VAL B 1 525 ? -15.32 5.516 13.203 1 86.88 525 VAL B N 1
ATOM 8634 C CA . VAL B 1 525 ? -15.461 6.75 13.969 1 86.88 525 VAL B CA 1
ATOM 8635 C C . VAL B 1 525 ? -15.875 7.891 13.047 1 86.88 525 VAL B C 1
ATOM 8637 O O . VAL B 1 525 ? -16.75 8.695 13.398 1 86.88 525 VAL B O 1
ATOM 8640 N N . SER B 1 526 ? -15.258 7.965 11.898 1 86.88 526 SER B N 1
ATOM 8641 C CA . SER B 1 526 ? -15.602 9.008 10.945 1 86.88 526 SER B CA 1
ATOM 8642 C C . SER B 1 526 ? -17.062 8.906 10.5 1 86.88 526 SER B C 1
ATOM 8644 O O . SER B 1 526 ? -17.734 9.914 10.344 1 86.88 526 SER B O 1
ATOM 8646 N N . GLY B 1 527 ? -17.453 7.648 10.281 1 90.88 527 GLY B N 1
ATOM 8647 C CA . GLY B 1 527 ? -18.844 7.438 9.922 1 90.88 527 GLY B CA 1
ATOM 8648 C C . GLY B 1 527 ? -19.812 7.84 11.016 1 90.88 527 GLY B C 1
ATOM 8649 O O . GLY B 1 527 ? -20.828 8.469 10.75 1 90.88 527 GLY B O 1
ATOM 8650 N N . ALA B 1 528 ? -19.531 7.465 12.18 1 90.81 528 ALA B N 1
ATOM 8651 C CA . ALA B 1 528 ? -20.375 7.82 13.32 1 90.81 528 ALA B CA 1
ATOM 8652 C C . ALA B 1 528 ? -20.438 9.336 13.508 1 90.81 528 ALA B C 1
ATOM 8654 O O . ALA B 1 528 ? -21.516 9.898 13.734 1 90.81 528 ALA B O 1
ATOM 8655 N N . ASN B 1 529 ? -19.312 9.953 13.414 1 86.88 529 ASN B N 1
ATOM 8656 C CA . ASN B 1 529 ? -19.25 11.406 13.531 1 86.88 529 ASN B CA 1
ATOM 8657 C C . ASN B 1 529 ? -20.078 12.086 12.438 1 86.88 529 ASN B C 1
ATOM 8659 O O . ASN B 1 529 ? -20.688 13.133 12.664 1 86.88 529 ASN B O 1
ATOM 8663 N N . LEU B 1 530 ? -20.016 11.539 11.312 1 89.75 530 LEU B N 1
ATOM 8664 C CA . LEU B 1 530 ? -20.781 12.086 10.195 1 89.75 530 LEU B CA 1
ATOM 8665 C C . LEU B 1 530 ? -22.281 12.016 10.477 1 89.75 530 LEU B C 1
ATOM 8667 O O . LEU B 1 530 ? -23.016 12.961 10.195 1 89.75 530 LEU B O 1
ATOM 8671 N N . LEU B 1 531 ? -22.75 10.883 11.023 1 93.5 531 LEU B N 1
ATOM 8672 C CA . LEU B 1 531 ? -24.172 10.727 11.336 1 93.5 531 LEU B CA 1
ATOM 8673 C C . LEU B 1 531 ? -24.609 11.75 12.383 1 93.5 531 LEU B C 1
ATOM 8675 O O . LEU B 1 531 ? -25.703 12.312 12.289 1 93.5 531 LEU B O 1
ATOM 8679 N N . VAL B 1 532 ? -23.797 11.961 13.312 1 90.12 532 VAL B N 1
ATOM 8680 C CA . VAL B 1 532 ? -24.078 12.961 14.336 1 90.12 532 VAL B CA 1
ATOM 8681 C C . VAL B 1 532 ? -24.125 14.352 13.711 1 90.12 532 VAL B C 1
ATOM 8683 O O . VAL B 1 532 ? -25.047 15.133 13.977 1 90.12 532 VAL B O 1
ATOM 8686 N N . LYS B 1 533 ? -23.141 14.617 12.953 1 86.81 533 LYS B N 1
ATOM 8687 C CA . LYS B 1 533 ? -23.078 15.898 12.258 1 86.81 533 LYS B CA 1
ATOM 8688 C C . LYS B 1 533 ? -24.328 16.141 11.406 1 86.81 533 LYS B C 1
ATOM 8690 O O . LYS B 1 533 ? -24.875 17.234 11.398 1 86.81 533 LYS B O 1
ATOM 8695 N N . LEU B 1 534 ? -24.734 15.125 10.672 1 91.75 534 LEU B N 1
ATOM 8696 C CA . LEU B 1 534 ? -25.906 15.234 9.812 1 91.75 534 LEU B CA 1
ATOM 8697 C C . LEU B 1 534 ? -27.172 15.461 10.641 1 91.75 534 LEU B C 1
ATOM 8699 O O . LEU B 1 534 ? -28.047 16.234 10.258 1 91.75 534 LEU B O 1
ATOM 8703 N N . THR B 1 535 ? -27.297 14.781 11.734 1 91.56 535 THR B N 1
ATOM 8704 C CA . THR B 1 535 ? -28.438 14.938 12.617 1 91.56 535 THR B CA 1
ATOM 8705 C C . THR B 1 535 ? -28.531 16.359 13.133 1 91.56 535 THR B C 1
ATOM 8707 O O . THR B 1 535 ? -29.609 16.969 13.125 1 91.56 535 THR B O 1
ATOM 8710 N N . GLU B 1 536 ? -27.422 16.875 13.523 1 87.94 536 GLU B N 1
ATOM 8711 C CA . GLU B 1 536 ? -27.359 18.234 14.055 1 87.94 536 GLU B CA 1
ATOM 8712 C C . GLU B 1 536 ? -27.641 19.266 12.961 1 87.94 536 GLU B C 1
ATOM 8714 O O . GLU B 1 536 ? -28.422 20.203 13.164 1 87.94 536 GLU B O 1
ATOM 8719 N N . ASN B 1 537 ? -27.062 19.078 11.828 1 86.62 537 ASN B N 1
ATOM 8720 C CA . ASN B 1 537 ? -27.219 20.016 10.727 1 86.62 537 ASN B CA 1
ATOM 8721 C C . ASN B 1 537 ? -28.656 20.062 10.211 1 86.62 537 ASN B C 1
ATOM 8723 O O . ASN B 1 537 ? -29.172 21.141 9.898 1 86.62 537 ASN B O 1
ATOM 8727 N N . LEU B 1 538 ? -29.266 18.906 10.078 1 88.81 538 LEU B N 1
ATOM 8728 C CA . LEU B 1 538 ? -30.625 18.828 9.57 1 88.81 538 LEU B CA 1
ATOM 8729 C C . LEU B 1 538 ? -31.609 19.453 10.555 1 88.81 538 LEU B C 1
ATOM 8731 O O . LEU B 1 538 ? -32.562 20.125 10.148 1 88.81 538 LEU B O 1
ATOM 8735 N N . LYS B 1 539 ? -31.312 19.281 11.75 1 87 539 LYS B N 1
ATOM 8736 C CA . LYS B 1 539 ? -32.188 19.859 12.773 1 87 539 LYS B CA 1
ATOM 8737 C C . LYS B 1 539 ? -32 21.359 12.859 1 87 539 LYS B C 1
ATOM 8739 O O . LYS B 1 539 ? -32.969 22.109 12.828 1 87 539 LYS B O 1
ATOM 8744 N N . GLU B 1 540 ? -30.812 21.812 12.906 1 83.75 540 GLU B N 1
ATOM 8745 C CA . GLU B 1 540 ? -30.484 23.219 13.141 1 83.75 540 GLU B CA 1
ATOM 8746 C C . GLU B 1 540 ? -30.781 24.062 11.906 1 83.75 540 GLU B C 1
ATOM 8748 O O . GLU B 1 540 ? -31.328 25.156 12.016 1 83.75 540 GLU B O 1
ATOM 8753 N N . GLN B 1 541 ? -30.453 23.547 10.781 1 76 541 GLN B N 1
ATOM 8754 C CA . GLN B 1 541 ? -30.531 24.375 9.578 1 76 541 GLN B CA 1
ATOM 8755 C C . GLN B 1 541 ? -31.891 24.25 8.914 1 76 541 GLN B C 1
ATOM 8757 O O . GLN B 1 541 ? -32.406 25.203 8.32 1 76 541 GLN B O 1
ATOM 8762 N N . HIS B 1 542 ? -32.562 23.031 9.039 1 78.06 542 HIS B N 1
ATOM 8763 C CA . HIS B 1 542 ? -33.719 22.828 8.203 1 78.06 542 HIS B CA 1
ATOM 8764 C C . HIS B 1 542 ? -34.938 22.391 9.039 1 78.06 542 HIS B C 1
ATOM 8766 O O . HIS B 1 542 ? -36.031 22.219 8.508 1 78.06 542 HIS B O 1
ATOM 8772 N N . GLY B 1 543 ? -34.719 22.156 10.273 1 82.06 543 GLY B N 1
ATOM 8773 C CA . GLY B 1 543 ? -35.812 21.656 11.109 1 82.06 543 GLY B CA 1
ATOM 8774 C C . GLY B 1 543 ? -36.281 20.281 10.727 1 82.06 543 GLY B C 1
ATOM 8775 O O . GLY B 1 543 ? -37.469 19.953 10.898 1 82.06 543 GLY B O 1
ATOM 8776 N N . ILE B 1 544 ? -35.469 19.547 10.07 1 88 544 ILE B N 1
ATOM 8777 C CA . ILE B 1 544 ? -35.812 18.203 9.602 1 88 544 ILE B CA 1
ATOM 8778 C C . ILE B 1 544 ? -35.375 17.172 10.641 1 88 544 ILE B C 1
ATOM 8780 O O . ILE B 1 544 ? -34.281 17.281 11.203 1 88 544 ILE B O 1
ATOM 8784 N N . SER B 1 545 ? -36.281 16.203 10.93 1 88.94 545 SER B N 1
ATOM 8785 C CA . SER B 1 545 ? -35.906 15.117 11.836 1 88.94 545 SER B CA 1
ATOM 8786 C C . SER B 1 545 ? -35.219 13.977 11.094 1 88.94 545 SER B C 1
ATOM 8788 O O . SER B 1 545 ? -35.719 13.508 10.07 1 88.94 545 SER B O 1
ATOM 8790 N N . PHE B 1 546 ? -34.094 13.625 11.594 1 92.19 546 PHE B N 1
ATOM 8791 C CA . PHE B 1 546 ? -33.281 12.555 11.008 1 92.19 546 PHE B CA 1
ATOM 8792 C C . PHE B 1 546 ? -33.312 11.32 11.891 1 92.19 546 PHE B C 1
ATOM 8794 O O . PHE B 1 546 ? -32.75 11.328 13 1 92.19 546 PHE B O 1
ATOM 8801 N N . GLU B 1 547 ? -33.969 10.258 11.391 1 92.94 547 GLU B N 1
ATOM 8802 C CA . GLU B 1 547 ? -34.125 9.039 12.18 1 92.94 547 GLU B CA 1
ATOM 8803 C C . GLU B 1 547 ? -33.344 7.875 11.57 1 92.94 547 GLU B C 1
ATOM 8805 O O . GLU B 1 547 ? -33.406 7.656 10.359 1 92.94 547 GLU B O 1
ATOM 8810 N N . LEU B 1 548 ? -32.625 7.18 12.469 1 94.88 548 LEU B N 1
ATOM 8811 C CA . LEU B 1 548 ? -31.891 5.984 12.07 1 94.88 548 LEU B CA 1
ATOM 8812 C C . LEU B 1 548 ? -32.688 4.727 12.406 1 94.88 548 LEU B C 1
ATOM 8814 O O . LEU B 1 548 ? -33.125 4.539 13.547 1 94.88 548 LEU B O 1
ATOM 8818 N N . GLN B 1 549 ? -32.875 3.914 11.367 1 93.94 549 GLN B N 1
ATOM 8819 C CA . GLN B 1 549 ? -33.688 2.707 11.578 1 93.94 549 GLN B CA 1
ATOM 8820 C C . GLN B 1 549 ? -32.938 1.466 11.102 1 93.94 549 GLN B C 1
ATOM 8822 O O . GLN B 1 549 ? -32 1.562 10.281 1 93.94 549 GLN B O 1
ATOM 8827 N N . ASN B 1 550 ? -33.188 0.267 11.664 1 93 550 ASN B N 1
ATOM 8828 C CA . ASN B 1 550 ? -32.75 -1.058 11.25 1 93 550 ASN B CA 1
ATOM 8829 C C . ASN B 1 550 ? -31.219 -1.18 11.32 1 93 550 ASN B C 1
ATOM 8831 O O . ASN B 1 550 ? -30.578 -1.604 10.359 1 93 550 ASN B O 1
ATOM 8835 N N . LEU B 1 551 ? -30.766 -0.759 12.438 1 93.69 551 LEU B N 1
ATOM 8836 C CA . LEU B 1 551 ? -29.312 -0.876 12.648 1 93.69 551 LEU B CA 1
ATOM 8837 C C . LEU B 1 551 ? -28.906 -2.34 12.75 1 93.69 551 LEU B C 1
ATOM 8839 O O . LEU B 1 551 ? -29.594 -3.141 13.391 1 93.69 551 LEU B O 1
ATOM 8843 N N . THR B 1 552 ? -27.875 -2.658 12.031 1 91.56 552 THR B N 1
ATOM 8844 C CA . THR B 1 552 ? -27.297 -3.988 12.211 1 91.56 552 THR B CA 1
ATOM 8845 C C . THR B 1 552 ? -26.688 -4.129 13.602 1 91.56 552 THR B C 1
ATOM 8847 O O . THR B 1 552 ? -26.406 -3.129 14.266 1 91.56 552 THR B O 1
ATOM 8850 N N . ASP B 1 553 ? -26.438 -5.316 14.039 1 89.62 553 ASP B N 1
ATOM 8851 C CA . ASP B 1 553 ? -25.906 -5.559 15.383 1 89.62 553 ASP B CA 1
ATOM 8852 C C . ASP B 1 553 ? -24.562 -4.875 15.578 1 89.62 553 ASP B C 1
ATOM 8854 O O . ASP B 1 553 ? -24.312 -4.246 16.609 1 89.62 553 ASP B O 1
ATOM 8858 N N . ASN B 1 554 ? -23.781 -4.988 14.625 1 89.19 554 ASN B N 1
ATOM 8859 C CA . ASN B 1 554 ? -22.453 -4.398 14.703 1 89.19 554 ASN B CA 1
ATOM 8860 C C . ASN B 1 554 ? -22.516 -2.877 14.789 1 89.19 554 ASN B C 1
ATOM 8862 O O . ASN B 1 554 ? -21.797 -2.264 15.578 1 89.19 554 ASN B O 1
ATOM 8866 N N . THR B 1 555 ? -23.359 -2.283 14.008 1 91.94 555 THR B N 1
ATOM 8867 C CA . THR B 1 555 ? -23.469 -0.829 13.969 1 91.94 555 THR B CA 1
ATOM 8868 C C . THR B 1 555 ? -24.109 -0.303 15.25 1 91.94 555 THR B C 1
ATOM 8870 O O . THR B 1 555 ? -23.734 0.76 15.75 1 91.94 555 THR B O 1
ATOM 8873 N N . LYS B 1 556 ? -25.094 -1.1 15.711 1 91.94 556 LYS B N 1
ATOM 8874 C CA . LYS B 1 556 ? -25.766 -0.718 16.953 1 91.94 556 LYS B CA 1
ATOM 8875 C C . LYS B 1 556 ? -24.797 -0.706 18.125 1 91.94 556 LYS B C 1
ATOM 8877 O O . LYS B 1 556 ? -24.781 0.242 18.906 1 91.94 556 LYS B O 1
ATOM 8882 N N . GLN B 1 557 ? -24 -1.715 18.188 1 89.38 557 GLN B N 1
ATOM 8883 C CA . GLN B 1 557 ? -23.016 -1.82 19.266 1 89.38 557 GLN B CA 1
ATOM 8884 C C . GLN B 1 557 ? -21.984 -0.705 19.172 1 89.38 557 GLN B C 1
ATOM 8886 O O . GLN B 1 557 ? -21.562 -0.161 20.188 1 89.38 557 GLN B O 1
ATOM 8891 N N . PHE B 1 558 ? -21.641 -0.371 17.984 1 89.81 558 PHE B N 1
ATOM 8892 C CA . PHE B 1 558 ? -20.625 0.653 17.766 1 89.81 558 PHE B CA 1
ATOM 8893 C C . PHE B 1 558 ? -21.156 2.033 18.125 1 89.81 558 PHE B C 1
ATOM 8895 O O . PHE B 1 558 ? -20.5 2.799 18.828 1 89.81 558 PHE B O 1
ATOM 8902 N N . LEU B 1 559 ? -22.328 2.365 17.656 1 91 559 LEU B N 1
ATOM 8903 C CA . LEU B 1 559 ? -22.906 3.688 17.859 1 91 559 LEU B CA 1
ATOM 8904 C C . LEU B 1 559 ? -23.266 3.904 19.328 1 91 559 LEU B C 1
ATOM 8906 O O . LEU B 1 559 ? -23.234 5.035 19.812 1 91 559 LEU B O 1
ATOM 8910 N N . ALA B 1 560 ? -23.578 2.791 19.953 1 89.19 560 ALA B N 1
ATOM 8911 C CA . ALA B 1 560 ? -23.938 2.879 21.359 1 89.19 560 ALA B CA 1
ATOM 8912 C C . ALA B 1 560 ? -22.766 3.383 22.203 1 89.19 560 ALA B C 1
ATOM 8914 O O . ALA B 1 560 ? -22.969 3.99 23.25 1 89.19 560 ALA B O 1
ATOM 8915 N N . LYS B 1 561 ? -21.594 3.195 21.734 1 87.44 561 LYS B N 1
ATOM 8916 C CA . LYS B 1 561 ? -20.391 3.584 22.469 1 87.44 561 LYS B CA 1
ATOM 8917 C C . LYS B 1 561 ? -19.984 5.016 22.125 1 87.44 561 LYS B C 1
ATOM 8919 O O . LYS B 1 561 ? -19.109 5.59 22.781 1 87.44 561 LYS B O 1
ATOM 8924 N N . HIS B 1 562 ? -20.578 5.543 21.125 1 86.12 562 HIS B N 1
ATOM 8925 C CA . HIS B 1 562 ? -20.219 6.895 20.719 1 86.12 562 HIS B CA 1
ATOM 8926 C C . HIS B 1 562 ? -20.672 7.922 21.75 1 86.12 562 HIS B C 1
ATOM 8928 O O . HIS B 1 562 ? -21.766 7.809 22.312 1 86.12 562 HIS B O 1
ATOM 8934 N N . PRO B 1 563 ? -19.859 8.898 22.062 1 79.5 563 PRO B N 1
ATOM 8935 C CA . PRO B 1 563 ? -20.203 9.883 23.094 1 79.5 563 PRO B CA 1
ATOM 8936 C C . PRO B 1 563 ? -21.469 10.672 22.734 1 79.5 563 PRO B C 1
ATOM 8938 O O . PRO B 1 563 ? -22.203 11.102 23.641 1 79.5 563 PRO B O 1
ATOM 8941 N N . SER B 1 564 ? -21.781 10.875 21.562 1 80.69 564 SER B N 1
ATOM 8942 C CA . SER B 1 564 ? -22.953 11.656 21.141 1 80.69 564 SER B CA 1
ATOM 8943 C C . SER B 1 564 ? -24.094 10.742 20.703 1 80.69 564 SER B C 1
ATOM 8945 O O . SER B 1 564 ? -24.891 11.125 19.844 1 80.69 564 SER B O 1
ATOM 8947 N N . PHE B 1 565 ? -24.125 9.594 21.203 1 85.31 565 PHE B N 1
ATOM 8948 C CA . PHE B 1 565 ? -25.172 8.641 20.828 1 85.31 565 PHE B CA 1
ATOM 8949 C C . PHE B 1 565 ? -26.547 9.188 21.172 1 85.31 565 PHE B C 1
ATOM 8951 O O . PHE B 1 565 ? -27.516 8.938 20.438 1 85.31 565 PHE B O 1
ATOM 8958 N N . SER B 1 566 ? -26.609 9.938 22.203 1 82.44 566 SER B N 1
ATOM 8959 C CA . SER B 1 566 ? -27.891 10.461 22.688 1 82.44 566 SER B CA 1
ATOM 8960 C C . SER B 1 566 ? -28.469 11.461 21.688 1 82.44 566 SER B C 1
ATOM 8962 O O . SER B 1 566 ? -29.688 11.695 21.688 1 82.44 566 SER B O 1
ATOM 8964 N N . GLN B 1 567 ? -27.641 11.953 20.859 1 84.81 567 GLN B N 1
ATOM 8965 C CA . GLN B 1 567 ? -28.094 12.93 19.875 1 84.81 567 GLN B CA 1
ATOM 8966 C C . GLN B 1 567 ? -28.703 12.242 18.672 1 84.81 567 GLN B C 1
ATOM 8968 O O . GLN B 1 567 ? -29.406 12.875 17.875 1 84.81 567 GLN B O 1
ATOM 8973 N N . LEU B 1 568 ? -28.469 10.984 18.594 1 88.88 568 LEU B N 1
ATOM 8974 C CA . LEU B 1 568 ? -28.969 10.234 17.453 1 88.88 568 LEU B CA 1
ATOM 8975 C C . LEU B 1 568 ? -30.375 9.695 17.734 1 88.88 568 LEU B C 1
ATOM 8977 O O . LEU B 1 568 ? -30.672 9.273 18.859 1 88.88 568 LEU B O 1
ATOM 8981 N N . ASN B 1 569 ? -31.25 9.883 16.875 1 88.44 569 ASN B N 1
ATOM 8982 C CA . ASN B 1 569 ? -32.594 9.344 16.969 1 88.44 569 ASN B CA 1
ATOM 8983 C C . ASN B 1 569 ? -32.688 7.941 16.375 1 88.44 569 ASN B C 1
ATOM 8985 O O . ASN B 1 569 ? -33.031 7.777 15.195 1 88.44 569 ASN B O 1
ATOM 8989 N N . VAL B 1 570 ? -32.406 6.965 17.234 1 86.88 570 VAL B N 1
ATOM 8990 C CA . VAL B 1 570 ? -32.406 5.574 16.797 1 86.88 570 VAL B CA 1
ATOM 8991 C C . VAL B 1 570 ? -33.719 4.914 17.172 1 86.88 570 VAL B C 1
ATOM 8993 O O . VAL B 1 570 ? -34.188 5.039 18.297 1 86.88 570 VAL B O 1
ATOM 8996 N N . GLN B 1 571 ? -34.375 4.352 16.25 1 78.94 571 GLN B N 1
ATOM 8997 C CA . GLN B 1 571 ? -35.625 3.635 16.5 1 78.94 571 GLN B CA 1
ATOM 8998 C C . GLN B 1 571 ? -35.5 2.148 16.188 1 78.94 571 GLN B C 1
ATOM 9000 O O . GLN B 1 571 ? -34.781 1.771 15.25 1 78.94 571 GLN B O 1
#

Sequence (1142 aa):
MKRKKTSFIKRHIPILDWLPKYDIKENLINDIVGGLTVGFIHVPQGMAYASLAGLKPVYGLYTSLFPGLIYMIFGSSRHVSLGVFAIISLMCGSCNIRVSQEIMDKYNLTSIEDRQEISVEIVKSLGLLVGCFQILLGLIKADYLISYLSDQIVVGFTTGAACHVFTAQLNKMLGVSLPRHTGFGKLFRIYRDLINSVMEDQVNFYTLAISIFTVIFLYSFKYIITPRCCAKTRFPIPYDLFVIIAGTAASQIFSLHDTYHIKIVGTIPKGLPAPKFPDISIFQYVISEALAIAVVSVVVTISMGKVFAKKHDYKIDARQEFFALGMVESISSMFPVWPSSTALARSIINENAGTKTQLSAIISATVLILVLFFIGPLLEPLPTCLLSCVVIVALRGMFMQLQNFGPSFWKFSKIDWIIFTITFLATVIYDIVPGLFIGFITGIAFSIFRIQRTQIIADENDIESSKGIRVTYPSSLLYFNCDVFEKSFNKIIHTQFSTKDEETQMIDKDRNVVFDMSGIGNIDVSGANLLVKLTENLKEQHGISFELQNLTDNTKQFLAKHPSFSQLNVQMKRKKTSFIKRHIPILDWLPKYDIKENLINDIVGGLTVGFIHVPQGMAYASLAGLKPVYGLYTSLFPGLIYMIFGSSRHVSLGVFAIISLMCGSCNIRVSQEIMDKYNLTSIEDRQEISVEIVKSLGLLVGCFQILLGLIKADYLISYLSDQIVVGFTTGAACHVFTAQLNKMLGVSLPRHTGFGKLFRIYRDLINSVMEDQVNFYTLAISIFTVIFLYSFKYIITPRCCAKTRFPIPYDLFVIIAGTAASQIFSLHDTYHIKIVGTIPKGLPAPKFPDISIFQYVISEALAIAVVSVVVTISMGKVFAKKHDYKIDARQEFFALGMVESISSMFPVWPSSTALARSIINENAGTKTQLSAIISATVLILVLFFIGPLLEPLPTCLLSCVVIVALRGMFMQLQNFGPSFWKFSKIDWIIFTITFLATVIYDIVPGLFIGFITGIAFSIFRIQRTQIIADENDIESSKGIRVTYPSSLLYFNCDVFEKSFNKIIHTQFSTKDEETQMIDKDRNVVFDMSGIGNIDVSGANLLVKLTENLKEQHGISFELQNLTDNTKQFLAKHPSFSQLNVQ

Nearest PDB structures (foldseek):
  7lgu-assembly1_A  TM=8.299E-01  e=3.070E-39  Homo sapiens
  7s8x-assembly1_A  TM=8.314E-01  e=2.334E-37  Tursiops truncatus
  8uc1-assembly1_B  TM=8.575E-01  e=2.175E-36  Tursiops truncatus
  7s9a-assembly1_B  TM=8.533E-01  e=8.682E-36  Tursiops truncatus
  7s9c-assembly1_A  TM=8.609E-01  e=6.811E-30  Tursiops truncatus

InterPro domains:
  IPR001902 SLC26A/SulP transporter [PTHR11814] (6-566)
  IPR001902 SLC26A/SulP transporter [TIGR00815] (14-559)
  IPR002645 STAS domain [PF01740] (472-561)
  IPR002645 STAS domain [PS50801] (471-571)
  IPR011547 SLC26A/SulP transporter domain [PF00916] (28-423)
  IPR018045 Sulphate anion transporter, conserved site [PS01130] (57-78)
  IPR036513 STAS domain superfamily [G3DSA:3.30.750.24] (459-570)
  IPR036513 STAS domain superfamily [SSF52091] (471-562)

Organism: NCBI:txid860376

pLDDT: mean 87.52, std 9.99, range [41.66, 98.5]

Foldseek 3Di:
DVVVVVVVCCLQWVCVPCVVVDDCVPFVVLLLLLLVQLLLQQQLLLQLLQVLLVAFSLQSLLQQFQLLVLLQGQFDFFQFRKGADNLLSNLNNQLLVVLLVVVCVVVVHDDPVSSRVSSLLLQLLLLQLLLVLLLVCLVVVVLVVLVLCDPLLLLLLLLLSLLVSLLSLVCLQQVHDFDADAWFQRSVVSVVRVVVCVVVVVGQVVSNVVLVVLLCVCLCVQPPVCCVPVVPDLRDPSVLSVCLLVQLVVCVVVVCCVPRVFDWSADADADFDDFARRDNVSCVSCVLSSNLSSNSQLSQAVVLSVVVCVVVVHDGDSSSSSNSLSSSSNRSSSGSHGRMHTDNVSSVSSVSSPHGGSVSSVSSSVSSNCCRHPVRRSSGSGGSSSSSSVSNSVSPVSNVVCVVVQVVCVVPDPLSNVLNNQLNCCCNRTHSSRSSVRSSVSSVVSVVVVQLPFAKDKDQPPDPDNQEIEIETQHAQEQSNLVVCVVRVVVVVCVVVVVVCVVVVDLDQEYEYEYECQNHDYYDPNRLVSQLVVQVCCCVPRNYHYEYENHDPHRVVVLVPDPCSVSHHYD/DVVVVVVVCCLQWVCVPCVVVDDCVVFVVLLLLLLVQLLLQQQLQLQLLQVLLVAFSLQSLLQQFQLLVLLQGQFDFFQFRKGADNLLSNLNNQLLVVLLVVVCVVVVNDDPVSSRVSSLLLQLLLLQLLLVLLLVCLVVVVLCVLVLCDPLLLLLLLLLSLLVLLLSLVCLQQVHDFDADAWFQRSVVSVVRVVVCVVVVVGQVVSNVLLVVLLCVCLCVQPPVCCVPVVPDLRDDNVLSVLLLVQLVVCVVVVCCVPRVFDWSADADADFDDFARRDNVSCVSCVLSSNLSSNSQLSQAVVLSVVVCVVVVHDGDSSSSSNSLSSSSNRSSSGSHGRMHTDNVSSVSSVSSPHGGSVSSVSSSVSSNCCRHPVRRSSRSGGSSSSSSVSNSVSVVSNVVCVVVQVVCVVPDPLSNVLNVQLNCCCNRTHSSVSSVRSSVSSVVSVVVVQLPFAKDKDQPPDPDNQEIEIETQHAQEQSNLVVCVVRVVVVVCVVVVVVCVVPVDLDQEYEYEYECQNHDYYDPNRLVSQLVVQVCCCVPRNYHYEYEDHDPHRVVVLVPDPCSVSHHYD

Secondary structure (DSSP, 8-state):
-HHHHHHHHHHH-THHHHSTT--HHHHHHHHHHHHHHHHHHHHHHHHHHHHHHTS-HHHHHHHHHHHHHHHHHH---SS--EE--HHHHHHHHHHHHHHHHHHHHHTT---HHHHHHHHHHHHHHHHHHHHHHHHHHHHTTGGGGGGGS-HHHHHHHHHHHHHHHHHHHHHHHHT-------STTHHHHHHHHHHHHHHTT---HHHHHHHHHHHHHHHHIIIIIHHHH-TT-SS---HHHHHHHHHHHHHHHHTHHHHH---B------SPPPP----GGGHHHHHHHHHHHHHHHHHHHHHHHHHHHHHHT----HHHHHHHHHHHHHHHTTSS----EE-HHHHHHHHHTT--STTHHHHHHHHHHHIIIIIGGGGTT-BHHHHHHHHHHHTHHHHHHHHHHHHHHHHH-HHHHHHHHHHHHHHHHT-HHHHHHHHHHHHHHHHHHHHHTPPPEEESS--SSTTEEEEE--S-B-HHHHHHHHHHHHHHHHHHHHHHHHHH----S--EEEEEGGG---B-HHHHHHHHHHHHHHHHHH--EEEEE---HHHHHHHHTSTTGGGSEE-/-HHHHHHHHHHH-THHHHSTT--HHHHHHHHHHHHHHHHHHHHHHHHHHHHHHTS-HHHHHHHHHHHHHHHHHH---SS--EE--HHHHHHHHHHHHHHHHHHHHHTT---HHHHHHHHHHHHHHHHHHHHHHHHHHHHTTGGGGGGGS-HHHHHHHHHHHHHHHHHHHHHHHHT-------STTHHHHHHHHHHHHHHTT---HHHHHHHHHHHHHHHHIIIIIHHHH-TT-SS---HHHHHHHHHHHHHHHHTHHHHH---B------SPPPP-PPPGGGHHHHHHHHHHHHHHHHHHHHHHHHHHHHHHT----HHHHHHHHHHHHHHHTTSS----EE-HHHHHHHHHTT--STTHHHHHHHHHHHIIIIIGGGGTT-BHHHHHHHHHHHTHHHHHHHHHHHHHHHHH-HHHHHHHHHHHHHHHHT-HHHHHHHHHHHHHHHHHHHHHTPPPEEESS--SSTTEEEEE--S-B-HHHHHHHHHHHHHHHHHHHHHHHHHH----S--EEEEEGGG---B-HHHHHHHHHHHHHHHHHH--EEEEES--HHHHHHHHTSTTGGGSEE-

Solvent-accessible surface area (backbone atoms only — not comparable to full-atom values): 56008 Å² total; per-residue (Å²): 112,68,67,62,47,50,51,50,49,40,64,65,28,32,36,73,56,52,57,80,66,56,51,62,88,76,35,44,67,28,13,45,49,12,6,48,52,44,21,48,48,36,49,47,51,12,34,33,39,12,57,43,34,65,45,61,39,64,37,16,44,47,19,33,33,47,32,23,51,46,28,41,41,28,33,62,52,44,46,67,39,42,11,61,29,69,64,54,21,38,55,45,13,55,51,33,56,56,47,44,50,52,52,28,61,75,70,70,56,83,55,70,66,55,50,53,54,48,33,45,45,44,33,8,26,36,9,32,48,18,8,50,49,22,36,50,38,26,71,66,59,45,58,62,58,54,31,59,59,34,70,42,33,50,52,14,29,51,42,16,40,47,52,51,54,50,57,69,31,48,41,48,27,33,49,42,90,74,84,88,72,72,52,75,43,28,58,59,52,51,51,52,52,48,51,51,36,54,73,66,64,53,54,32,64,67,40,32,51,51,26,53,50,48,38,52,50,52,49,43,45,62,69,51,44,36,61,70,73,47,64,80,54,63,68,78,76,58,59,61,41,50,50,50,53,51,44,15,51,48,24,59,76,64,37,34,46,82,74,67,66,40,61,48,65,41,90,42,78,72,61,79,82,70,76,42,81,50,54,69,82,52,45,82,77,37,50,70,58,19,52,51,51,32,50,52,34,49,41,50,34,50,55,54,34,47,54,51,19,63,75,70,70,52,77,67,53,64,47,47,40,27,39,16,51,10,49,20,21,39,61,36,10,24,31,69,17,52,58,54,22,44,26,68,70,57,18,51,51,22,40,64,32,44,33,62,38,43,66,14,32,55,42,17,32,49,47,46,51,48,36,34,65,68,43,30,66,67,46,22,50,20,44,46,25,58,34,36,33,53,52,53,61,62,43,50,66,56,57,51,48,49,67,63,48,51,63,48,27,55,70,48,33,62,67,53,30,49,33,20,50,49,5,21,48,36,14,48,44,34,31,60,67,62,8,47,52,50,18,47,51,44,45,53,53,54,52,49,52,53,61,34,65,52,64,75,45,75,40,64,78,74,36,90,57,93,55,28,39,33,34,37,39,24,34,54,37,32,43,59,27,41,65,52,46,51,52,53,48,52,49,51,53,50,53,54,50,51,51,45,36,70,67,55,75,50,88,66,78,70,37,35,37,37,37,40,31,59,10,24,39,43,62,40,70,56,24,52,50,47,54,48,50,49,38,50,47,34,38,71,75,67,51,29,44,53,34,41,31,54,64,33,71,61,34,44,60,44,45,67,51,38,91,62,36,84,71,50,45,73,98,111,68,65,61,46,50,52,51,50,39,65,64,27,33,38,72,56,52,57,82,66,56,49,62,88,77,35,44,66,27,12,46,49,12,6,47,53,45,22,50,48,37,50,47,50,11,33,32,36,12,56,42,34,66,46,62,39,64,37,15,45,48,21,34,34,46,33,22,52,44,29,41,40,27,33,62,52,41,44,66,40,43,11,63,29,68,65,55,22,37,54,45,14,54,50,33,55,56,48,43,51,54,51,28,61,76,68,70,57,83,55,70,67,57,50,52,55,47,34,46,44,45,33,8,26,37,8,32,47,16,8,50,48,21,34,51,38,26,72,67,59,45,55,63,58,52,32,57,59,36,69,40,33,49,53,15,32,52,42,17,40,47,52,52,55,50,56,71,30,46,41,49,27,32,49,41,90,73,85,87,72,72,53,74,43,28,58,59,52,50,50,51,51,50,51,52,37,54,73,66,64,52,54,34,64,67,39,32,52,52,26,54,51,48,38,51,50,53,47,45,44,64,68,51,46,34,59,70,73,46,64,79,55,65,68,77,77,57,62,60,42,49,49,50,52,52,45,16,50,48,26,59,75,64,36,34,47,81,73,67,67,39,60,49,66,40,90,42,78,72,60,80,81,71,76,43,82,51,53,70,83,51,45,81,78,36,52,71,58,20,52,51,50,32,49,51,32,49,42,49,35,51,55,54,32,47,55,51,18,62,74,70,70,53,76,68,52,62,47,45,41,27,38,17,51,10,48,21,24,39,61,36,12,24,32,70,17,51,58,53,23,44,26,69,68,58,17,49,50,22,41,64,32,45,32,61,40,41,67,13,32,56,43,17,31,49,48,47,49,48,37,33,64,68,42,32,66,67,46,21,49,21,45,48,24,59,34,35,31,52,53,54,60,62,44,49,65,56,58,51,49,49,69,62,48,51,63,49,27,56,69,48,33,64,66,53,31,48,33,19,51,49,5,20,48,35,14,48,43,35,32,59,67,62,7,45,53,50,17,46,51,44,45,51,52,53,50,50,53,51,60,33,65,54,65,75,45,75,40,65,79,74,37,88,55,93,55,28,38,33,34,37,39,23,34,54,38,32,44,56,27,40,64,53,46,51,53,51,49,52,50,50,52,49,53,55,51,51,52,43,37,70,68,55,75,50,87,67,79,71,38,34,38,37,38,40,30,58,11,24,39,44,63,39,69,56,24,53,51,48,53,48,49,49,38,50,47,34,36,74,74,66,50,30,45,54,33,41,30,53,63,32,71,62,34,45,59,43,45,65,50,37,90,61,38,83,73,50,46,71,98